Protein AF-A0AAD5DNK9-F1 (afdb_monomer_lite)

Sequence (815 aa):
MNERVNATAIEPGVIQVGEGAFAYAGCSDPAAVISQVILPAYGNPQLGCNSSLSYVIVAAACLGDRECLLLASSDVFTDECPGAPKSLQFTYIIDPNSQASSLWGDSGELYRAGGRLGDWSQAGYGAMERDIPNYPNKYDVKSYGARGDGSSDDSDAIQKAINAAASEASRTGSGVAVYMPAGSYRITSKITIESSRVVLRGSGKDSCKLIFPNTLQDVYGSGNWAFGGGWLGIVGKRADSRTVQNKLTDIVANANRGDYRVRVSSTNGISVGQWVKLYQPAPDNTNRRRLLSAGSSAATPVGRKLRQDGSAVPPPGKVTVLGGAPAPAPAASQQRAEANGRAVPQWYSDPAMQAALEAAVKAQWAIADALVQEPDRVPAQALEPNGTNPLGLDPMFLAAAYYGSMAWESEMAEEGYTDPNNPQAPATAASGSLESYLYGNNVVDSGTSSAMFPGKDRVRFVSRVKSVGNGYVEFERPLPYDVRTKWEPVLHRFAPSLVESGFEGFSMVFDWSAYPDHLSVNGNNGIVLYDMAHCWVKDVRTVDADNGVILSGGDFVTITGVDTQFSRKRGTGSMGSRDVNGHHALWTSYCTNVLVTNFDIAWRWYHDLSVDSFAESTVYSSGKGVDINADCHRAGVHNNLFTNIDTGRGTRAFQSGGAKDRGANSAANNTWWNMHPSDDGITGLPSCSFGPLLNFFGLWGAPGSGKGGRRLLAGEAQAAAASGRVRHTSLAAGAVTDPGRVQAAAADDWQDGGSTDAPQDGSSDSGSGSRAWANAESWCTREGWWVEQVSSGKGVWPPDLHRAQVDARRSGRLR

Organism: NCBI:txid2649997

pLDDT: mean 75.24, std 26.12, range [22.03, 98.94]

Structure (mmCIF, N/CA/C/O backbone):
data_AF-A0AAD5DNK9-F1
#
_entry.id   AF-A0AAD5DNK9-F1
#
loop_
_atom_site.group_PDB
_atom_site.id
_atom_site.type_symbol
_atom_site.label_atom_id
_atom_site.label_alt_id
_atom_site.label_comp_id
_atom_site.label_asym_id
_atom_site.label_entity_id
_atom_site.label_seq_id
_atom_site.pdbx_PDB_ins_code
_atom_site.Cartn_x
_atom_site.Cartn_y
_atom_site.Cartn_z
_atom_site.occupancy
_atom_site.B_iso_or_equiv
_atom_site.auth_seq_id
_atom_site.auth_comp_id
_atom_site.auth_asym_id
_atom_site.auth_atom_id
_atom_site.pdbx_PDB_model_num
ATOM 1 N N . MET A 1 1 ? 39.538 -22.857 40.781 1.00 30.08 1 MET A N 1
ATOM 2 C CA . MET A 1 1 ? 39.342 -21.407 40.982 1.00 30.08 1 MET A CA 1
ATOM 3 C C . MET A 1 1 ? 38.845 -20.820 39.674 1.00 30.08 1 MET A C 1
ATOM 5 O O . MET A 1 1 ? 39.613 -20.719 38.733 1.00 30.08 1 MET A O 1
ATOM 9 N N . ASN A 1 2 ? 37.535 -20.585 39.663 1.00 29.44 2 ASN A N 1
ATOM 10 C CA . ASN A 1 2 ? 36.671 -19.742 38.835 1.00 29.44 2 ASN A CA 1
ATOM 11 C C . ASN A 1 2 ? 37.079 -19.326 37.413 1.00 29.44 2 ASN A C 1
ATOM 13 O O . ASN A 1 2 ? 37.939 -18.476 37.196 1.00 29.44 2 ASN A O 1
ATOM 17 N N . GLU A 1 3 ? 36.268 -19.854 36.497 1.00 30.83 3 GLU A N 1
ATOM 18 C CA . GLU A 1 3 ? 35.882 -19.337 35.190 1.00 30.83 3 GLU A CA 1
ATOM 19 C C . GLU A 1 3 ? 35.421 -17.868 35.206 1.00 30.83 3 GLU A C 1
ATOM 21 O O . GLU A 1 3 ? 34.733 -17.407 36.119 1.00 30.83 3 GLU A O 1
ATOM 26 N N . ARG A 1 4 ? 35.690 -17.178 34.094 1.00 28.11 4 ARG A N 1
ATOM 27 C CA . ARG A 1 4 ? 34.708 -16.304 33.444 1.00 28.11 4 ARG A CA 1
ATOM 28 C C . ARG A 1 4 ? 34.566 -16.778 32.001 1.00 28.11 4 ARG A C 1
ATOM 30 O O . ARG A 1 4 ? 35.394 -16.451 31.157 1.00 28.11 4 ARG A O 1
ATOM 37 N N . VAL A 1 5 ? 33.542 -17.585 31.752 1.00 29.14 5 VAL A N 1
ATOM 38 C CA . VAL A 1 5 ? 33.025 -17.845 30.407 1.00 29.14 5 VAL A CA 1
ATOM 39 C C . VAL A 1 5 ? 32.174 -16.631 30.024 1.00 29.14 5 VAL A C 1
ATOM 41 O O . VAL A 1 5 ? 31.283 -16.239 30.774 1.00 29.14 5 VAL A O 1
ATOM 44 N N . ASN A 1 6 ? 32.478 -16.003 28.887 1.00 29.22 6 ASN A N 1
ATOM 45 C CA . ASN A 1 6 ? 31.604 -15.013 28.261 1.00 29.22 6 ASN A CA 1
ATOM 46 C C . ASN A 1 6 ? 30.331 -15.730 27.789 1.00 29.22 6 ASN A C 1
ATOM 48 O O . ASN A 1 6 ? 30.409 -16.622 26.947 1.00 29.22 6 ASN A O 1
ATOM 52 N N . ALA A 1 7 ? 29.174 -15.357 28.332 1.00 30.27 7 ALA A N 1
ATOM 53 C CA . ALA A 1 7 ? 27.886 -15.907 27.930 1.00 30.27 7 ALA A CA 1
ATOM 54 C C . ALA A 1 7 ? 27.400 -15.256 26.620 1.00 30.27 7 ALA A C 1
ATOM 56 O O . ALA A 1 7 ? 26.683 -14.261 26.632 1.00 30.27 7 ALA A O 1
ATOM 57 N N . THR A 1 8 ? 27.793 -15.842 25.492 1.00 37.84 8 THR A N 1
ATOM 58 C CA . THR A 1 8 ? 27.069 -15.803 24.212 1.00 37.84 8 THR A CA 1
ATOM 59 C C . THR A 1 8 ? 26.787 -17.251 23.821 1.00 37.84 8 THR A C 1
ATOM 61 O O . THR A 1 8 ? 27.502 -17.844 23.019 1.00 37.84 8 THR A O 1
ATOM 64 N N . ALA A 1 9 ? 25.776 -17.857 24.443 1.00 33.44 9 ALA A N 1
ATOM 65 C CA . ALA A 1 9 ? 25.303 -19.187 24.077 1.00 33.44 9 ALA A CA 1
ATOM 66 C C . ALA A 1 9 ? 23.925 -19.058 23.412 1.00 33.44 9 ALA A C 1
ATOM 68 O O . ALA A 1 9 ? 22.917 -18.849 24.079 1.00 33.44 9 ALA A O 1
ATOM 69 N N . ILE A 1 10 ? 23.913 -19.144 22.079 1.00 49.00 10 ILE A N 1
ATOM 70 C CA . ILE A 1 10 ? 22.753 -19.574 21.296 1.00 49.00 10 ILE A CA 1
ATOM 71 C C . ILE A 1 10 ? 22.706 -21.087 21.507 1.00 49.00 10 ILE A C 1
ATOM 73 O O . ILE A 1 10 ? 23.607 -21.774 21.033 1.00 49.00 10 ILE A O 1
ATOM 77 N N . GLU A 1 11 ? 21.741 -21.616 22.250 1.00 50.12 11 GLU A N 1
ATOM 78 C CA . GLU A 1 11 ? 21.597 -23.071 22.387 1.00 50.12 11 GLU A CA 1
ATOM 79 C C . GLU A 1 11 ? 20.624 -23.568 21.306 1.00 50.12 11 GLU A C 1
ATOM 81 O O . GLU A 1 11 ? 19.415 -23.353 21.434 1.00 50.12 11 GLU A O 1
ATOM 86 N N . PRO A 1 12 ? 21.104 -24.183 20.206 1.00 62.22 12 PRO A N 1
ATOM 87 C CA . PRO A 1 12 ? 20.225 -24.874 19.280 1.00 62.22 12 PRO A CA 1
ATOM 88 C C . PRO A 1 12 ? 19.696 -26.145 19.947 1.00 62.22 12 PRO A C 1
ATOM 90 O O . PRO A 1 12 ? 20.467 -27.034 20.311 1.00 62.22 12 PRO A O 1
ATOM 93 N N . GLY A 1 13 ? 18.379 -26.262 20.073 1.00 72.31 13 GLY A N 1
ATOM 94 C CA . GLY A 1 13 ? 17.761 -27.526 20.447 1.00 72.31 13 GLY A CA 1
ATOM 95 C C . GLY A 1 13 ? 17.615 -28.416 19.216 1.00 72.31 13 GLY A C 1
ATOM 96 O O . GLY A 1 13 ? 17.158 -27.964 18.168 1.00 72.31 13 GLY A O 1
ATOM 97 N N . VAL A 1 14 ? 18.018 -29.683 19.316 1.00 83.00 14 VAL A N 1
ATOM 98 C CA . VAL A 1 14 ? 17.851 -30.672 18.241 1.00 83.00 14 VAL A CA 1
ATOM 99 C C . VAL A 1 14 ? 16.813 -31.688 18.678 1.00 83.00 14 VAL A C 1
ATOM 101 O O . VAL A 1 14 ? 16.966 -32.341 19.708 1.00 83.00 14 VAL A O 1
ATOM 104 N N . ILE A 1 15 ? 15.765 -31.832 17.877 1.00 88.50 15 ILE A N 1
ATOM 105 C CA . ILE A 1 15 ? 14.701 -32.801 18.090 1.00 88.50 15 ILE A CA 1
ATOM 106 C C . ILE A 1 15 ? 14.845 -33.917 17.071 1.00 88.50 15 ILE A C 1
ATOM 108 O O . ILE A 1 15 ? 14.957 -33.661 15.875 1.00 88.50 15 ILE A O 1
ATOM 112 N N . GLN A 1 16 ? 14.810 -35.156 17.555 1.00 92.56 16 GLN A N 1
ATOM 113 C CA . GLN A 1 16 ? 14.686 -36.348 16.731 1.00 92.56 16 GLN A CA 1
ATOM 114 C C . GLN A 1 16 ? 13.832 -37.374 17.475 1.00 92.56 16 GLN A C 1
ATOM 116 O O . GLN A 1 16 ? 14.238 -37.898 18.512 1.00 92.56 16 GLN A O 1
ATOM 121 N N . VAL A 1 17 ? 12.638 -37.652 16.957 1.00 92.75 17 VAL A N 1
ATOM 122 C CA . VAL A 1 17 ? 11.686 -38.593 17.562 1.00 92.75 17 VAL A CA 1
ATOM 123 C C . VAL A 1 17 ? 11.125 -39.544 16.508 1.00 92.75 17 VAL A C 1
ATOM 125 O O . VAL A 1 17 ? 10.945 -39.169 15.349 1.00 92.75 17 VAL A O 1
ATOM 128 N N . GLY A 1 18 ? 10.873 -40.794 16.897 1.00 91.62 18 GLY A N 1
ATOM 129 C CA . GLY A 1 18 ? 10.259 -41.794 16.019 1.00 91.62 18 GLY A CA 1
ATOM 130 C C . GLY A 1 18 ? 8.764 -41.549 15.795 1.00 91.62 18 GLY A C 1
ATOM 131 O O . GLY A 1 18 ? 8.123 -40.811 16.543 1.00 91.62 18 GLY A O 1
ATOM 132 N N . GLU A 1 19 ? 8.204 -42.188 14.770 1.00 91.25 19 GLU A N 1
ATOM 133 C CA . GLU A 1 19 ? 6.766 -42.156 14.490 1.00 91.25 19 GLU A CA 1
ATOM 134 C C . GLU A 1 19 ? 5.929 -42.589 15.711 1.00 91.25 19 GLU A C 1
ATOM 136 O O . GLU A 1 19 ? 6.239 -43.569 16.388 1.00 91.25 19 GLU A O 1
ATOM 141 N N . GLY A 1 20 ? 4.876 -41.826 16.012 1.00 87.06 20 GLY A N 1
ATOM 142 C CA . GLY A 1 20 ? 4.002 -42.010 17.173 1.00 87.06 20 GLY A CA 1
ATOM 143 C C . GLY A 1 20 ? 4.476 -41.335 18.466 1.00 87.06 20 GLY A C 1
ATOM 144 O O . GLY A 1 20 ? 3.708 -41.291 19.426 1.00 87.06 20 GLY A O 1
ATOM 145 N N . ALA A 1 21 ? 5.694 -40.782 18.515 1.00 91.38 21 ALA A N 1
ATOM 146 C CA . ALA A 1 21 ? 6.194 -40.031 19.669 1.00 91.38 21 ALA A CA 1
ATOM 147 C C . ALA A 1 21 ? 5.916 -38.522 19.549 1.00 91.38 21 ALA A C 1
ATOM 149 O O . ALA A 1 21 ? 5.772 -37.978 18.452 1.00 91.38 21 ALA A O 1
ATOM 150 N N . PHE A 1 22 ? 5.872 -37.833 20.691 1.00 90.12 22 PHE A N 1
ATOM 151 C CA . PHE A 1 22 ? 5.795 -36.375 20.727 1.00 90.12 22 PHE A CA 1
ATOM 152 C C . PHE A 1 22 ? 7.192 -35.746 20.676 1.00 90.12 22 PHE A C 1
ATOM 154 O O . PHE A 1 22 ? 8.061 -36.062 21.486 1.00 90.12 22 PHE A O 1
ATOM 161 N N . ALA A 1 23 ? 7.378 -34.822 19.742 1.00 90.31 23 ALA A N 1
ATOM 162 C CA . ALA A 1 23 ? 8.476 -33.874 19.694 1.00 90.31 23 ALA A CA 1
ATOM 163 C C . ALA A 1 23 ? 8.151 -32.680 20.598 1.00 90.31 23 ALA A C 1
ATOM 165 O O . ALA A 1 23 ? 7.177 -31.973 20.347 1.00 90.31 23 ALA A O 1
ATOM 166 N N . TYR A 1 24 ? 8.969 -32.453 21.624 1.00 88.94 24 TYR A N 1
ATOM 167 C CA . TYR A 1 24 ? 8.889 -31.278 22.490 1.00 88.94 24 TYR A CA 1
ATOM 168 C C . TYR A 1 24 ? 10.089 -30.373 22.229 1.00 88.94 24 TYR A C 1
ATOM 170 O O . TYR A 1 24 ? 11.219 -30.815 22.417 1.00 88.94 24 TYR A O 1
ATOM 178 N N . ALA A 1 25 ? 9.850 -29.126 21.831 1.00 84.94 25 ALA A N 1
ATOM 179 C CA . ALA A 1 25 ? 10.871 -28.082 21.822 1.00 84.94 25 ALA A CA 1
ATOM 180 C C . ALA A 1 25 ? 10.467 -27.006 22.826 1.00 84.94 25 ALA A C 1
ATOM 182 O O . ALA A 1 25 ? 9.310 -26.606 22.854 1.00 84.94 25 ALA A O 1
ATOM 183 N N . GLY A 1 26 ? 11.406 -26.550 23.650 1.00 76.50 26 GLY A N 1
ATOM 184 C CA . GLY A 1 26 ? 11.120 -25.597 24.717 1.00 76.50 26 GLY A CA 1
ATOM 185 C C . GLY A 1 26 ? 12.307 -24.707 25.050 1.00 76.50 26 GLY A C 1
ATOM 186 O O . GLY A 1 26 ? 13.466 -25.087 24.848 1.00 76.50 26 GLY A O 1
ATOM 187 N N . CYS A 1 27 ? 11.996 -23.519 25.557 1.00 67.44 27 CYS A N 1
ATOM 188 C CA . CYS A 1 27 ? 12.934 -22.515 26.030 1.00 67.44 27 CYS A CA 1
ATOM 189 C C . CYS A 1 27 ? 13.157 -22.661 27.541 1.00 67.44 27 CYS A C 1
ATOM 191 O O . CYS A 1 27 ? 12.207 -22.671 28.325 1.00 67.44 27 CYS A O 1
ATOM 193 N N . SER A 1 28 ? 14.420 -22.739 27.964 1.00 60.56 28 SER A N 1
ATOM 194 C CA . SER A 1 28 ? 14.799 -22.768 29.384 1.00 60.56 28 SER A CA 1
ATOM 195 C C . SER A 1 28 ? 14.685 -21.394 30.062 1.00 60.56 28 SER A C 1
ATOM 197 O O . SER A 1 28 ? 14.421 -21.327 31.262 1.00 60.56 28 SER A O 1
ATOM 199 N N . ASP A 1 29 ? 14.842 -20.304 29.302 1.00 58.25 29 ASP A N 1
ATOM 200 C CA . ASP A 1 29 ? 14.630 -18.927 29.759 1.00 58.25 29 ASP A CA 1
ATOM 201 C C . ASP A 1 29 ? 13.152 -18.518 29.586 1.00 58.25 29 ASP A C 1
ATOM 203 O O . ASP A 1 29 ? 12.598 -18.657 28.489 1.00 58.25 29 ASP A O 1
ATOM 207 N N . PRO A 1 30 ? 12.491 -17.997 30.639 1.00 53.22 30 PRO A N 1
ATOM 208 C CA . PRO A 1 30 ? 11.105 -17.570 30.562 1.00 53.22 30 PRO A CA 1
ATOM 209 C C . PRO A 1 30 ? 10.806 -16.365 29.663 1.00 53.22 30 PRO A C 1
ATOM 211 O O . PRO A 1 30 ? 9.632 -16.128 29.385 1.00 53.22 30 PRO A O 1
ATOM 214 N N . ALA A 1 31 ? 11.823 -15.626 29.219 1.00 48.28 31 ALA A N 1
ATOM 215 C CA . ALA A 1 31 ? 11.697 -14.507 28.286 1.00 48.28 31 ALA A CA 1
ATOM 216 C C . ALA A 1 31 ? 12.103 -14.860 26.843 1.00 48.28 31 ALA A C 1
ATOM 218 O O . ALA A 1 31 ? 12.065 -13.989 25.977 1.00 48.28 31 ALA A O 1
ATOM 219 N N . ALA A 1 32 ? 12.515 -16.103 26.583 1.00 63.47 32 ALA A N 1
ATOM 220 C CA . ALA A 1 32 ? 12.998 -16.521 25.276 1.00 63.47 32 ALA A CA 1
ATOM 221 C C . ALA A 1 32 ? 11.932 -17.285 24.488 1.00 63.47 32 ALA A C 1
ATOM 223 O O . ALA A 1 32 ? 11.128 -18.013 25.068 1.00 63.47 32 ALA A O 1
ATOM 224 N N . VAL A 1 33 ? 11.972 -17.155 23.164 1.00 62.41 33 VAL A N 1
ATOM 225 C CA . VAL A 1 33 ? 11.068 -17.844 22.231 1.00 62.41 33 VAL A CA 1
ATOM 226 C C . VAL A 1 33 ? 11.861 -18.599 21.176 1.00 62.41 33 VAL A C 1
ATOM 228 O O . VAL A 1 33 ? 13.025 -18.284 20.907 1.00 62.41 33 VAL A O 1
ATOM 231 N N . ILE A 1 34 ? 11.229 -19.585 20.548 1.00 74.44 34 ILE A N 1
ATOM 232 C CA . ILE A 1 34 ? 11.797 -20.291 19.404 1.00 74.44 34 ILE A CA 1
ATOM 233 C C . ILE A 1 34 ? 11.749 -19.352 18.188 1.00 74.44 34 ILE A C 1
ATOM 235 O O . ILE A 1 34 ? 10.702 -19.133 17.585 1.00 74.44 34 ILE A O 1
ATOM 239 N N . SER A 1 35 ? 12.884 -18.765 17.823 1.00 66.75 35 SER A N 1
ATOM 240 C CA . SER A 1 35 ? 12.991 -17.754 16.765 1.00 66.75 35 SER A CA 1
ATOM 241 C C . SER A 1 35 ? 13.241 -18.344 15.379 1.00 66.75 35 SER A C 1
ATOM 243 O O . SER A 1 35 ? 12.944 -17.702 14.372 1.00 66.75 35 SER A O 1
ATOM 245 N N . GLN A 1 36 ? 13.776 -19.566 15.304 1.00 74.50 36 GLN A N 1
ATOM 246 C CA . GLN A 1 36 ? 14.002 -20.275 14.043 1.00 74.50 36 GLN A CA 1
ATOM 247 C C . GLN A 1 36 ? 13.751 -21.775 14.186 1.00 74.50 36 GLN A C 1
ATOM 249 O O . GLN A 1 36 ? 14.011 -22.364 15.232 1.00 74.50 36 GLN A O 1
ATOM 254 N N . VAL A 1 37 ? 13.319 -22.397 13.087 1.00 77.12 37 VAL A N 1
ATOM 255 C CA . VAL A 1 37 ? 13.249 -23.849 12.897 1.00 77.12 37 VAL A CA 1
ATOM 256 C C . VAL A 1 37 ? 14.037 -24.174 11.630 1.00 77.12 37 VAL A C 1
ATOM 258 O O . VAL A 1 37 ? 13.791 -23.609 10.563 1.00 77.12 37 VAL A O 1
ATOM 261 N N . ILE A 1 38 ? 15.007 -25.073 11.748 1.00 79.12 38 ILE A N 1
ATOM 262 C CA . ILE A 1 38 ? 16.006 -25.398 10.733 1.00 79.12 38 ILE A CA 1
ATOM 263 C C . ILE A 1 38 ? 15.847 -26.862 10.324 1.00 79.12 38 ILE A C 1
ATOM 265 O O . ILE A 1 38 ? 15.820 -27.759 11.167 1.00 79.12 38 ILE A O 1
ATOM 269 N N . LEU A 1 39 ? 15.777 -27.080 9.007 1.00 84.00 39 LEU A N 1
ATOM 270 C CA . LEU A 1 39 ? 15.715 -28.395 8.354 1.00 84.00 39 LEU A CA 1
ATOM 271 C C . LEU A 1 39 ? 14.685 -29.382 8.953 1.00 84.00 39 LEU A C 1
ATOM 273 O O . LEU A 1 39 ? 15.027 -30.545 9.180 1.00 84.00 39 LEU A O 1
ATOM 277 N N . PRO A 1 40 ? 13.429 -28.968 9.199 1.00 90.19 40 PRO A N 1
ATOM 278 C CA . PRO A 1 40 ? 12.401 -29.895 9.640 1.00 90.19 40 PRO A CA 1
ATOM 279 C C . PRO A 1 40 ? 12.113 -30.942 8.564 1.00 90.19 40 PRO A C 1
ATOM 281 O O . PRO A 1 40 ? 11.845 -30.611 7.407 1.00 90.19 40 PRO A O 1
ATOM 284 N N . ALA A 1 41 ? 12.145 -32.210 8.958 1.00 92.06 41 ALA A N 1
ATOM 285 C CA . ALA A 1 41 ? 11.884 -33.346 8.091 1.00 92.06 41 ALA A CA 1
ATOM 286 C C . ALA A 1 41 ? 11.132 -34.433 8.862 1.00 92.06 41 ALA A C 1
ATOM 288 O O . ALA A 1 41 ? 11.623 -34.944 9.868 1.00 92.06 41 ALA A O 1
ATOM 289 N N . TYR A 1 42 ? 9.949 -34.792 8.371 1.00 94.44 42 TYR A N 1
ATOM 290 C CA . TYR A 1 42 ? 9.237 -35.997 8.771 1.00 94.44 42 TYR A CA 1
ATOM 291 C C . TYR A 1 42 ? 9.304 -37.025 7.644 1.00 94.44 42 TYR A C 1
ATOM 293 O O . TYR A 1 42 ? 8.821 -36.761 6.543 1.00 94.44 42 TYR A O 1
ATOM 301 N N . GLY A 1 43 ? 9.912 -38.181 7.900 1.00 92.06 43 GLY A N 1
ATOM 302 C CA . GLY A 1 43 ? 10.107 -39.208 6.878 1.00 92.06 43 GLY A CA 1
ATOM 303 C C . GLY A 1 43 ? 11.201 -40.206 7.234 1.00 92.06 43 GLY A C 1
ATOM 304 O O . GLY A 1 43 ? 11.511 -40.399 8.412 1.00 92.06 43 GLY A O 1
ATOM 305 N N . ASN A 1 44 ? 11.783 -40.847 6.221 1.00 90.50 44 ASN A N 1
ATOM 306 C CA . ASN A 1 44 ? 12.895 -41.781 6.377 1.00 90.50 44 ASN A CA 1
ATOM 307 C C . ASN A 1 44 ? 14.125 -41.263 5.602 1.00 90.50 44 ASN A C 1
ATOM 309 O O . ASN A 1 44 ? 14.176 -41.386 4.372 1.00 90.50 44 ASN A O 1
ATOM 313 N N . PRO A 1 45 ? 15.136 -40.708 6.298 1.00 80.50 45 PRO A N 1
ATOM 314 C CA . PRO A 1 45 ? 16.326 -40.148 5.659 1.00 80.50 45 PRO A CA 1
ATOM 315 C C . PRO A 1 45 ? 17.110 -41.154 4.807 1.00 80.50 45 PRO A C 1
ATOM 317 O O . PRO A 1 45 ? 17.689 -40.776 3.792 1.00 80.50 45 PRO A O 1
ATOM 320 N N . GLN A 1 46 ? 17.117 -42.436 5.186 1.00 85.56 46 GLN A N 1
ATOM 321 C CA . GLN A 1 46 ? 17.827 -43.500 4.470 1.00 85.56 46 GLN A CA 1
ATOM 322 C C . GLN A 1 46 ? 17.175 -43.831 3.122 1.00 85.56 46 GLN A C 1
ATOM 324 O O . GLN A 1 46 ? 17.855 -44.299 2.212 1.00 85.56 46 GLN A O 1
ATOM 329 N N . LEU A 1 47 ? 15.872 -43.576 2.991 1.00 86.75 47 LEU A N 1
ATOM 330 C CA . LEU A 1 47 ? 15.106 -43.769 1.759 1.00 86.75 47 LEU A CA 1
ATOM 331 C C . LEU A 1 47 ? 14.924 -42.470 0.958 1.00 86.75 47 LEU A C 1
ATOM 333 O O . LEU A 1 47 ? 14.353 -42.503 -0.128 1.00 86.75 47 LEU A O 1
ATOM 337 N N . GLY A 1 48 ? 15.404 -41.331 1.472 1.00 83.12 48 GLY A N 1
ATOM 338 C CA . GLY A 1 48 ? 15.306 -40.029 0.806 1.00 83.12 48 GLY A CA 1
ATOM 339 C C . GLY A 1 48 ? 13.879 -39.482 0.692 1.00 83.12 48 GLY A C 1
ATOM 340 O O . GLY A 1 48 ? 13.630 -38.616 -0.144 1.00 83.12 48 GLY A O 1
ATOM 341 N N . CYS A 1 49 ? 12.945 -39.977 1.505 1.00 84.88 49 CYS A N 1
ATOM 342 C CA . CYS A 1 49 ? 11.540 -39.586 1.467 1.00 84.88 49 CYS A CA 1
ATOM 343 C C . CYS A 1 49 ? 11.201 -38.751 2.711 1.00 84.88 49 CYS A C 1
ATOM 345 O O . CYS A 1 49 ? 11.380 -39.206 3.839 1.00 84.88 49 CYS A O 1
ATOM 347 N N . ASN A 1 50 ? 10.750 -37.513 2.494 1.00 86.75 50 ASN A N 1
ATOM 348 C CA . ASN A 1 50 ? 10.384 -36.547 3.531 1.00 86.75 50 ASN A CA 1
ATOM 349 C C . ASN A 1 50 ? 9.112 -35.809 3.107 1.00 86.75 50 ASN A C 1
ATOM 351 O O . ASN A 1 50 ? 8.977 -35.431 1.943 1.00 86.75 50 ASN A O 1
ATOM 355 N N . SER A 1 51 ? 8.225 -35.539 4.061 1.00 86.25 51 SER A N 1
ATOM 356 C CA . SER A 1 51 ? 7.032 -34.731 3.823 1.00 86.25 51 SER A CA 1
ATOM 357 C C . SER A 1 51 ? 7.379 -33.309 3.394 1.00 86.25 51 SER A C 1
ATOM 359 O O . SER A 1 51 ? 8.140 -32.606 4.069 1.00 86.25 51 SER A O 1
ATOM 361 N N . SER A 1 52 ? 6.727 -32.855 2.321 1.00 81.31 52 SER A N 1
ATOM 362 C CA . SER A 1 52 ? 6.795 -31.469 1.844 1.00 81.31 52 SER A CA 1
ATOM 363 C C . SER A 1 52 ? 6.169 -30.459 2.819 1.00 81.31 52 SER A C 1
ATOM 365 O O . SER A 1 52 ? 6.466 -29.268 2.742 1.00 81.31 52 SER A O 1
ATOM 367 N N . LEU A 1 53 ? 5.351 -30.922 3.774 1.00 81.44 53 LEU A N 1
ATOM 368 C CA . LEU A 1 53 ? 4.684 -30.090 4.780 1.00 81.44 53 LEU A CA 1
ATOM 369 C C . LEU A 1 53 ? 5.491 -29.935 6.075 1.00 81.44 53 LEU A C 1
ATOM 371 O O . LEU A 1 53 ? 5.124 -29.113 6.916 1.00 81.44 53 LEU A O 1
ATOM 375 N N . SER A 1 54 ? 6.596 -30.678 6.231 1.00 84.75 54 SER A N 1
ATOM 376 C CA . SER A 1 54 ? 7.411 -30.696 7.456 1.00 84.75 54 SER A CA 1
ATOM 377 C C . SER A 1 54 ? 7.772 -29.292 7.938 1.00 84.75 54 SER A C 1
ATOM 379 O O . SER A 1 54 ? 7.613 -28.982 9.114 1.00 84.75 54 SER A O 1
ATOM 381 N N . TYR A 1 55 ? 8.190 -28.409 7.025 1.00 78.50 55 TYR A N 1
ATOM 382 C CA . TYR A 1 55 ? 8.523 -27.034 7.387 1.00 78.50 55 TYR A CA 1
ATOM 383 C C . TYR A 1 55 ? 7.322 -26.238 7.866 1.00 78.50 55 TYR A C 1
ATOM 385 O O . TYR A 1 55 ? 7.378 -25.652 8.940 1.00 78.50 55 TYR A O 1
ATOM 393 N N . VAL A 1 56 ? 6.229 -26.243 7.106 1.00 65.19 56 VAL A N 1
ATOM 394 C CA . VAL A 1 56 ? 5.045 -25.435 7.415 1.00 65.19 56 VAL A CA 1
ATOM 395 C C . VAL A 1 56 ? 4.442 -25.840 8.759 1.00 65.19 56 VAL A C 1
ATOM 397 O O . VAL A 1 56 ? 4.096 -24.971 9.551 1.00 65.19 56 VAL A O 1
ATOM 400 N N . ILE A 1 57 ? 4.361 -27.142 9.038 1.00 80.31 57 ILE A N 1
ATOM 401 C CA . ILE A 1 57 ? 3.765 -27.659 10.274 1.00 80.31 57 ILE A CA 1
ATOM 402 C C . ILE A 1 57 ? 4.648 -27.349 11.486 1.00 80.31 57 ILE A C 1
ATOM 404 O O . ILE A 1 57 ? 4.146 -26.824 12.477 1.00 80.31 57 ILE A O 1
ATOM 408 N N . VAL A 1 58 ? 5.955 -27.639 11.418 1.00 80.31 58 VAL A N 1
ATOM 409 C CA . VAL A 1 58 ? 6.855 -27.384 12.558 1.00 80.31 58 VAL A CA 1
ATOM 410 C C . VAL A 1 58 ? 7.002 -25.882 12.796 1.00 80.31 58 VAL A C 1
ATOM 412 O O . VAL A 1 58 ? 6.947 -25.436 13.937 1.00 80.31 58 VAL A O 1
ATOM 415 N N . ALA A 1 59 ? 7.123 -25.082 11.735 1.00 68.25 59 ALA A N 1
ATOM 416 C CA . ALA A 1 59 ? 7.183 -23.631 11.852 1.00 68.25 59 ALA A CA 1
ATOM 417 C C . ALA A 1 59 ? 5.907 -23.056 12.483 1.00 68.25 59 ALA A C 1
ATOM 419 O O . ALA A 1 59 ? 6.008 -22.250 13.398 1.00 68.25 59 ALA A O 1
ATOM 420 N N . ALA A 1 60 ? 4.723 -23.498 12.045 1.00 69.19 60 ALA A N 1
ATOM 421 C CA . ALA A 1 60 ? 3.449 -23.016 12.581 1.00 69.19 60 ALA A CA 1
ATOM 422 C C . ALA A 1 60 ? 3.214 -23.399 14.048 1.00 69.19 60 ALA A C 1
ATOM 424 O O . ALA A 1 60 ? 2.497 -22.688 14.744 1.00 69.19 60 ALA A O 1
ATOM 425 N N . ALA A 1 61 ? 3.773 -24.524 14.497 1.00 77.56 61 ALA A N 1
ATOM 426 C CA . ALA A 1 61 ? 3.624 -24.982 15.872 1.00 77.56 61 ALA A CA 1
ATOM 427 C C . ALA A 1 61 ? 4.687 -24.426 16.823 1.00 77.56 61 ALA A C 1
ATOM 429 O O . ALA A 1 61 ? 4.437 -24.408 18.020 1.00 77.56 61 ALA A O 1
ATOM 430 N N . CYS A 1 62 ? 5.872 -24.065 16.320 1.00 78.00 62 CYS A N 1
ATOM 431 C CA . CYS A 1 62 ? 7.020 -23.747 17.167 1.00 78.00 62 CYS A CA 1
ATOM 432 C C . CYS A 1 62 ? 7.514 -22.311 17.039 1.00 78.00 62 CYS A C 1
ATOM 434 O O . CYS A 1 62 ? 7.972 -21.767 18.034 1.00 78.00 62 CYS A O 1
ATOM 436 N N . LEU A 1 63 ? 7.469 -21.680 15.859 1.00 75.00 63 LEU A N 1
ATOM 437 C CA . LEU A 1 63 ? 8.031 -20.335 15.716 1.00 75.00 63 LEU A CA 1
ATOM 438 C C . LEU A 1 63 ? 7.236 -19.316 16.530 1.00 75.00 63 LEU A C 1
ATOM 440 O O . LEU A 1 63 ? 6.046 -19.111 16.312 1.00 75.00 63 LEU A O 1
ATOM 444 N N . GLY A 1 64 ? 7.948 -18.632 17.418 1.00 56.25 64 GLY A N 1
ATOM 445 C CA . GLY A 1 64 ? 7.426 -17.597 18.292 1.00 56.25 64 GLY A CA 1
ATOM 446 C C . GLY A 1 64 ? 6.767 -18.084 19.573 1.00 56.25 64 GLY A C 1
ATOM 447 O O . GLY A 1 64 ? 6.380 -17.253 20.392 1.00 56.25 64 GLY A O 1
ATOM 448 N N . ASP A 1 65 ? 6.707 -19.395 19.787 1.00 70.62 65 ASP A N 1
ATOM 449 C CA . ASP A 1 65 ? 6.279 -19.962 21.056 1.00 70.62 65 ASP A CA 1
ATOM 450 C C . ASP A 1 65 ? 7.484 -20.247 21.963 1.00 70.62 65 ASP A C 1
ATOM 452 O O . ASP A 1 65 ? 8.615 -20.470 21.518 1.00 70.62 65 ASP A O 1
ATOM 456 N N . ARG A 1 66 ? 7.241 -20.226 23.276 1.00 71.88 66 ARG A N 1
ATOM 457 C CA . ARG A 1 66 ? 8.233 -20.619 24.291 1.00 71.88 66 ARG A CA 1
ATOM 458 C C . ARG A 1 66 ? 8.427 -22.124 24.361 1.00 71.88 66 ARG A C 1
ATOM 460 O O . ARG A 1 66 ? 9.464 -22.605 24.805 1.00 71.88 66 ARG A O 1
ATOM 467 N N . GLU A 1 67 ? 7.400 -22.862 23.979 1.00 81.25 67 GLU A N 1
ATOM 468 C CA . GLU A 1 67 ? 7.427 -24.303 23.861 1.00 81.25 67 GLU A CA 1
ATOM 469 C C . GLU A 1 67 ? 6.413 -24.756 22.819 1.00 81.25 67 GLU A C 1
ATOM 471 O O . GLU A 1 67 ? 5.365 -24.139 22.649 1.00 81.25 67 GLU A O 1
ATOM 476 N N . CYS A 1 68 ? 6.712 -25.853 22.141 1.00 84.38 68 CYS A N 1
ATOM 477 C CA . CYS A 1 68 ? 5.798 -26.505 21.225 1.00 84.38 68 CYS A CA 1
ATOM 478 C C . CYS A 1 68 ? 5.835 -28.016 21.426 1.00 84.38 68 CYS A C 1
ATOM 480 O O . CYS A 1 68 ? 6.863 -28.604 21.777 1.00 84.38 68 CYS A O 1
ATOM 482 N N . LEU A 1 69 ? 4.689 -28.646 21.173 1.00 89.81 69 LEU A N 1
ATOM 483 C CA . LEU A 1 69 ? 4.510 -30.088 21.256 1.00 89.81 69 LEU A CA 1
ATOM 484 C C . LEU A 1 69 ? 3.871 -30.595 19.960 1.00 89.81 69 LEU A C 1
ATOM 486 O O . LEU A 1 69 ? 2.749 -30.224 19.621 1.00 89.81 69 LEU A O 1
ATOM 490 N N . LEU A 1 70 ? 4.580 -31.459 19.240 1.00 91.81 70 LEU A N 1
ATOM 491 C CA . LEU A 1 70 ? 4.182 -31.987 17.934 1.00 91.81 70 LEU A CA 1
ATOM 492 C C . LEU A 1 70 ? 4.116 -33.510 17.975 1.00 91.81 70 LEU A C 1
ATOM 494 O O . LEU A 1 70 ? 5.079 -34.155 18.376 1.00 91.81 70 LEU A O 1
ATOM 498 N N . LEU A 1 71 ? 3.018 -34.111 17.519 1.00 93.25 71 LEU A N 1
ATOM 499 C CA . LEU A 1 71 ? 2.957 -35.562 17.337 1.00 93.25 71 LEU A CA 1
ATOM 500 C C . LEU A 1 71 ? 3.613 -35.944 16.004 1.00 93.25 71 LEU A C 1
ATOM 502 O O . LEU A 1 71 ? 3.148 -35.527 14.944 1.00 93.25 71 LEU A O 1
ATOM 506 N N . ALA A 1 72 ? 4.658 -36.771 16.041 1.00 94.12 72 ALA A N 1
ATOM 507 C CA . ALA A 1 72 ? 5.318 -37.287 14.845 1.00 94.12 72 ALA A CA 1
ATOM 508 C C . ALA A 1 72 ? 4.470 -38.396 14.191 1.00 94.12 72 ALA A C 1
ATOM 510 O O . ALA A 1 72 ? 4.770 -39.579 14.327 1.00 94.12 72 ALA A O 1
ATOM 511 N N . SER A 1 73 ? 3.389 -38.030 13.500 1.00 93.12 73 SER A N 1
ATOM 512 C CA . SER A 1 73 ? 2.457 -38.975 12.865 1.00 93.12 73 SER A CA 1
ATOM 513 C C . SER A 1 73 ? 2.217 -38.654 11.392 1.00 93.12 73 SER A C 1
ATOM 515 O O . SER A 1 73 ? 2.148 -37.488 10.998 1.00 93.12 73 SER A O 1
ATOM 517 N N . SER A 1 74 ? 1.995 -39.706 10.607 1.00 89.62 74 SER A N 1
ATOM 518 C CA . SER A 1 74 ? 1.519 -39.647 9.225 1.00 89.62 74 SER A CA 1
ATOM 519 C C . SER A 1 74 ? 0.205 -38.867 9.080 1.00 89.62 74 SER A C 1
ATOM 521 O O . SER A 1 74 ? -0.006 -38.221 8.057 1.00 89.62 74 SER A O 1
ATOM 523 N N . ASP A 1 75 ? -0.642 -38.856 10.116 1.00 88.25 75 ASP A N 1
ATOM 524 C CA . ASP A 1 75 ? -1.886 -38.070 10.139 1.00 88.25 75 ASP A CA 1
ATOM 525 C C . ASP A 1 75 ? -1.628 -36.558 10.190 1.00 88.25 75 ASP A C 1
ATOM 527 O O . ASP A 1 75 ? -2.438 -35.764 9.718 1.00 88.25 75 ASP A O 1
ATOM 531 N N . VAL A 1 76 ? -0.500 -36.159 10.785 1.00 85.25 76 VAL A N 1
ATOM 532 C CA . VAL A 1 76 ? -0.100 -34.755 10.923 1.00 85.25 76 VAL A CA 1
ATOM 533 C C . VAL A 1 76 ? 0.691 -34.314 9.695 1.00 85.25 76 VAL A C 1
ATOM 535 O O . VAL A 1 76 ? 0.428 -33.248 9.150 1.00 85.25 76 VAL A O 1
ATOM 538 N N . PHE A 1 77 ? 1.648 -35.133 9.252 1.00 87.56 77 PHE A N 1
ATOM 539 C CA . PHE A 1 77 ? 2.663 -34.736 8.276 1.00 87.56 77 PHE A CA 1
ATOM 540 C C . PHE A 1 77 ? 2.490 -35.321 6.873 1.00 87.56 77 PHE A C 1
ATOM 542 O O . PHE A 1 77 ? 3.279 -34.939 6.028 1.00 87.56 77 PHE A O 1
ATOM 549 N N . THR A 1 78 ? 1.499 -36.174 6.604 1.00 83.88 78 THR A N 1
ATOM 550 C CA . THR A 1 78 ? 1.371 -37.025 5.395 1.00 83.88 78 THR A CA 1
ATOM 551 C C . THR A 1 78 ? 2.399 -38.161 5.310 1.00 83.88 78 THR A C 1
ATOM 553 O O . THR A 1 78 ? 3.546 -38.039 5.747 1.00 83.88 78 THR A O 1
ATOM 556 N N . ASP A 1 79 ? 1.970 -39.312 4.775 1.00 85.00 79 ASP A N 1
ATOM 557 C CA . ASP A 1 79 ? 2.813 -40.505 4.615 1.00 85.00 79 ASP A CA 1
ATOM 558 C C . ASP A 1 79 ? 3.430 -40.569 3.212 1.00 85.00 79 ASP A C 1
ATOM 560 O O . ASP A 1 79 ? 2.875 -41.170 2.293 1.00 85.00 79 ASP A O 1
ATOM 564 N N . GLU A 1 80 ? 4.602 -39.957 3.049 1.00 84.75 80 GLU A N 1
ATOM 565 C CA . GLU A 1 80 ? 5.378 -40.022 1.800 1.00 84.75 80 GLU A CA 1
ATOM 566 C C . GLU A 1 80 ? 6.208 -41.319 1.671 1.00 84.75 80 GLU A C 1
ATOM 568 O O . GLU A 1 80 ? 6.859 -41.541 0.648 1.00 84.75 80 GLU A O 1
ATOM 573 N N . CYS A 1 81 ? 6.213 -42.181 2.701 1.00 85.38 81 CYS A N 1
ATOM 574 C CA . CYS A 1 81 ? 7.014 -43.409 2.761 1.00 85.38 81 CYS A CA 1
ATOM 575 C C . CYS A 1 81 ? 6.211 -44.626 3.289 1.00 85.38 81 CYS A C 1
ATOM 577 O O . CYS A 1 81 ? 6.566 -45.176 4.343 1.00 85.38 81 CYS A O 1
ATOM 579 N N . PRO A 1 82 ? 5.157 -45.100 2.595 1.00 86.62 82 PRO A N 1
ATOM 580 C CA . PRO A 1 82 ? 4.289 -46.146 3.134 1.00 86.62 82 PRO A CA 1
ATOM 581 C C . PRO A 1 82 ? 5.042 -47.430 3.506 1.00 86.62 82 PRO A C 1
ATOM 583 O O . PRO A 1 82 ? 5.756 -48.017 2.692 1.00 86.62 82 PRO A O 1
ATOM 586 N N . GLY A 1 83 ? 4.869 -47.881 4.751 1.00 85.06 83 GLY A N 1
ATOM 587 C CA . GLY A 1 83 ? 5.481 -49.107 5.279 1.00 85.06 83 GLY A CA 1
ATOM 588 C C . GLY A 1 83 ? 6.935 -48.978 5.755 1.00 85.06 83 GLY A C 1
ATOM 589 O O . GLY A 1 83 ? 7.474 -49.950 6.286 1.00 85.06 83 GLY A O 1
ATOM 590 N N . ALA A 1 84 ? 7.567 -47.808 5.615 1.00 88.62 84 ALA A N 1
ATOM 591 C CA . ALA A 1 84 ? 8.885 -47.533 6.183 1.00 88.62 84 ALA A CA 1
ATOM 592 C C . ALA A 1 84 ? 8.776 -46.876 7.575 1.00 88.62 84 ALA A C 1
ATOM 594 O O . ALA A 1 84 ? 7.842 -46.107 7.813 1.00 88.62 84 ALA A O 1
ATOM 595 N N . PRO A 1 85 ? 9.734 -47.122 8.493 1.00 89.50 85 PRO A N 1
ATOM 596 C CA . PRO A 1 85 ? 9.785 -46.405 9.763 1.00 89.50 85 PRO A CA 1
ATOM 597 C C . PRO A 1 85 ? 10.122 -44.932 9.514 1.00 89.50 85 PRO A C 1
ATOM 599 O O . PRO A 1 85 ? 11.104 -44.636 8.828 1.00 89.50 85 PRO A O 1
ATOM 602 N N . LYS A 1 86 ? 9.327 -44.017 10.075 1.00 93.19 86 LYS A N 1
ATOM 603 C CA . LYS A 1 86 ? 9.524 -42.569 9.937 1.00 93.19 86 LYS A CA 1
ATOM 604 C C . LYS A 1 86 ? 9.991 -41.937 11.246 1.00 93.19 86 LYS A C 1
ATOM 606 O O . LYS A 1 86 ? 9.768 -42.467 12.336 1.00 93.19 86 LYS A O 1
ATOM 611 N N . SER A 1 87 ? 10.632 -40.784 11.135 1.00 93.62 87 SER A N 1
ATOM 612 C CA . SER A 1 87 ? 11.015 -39.939 12.265 1.00 93.62 87 SER A CA 1
ATOM 613 C C . SER A 1 87 ? 10.776 -38.474 11.936 1.00 93.62 87 SER A C 1
ATOM 615 O O . SER A 1 87 ? 10.978 -38.071 10.791 1.00 93.62 87 SER A O 1
ATOM 617 N N . LEU A 1 88 ? 10.395 -37.685 12.942 1.00 95.06 88 LEU A N 1
ATOM 618 C CA . LEU A 1 88 ? 10.447 -36.228 12.878 1.00 95.06 88 LEU A CA 1
ATOM 619 C C . LEU A 1 88 ? 11.808 -35.769 13.395 1.00 95.06 88 LEU A C 1
ATOM 621 O O . LEU A 1 88 ? 12.179 -36.104 14.521 1.00 95.06 88 LEU A O 1
ATOM 625 N N . GLN A 1 89 ? 12.514 -34.976 12.598 1.00 94.19 89 GLN A N 1
ATOM 626 C CA . GLN A 1 89 ? 13.730 -34.288 13.012 1.00 94.19 89 GLN A CA 1
ATOM 627 C C . GLN A 1 89 ? 13.653 -32.800 12.679 1.00 94.19 89 GLN A C 1
ATOM 629 O O . GLN A 1 89 ? 13.156 -32.438 11.614 1.00 94.19 89 GLN A O 1
ATOM 634 N N . PHE A 1 90 ? 14.142 -31.944 13.570 1.00 91.19 90 PHE A N 1
ATOM 635 C CA . PHE A 1 90 ? 14.363 -30.523 13.300 1.00 91.19 90 PHE A CA 1
ATOM 636 C C . PHE A 1 90 ? 15.322 -29.930 14.329 1.00 91.19 90 PHE A C 1
ATOM 638 O O . PHE A 1 90 ? 15.409 -30.404 15.462 1.00 91.19 90 PHE A O 1
ATOM 645 N N . THR A 1 91 ? 16.008 -28.860 13.946 1.00 83.88 91 THR A N 1
ATOM 646 C CA . THR A 1 91 ? 16.746 -28.009 14.883 1.00 83.88 91 THR A CA 1
ATOM 647 C C . THR A 1 91 ? 15.935 -26.745 15.132 1.00 83.88 91 THR A C 1
ATOM 649 O O . THR A 1 91 ? 15.295 -26.243 14.212 1.00 83.88 91 THR A O 1
ATOM 652 N N . TYR A 1 92 ? 15.956 -26.204 16.343 1.00 79.31 92 TYR A N 1
ATOM 653 C CA . TYR A 1 92 ? 15.330 -24.927 16.657 1.00 79.31 92 TYR A CA 1
ATOM 654 C C . TYR A 1 92 ? 16.305 -23.998 17.378 1.00 79.31 92 TYR A C 1
ATOM 656 O O . TYR A 1 92 ? 17.178 -24.455 18.114 1.00 79.31 92 TYR A O 1
ATOM 664 N N . ILE A 1 93 ? 16.177 -22.694 17.133 1.00 70.06 93 ILE A N 1
ATOM 665 C CA . ILE A 1 93 ? 16.980 -21.656 17.786 1.00 70.06 93 ILE A CA 1
ATOM 666 C C . ILE A 1 93 ? 16.095 -20.907 18.769 1.00 70.06 93 ILE A C 1
ATOM 668 O O . ILE A 1 93 ? 14.992 -20.497 18.419 1.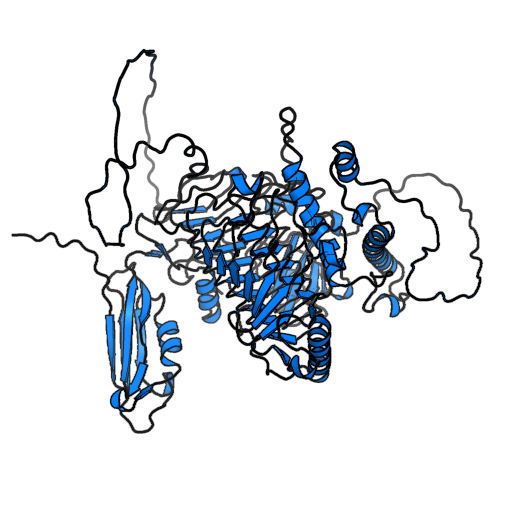00 70.06 93 ILE A O 1
ATOM 672 N N . ILE A 1 94 ? 16.597 -20.726 19.986 1.00 67.12 94 ILE A N 1
ATOM 673 C CA . ILE A 1 94 ? 15.986 -19.893 21.017 1.00 67.12 94 ILE A CA 1
ATOM 674 C C . ILE A 1 94 ? 16.615 -18.498 20.936 1.00 67.12 94 ILE A C 1
ATOM 676 O O . ILE A 1 94 ? 17.842 -18.395 20.900 1.00 67.12 94 ILE A O 1
ATOM 680 N N . ASP A 1 95 ? 15.803 -17.438 20.928 1.00 60.25 95 ASP A N 1
ATOM 681 C CA . ASP A 1 95 ? 16.293 -16.064 21.084 1.00 60.25 95 ASP A CA 1
ATOM 682 C C . ASP A 1 95 ? 16.111 -15.571 22.536 1.00 60.25 95 ASP A C 1
ATOM 684 O O . ASP A 1 95 ? 15.014 -15.142 22.905 1.00 60.25 95 ASP A O 1
ATOM 688 N N . PRO A 1 96 ? 17.160 -15.625 23.385 1.00 54.47 96 PRO A N 1
ATOM 689 C CA . PRO A 1 96 ? 17.131 -15.075 24.745 1.00 54.47 96 PRO A CA 1
ATOM 690 C C . PRO A 1 96 ? 17.159 -13.536 24.782 1.00 54.47 96 PRO A C 1
ATOM 692 O O . PRO A 1 96 ? 17.038 -12.929 25.849 1.00 54.47 96 PRO A O 1
ATOM 695 N N . ASN A 1 97 ? 17.310 -12.886 23.626 1.00 62.78 97 ASN A N 1
ATOM 696 C CA . ASN A 1 97 ? 17.499 -11.450 23.492 1.00 62.78 97 ASN A CA 1
ATOM 697 C C . ASN A 1 97 ? 16.245 -10.752 22.957 1.00 62.78 97 ASN A C 1
ATOM 699 O O . ASN A 1 97 ? 16.354 -9.744 22.270 1.00 62.78 97 ASN A O 1
ATOM 703 N N . SER A 1 98 ? 15.042 -11.228 23.278 1.00 69.31 98 SER A N 1
ATOM 704 C CA . SER A 1 98 ? 13.804 -10.536 22.903 1.00 69.31 98 SER A CA 1
ATOM 705 C C . SER A 1 98 ? 13.033 -10.028 24.130 1.00 69.31 98 SER A C 1
ATOM 707 O O . SER A 1 98 ? 13.194 -10.522 25.251 1.00 69.31 98 SER A O 1
ATOM 709 N N . GLN A 1 99 ? 12.277 -8.942 23.958 1.00 80.12 99 GLN A N 1
ATOM 710 C CA . GLN A 1 99 ? 11.426 -8.341 24.987 1.00 80.12 99 GLN A CA 1
ATOM 711 C C . GLN A 1 99 ? 9.986 -8.288 24.475 1.00 80.12 99 GLN A C 1
ATOM 713 O O . GLN A 1 99 ? 9.681 -7.515 23.565 1.00 80.12 99 GLN A O 1
ATOM 718 N N . ALA A 1 100 ? 9.109 -9.087 25.086 1.00 83.31 100 ALA A N 1
ATOM 719 C CA . ALA A 1 100 ? 7.676 -9.074 24.811 1.00 83.31 100 ALA A CA 1
ATOM 720 C C . ALA A 1 100 ? 7.077 -7.692 25.062 1.00 83.31 100 ALA A C 1
ATOM 722 O O . ALA A 1 100 ? 7.337 -7.063 26.094 1.00 83.31 100 ALA A O 1
ATOM 723 N N . SER A 1 101 ? 6.273 -7.227 24.107 1.00 88.19 101 SER A N 1
ATOM 724 C CA . SER A 1 101 ? 5.624 -5.932 24.230 1.00 88.19 101 SER A CA 1
ATOM 725 C C . SER A 1 101 ? 4.569 -5.931 25.330 1.00 88.19 101 SER A C 1
ATOM 727 O O . SER A 1 101 ? 3.737 -6.829 25.419 1.00 88.19 101 SER A O 1
ATOM 729 N N . SER A 1 102 ? 4.497 -4.845 26.087 1.00 86.75 102 SER A N 1
ATOM 730 C CA . SER A 1 102 ? 3.451 -4.641 27.091 1.00 86.75 102 SER A CA 1
ATOM 731 C C . SER A 1 102 ? 2.037 -4.409 26.523 1.00 86.75 102 SER A C 1
ATOM 733 O O . SER A 1 102 ? 1.065 -4.479 27.277 1.00 86.75 102 SER A O 1
ATOM 735 N N . LEU A 1 103 ? 1.897 -4.140 25.216 1.00 89.38 103 LEU A N 1
ATOM 736 C CA . LEU A 1 103 ? 0.596 -3.937 24.555 1.00 89.38 103 LEU A CA 1
ATOM 737 C C . LEU A 1 103 ? 0.149 -5.111 23.680 1.00 89.38 103 LEU A C 1
ATOM 739 O O . LEU A 1 103 ? -1.034 -5.207 23.351 1.00 89.38 103 LEU A O 1
ATOM 743 N N . TRP A 1 104 ? 1.076 -5.982 23.288 1.00 87.75 104 TRP A N 1
ATOM 744 C CA . TRP A 1 104 ? 0.771 -7.190 22.522 1.00 87.75 104 TRP A CA 1
ATOM 745 C C . TRP A 1 104 ? 0.878 -8.451 23.379 1.00 87.75 104 TRP A C 1
ATOM 747 O O . TRP A 1 104 ? -0.007 -9.305 23.326 1.00 87.75 104 TRP A O 1
ATOM 757 N N . GLY A 1 105 ? 1.900 -8.519 24.230 1.00 81.38 105 GLY A N 1
ATOM 758 C CA . GLY A 1 105 ? 2.276 -9.715 24.966 1.00 81.38 105 GLY A CA 1
ATOM 759 C C . GLY A 1 105 ? 3.117 -10.662 24.115 1.00 81.38 105 GLY A C 1
ATOM 760 O O . GLY A 1 105 ? 3.787 -10.233 23.174 1.00 81.38 105 GLY A O 1
ATOM 761 N N . ASP A 1 106 ? 3.061 -11.949 24.426 1.00 69.81 106 ASP A N 1
ATOM 762 C CA . ASP A 1 106 ? 3.766 -12.989 23.670 1.00 69.81 106 ASP A CA 1
ATOM 763 C C . ASP A 1 106 ? 2.999 -13.375 22.399 1.00 69.81 106 ASP A C 1
ATOM 765 O O . ASP A 1 106 ? 3.581 -13.699 21.364 1.00 69.81 106 ASP A O 1
ATOM 769 N N . SER A 1 107 ? 1.670 -13.337 22.477 1.00 72.94 107 SER A N 1
ATOM 770 C CA . SER A 1 107 ? 0.761 -14.021 21.557 1.00 72.94 107 SER A CA 1
ATOM 771 C C . SER A 1 107 ? -0.524 -13.234 21.262 1.00 72.94 107 SER A C 1
ATOM 773 O O . SER A 1 107 ? -1.473 -13.776 20.686 1.00 72.94 107 SER A O 1
ATOM 775 N N . GLY A 1 108 ? -0.566 -11.956 21.641 1.00 81.12 108 GLY A N 1
ATOM 776 C CA . GLY A 1 108 ? -1.724 -11.079 21.467 1.00 81.12 108 GLY A CA 1
ATOM 777 C C . GLY A 1 108 ? -2.667 -11.041 22.669 1.00 81.12 108 GLY A C 1
ATOM 778 O O . GLY A 1 108 ? -3.701 -10.383 22.615 1.00 81.12 108 GLY A O 1
ATOM 779 N N . GLU A 1 109 ? -2.337 -11.698 23.779 1.00 81.38 109 GLU A N 1
ATOM 780 C CA . GLU A 1 109 ? -3.160 -11.752 24.992 1.00 81.38 109 GLU A CA 1
ATOM 781 C C . GLU A 1 109 ? -3.335 -10.387 25.681 1.00 81.38 109 GLU A C 1
ATOM 783 O O . GLU A 1 109 ? -4.283 -10.180 26.453 1.00 81.38 109 GLU A O 1
ATOM 788 N N . LEU A 1 110 ? -2.453 -9.427 25.386 1.00 86.38 110 LEU A N 1
ATOM 789 C CA . LEU A 1 110 ? -2.546 -8.051 25.878 1.00 86.38 110 LEU A CA 1
ATOM 790 C C . LEU A 1 110 ? -3.218 -7.100 24.882 1.00 86.38 110 LEU A C 1
ATOM 792 O O . LEU A 1 110 ? -3.557 -5.979 25.264 1.00 86.38 110 LEU A O 1
ATOM 796 N N . TYR A 1 111 ? -3.507 -7.554 23.657 1.00 89.44 111 TYR A N 1
ATOM 797 C CA . TYR A 1 111 ? -4.251 -6.763 22.683 1.00 89.44 111 TYR A CA 1
ATOM 798 C C . TYR A 1 111 ? -5.635 -6.392 23.231 1.00 89.44 111 TYR A C 1
ATOM 800 O O . TYR A 1 111 ? -6.325 -7.194 23.868 1.00 89.44 111 TYR A O 1
ATOM 808 N N . ARG A 1 112 ? -6.058 -5.150 22.992 1.00 88.88 112 ARG A N 1
ATOM 809 C CA . ARG A 1 112 ? -7.377 -4.644 23.386 1.00 88.88 112 ARG A CA 1
ATOM 810 C C . ARG A 1 112 ? -8.013 -3.938 22.201 1.00 88.88 112 ARG A C 1
ATOM 812 O O . ARG A 1 112 ? -7.431 -2.995 21.664 1.00 88.88 112 ARG A O 1
ATOM 819 N N . ALA A 1 113 ? -9.229 -4.348 21.843 1.00 87.00 113 ALA A N 1
ATOM 820 C CA . ALA A 1 113 ? -10.030 -3.646 20.849 1.00 87.00 113 ALA A CA 1
ATOM 821 C C . ALA A 1 113 ? -10.226 -2.180 21.270 1.00 87.00 113 ALA A C 1
ATOM 823 O O . ALA A 1 113 ? -10.620 -1.885 22.397 1.00 87.00 113 ALA A O 1
ATOM 824 N N . GLY A 1 114 ? -9.895 -1.263 20.362 1.00 82.19 114 GLY A N 1
ATOM 825 C CA . GLY A 1 114 ? -9.916 0.180 20.600 1.00 82.19 114 GLY A CA 1
ATOM 826 C C . GLY A 1 114 ? -8.817 0.727 21.517 1.00 82.19 114 GLY A C 1
ATOM 827 O O . GLY A 1 114 ? -8.821 1.919 21.828 1.00 82.19 114 GLY A O 1
ATOM 828 N N . GLY A 1 115 ? -7.860 -0.118 21.910 1.00 86.75 115 GLY A N 1
ATOM 829 C CA . GLY A 1 115 ? -6.628 0.291 22.571 1.00 86.75 115 GLY A CA 1
ATOM 830 C C . GLY A 1 115 ? -5.659 1.011 21.627 1.00 86.75 115 GLY A C 1
ATOM 831 O O . GLY A 1 115 ? -6.025 1.506 20.562 1.00 86.75 115 GLY A O 1
ATOM 832 N N . ARG A 1 116 ? -4.387 1.083 22.031 1.00 88.19 116 ARG A N 1
ATOM 833 C CA . ARG A 1 116 ? -3.334 1.781 21.274 1.00 88.19 116 ARG A CA 1
ATOM 834 C C . ARG A 1 116 ? -3.044 1.134 19.922 1.00 88.19 116 ARG A C 1
ATOM 836 O O . ARG A 1 116 ? -2.997 1.841 18.918 1.00 88.19 116 ARG A O 1
ATOM 843 N N . LEU A 1 117 ? -2.870 -0.188 19.913 1.00 92.31 117 LEU A N 1
ATOM 844 C CA . LEU A 1 117 ? -2.587 -0.957 18.704 1.00 92.31 117 LEU A CA 1
ATOM 845 C C . LEU A 1 117 ? -3.850 -1.089 17.843 1.00 92.31 117 LEU A C 1
ATOM 847 O O . LEU A 1 117 ? -4.925 -1.427 18.344 1.00 92.31 117 LEU A O 1
ATOM 851 N N . GLY A 1 118 ? -3.714 -0.830 16.543 1.00 92.69 118 GLY A N 1
ATOM 852 C CA . GLY A 1 118 ? -4.735 -1.156 15.551 1.00 92.69 118 GLY A CA 1
ATOM 853 C C . GLY A 1 118 ? -4.800 -2.661 15.273 1.00 92.69 118 GLY A C 1
ATOM 854 O O . GLY A 1 118 ? -3.921 -3.417 15.682 1.00 92.69 118 GLY A O 1
ATOM 855 N N . ASP A 1 119 ? -5.850 -3.098 14.576 1.00 94.44 119 ASP A N 1
ATOM 856 C CA . ASP A 1 119 ? -5.911 -4.431 13.962 1.00 94.44 119 ASP A CA 1
ATOM 857 C C . ASP A 1 119 ? -5.526 -4.331 12.479 1.00 94.44 119 ASP A C 1
ATOM 859 O O . ASP A 1 119 ? -6.335 -3.933 11.632 1.00 94.44 119 ASP A O 1
ATOM 863 N N . TRP A 1 120 ? -4.285 -4.704 12.173 1.00 97.56 120 TRP A N 1
ATOM 864 C CA . TRP A 1 120 ? -3.744 -4.766 10.816 1.00 97.56 120 TRP A CA 1
ATOM 865 C C . TRP A 1 120 ? -3.758 -6.182 10.236 1.00 97.56 120 TRP A C 1
ATOM 867 O O . TRP A 1 120 ? -3.300 -6.383 9.114 1.00 97.56 120 TRP A O 1
ATOM 877 N N . SER A 1 121 ? -4.336 -7.165 10.934 1.00 95.62 121 SER A N 1
ATOM 878 C CA . SER A 1 121 ? -4.341 -8.575 10.514 1.00 95.62 121 SER A CA 1
ATOM 879 C C . SER A 1 121 ? -5.039 -8.837 9.171 1.00 95.62 121 SER A C 1
ATOM 881 O O . SER A 1 121 ? -4.939 -9.939 8.630 1.00 95.62 121 SER A O 1
ATOM 883 N N . GLN A 1 122 ? -5.784 -7.859 8.647 1.00 96.88 122 GLN A N 1
ATOM 884 C CA . GLN A 1 122 ? -6.456 -7.900 7.346 1.00 96.88 122 GLN A CA 1
ATOM 885 C C . GLN A 1 122 ? -5.764 -7.059 6.262 1.00 96.88 122 GLN A C 1
ATOM 887 O O . GLN A 1 122 ? -6.253 -7.015 5.136 1.00 96.88 122 GLN A O 1
ATOM 892 N N . ALA A 1 123 ? -4.650 -6.388 6.559 1.00 98.25 123 ALA A N 1
ATOM 893 C CA . ALA A 1 123 ? -3.896 -5.657 5.548 1.00 98.25 123 ALA A CA 1
ATOM 894 C C . ALA A 1 123 ? -3.239 -6.637 4.568 1.00 98.25 123 ALA A C 1
ATOM 896 O O . ALA A 1 123 ? -2.479 -7.510 4.989 1.00 98.25 123 ALA A O 1
ATOM 897 N N . GLY A 1 124 ? -3.539 -6.486 3.276 1.00 98.38 124 GLY A N 1
ATOM 898 C CA . GLY A 1 124 ? -3.057 -7.355 2.206 1.00 98.38 124 GLY A CA 1
ATOM 899 C C . GLY A 1 124 ? -4.160 -8.029 1.388 1.00 98.38 124 GLY A C 1
ATOM 900 O O . GLY A 1 124 ? -5.358 -7.929 1.674 1.00 98.38 124 GLY A O 1
ATOM 901 N N . TYR A 1 125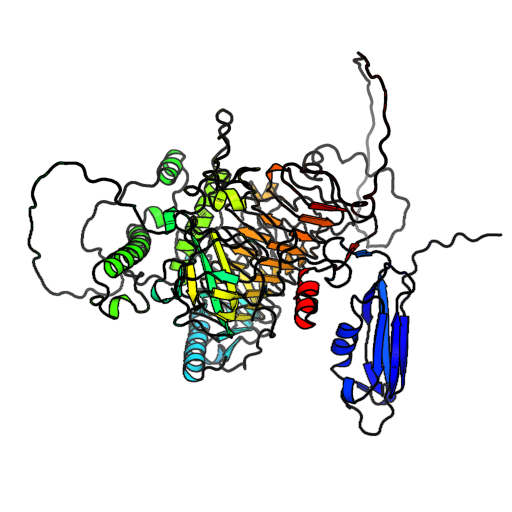 ? -3.729 -8.732 0.342 1.00 98.12 125 TYR A N 1
ATOM 902 C CA . TYR A 1 125 ? -4.566 -9.492 -0.574 1.00 98.12 125 TYR A CA 1
ATOM 903 C C . TYR A 1 125 ? -5.539 -10.406 0.171 1.00 98.12 125 TYR A C 1
ATOM 905 O O . TYR A 1 125 ? -5.179 -11.081 1.137 1.00 98.12 125 TYR A O 1
ATOM 913 N N . GLY A 1 126 ? -6.792 -10.429 -0.294 1.00 96.50 126 GLY A N 1
ATOM 914 C CA . GLY A 1 126 ? -7.825 -11.308 0.257 1.00 96.50 126 GLY A CA 1
ATOM 915 C C . GLY A 1 126 ? -8.024 -11.166 1.769 1.00 96.50 126 GLY A C 1
ATOM 916 O O . GLY A 1 126 ? -8.377 -12.153 2.409 1.00 96.50 126 GLY A O 1
ATOM 917 N N . ALA A 1 127 ? -7.739 -9.986 2.335 1.00 96.38 127 ALA A N 1
ATOM 918 C CA . ALA A 1 127 ? -7.744 -9.738 3.772 1.00 96.38 127 ALA A CA 1
ATOM 919 C C . ALA A 1 127 ? -6.868 -10.726 4.567 1.00 96.38 127 ALA A C 1
ATOM 921 O O . ALA A 1 127 ? -7.221 -11.076 5.687 1.00 96.38 127 ALA A O 1
ATOM 922 N N . MET A 1 128 ? -5.764 -11.227 3.995 1.00 94.25 128 MET A N 1
ATOM 923 C CA . MET A 1 128 ? -4.873 -12.248 4.580 1.00 94.25 128 MET A CA 1
ATOM 924 C C . MET A 1 128 ? -5.545 -13.589 4.928 1.00 94.25 128 MET A C 1
ATOM 926 O O . MET A 1 128 ? -5.036 -14.363 5.744 1.00 94.25 128 MET A O 1
ATOM 930 N N . GLU A 1 129 ? -6.683 -13.904 4.312 1.00 91.00 129 GLU A N 1
ATOM 931 C CA . GLU A 1 129 ? -7.412 -15.167 4.536 1.00 91.00 129 GLU A CA 1
ATOM 932 C C . GLU A 1 129 ? -7.114 -16.235 3.498 1.00 91.00 129 GLU A C 1
ATOM 934 O O . GLU A 1 129 ? -7.440 -17.404 3.683 1.00 91.00 129 GLU A O 1
ATOM 939 N N . ARG A 1 130 ? -6.491 -15.825 2.402 1.00 89.56 130 ARG A N 1
ATOM 940 C CA . ARG A 1 130 ? -6.104 -16.681 1.294 1.00 89.56 130 ARG A CA 1
ATOM 941 C C . ARG A 1 130 ? -4.850 -16.119 0.655 1.00 89.56 130 ARG A C 1
ATOM 943 O O . ARG A 1 130 ? -4.632 -14.907 0.671 1.00 89.56 130 ARG A O 1
ATOM 950 N N . ASP A 1 131 ? -4.064 -17.005 0.072 1.00 91.44 131 ASP A N 1
ATOM 951 C CA . ASP A 1 131 ? -2.839 -16.618 -0.608 1.00 91.44 131 ASP A CA 1
ATOM 952 C C . ASP A 1 131 ? -3.139 -15.942 -1.949 1.00 91.44 131 ASP A C 1
ATOM 954 O O . ASP A 1 131 ? -4.203 -16.140 -2.550 1.00 91.44 131 ASP A O 1
ATOM 958 N N . ILE A 1 132 ? -2.175 -15.152 -2.429 1.00 93.19 132 ILE A N 1
ATOM 959 C CA . ILE A 1 132 ? -2.192 -14.607 -3.790 1.00 93.19 132 ILE A CA 1
ATOM 960 C C . ILE A 1 132 ? -2.321 -15.783 -4.778 1.00 93.19 132 ILE A C 1
ATOM 962 O O . ILE A 1 132 ? -1.509 -16.712 -4.722 1.00 93.19 132 ILE A O 1
ATOM 966 N N . PRO A 1 133 ? -3.323 -15.778 -5.674 1.00 93.69 133 PRO A N 1
ATOM 967 C CA . PRO A 1 133 ? -3.634 -16.926 -6.506 1.00 93.69 133 PRO A CA 1
ATOM 968 C C . PRO A 1 133 ? -2.580 -17.116 -7.594 1.00 93.69 133 PRO A C 1
ATOM 970 O O . PRO A 1 133 ? -2.132 -16.169 -8.236 1.00 93.69 133 PRO A O 1
ATOM 973 N N . ASN A 1 134 ? -2.237 -18.372 -7.872 1.00 96.25 134 ASN A N 1
ATOM 974 C CA . ASN A 1 134 ? -1.387 -18.719 -9.004 1.00 96.25 134 ASN A CA 1
ATOM 975 C C . ASN A 1 134 ? -2.245 -19.069 -10.230 1.00 96.25 134 ASN A C 1
ATOM 977 O O . ASN A 1 134 ? -2.577 -20.233 -10.452 1.00 96.25 134 ASN A O 1
ATOM 981 N N . TYR A 1 135 ? -2.645 -18.064 -11.014 1.00 97.44 135 TYR A N 1
ATOM 982 C CA . TYR A 1 135 ? -3.434 -18.307 -12.228 1.00 97.44 135 TYR A CA 1
ATOM 983 C C . TYR A 1 135 ? -2.661 -19.076 -13.306 1.00 97.44 135 TYR A C 1
ATOM 985 O O . TYR A 1 135 ? -1.449 -18.902 -13.428 1.00 97.44 135 TYR A O 1
ATOM 993 N N . PRO A 1 136 ? -3.340 -19.896 -14.129 1.00 96.56 136 PRO A N 1
ATOM 994 C CA . PRO A 1 136 ? -2.695 -20.613 -15.221 1.00 96.56 136 PRO A CA 1
ATOM 995 C C . PRO A 1 136 ? -2.196 -19.652 -16.307 1.00 96.56 136 PRO A C 1
ATOM 997 O O . PRO A 1 136 ? -2.924 -18.757 -16.746 1.00 96.56 136 PRO A O 1
ATOM 1000 N N . ASN A 1 137 ? -0.973 -19.888 -16.784 1.00 96.81 137 ASN A N 1
ATOM 1001 C CA . ASN A 1 137 ? -0.412 -19.223 -17.959 1.00 96.81 137 ASN A CA 1
ATOM 1002 C C . ASN A 1 137 ? -1.148 -19.722 -19.211 1.00 96.81 137 ASN A C 1
ATOM 1004 O O . ASN A 1 137 ? -0.960 -20.870 -19.612 1.00 96.81 137 ASN A O 1
ATOM 1008 N N . LYS A 1 138 ? -1.991 -18.882 -19.819 1.00 96.00 138 LYS A N 1
ATOM 1009 C CA . LYS A 1 138 ? -2.761 -19.255 -21.025 1.00 96.00 138 LYS A CA 1
ATOM 1010 C C . LYS A 1 138 ? -2.402 -18.443 -22.259 1.00 96.00 138 LYS A C 1
ATOM 1012 O O . LYS A 1 138 ? -2.518 -18.949 -23.370 1.00 96.00 138 LYS A O 1
ATOM 1017 N N . TYR A 1 139 ? -1.965 -17.205 -22.065 1.00 98.00 139 TYR A N 1
ATOM 1018 C CA . TYR A 1 139 ? -1.676 -16.286 -23.156 1.00 98.00 139 TYR A CA 1
ATOM 1019 C C . TYR A 1 139 ? -0.195 -15.935 -23.153 1.00 98.00 139 TYR A C 1
ATOM 1021 O O . TYR A 1 139 ? 0.243 -15.135 -22.338 1.00 98.00 139 TYR A O 1
ATOM 1029 N N . ASP A 1 140 ? 0.582 -16.549 -24.041 1.00 98.44 140 ASP A N 1
ATOM 1030 C CA . ASP A 1 140 ? 1.991 -16.196 -24.240 1.00 98.44 140 ASP A CA 1
ATOM 1031 C C . ASP A 1 140 ? 2.089 -14.969 -25.156 1.00 98.44 140 ASP A C 1
ATOM 1033 O O . ASP A 1 140 ? 1.597 -15.005 -26.288 1.00 98.44 140 ASP A O 1
ATOM 1037 N N . VAL A 1 141 ? 2.742 -13.898 -24.700 1.00 98.62 141 VAL A N 1
ATOM 1038 C CA . VAL A 1 141 ? 2.896 -12.646 -25.467 1.00 98.62 141 VAL A CA 1
ATOM 1039 C C . VAL A 1 141 ? 3.578 -12.844 -26.827 1.00 98.62 141 VAL A C 1
ATOM 1041 O O . VAL A 1 141 ? 3.285 -12.105 -27.770 1.00 98.62 141 VAL A O 1
ATOM 1044 N N . LYS A 1 142 ? 4.421 -13.874 -26.990 1.00 98.19 142 LYS A N 1
ATOM 1045 C CA . LYS A 1 142 ? 5.058 -14.200 -28.279 1.00 98.19 142 LYS A CA 1
ATOM 1046 C C . LYS A 1 142 ? 4.049 -14.692 -29.312 1.00 98.19 142 LYS A C 1
ATOM 1048 O O . LYS A 1 142 ? 4.198 -14.409 -30.498 1.00 98.19 142 LYS A O 1
ATOM 1053 N N . SER A 1 143 ? 2.964 -15.331 -28.868 1.00 98.50 143 SER A N 1
ATOM 1054 C CA . SER A 1 143 ? 1.844 -15.711 -29.746 1.00 98.50 143 SER A CA 1
ATOM 1055 C C . SER A 1 143 ? 1.067 -14.496 -30.270 1.00 98.50 143 SER A C 1
ATOM 1057 O O . SER A 1 143 ? 0.339 -14.608 -31.252 1.00 98.50 143 SER A O 1
ATOM 1059 N N . TYR A 1 144 ? 1.244 -13.331 -29.640 1.00 98.25 144 TYR A N 1
ATOM 1060 C CA . TYR A 1 144 ? 0.645 -12.053 -30.033 1.00 98.25 144 TYR A CA 1
ATOM 1061 C C . TYR A 1 144 ? 1.622 -11.133 -30.779 1.00 98.25 144 TYR A C 1
ATOM 1063 O O . TYR A 1 144 ? 1.265 -10.002 -31.112 1.00 98.25 144 TYR A O 1
ATOM 1071 N N . GLY A 1 145 ? 2.828 -11.626 -31.085 1.00 98.00 145 GLY A N 1
ATOM 1072 C CA . GLY A 1 145 ? 3.826 -10.928 -31.893 1.00 98.00 145 GLY A CA 1
ATOM 1073 C C . GLY A 1 145 ? 4.962 -10.274 -31.110 1.00 98.00 145 GLY A C 1
ATOM 1074 O O . GLY A 1 145 ? 5.809 -9.645 -31.742 1.00 98.00 145 GLY A O 1
ATOM 1075 N N . ALA A 1 146 ? 5.016 -10.430 -29.782 1.00 98.31 146 ALA A N 1
ATOM 1076 C CA . ALA A 1 146 ? 6.147 -9.938 -29.002 1.00 98.31 146 ALA A CA 1
ATOM 1077 C C . ALA A 1 146 ? 7.418 -10.717 -29.372 1.00 98.31 146 ALA A C 1
ATOM 1079 O O . ALA A 1 146 ? 7.394 -11.946 -29.490 1.00 98.31 146 ALA A O 1
ATOM 1080 N N . ARG A 1 147 ? 8.538 -10.018 -29.537 1.00 98.44 147 ARG A N 1
ATOM 1081 C CA . ARG A 1 147 ? 9.838 -10.617 -29.847 1.00 98.44 147 ARG A CA 1
ATOM 1082 C C . ARG A 1 147 ? 10.673 -10.844 -28.598 1.00 98.44 147 ARG A C 1
ATOM 1084 O O . ARG A 1 147 ? 11.295 -11.902 -28.488 1.00 98.44 147 ARG A O 1
ATOM 1091 N N . GLY A 1 148 ? 10.670 -9.897 -27.657 1.00 97.94 148 GLY A N 1
ATOM 1092 C CA . GLY A 1 148 ? 11.509 -9.979 -26.461 1.00 97.94 148 GLY A CA 1
ATOM 1093 C C . GLY A 1 148 ? 13.011 -9.942 -26.780 1.00 97.94 148 GLY A C 1
ATOM 1094 O O . GLY A 1 148 ? 13.803 -10.579 -26.082 1.00 97.94 148 GLY A O 1
ATOM 1095 N N . ASP A 1 149 ? 13.396 -9.243 -27.854 1.00 98.25 149 ASP A N 1
ATOM 1096 C CA . ASP A 1 149 ? 14.773 -9.148 -28.369 1.00 98.25 149 ASP A CA 1
ATOM 1097 C C . ASP A 1 149 ? 15.531 -7.880 -27.913 1.00 98.25 149 ASP A C 1
ATOM 1099 O O . ASP A 1 149 ? 16.708 -7.709 -28.225 1.00 98.25 149 ASP A O 1
ATOM 1103 N N . GLY A 1 150 ? 14.871 -6.995 -27.162 1.00 96.06 150 GLY A N 1
ATOM 1104 C CA . GLY A 1 150 ? 15.395 -5.726 -26.651 1.00 96.06 150 GLY A CA 1
ATOM 1105 C C . GLY A 1 150 ? 15.362 -4.570 -27.653 1.00 96.06 150 GLY A C 1
ATOM 1106 O O . GLY A 1 150 ? 15.748 -3.459 -27.300 1.00 96.06 150 GLY A O 1
ATOM 1107 N N . SER A 1 151 ? 14.902 -4.806 -28.883 1.00 95.38 151 SER A N 1
ATOM 1108 C CA . SER A 1 151 ? 14.947 -3.840 -29.988 1.00 95.38 151 SER A CA 1
ATOM 1109 C C . SER A 1 151 ? 13.582 -3.569 -30.623 1.00 95.38 151 SER A C 1
ATOM 1111 O O . SER A 1 151 ? 13.264 -2.417 -30.917 1.00 95.38 151 SER A O 1
ATOM 1113 N N . SER A 1 152 ? 12.761 -4.600 -30.805 1.00 96.06 152 SER A N 1
ATOM 1114 C CA . SER A 1 152 ? 11.419 -4.494 -31.375 1.00 96.06 152 SER A CA 1
ATOM 1115 C C . SER A 1 152 ? 10.438 -3.973 -30.328 1.00 96.06 152 SER A C 1
ATOM 1117 O O . SER A 1 152 ? 10.490 -4.413 -29.185 1.00 96.06 152 SER A O 1
ATOM 1119 N N . ASP A 1 153 ? 9.550 -3.045 -30.701 1.00 97.00 153 ASP A N 1
ATOM 1120 C CA . ASP A 1 153 ? 8.492 -2.583 -29.793 1.00 97.00 153 ASP A CA 1
ATOM 1121 C C . ASP A 1 153 ? 7.474 -3.704 -29.543 1.00 97.00 153 ASP A C 1
ATOM 1123 O O . ASP A 1 153 ? 6.806 -4.175 -30.467 1.00 97.00 153 ASP A O 1
ATOM 1127 N N . ASP A 1 154 ? 7.375 -4.124 -28.286 1.00 98.62 154 ASP A N 1
ATOM 1128 C CA . ASP A 1 154 ? 6.539 -5.228 -27.825 1.00 98.62 154 ASP A CA 1
ATOM 1129 C C . ASP A 1 154 ? 5.227 -4.750 -27.175 1.00 98.62 154 ASP A C 1
ATOM 1131 O O . ASP A 1 154 ? 4.382 -5.582 -26.823 1.00 98.62 154 ASP A O 1
ATOM 1135 N N . SER A 1 155 ? 5.017 -3.430 -27.041 1.00 95.44 155 SER A N 1
ATOM 1136 C CA . SER A 1 155 ? 3.871 -2.852 -26.325 1.00 95.44 155 SER A CA 1
ATOM 1137 C C . SER A 1 155 ? 2.518 -3.379 -26.819 1.00 95.44 155 SER A C 1
ATOM 1139 O O . SER A 1 155 ? 1.718 -3.898 -26.036 1.00 95.44 155 SER A O 1
ATOM 1141 N N . ASP A 1 156 ? 2.273 -3.307 -28.129 1.00 96.88 156 ASP A N 1
ATOM 1142 C CA . ASP A 1 156 ? 0.999 -3.716 -28.731 1.00 96.88 156 ASP A CA 1
ATOM 1143 C C . ASP A 1 156 ? 0.716 -5.212 -28.558 1.00 96.88 156 ASP A C 1
ATOM 1145 O O . ASP A 1 156 ? -0.432 -5.618 -28.368 1.00 96.88 156 ASP A O 1
ATOM 1149 N N . ALA A 1 157 ? 1.751 -6.049 -28.653 1.00 98.44 157 ALA A N 1
ATOM 1150 C CA . ALA A 1 157 ? 1.611 -7.494 -28.511 1.00 98.44 157 ALA A CA 1
ATOM 1151 C C . ALA A 1 157 ? 1.229 -7.873 -27.076 1.00 98.44 157 ALA A C 1
ATOM 1153 O O . ALA A 1 157 ? 0.323 -8.684 -26.866 1.00 98.44 157 ALA A O 1
ATOM 1154 N N . ILE A 1 158 ? 1.865 -7.233 -26.092 1.00 98.75 158 ILE A N 1
ATOM 1155 C CA . ILE A 1 158 ? 1.561 -7.428 -24.673 1.00 98.75 158 ILE A CA 1
ATOM 1156 C C . ILE A 1 158 ? 0.129 -6.973 -24.372 1.00 98.75 158 ILE A C 1
ATOM 1158 O O . ILE A 1 158 ? -0.642 -7.737 -23.785 1.00 98.75 158 ILE A O 1
ATOM 1162 N N . GLN A 1 159 ? -0.274 -5.784 -24.833 1.00 98.31 159 GLN A N 1
ATOM 1163 C CA . GLN A 1 159 ? -1.633 -5.291 -24.593 1.00 98.31 159 GLN A CA 1
ATOM 1164 C C . GLN A 1 159 ? -2.697 -6.172 -25.268 1.00 98.31 159 GLN A C 1
ATOM 1166 O O . GLN A 1 159 ? -3.739 -6.448 -24.673 1.00 98.31 159 GLN A O 1
ATOM 11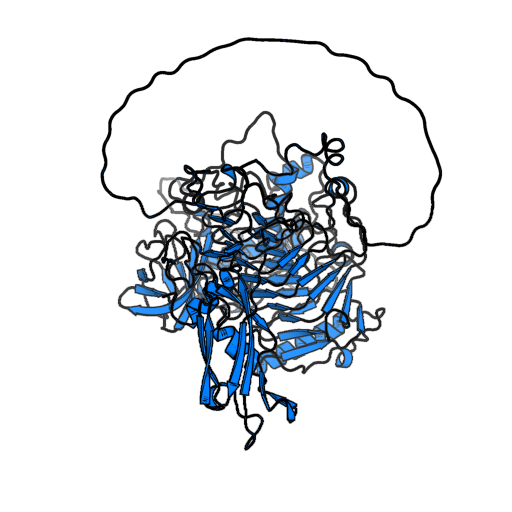71 N N . LYS A 1 160 ? -2.443 -6.689 -26.479 1.00 98.38 160 LYS A N 1
ATOM 1172 C CA . LYS A 1 160 ? -3.354 -7.642 -27.143 1.00 98.38 160 LYS A CA 1
ATOM 1173 C C . LYS A 1 160 ? -3.523 -8.936 -26.345 1.00 98.38 160 LYS A C 1
ATOM 1175 O O . LYS A 1 160 ? -4.648 -9.426 -26.234 1.00 98.38 160 LYS A O 1
ATOM 1180 N N . ALA A 1 161 ? -2.444 -9.466 -25.771 1.00 98.75 161 ALA A N 1
ATOM 1181 C CA . ALA A 1 161 ? -2.507 -10.653 -24.921 1.00 98.75 161 ALA A CA 1
ATOM 1182 C C . ALA A 1 161 ? -3.317 -10.393 -23.636 1.00 98.75 161 ALA A C 1
ATOM 1184 O O . ALA A 1 161 ? -4.155 -11.214 -23.261 1.00 98.75 161 ALA A O 1
ATOM 1185 N N . ILE A 1 162 ? -3.146 -9.220 -23.011 1.00 98.62 162 ILE A N 1
ATOM 1186 C CA . ILE A 1 162 ? -3.951 -8.774 -21.858 1.00 98.62 162 ILE A CA 1
ATOM 1187 C C . ILE A 1 162 ? -5.431 -8.663 -22.221 1.00 98.62 162 ILE A C 1
ATOM 1189 O O . ILE A 1 162 ? -6.275 -9.187 -21.496 1.00 98.62 162 ILE A O 1
ATOM 1193 N N . ASN A 1 163 ? -5.762 -8.057 -23.360 1.00 98.12 163 ASN A N 1
ATOM 1194 C CA . ASN A 1 163 ? -7.150 -7.911 -23.802 1.00 98.12 163 ASN A CA 1
ATOM 1195 C C . ASN A 1 163 ? -7.818 -9.278 -24.057 1.00 98.12 163 ASN A C 1
ATOM 1197 O O . ASN A 1 163 ? -9.000 -9.472 -23.748 1.00 98.12 163 ASN A O 1
ATOM 1201 N N . ALA A 1 164 ? -7.063 -10.250 -24.582 1.00 98.12 164 ALA A N 1
ATOM 1202 C CA . ALA A 1 164 ? -7.538 -11.622 -24.745 1.00 98.12 164 ALA A CA 1
ATOM 1203 C C . ALA A 1 164 ? -7.773 -12.307 -23.387 1.00 98.12 164 ALA A C 1
ATOM 1205 O O . ALA A 1 164 ? -8.845 -12.876 -23.168 1.00 98.12 164 ALA A O 1
ATOM 1206 N N . ALA A 1 165 ? -6.830 -12.172 -22.449 1.00 98.38 165 ALA A N 1
ATOM 1207 C CA . ALA A 1 165 ? -6.972 -12.682 -21.087 1.00 98.38 165 ALA A CA 1
ATOM 1208 C C . ALA A 1 165 ? -8.168 -12.069 -20.350 1.00 98.38 165 ALA A C 1
ATOM 1210 O O . ALA A 1 165 ? -8.935 -12.799 -19.728 1.00 98.38 165 ALA A O 1
ATOM 1211 N N . ALA A 1 166 ? -8.382 -10.758 -20.478 1.00 97.38 166 ALA A N 1
ATOM 1212 C CA . ALA A 1 166 ? -9.527 -10.053 -19.907 1.00 97.38 166 ALA A CA 1
ATOM 1213 C C . ALA A 1 166 ? -10.864 -10.573 -20.455 1.00 97.38 166 ALA A C 1
ATOM 1215 O O . ALA A 1 166 ? -11.814 -10.794 -19.696 1.00 97.38 166 ALA A O 1
ATOM 1216 N N . SER A 1 167 ? -10.926 -10.827 -21.765 1.00 97.69 167 SER A N 1
ATOM 1217 C CA . SER A 1 167 ? -12.111 -11.396 -22.414 1.00 97.69 167 SER A CA 1
ATOM 1218 C C . SER A 1 167 ? -12.407 -12.810 -21.904 1.00 97.69 167 SER A C 1
ATOM 1220 O O . SER A 1 167 ? -13.560 -13.140 -21.614 1.00 97.69 167 SER A O 1
ATOM 1222 N N . GLU A 1 168 ? -11.380 -13.650 -21.739 1.00 97.50 168 GLU A N 1
ATOM 1223 C CA . GLU A 1 168 ? -11.550 -14.993 -21.179 1.00 97.50 168 GLU A CA 1
ATOM 1224 C C . GLU A 1 168 ? -11.928 -14.968 -19.696 1.00 97.50 168 GLU A C 1
ATOM 1226 O O . GLU A 1 168 ? -12.855 -15.680 -19.298 1.00 97.50 168 GLU A O 1
ATOM 1231 N N . ALA A 1 169 ? -11.260 -14.147 -18.887 1.00 97.12 169 ALA A N 1
ATOM 1232 C CA . ALA A 1 169 ? -11.547 -14.008 -17.465 1.00 97.12 169 ALA A CA 1
ATOM 1233 C C . ALA A 1 169 ? -12.996 -13.558 -17.234 1.00 97.12 169 ALA A C 1
ATOM 1235 O O . ALA A 1 169 ? -13.713 -14.154 -16.431 1.00 97.12 169 ALA A O 1
ATOM 1236 N N . SER A 1 170 ? -13.468 -12.587 -18.020 1.00 95.94 170 SER A N 1
ATOM 1237 C CA . SER A 1 170 ? -14.858 -12.118 -17.976 1.00 95.94 170 SER A CA 1
ATOM 1238 C C . SER A 1 170 ? -15.852 -13.205 -18.393 1.00 95.94 170 SER A C 1
ATOM 1240 O O . SER A 1 170 ? -16.876 -13.393 -17.743 1.00 95.94 170 SER A O 1
ATOM 1242 N N . ARG A 1 171 ? -15.544 -13.964 -19.454 1.00 97.38 171 ARG A N 1
ATOM 1243 C CA . ARG A 1 171 ? -16.416 -15.037 -19.962 1.00 97.38 171 ARG A CA 1
ATOM 1244 C C . ARG A 1 171 ? -16.491 -16.244 -19.023 1.00 97.38 171 ARG A C 1
ATOM 1246 O O . ARG A 1 171 ? -17.521 -16.908 -18.966 1.00 97.38 171 ARG A O 1
ATOM 1253 N N . THR A 1 172 ? -15.393 -16.581 -18.351 1.00 97.12 172 THR A N 1
ATOM 1254 C CA . THR A 1 172 ? -15.269 -17.812 -17.546 1.00 97.12 172 THR A CA 1
ATOM 1255 C C . THR A 1 172 ? -15.435 -17.586 -16.047 1.00 97.12 172 THR A C 1
ATOM 1257 O O . THR A 1 172 ? -15.621 -18.551 -15.310 1.00 97.12 172 THR A O 1
ATOM 1260 N N . GLY A 1 173 ? -15.302 -16.344 -15.576 1.00 95.56 173 GLY A N 1
ATOM 1261 C CA . GLY A 1 173 ? -15.202 -16.018 -14.153 1.00 95.56 173 GLY A CA 1
ATOM 1262 C C . GLY A 1 173 ? -13.921 -16.530 -13.479 1.00 95.56 173 GLY A C 1
ATOM 1263 O O . GLY A 1 173 ? -13.783 -16.411 -12.264 1.00 95.56 173 GLY A O 1
ATOM 1264 N N . SER A 1 174 ? -12.984 -17.107 -14.238 1.00 96.19 174 SER A N 1
ATOM 1265 C CA . SER A 1 174 ? -11.741 -17.698 -13.731 1.00 96.19 174 SER A CA 1
ATOM 1266 C C . SER A 1 174 ? -10.550 -16.794 -14.026 1.00 96.19 174 SER A C 1
ATOM 1268 O O . SER A 1 174 ? -10.538 -16.097 -15.036 1.00 96.19 174 SER A O 1
ATOM 1270 N N . GLY A 1 175 ? -9.539 -16.807 -13.157 1.00 97.62 175 GLY A N 1
ATOM 1271 C CA . GLY A 1 175 ? -8.337 -16.010 -13.380 1.00 97.62 175 GLY A CA 1
ATOM 1272 C C . GLY A 1 175 ? -7.404 -16.580 -14.433 1.00 97.62 175 GLY A C 1
ATOM 1273 O O . GLY A 1 175 ? -7.309 -17.797 -14.614 1.00 97.62 175 GLY A O 1
ATOM 1274 N N . VAL A 1 176 ? -6.726 -15.677 -15.139 1.00 97.94 176 VAL A N 1
ATOM 1275 C CA . VAL A 1 176 ? -5.859 -16.004 -16.270 1.00 97.94 176 VAL A CA 1
ATOM 1276 C C . VAL A 1 176 ? -4.573 -15.186 -16.205 1.00 97.94 176 VAL A C 1
ATOM 1278 O O . VAL A 1 176 ? -4.609 -13.976 -15.983 1.00 97.94 176 VAL A O 1
ATOM 1281 N N . ALA A 1 177 ? -3.435 -15.846 -16.432 1.00 98.50 177 ALA A N 1
ATOM 1282 C CA . ALA A 1 177 ? -2.148 -15.180 -16.575 1.00 98.50 177 ALA A CA 1
ATOM 1283 C C . ALA A 1 177 ? -1.739 -15.052 -18.053 1.00 98.50 177 ALA A C 1
ATOM 1285 O O . ALA A 1 177 ? -1.766 -16.022 -18.824 1.00 98.50 177 ALA A O 1
ATOM 1286 N N . VAL A 1 178 ? -1.328 -13.838 -18.417 1.00 98.81 178 VAL A N 1
ATOM 1287 C CA . VAL A 1 178 ? -0.537 -13.506 -19.600 1.00 98.81 178 VAL A CA 1
ATOM 1288 C C . VAL A 1 178 ? 0.924 -13.746 -19.254 1.00 98.81 178 VAL A C 1
ATOM 1290 O O . VAL A 1 178 ? 1.462 -13.114 -18.347 1.00 98.81 178 VAL A O 1
ATOM 1293 N N . TYR A 1 179 ? 1.556 -14.678 -19.952 1.00 98.75 179 TYR A N 1
ATOM 1294 C CA . TYR A 1 179 ? 2.928 -15.081 -19.704 1.00 98.75 179 TYR A CA 1
ATOM 1295 C C . TYR A 1 179 ? 3.900 -14.332 -20.615 1.00 98.75 179 TYR A C 1
ATOM 1297 O O . TYR A 1 179 ? 3.727 -14.305 -21.834 1.00 98.75 179 TYR A O 1
ATOM 1305 N N . MET A 1 180 ? 4.939 -13.762 -20.009 1.00 98.56 180 MET A N 1
ATOM 1306 C CA . MET A 1 180 ? 6.101 -13.181 -20.671 1.00 98.56 180 MET A CA 1
ATOM 1307 C C . MET A 1 180 ? 7.307 -14.109 -20.455 1.00 98.56 180 MET A C 1
ATOM 1309 O O . MET A 1 180 ? 7.883 -14.123 -19.363 1.00 98.56 180 MET A O 1
ATOM 1313 N N . PRO A 1 181 ? 7.700 -14.910 -21.464 1.00 98.50 181 PRO A N 1
ATOM 1314 C CA . PRO A 1 181 ? 8.896 -15.747 -21.388 1.00 98.50 181 PRO A CA 1
ATOM 1315 C C . PRO A 1 181 ? 10.173 -14.927 -21.167 1.00 98.50 181 PRO A C 1
ATOM 1317 O O . PRO A 1 181 ? 10.178 -13.713 -21.366 1.00 98.50 181 PRO A O 1
ATOM 1320 N N . ALA A 1 182 ? 11.287 -15.597 -20.868 1.00 98.56 182 ALA A N 1
ATOM 1321 C CA . ALA A 1 182 ? 12.586 -14.936 -20.768 1.00 98.56 182 ALA A CA 1
ATOM 1322 C C . ALA A 1 182 ? 12.911 -14.133 -22.044 1.00 98.56 182 ALA A C 1
ATOM 1324 O O . ALA A 1 182 ? 12.670 -14.594 -23.170 1.00 98.56 182 ALA A O 1
ATOM 1325 N N . GLY A 1 183 ? 13.444 -12.928 -21.851 1.00 98.50 183 GLY A N 1
ATOM 1326 C CA . GLY A 1 183 ? 13.687 -11.958 -22.915 1.00 98.50 183 GLY A CA 1
ATOM 1327 C C . GLY A 1 183 ? 13.742 -10.518 -22.406 1.00 98.50 183 GLY A C 1
ATOM 1328 O O . GLY A 1 183 ? 13.465 -10.238 -21.237 1.00 98.50 183 GLY A O 1
ATOM 1329 N N . SER A 1 184 ? 14.093 -9.614 -23.317 1.00 98.69 184 SER A N 1
ATOM 1330 C CA . SER A 1 184 ? 14.085 -8.167 -23.099 1.00 98.69 184 SER A CA 1
ATOM 1331 C C . SER A 1 184 ? 12.992 -7.551 -23.965 1.00 98.69 184 SER A C 1
ATOM 1333 O O . SER A 1 184 ? 13.107 -7.544 -25.182 1.00 98.69 184 SER A O 1
ATOM 1335 N N . TYR A 1 185 ? 11.926 -7.048 -23.367 1.00 98.75 185 TYR A N 1
ATOM 1336 C CA . TYR A 1 185 ? 10.769 -6.513 -24.074 1.00 98.75 185 TYR A CA 1
ATOM 1337 C C . TYR A 1 185 ? 10.863 -4.998 -24.111 1.00 98.75 185 TYR A C 1
ATOM 1339 O O . TYR A 1 185 ? 10.822 -4.362 -23.060 1.00 98.75 185 TYR A O 1
ATOM 1347 N N . ARG A 1 186 ? 11.031 -4.410 -25.296 1.00 98.50 186 ARG A N 1
ATOM 1348 C CA . ARG A 1 186 ? 11.112 -2.952 -25.425 1.00 98.50 186 ARG A CA 1
ATOM 1349 C C . ARG A 1 186 ? 9.696 -2.385 -25.433 1.00 98.50 186 ARG A C 1
ATOM 1351 O O . ARG A 1 186 ? 8.902 -2.747 -26.293 1.00 98.50 186 ARG A O 1
ATOM 1358 N N . ILE A 1 187 ? 9.392 -1.506 -24.486 1.00 97.88 187 ILE A N 1
ATOM 1359 C CA . ILE A 1 187 ? 8.058 -0.948 -24.263 1.00 97.88 187 ILE A CA 1
ATOM 1360 C C . ILE A 1 187 ? 8.088 0.543 -24.597 1.00 97.88 187 ILE A C 1
ATOM 1362 O O . ILE A 1 187 ? 8.772 1.308 -23.919 1.00 97.88 187 ILE A O 1
ATOM 1366 N N . THR A 1 188 ? 7.357 0.972 -25.630 1.00 93.12 188 THR A N 1
ATOM 1367 C CA . THR A 1 188 ? 7.222 2.407 -25.966 1.00 93.12 188 THR A CA 1
ATOM 1368 C C . THR A 1 188 ? 5.827 2.990 -25.845 1.00 93.12 188 THR A C 1
ATOM 1370 O O . THR A 1 188 ? 5.661 4.199 -25.985 1.00 93.12 188 THR A O 1
ATOM 1373 N N . SER A 1 189 ? 4.850 2.162 -25.489 1.00 88.69 189 SER A N 1
ATOM 1374 C CA . SER A 1 189 ? 3.519 2.576 -25.043 1.00 88.69 189 SER A CA 1
ATOM 1375 C C . SER A 1 189 ? 3.163 1.896 -23.722 1.00 88.69 189 SER A C 1
ATOM 1377 O O . SER A 1 189 ? 3.652 0.806 -23.424 1.00 88.69 189 SER A O 1
ATOM 1379 N N . LYS A 1 190 ? 2.310 2.544 -22.927 1.00 90.62 190 LYS A N 1
ATOM 1380 C CA . LYS A 1 190 ? 1.836 2.031 -21.635 1.00 90.62 190 LYS A CA 1
ATOM 1381 C C . LYS A 1 190 ? 1.108 0.695 -21.772 1.00 90.62 190 LYS A C 1
ATOM 1383 O O . LYS A 1 190 ? 0.498 0.417 -22.802 1.00 90.62 190 LYS A O 1
ATOM 1388 N N . ILE A 1 191 ? 1.139 -0.081 -20.695 1.00 97.00 191 ILE A N 1
ATOM 1389 C CA . ILE A 1 191 ? 0.453 -1.365 -20.563 1.00 97.00 191 ILE A CA 1
ATOM 1390 C C . ILE A 1 191 ? -0.547 -1.271 -19.414 1.00 97.00 191 ILE A C 1
ATOM 1392 O O . ILE A 1 191 ? -0.178 -0.907 -18.296 1.00 97.00 191 ILE A O 1
ATOM 1396 N N . THR A 1 192 ? -1.810 -1.615 -19.661 1.00 94.88 192 THR A N 1
ATOM 1397 C CA . THR A 1 192 ? -2.880 -1.430 -18.671 1.00 94.88 192 THR A CA 1
ATOM 1398 C C . THR A 1 192 ? -3.770 -2.663 -18.548 1.00 94.88 192 THR A C 1
ATOM 1400 O O . THR A 1 192 ? -4.194 -3.261 -19.539 1.00 94.88 192 THR A O 1
ATOM 1403 N N . ILE A 1 193 ? -4.072 -3.032 -17.303 1.00 97.69 193 ILE A N 1
ATOM 1404 C CA . ILE A 1 193 ? -5.085 -4.013 -16.921 1.00 97.69 193 ILE A CA 1
ATOM 1405 C C . ILE A 1 193 ? -6.280 -3.250 -16.334 1.00 97.69 193 ILE A C 1
ATOM 1407 O O . ILE A 1 193 ? -6.192 -2.679 -15.251 1.00 97.69 193 ILE A O 1
ATOM 1411 N N . GLU A 1 194 ? -7.414 -3.279 -17.032 1.00 94.38 194 GLU A N 1
ATOM 1412 C CA . GLU A 1 194 ? -8.672 -2.626 -16.611 1.00 94.38 194 GLU A CA 1
ATOM 1413 C C . GLU A 1 194 ? -9.772 -3.648 -16.272 1.00 94.38 194 GLU A C 1
ATOM 1415 O O . GLU A 1 194 ? -10.960 -3.340 -16.209 1.00 94.38 194 GLU A O 1
ATOM 1420 N N . SER A 1 195 ? -9.394 -4.917 -16.114 1.00 94.50 195 SER A N 1
ATOM 1421 C CA . SER A 1 195 ? -10.315 -6.029 -15.880 1.00 94.50 195 SER A CA 1
ATOM 1422 C C . SER A 1 195 ? -9.870 -6.880 -14.703 1.00 94.50 195 SER A C 1
ATOM 1424 O O . SER A 1 195 ? -8.683 -6.971 -14.381 1.00 94.50 195 SER A O 1
ATOM 1426 N N . SER A 1 196 ? -10.850 -7.508 -14.059 1.00 98.31 196 SER A N 1
ATOM 1427 C CA . SER A 1 196 ? -10.620 -8.393 -12.921 1.00 98.31 196 SER A CA 1
ATOM 1428 C C . SER A 1 196 ? -10.017 -9.730 -13.355 1.00 98.31 196 SER A C 1
ATOM 1430 O O . SER A 1 196 ? -10.305 -10.214 -14.451 1.00 98.31 196 SER A O 1
ATOM 1432 N N . ARG A 1 197 ? -9.276 -10.377 -12.450 1.00 98.50 197 ARG A N 1
ATOM 1433 C CA . ARG A 1 197 ? -8.740 -11.741 -12.612 1.00 98.50 197 ARG A CA 1
ATOM 1434 C C . ARG A 1 197 ? -7.721 -11.896 -13.753 1.00 98.50 197 ARG A C 1
ATOM 1436 O O . ARG A 1 197 ? -7.610 -12.974 -14.339 1.00 98.50 197 ARG A O 1
ATOM 1443 N N . VAL A 1 198 ? -6.966 -10.841 -14.059 1.00 98.81 198 VAL A N 1
ATOM 1444 C CA . VAL A 1 198 ? -5.920 -10.845 -15.095 1.00 98.81 198 VAL A CA 1
ATOM 1445 C C . VAL A 1 198 ? -4.559 -10.577 -14.469 1.00 98.81 198 VAL A C 1
ATOM 1447 O O . VAL A 1 198 ? -4.391 -9.636 -13.699 1.00 98.81 198 VAL A O 1
ATOM 1450 N N . VAL A 1 199 ? -3.572 -11.392 -14.825 1.00 98.81 199 VAL A N 1
ATOM 1451 C CA . VAL A 1 199 ? -2.189 -11.229 -14.365 1.00 98.81 199 VAL A CA 1
ATOM 1452 C C . VAL A 1 199 ? -1.261 -11.081 -15.556 1.00 98.81 199 VAL A C 1
ATOM 1454 O O . VAL A 1 199 ? -1.361 -11.863 -16.496 1.00 98.81 199 VAL A O 1
ATOM 1457 N N . LEU A 1 200 ? -0.324 -10.137 -15.500 1.00 98.88 200 LEU A N 1
ATOM 1458 C CA . LEU A 1 200 ? 0.849 -10.138 -16.374 1.00 98.88 200 LEU A CA 1
ATOM 1459 C C . LEU A 1 200 ? 2.034 -10.719 -15.595 1.00 98.88 200 LEU A C 1
ATOM 1461 O O . LEU A 1 200 ? 2.462 -10.144 -14.593 1.00 98.88 200 LEU A O 1
ATOM 1465 N N . ARG A 1 201 ? 2.537 -11.872 -16.045 1.00 98.75 201 ARG A N 1
ATOM 1466 C CA . ARG A 1 201 ? 3.561 -12.659 -15.352 1.00 98.75 201 ARG A CA 1
ATOM 1467 C C . ARG A 1 201 ? 4.785 -12.885 -16.226 1.00 98.75 201 ARG A C 1
ATOM 1469 O O . ARG A 1 201 ? 4.692 -13.558 -17.250 1.00 98.75 201 ARG A O 1
ATOM 1476 N N . GLY A 1 202 ? 5.939 -12.410 -15.778 1.00 98.62 202 GLY A N 1
ATOM 1477 C CA . GLY A 1 202 ? 7.234 -12.752 -16.356 1.00 98.62 202 GLY A CA 1
ATOM 1478 C C . GLY A 1 202 ? 7.771 -14.103 -15.887 1.00 98.62 202 GLY A C 1
ATOM 1479 O O . GLY A 1 202 ? 7.293 -14.703 -14.925 1.00 98.62 202 GLY A O 1
ATOM 1480 N N . SER A 1 203 ? 8.808 -14.592 -16.564 1.00 97.75 203 SER A N 1
ATOM 1481 C CA . SER A 1 203 ? 9.538 -15.809 -16.185 1.00 97.75 203 SER A CA 1
ATOM 1482 C C . SER A 1 203 ? 10.427 -15.660 -14.938 1.00 97.75 203 SER A C 1
ATOM 1484 O O . SER A 1 203 ? 11.103 -16.616 -14.566 1.00 97.75 203 SER A O 1
ATOM 1486 N N . GLY A 1 204 ? 10.453 -14.481 -14.311 1.00 95.62 204 GLY A N 1
ATOM 1487 C CA . GLY A 1 204 ? 11.278 -14.120 -13.156 1.00 95.62 204 GLY A CA 1
ATOM 1488 C C . GLY A 1 204 ? 12.060 -12.829 -13.414 1.00 95.62 204 GLY A C 1
ATOM 1489 O O . GLY A 1 204 ? 12.545 -12.608 -14.528 1.00 95.62 204 GLY A O 1
ATOM 1490 N N . LYS A 1 205 ? 12.228 -11.988 -12.386 1.00 94.31 205 LYS A N 1
ATOM 1491 C CA . LYS A 1 205 ? 12.790 -10.627 -12.516 1.00 94.31 205 LYS A CA 1
ATOM 1492 C C . LYS A 1 205 ? 14.196 -10.522 -13.109 1.00 94.31 205 LYS A C 1
ATOM 1494 O O . LYS A 1 205 ? 14.518 -9.503 -13.720 1.00 94.31 205 LYS A O 1
ATOM 1499 N N . ASP A 1 206 ? 15.005 -11.574 -13.001 1.00 93.56 206 ASP A N 1
ATOM 1500 C CA . ASP A 1 206 ? 16.348 -11.624 -13.595 1.00 93.56 206 ASP A CA 1
ATOM 1501 C C . ASP A 1 206 ? 16.348 -12.065 -15.073 1.00 93.56 206 ASP A C 1
ATOM 1503 O O . ASP A 1 206 ? 17.297 -11.777 -15.805 1.00 93.56 206 ASP A O 1
ATOM 1507 N N . SER A 1 207 ? 15.285 -12.741 -15.530 1.00 96.81 207 SER A N 1
ATOM 1508 C CA . SER A 1 207 ? 15.193 -13.355 -16.867 1.00 96.81 207 SER A CA 1
ATOM 1509 C C . SER A 1 207 ? 14.209 -12.661 -17.817 1.00 96.81 207 SER A C 1
ATOM 1511 O O . SER A 1 207 ? 14.391 -12.728 -19.033 1.00 96.81 207 SER A O 1
ATOM 1513 N N . CYS A 1 208 ? 13.194 -11.978 -17.282 1.00 98.62 208 CYS A N 1
ATOM 1514 C CA . CYS A 1 208 ? 12.219 -11.186 -18.028 1.00 98.62 208 CYS A CA 1
ATOM 1515 C C . CYS A 1 208 ? 12.412 -9.701 -17.703 1.00 98.62 208 CYS A C 1
ATOM 1517 O O . CYS A 1 208 ? 12.160 -9.272 -16.574 1.00 98.62 208 CYS A O 1
ATOM 1519 N N . LYS A 1 209 ? 12.861 -8.924 -18.692 1.00 98.75 209 LYS A N 1
ATOM 1520 C CA . LYS A 1 209 ? 13.155 -7.491 -18.554 1.00 98.75 209 LYS A CA 1
ATOM 1521 C C . LYS A 1 209 ? 12.226 -6.687 -19.448 1.00 98.75 209 LYS A C 1
ATOM 1523 O O . LYS A 1 209 ? 12.143 -6.972 -20.636 1.00 98.75 209 LYS A O 1
ATOM 1528 N N . LEU A 1 210 ? 11.562 -5.678 -18.910 1.00 98.81 210 LEU A N 1
ATOM 1529 C CA . LEU A 1 210 ? 10.815 -4.680 -19.668 1.00 98.81 210 LEU A CA 1
ATOM 1530 C C . LEU A 1 210 ? 11.694 -3.432 -19.744 1.00 98.81 210 LEU A C 1
ATOM 1532 O O . LEU A 1 210 ? 12.071 -2.889 -18.708 1.00 98.81 210 LEU A O 1
ATOM 1536 N N . ILE A 1 211 ? 12.063 -3.023 -20.954 1.00 98.44 211 ILE A N 1
ATOM 1537 C CA . ILE A 1 211 ? 12.967 -1.903 -21.220 1.00 98.44 211 ILE A CA 1
ATOM 1538 C C . ILE A 1 211 ? 12.140 -0.696 -21.653 1.00 98.44 211 ILE A C 1
ATOM 1540 O O . ILE A 1 211 ? 11.400 -0.784 -22.633 1.00 98.44 211 ILE A O 1
ATOM 1544 N N . PHE A 1 212 ? 12.301 0.424 -20.956 1.00 97.88 212 PHE A N 1
ATOM 1545 C CA . PHE A 1 212 ? 11.581 1.674 -21.190 1.00 97.88 212 PHE A CA 1
ATOM 1546 C C . PHE A 1 212 ? 12.572 2.744 -21.675 1.00 97.88 212 PHE A C 1
ATOM 1548 O O . PHE A 1 212 ? 13.208 3.405 -20.852 1.00 97.88 212 PHE A O 1
ATOM 1555 N N . PRO A 1 213 ? 12.744 2.900 -23.002 1.00 95.06 213 PRO A N 1
ATOM 1556 C CA . PRO A 1 213 ? 13.760 3.784 -23.579 1.00 95.06 213 PRO A CA 1
ATOM 1557 C C . PRO A 1 213 ? 13.341 5.260 -23.617 1.00 95.06 213 PRO A C 1
ATOM 1559 O O . PRO A 1 213 ? 14.134 6.127 -23.958 1.00 95.06 213 PRO A O 1
ATOM 1562 N N . ASN A 1 214 ? 12.072 5.541 -23.327 1.00 89.38 214 ASN A N 1
ATOM 1563 C CA . ASN A 1 214 ? 11.506 6.880 -23.336 1.00 89.38 214 ASN A CA 1
ATOM 1564 C C . ASN A 1 214 ? 10.861 7.140 -21.975 1.00 89.38 214 ASN A C 1
ATOM 1566 O O . ASN A 1 214 ? 10.301 6.225 -21.367 1.00 89.38 214 ASN A O 1
ATOM 1570 N N . THR A 1 215 ? 10.883 8.389 -21.528 1.00 87.62 215 THR A N 1
ATOM 1571 C CA . THR A 1 215 ? 10.147 8.819 -20.336 1.00 87.62 215 THR A CA 1
ATOM 1572 C C . THR A 1 215 ? 8.662 9.030 -20.668 1.00 87.62 215 THR A C 1
ATOM 1574 O O . THR A 1 215 ? 8.286 9.147 -21.841 1.00 87.62 215 THR A O 1
ATOM 1577 N N . LEU A 1 216 ? 7.784 9.109 -19.657 1.00 80.69 216 LEU A N 1
ATOM 1578 C CA . LEU A 1 216 ? 6.387 9.508 -19.895 1.00 80.69 216 LEU A CA 1
ATOM 1579 C C . LEU A 1 216 ? 6.308 10.898 -20.543 1.00 80.69 216 LEU A C 1
ATOM 1581 O O . LEU A 1 216 ? 5.453 11.121 -21.399 1.00 80.69 216 LEU A O 1
ATOM 1585 N N . GLN A 1 217 ? 7.232 11.799 -20.202 1.00 79.62 217 GLN A N 1
ATOM 1586 C CA . GLN A 1 217 ? 7.324 13.114 -20.825 1.00 79.62 217 GLN A CA 1
ATOM 1587 C C . GLN A 1 217 ? 7.640 13.054 -22.321 1.00 79.62 217 GLN A C 1
ATOM 1589 O O . GLN A 1 217 ? 7.032 13.789 -23.098 1.00 79.62 217 GLN A O 1
ATOM 1594 N N . ASP A 1 218 ? 8.550 12.174 -22.740 1.00 79.88 218 ASP A N 1
ATOM 1595 C CA . ASP A 1 218 ? 8.940 12.053 -24.151 1.00 79.88 218 ASP A CA 1
ATOM 1596 C C . ASP A 1 218 ? 7.789 11.539 -25.025 1.00 79.88 218 ASP A C 1
ATOM 1598 O O . ASP A 1 218 ? 7.656 11.939 -26.181 1.00 79.88 218 ASP A O 1
ATOM 1602 N N . VAL A 1 219 ? 6.953 10.648 -24.477 1.00 75.75 219 VAL A N 1
ATOM 1603 C CA . VAL A 1 219 ? 5.872 9.991 -25.230 1.00 75.75 219 VAL A CA 1
ATOM 1604 C C . VAL A 1 219 ? 4.544 10.739 -25.129 1.00 75.75 219 VAL A C 1
ATOM 1606 O O . VAL A 1 219 ? 3.819 10.831 -26.119 1.00 75.75 219 VAL A O 1
ATOM 1609 N N . TYR A 1 220 ? 4.214 11.276 -23.954 1.00 73.88 220 TYR A N 1
ATOM 1610 C CA . TYR A 1 220 ? 2.898 11.859 -23.666 1.00 73.88 220 TYR A CA 1
ATOM 1611 C C . TYR A 1 220 ? 2.936 13.371 -23.405 1.00 73.88 220 TYR A C 1
ATOM 1613 O O . TYR A 1 220 ? 1.887 13.976 -23.194 1.00 73.88 220 TYR A O 1
ATOM 1621 N N . GLY A 1 221 ? 4.116 13.991 -23.476 1.00 65.25 221 GLY A N 1
ATOM 1622 C CA . GLY A 1 221 ? 4.298 15.433 -23.367 1.00 65.25 221 GLY A CA 1
ATOM 1623 C C . GLY A 1 221 ? 4.496 15.942 -21.939 1.00 65.25 221 GLY A C 1
ATOM 1624 O O . GLY A 1 221 ? 4.686 15.193 -20.979 1.00 65.25 221 GLY A O 1
ATOM 1625 N N . SER A 1 222 ? 4.485 17.268 -21.811 1.00 57.66 222 SER A N 1
ATOM 1626 C CA . SER A 1 222 ? 4.665 17.989 -20.552 1.00 57.66 222 SER A CA 1
ATOM 1627 C C . SER A 1 222 ? 3.578 17.602 -19.542 1.00 57.66 222 SER A C 1
ATOM 1629 O O . SER A 1 222 ? 2.408 17.958 -19.664 1.00 57.66 222 SER A O 1
ATOM 1631 N N . GLY A 1 223 ? 3.989 16.878 -18.507 1.00 54.69 223 GLY A N 1
ATOM 1632 C CA . GLY A 1 223 ? 3.128 16.387 -17.444 1.00 54.69 223 GLY A CA 1
ATOM 1633 C C . GLY A 1 223 ? 3.828 16.523 -16.105 1.00 54.69 223 GLY A C 1
ATOM 1634 O O . GLY A 1 223 ? 5.039 16.716 -16.024 1.00 54.69 223 GLY A O 1
ATOM 1635 N N . ASN A 1 224 ? 3.047 16.459 -15.038 1.00 62.62 224 ASN A N 1
ATOM 1636 C CA . ASN A 1 224 ? 3.579 16.553 -13.696 1.00 62.62 224 A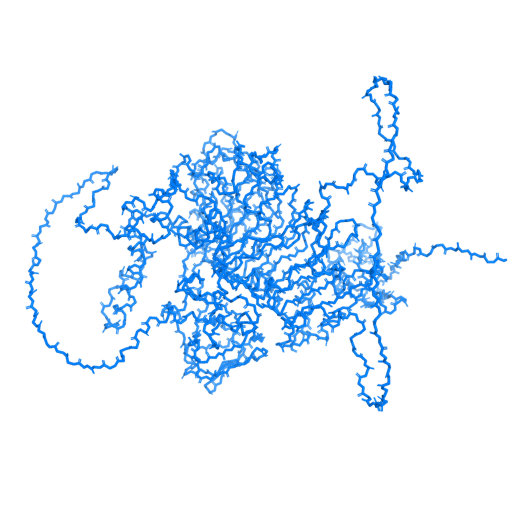SN A CA 1
ATOM 1637 C C . ASN A 1 224 ? 3.939 15.162 -13.154 1.00 62.62 224 ASN A C 1
ATOM 1639 O O . ASN A 1 224 ? 3.275 14.605 -12.278 1.00 62.62 224 ASN A O 1
ATOM 1643 N N . TRP A 1 225 ? 4.965 14.570 -13.759 1.00 75.75 225 TRP A N 1
ATOM 1644 C CA . TRP A 1 225 ? 5.256 13.145 -13.634 1.00 75.75 225 TRP A CA 1
ATOM 1645 C C . TRP A 1 225 ? 5.833 12.727 -12.279 1.00 75.75 225 TRP A C 1
ATOM 1647 O O . TRP A 1 225 ? 5.886 11.534 -11.993 1.00 75.75 225 TRP A O 1
ATOM 1657 N N . ALA A 1 226 ? 6.182 13.672 -11.400 1.00 75.12 226 ALA A N 1
ATOM 1658 C CA . ALA A 1 226 ? 6.574 13.343 -10.027 1.00 75.12 226 ALA A CA 1
ATOM 1659 C C . ALA A 1 226 ? 5.430 12.739 -9.201 1.00 75.12 226 ALA A C 1
ATOM 1661 O O . ALA A 1 226 ? 5.692 12.102 -8.187 1.00 75.12 226 ALA A O 1
ATOM 1662 N N . PHE A 1 227 ? 4.183 12.892 -9.651 1.00 72.56 227 PHE A N 1
ATOM 1663 C CA . PHE A 1 227 ? 2.998 12.762 -8.802 1.00 72.56 227 PHE A CA 1
ATOM 1664 C C . PHE A 1 227 ? 2.013 11.690 -9.253 1.00 72.56 227 PHE A C 1
ATOM 1666 O O . PHE A 1 227 ? 0.951 11.522 -8.659 1.00 72.56 227 PHE A O 1
ATOM 1673 N N . GLY A 1 228 ? 2.324 10.979 -10.327 1.00 78.06 228 GLY A N 1
ATOM 1674 C CA . GLY A 1 228 ? 1.446 9.945 -10.840 1.00 78.06 228 GLY A CA 1
ATOM 1675 C C . GLY A 1 228 ? 1.737 9.599 -12.285 1.00 78.06 228 GLY A C 1
ATOM 1676 O O . GLY A 1 228 ? 2.673 10.104 -12.905 1.00 78.06 228 GLY A O 1
ATOM 1677 N N . GLY A 1 229 ? 0.906 8.706 -12.813 1.00 79.69 229 GLY A N 1
ATOM 1678 C CA . GLY A 1 229 ? 1.165 8.058 -14.089 1.00 79.69 229 GLY A CA 1
ATOM 1679 C C . GLY A 1 229 ? 2.235 6.981 -13.936 1.00 79.69 229 GLY A C 1
ATOM 1680 O O . GLY A 1 229 ? 3.079 7.035 -13.045 1.00 79.69 229 GLY A O 1
ATOM 1681 N N . GLY A 1 230 ? 2.170 5.974 -14.793 1.00 91.25 230 GLY A N 1
ATOM 1682 C CA . GLY A 1 230 ? 3.084 4.842 -14.786 1.00 91.25 230 GLY A CA 1
ATOM 1683 C C . GLY A 1 230 ? 3.171 4.235 -16.169 1.00 91.25 230 GLY A C 1
ATOM 1684 O O . GLY A 1 230 ? 2.368 4.546 -17.048 1.00 91.25 230 GLY A O 1
ATOM 1685 N N . TRP A 1 231 ? 4.145 3.363 -16.364 1.00 95.56 231 TRP A N 1
ATOM 1686 C CA . TRP A 1 231 ? 4.247 2.593 -17.594 1.00 95.56 231 TRP A CA 1
ATOM 1687 C C . TRP A 1 231 ? 3.387 1.332 -17.565 1.00 95.56 231 TRP A C 1
ATOM 1689 O O . TRP A 1 231 ? 2.877 0.917 -18.607 1.00 95.56 231 TRP A O 1
ATOM 1699 N N . LEU A 1 232 ? 3.191 0.759 -16.375 1.00 98.12 232 LEU A N 1
ATOM 1700 C CA . LEU A 1 232 ? 2.300 -0.371 -16.121 1.00 98.12 232 LEU A CA 1
ATOM 1701 C C . LEU A 1 232 ? 1.191 0.055 -15.157 1.00 98.12 232 LEU A C 1
ATOM 1703 O O . LEU A 1 232 ? 1.481 0.599 -14.095 1.00 98.12 232 LEU A O 1
ATOM 1707 N N . GLY A 1 233 ? -0.067 -0.220 -15.500 1.00 97.06 233 GLY A N 1
ATOM 1708 C CA . GLY A 1 233 ? -1.221 0.186 -14.697 1.00 97.06 233 GLY A CA 1
ATOM 1709 C C . GLY A 1 233 ? -2.219 -0.935 -14.430 1.00 97.06 233 GLY A C 1
ATOM 1710 O O . GLY A 1 233 ? -2.588 -1.662 -15.349 1.00 97.06 233 GLY A O 1
ATOM 1711 N N . ILE A 1 234 ? -2.712 -1.038 -13.195 1.00 98.25 234 ILE A N 1
ATOM 1712 C CA . ILE A 1 234 ? -4.008 -1.671 -12.900 1.00 98.25 234 ILE A CA 1
ATOM 1713 C C . ILE A 1 234 ? -4.974 -0.552 -12.536 1.00 98.25 234 ILE A C 1
ATOM 1715 O O . ILE A 1 234 ? -4.748 0.143 -11.546 1.00 98.25 234 ILE A O 1
ATOM 1719 N N . VAL A 1 235 ? -6.019 -0.355 -13.337 1.00 94.19 235 VAL A N 1
ATOM 1720 C CA . VAL A 1 235 ? -6.884 0.826 -13.224 1.00 94.19 235 VAL A CA 1
ATOM 1721 C C . VAL A 1 235 ? -8.340 0.396 -13.179 1.00 94.19 235 VAL A C 1
ATOM 1723 O O . VAL A 1 235 ? -8.902 -0.066 -14.170 1.00 94.19 235 VAL A O 1
ATOM 1726 N N . GLY A 1 236 ? -8.941 0.520 -12.001 1.00 90.31 236 GLY A N 1
ATOM 1727 C CA . GLY A 1 236 ? -10.373 0.365 -11.816 1.00 90.31 236 GLY A CA 1
ATOM 1728 C C . GLY A 1 236 ? -11.116 1.698 -11.898 1.00 90.31 236 GLY A C 1
ATOM 1729 O O . GLY A 1 236 ? -10.631 2.712 -12.393 1.00 90.31 236 GLY A O 1
ATOM 1730 N N . LYS A 1 237 ? -12.348 1.673 -11.405 1.00 85.94 237 LYS A N 1
ATOM 1731 C CA . LYS A 1 237 ? -13.258 2.814 -11.295 1.00 85.94 237 LYS A CA 1
ATOM 1732 C C . LYS A 1 237 ? -13.464 3.172 -9.835 1.00 85.94 237 LYS A C 1
ATOM 1734 O O . LYS A 1 237 ? -13.891 2.324 -9.044 1.00 85.94 237 LYS A O 1
ATOM 1739 N N . ARG A 1 238 ? -13.243 4.450 -9.534 1.00 84.38 238 ARG A N 1
ATOM 1740 C CA . ARG A 1 238 ? -13.404 5.042 -8.208 1.00 84.38 238 ARG A CA 1
ATOM 1741 C C . ARG A 1 238 ? -14.807 4.857 -7.640 1.00 84.38 238 ARG A C 1
ATOM 1743 O O . ARG A 1 238 ? -15.798 5.137 -8.312 1.00 84.38 238 ARG A O 1
ATOM 1750 N N . ALA A 1 239 ? -14.859 4.488 -6.362 1.00 83.12 239 ALA A N 1
ATOM 1751 C CA . ALA A 1 239 ? -16.058 4.517 -5.534 1.00 83.12 239 ALA A CA 1
ATOM 1752 C C . ALA A 1 239 ? -15.764 5.220 -4.198 1.00 83.12 239 ALA A C 1
ATOM 1754 O O . ALA A 1 239 ? -14.834 4.863 -3.471 1.00 83.12 239 ALA A O 1
ATOM 1755 N N . ASP A 1 240 ? -16.580 6.215 -3.868 1.00 85.19 240 ASP A N 1
ATOM 1756 C CA . ASP A 1 240 ? -16.469 7.036 -2.658 1.00 85.19 240 ASP A CA 1
ATOM 1757 C C . ASP A 1 240 ? -17.830 7.180 -1.948 1.00 85.19 240 ASP A C 1
ATOM 1759 O O . ASP A 1 240 ? -18.845 6.618 -2.385 1.00 85.19 240 ASP A O 1
ATOM 1763 N N . SER A 1 241 ? -17.869 7.935 -0.848 1.00 87.00 241 SER A N 1
ATOM 1764 C CA . SER A 1 241 ? -19.103 8.190 -0.086 1.00 87.00 241 SER A CA 1
ATOM 1765 C C . SER A 1 241 ? -20.238 8.849 -0.887 1.00 87.00 241 SER A C 1
ATOM 1767 O O . SER A 1 241 ? -21.396 8.783 -0.474 1.00 87.00 241 SER A O 1
ATOM 1769 N N . ARG A 1 242 ? -19.957 9.438 -2.058 1.00 82.81 242 ARG A N 1
ATOM 1770 C CA . ARG A 1 242 ? -20.962 10.054 -2.945 1.00 82.81 242 ARG A CA 1
ATOM 1771 C C . ARG A 1 242 ? -21.507 9.085 -3.989 1.00 82.81 242 ARG A C 1
ATOM 1773 O O . ARG A 1 242 ? -22.417 9.438 -4.735 1.00 82.81 242 ARG A O 1
ATOM 1780 N N . THR A 1 243 ? -20.974 7.866 -4.060 1.00 80.94 243 THR A N 1
ATOM 1781 C CA . THR A 1 243 ? -21.431 6.836 -5.002 1.00 80.94 243 THR A CA 1
ATOM 1782 C C . THR A 1 243 ? -22.773 6.269 -4.537 1.00 80.94 243 THR A C 1
ATOM 1784 O O . THR A 1 243 ? -22.834 5.242 -3.860 1.00 80.94 243 THR A O 1
ATOM 1787 N N . VAL A 1 244 ? -23.861 6.968 -4.872 1.00 80.19 244 VAL A N 1
ATOM 1788 C CA . VAL A 1 244 ? -25.216 6.698 -4.359 1.00 80.19 244 VAL A CA 1
ATOM 1789 C C . VAL A 1 244 ? -25.701 5.277 -4.639 1.00 80.19 244 VAL A C 1
ATOM 1791 O O . VAL A 1 244 ? -26.424 4.714 -3.825 1.00 80.19 244 VAL A O 1
ATOM 1794 N N . GLN A 1 245 ? -25.256 4.665 -5.738 1.00 85.62 245 GLN A N 1
ATOM 1795 C CA . GLN A 1 245 ? -25.608 3.294 -6.119 1.00 85.62 245 GLN A CA 1
ATOM 1796 C C . GLN A 1 245 ? -25.084 2.257 -5.113 1.00 85.62 245 GLN A C 1
ATOM 1798 O O . GLN A 1 245 ? -25.660 1.178 -4.982 1.00 85.62 245 GLN A O 1
ATOM 1803 N N . ASN A 1 246 ? -24.010 2.586 -4.389 1.00 90.31 246 ASN A N 1
ATOM 1804 C CA . ASN A 1 246 ? -23.426 1.722 -3.369 1.00 90.31 246 ASN A CA 1
ATOM 1805 C C . ASN A 1 246 ? -23.966 2.018 -1.966 1.00 90.31 246 ASN A C 1
ATOM 1807 O O . ASN A 1 246 ? -23.710 1.227 -1.058 1.00 90.31 246 ASN A O 1
ATOM 1811 N N . LYS A 1 247 ? -24.701 3.115 -1.756 1.00 94.62 247 LYS A N 1
ATOM 1812 C CA . LYS A 1 247 ? -25.204 3.488 -0.431 1.00 94.62 247 LYS A CA 1
ATOM 1813 C C . LYS A 1 247 ? -26.222 2.466 0.078 1.00 94.62 247 LYS A C 1
ATOM 1815 O O . LYS A 1 247 ? -27.218 2.193 -0.581 1.00 94.62 247 LYS A O 1
ATOM 1820 N N . LEU A 1 248 ? -25.984 1.935 1.279 1.00 96.38 248 LEU A N 1
ATOM 1821 C CA . LEU A 1 248 ? -26.902 1.017 1.961 1.00 96.38 248 LEU A CA 1
ATOM 1822 C C . LEU A 1 248 ? -27.757 1.761 2.990 1.00 96.38 248 LEU A C 1
ATOM 1824 O O . LEU A 1 248 ? -28.978 1.639 2.989 1.00 96.38 248 LEU A O 1
ATOM 1828 N N . THR A 1 249 ? -27.125 2.531 3.880 1.00 97.12 249 THR A N 1
ATOM 1829 C CA . THR A 1 249 ? -27.816 3.188 4.999 1.00 97.12 249 THR A CA 1
ATOM 1830 C C . THR A 1 249 ? -26.974 4.307 5.611 1.00 97.12 249 THR A C 1
ATOM 1832 O O . THR A 1 249 ? -25.748 4.314 5.496 1.00 97.12 249 THR A O 1
ATOM 1835 N N . ASP A 1 250 ? -27.637 5.231 6.306 1.00 95.88 250 ASP A N 1
ATOM 1836 C CA . ASP A 1 250 ? -26.989 6.219 7.172 1.00 95.88 250 ASP A CA 1
ATOM 1837 C C . ASP A 1 250 ? -26.746 5.635 8.570 1.00 95.88 250 ASP A C 1
ATOM 1839 O O . ASP A 1 250 ? -27.502 4.769 9.034 1.00 95.88 250 ASP A O 1
ATOM 1843 N N . ILE A 1 251 ? -25.711 6.134 9.250 1.00 97.44 251 ILE A N 1
ATOM 1844 C CA . ILE A 1 251 ? -25.454 5.844 10.664 1.00 97.44 251 ILE A CA 1
ATOM 1845 C C . ILE A 1 251 ? -26.222 6.849 11.535 1.00 97.44 251 ILE A C 1
ATOM 1847 O O . ILE A 1 251 ? -26.098 8.060 11.362 1.00 97.44 251 ILE A O 1
ATOM 1851 N N . VAL A 1 252 ? -27.009 6.353 12.496 1.00 97.31 252 VAL A N 1
ATOM 1852 C CA . VAL A 1 252 ? -27.965 7.174 13.277 1.00 97.31 252 VAL A CA 1
ATOM 1853 C C . VAL A 1 252 ? -27.604 7.345 14.752 1.00 97.31 252 VAL A C 1
ATOM 1855 O O . VAL A 1 252 ? -28.286 8.075 15.468 1.00 97.31 252 VAL A O 1
ATOM 1858 N N . ALA A 1 253 ? -26.537 6.702 15.226 1.00 96.50 253 ALA A N 1
ATOM 1859 C CA . ALA A 1 253 ? -26.004 6.927 16.566 1.00 96.50 253 ALA A CA 1
ATOM 1860 C C . ALA A 1 253 ? -24.476 6.894 16.557 1.00 96.50 253 ALA A C 1
ATOM 1862 O O . ALA A 1 253 ? -23.865 6.250 15.705 1.00 96.50 253 ALA A O 1
ATOM 1863 N N . ASN A 1 254 ? -23.872 7.585 17.522 1.00 96.75 254 ASN A N 1
ATOM 1864 C CA . ASN A 1 254 ? -22.431 7.539 17.724 1.00 96.75 254 ASN A CA 1
ATOM 1865 C C . ASN A 1 254 ? -21.991 6.118 18.114 1.00 96.75 254 ASN A C 1
ATOM 1867 O O . ASN A 1 254 ? -22.695 5.441 18.863 1.00 96.75 254 ASN A O 1
ATOM 1871 N N . ALA A 1 255 ? -20.810 5.718 17.654 1.00 95.56 255 ALA A N 1
ATOM 1872 C CA . ALA A 1 255 ? -20.089 4.527 18.096 1.00 95.56 255 ALA A CA 1
ATOM 1873 C C . ALA A 1 255 ? -18.641 4.915 18.419 1.00 95.56 255 ALA A C 1
ATOM 1875 O O . ALA A 1 255 ? -18.141 5.931 17.924 1.00 95.56 255 ALA A O 1
ATOM 1876 N N . ASN A 1 256 ? -17.984 4.166 19.290 1.00 94.19 256 ASN A N 1
ATOM 1877 C CA . ASN A 1 256 ? -16.618 4.432 19.720 1.00 94.19 256 ASN A CA 1
ATOM 1878 C C . ASN A 1 256 ? -15.629 3.524 18.993 1.00 94.19 256 ASN A C 1
ATOM 1880 O O . ASN A 1 256 ? -15.961 2.408 18.590 1.00 94.19 256 ASN A O 1
ATOM 1884 N N . ARG A 1 257 ? -14.384 3.987 18.889 1.00 92.25 257 ARG A N 1
ATOM 1885 C CA . ARG A 1 257 ? -13.248 3.123 18.576 1.00 92.25 257 ARG A CA 1
ATOM 1886 C C . ARG A 1 257 ? -13.276 1.896 19.502 1.00 92.25 257 ARG A C 1
ATOM 1888 O O . ARG A 1 257 ? -13.436 2.041 20.711 1.00 92.25 257 ARG A O 1
ATOM 1895 N N . GLY A 1 258 ? -13.119 0.701 18.937 1.00 91.56 258 GLY A N 1
ATOM 1896 C CA . GLY A 1 258 ? -13.238 -0.575 19.650 1.00 91.56 258 GLY A CA 1
ATOM 1897 C C . GLY A 1 258 ? -14.629 -1.214 19.597 1.00 91.56 258 GLY A C 1
ATOM 1898 O O . GLY A 1 258 ? -14.732 -2.427 19.774 1.00 91.56 258 GLY A O 1
ATOM 1899 N N . ASP A 1 259 ? -15.686 -0.453 19.295 1.00 95.50 259 ASP A N 1
ATOM 1900 C CA . ASP A 1 259 ? -17.024 -1.023 19.133 1.00 95.50 259 ASP A CA 1
ATOM 1901 C C . ASP A 1 259 ? -17.103 -1.873 17.860 1.00 95.50 259 ASP A C 1
ATOM 1903 O O . ASP A 1 259 ? -16.507 -1.563 16.831 1.00 95.50 259 ASP A O 1
ATOM 1907 N N . TYR A 1 260 ? -17.917 -2.925 17.905 1.00 96.25 260 TYR A N 1
ATOM 1908 C CA . TYR A 1 260 ? -18.206 -3.773 16.744 1.00 96.25 260 TYR A CA 1
ATOM 1909 C C . TYR A 1 260 ? -19.523 -3.410 16.054 1.00 96.25 260 TYR A C 1
ATOM 1911 O O . TYR A 1 260 ? -19.816 -3.930 14.982 1.00 96.25 260 TYR A O 1
ATOM 1919 N N . ARG A 1 261 ? -20.364 -2.571 16.669 1.00 96.88 261 ARG A N 1
ATOM 1920 C CA . ARG A 1 261 ? -21.729 -2.302 16.200 1.00 96.88 261 ARG A CA 1
ATOM 1921 C C . ARG A 1 261 ? -21.935 -0.837 15.877 1.00 96.88 261 ARG A C 1
ATOM 1923 O O . ARG A 1 261 ? -21.575 0.036 16.658 1.00 96.88 261 ARG A O 1
ATOM 1930 N N . VAL A 1 262 ? -22.644 -0.592 14.781 1.00 98.19 262 VAL A N 1
ATOM 1931 C CA . VAL A 1 262 ? -23.188 0.724 14.438 1.00 98.19 262 VAL A CA 1
ATOM 1932 C C . VAL A 1 262 ? -24.710 0.662 14.372 1.00 98.19 262 VAL A C 1
ATOM 1934 O O . VAL A 1 262 ? -25.295 -0.337 13.942 1.00 98.19 262 VAL A O 1
ATOM 1937 N N . ARG A 1 263 ? -25.374 1.737 14.810 1.00 98.50 263 ARG A N 1
ATOM 1938 C CA . ARG A 1 263 ? -26.825 1.903 14.648 1.00 98.50 263 ARG A CA 1
ATOM 1939 C C . ARG A 1 263 ? -27.110 2.519 13.288 1.00 98.50 263 ARG A C 1
ATOM 1941 O O . ARG A 1 263 ? -26.505 3.530 12.938 1.00 98.50 263 ARG A O 1
ATOM 1948 N N . VAL A 1 264 ? -28.054 1.940 12.558 1.00 98.31 264 VAL A N 1
ATOM 1949 C CA . VAL A 1 264 ? -28.356 2.302 11.168 1.00 98.31 264 VAL A CA 1
ATOM 1950 C C . VAL A 1 264 ? -29.822 2.684 10.990 1.00 98.31 264 VAL A C 1
ATOM 1952 O O . VAL A 1 264 ? -30.681 2.188 11.721 1.00 98.31 264 VAL A O 1
ATOM 1955 N N . SER A 1 265 ? -30.112 3.564 10.027 1.00 97.62 265 SER A N 1
ATOM 1956 C CA . SER A 1 265 ? -31.489 3.952 9.687 1.00 97.62 265 SER A CA 1
ATOM 1957 C C . SER A 1 265 ? -32.279 2.825 9.017 1.00 97.62 265 SER A C 1
ATOM 1959 O O . SER A 1 265 ? -33.495 2.758 9.177 1.00 97.62 265 SER A O 1
ATOM 1961 N N . SER A 1 266 ? -31.601 1.926 8.299 1.00 96.44 266 SER A N 1
ATOM 1962 C CA . SER A 1 266 ? -32.195 0.752 7.662 1.00 96.44 266 SER A CA 1
ATOM 1963 C C . SER A 1 266 ? -31.201 -0.406 7.594 1.00 96.44 266 SER A C 1
ATOM 1965 O O . SER A 1 266 ? -29.998 -0.208 7.452 1.00 96.44 266 SER A O 1
ATOM 1967 N N . THR A 1 267 ? -31.710 -1.634 7.668 1.00 97.38 267 THR A N 1
ATOM 1968 C CA . THR A 1 267 ? -30.937 -2.862 7.424 1.00 97.38 267 THR A CA 1
ATOM 1969 C C . THR A 1 267 ? -31.275 -3.518 6.084 1.00 97.38 267 THR A C 1
ATOM 1971 O O . THR A 1 267 ? -30.767 -4.594 5.771 1.00 97.38 267 THR A O 1
ATOM 1974 N N . ASN A 1 268 ? -32.117 -2.878 5.267 1.00 94.88 268 ASN A N 1
ATOM 1975 C CA . ASN A 1 268 ? -32.505 -3.400 3.960 1.00 94.88 268 ASN A CA 1
ATOM 1976 C C . ASN A 1 268 ? -31.285 -3.524 3.038 1.00 94.88 268 ASN A C 1
ATOM 1978 O O . ASN A 1 268 ? -30.491 -2.596 2.909 1.00 94.88 268 ASN A O 1
ATOM 1982 N N . GLY A 1 269 ? -31.147 -4.674 2.373 1.00 93.06 269 GLY A N 1
ATOM 1983 C CA . GLY A 1 269 ? -30.027 -4.936 1.465 1.00 93.06 269 GLY A CA 1
ATOM 1984 C C . GLY A 1 269 ? -28.689 -5.228 2.158 1.00 93.06 269 GLY A C 1
ATOM 1985 O O . GLY A 1 269 ? -27.673 -5.300 1.466 1.00 93.06 269 GLY A O 1
ATOM 1986 N N . ILE A 1 270 ? -28.689 -5.408 3.486 1.00 97.69 270 ILE A N 1
ATOM 1987 C CA . ILE A 1 270 ? -27.519 -5.796 4.284 1.00 97.69 270 ILE A CA 1
ATOM 1988 C C . ILE A 1 270 ? -27.671 -7.254 4.723 1.00 97.69 270 ILE A C 1
ATOM 1990 O O . ILE A 1 270 ? -28.641 -7.608 5.391 1.00 97.69 270 ILE A O 1
ATOM 1994 N N . SER A 1 271 ? -26.712 -8.102 4.353 1.00 97.12 271 SER A N 1
ATOM 1995 C CA . SER A 1 271 ? -26.707 -9.535 4.681 1.00 97.12 271 SER A CA 1
ATOM 1996 C C . SER A 1 271 ? -25.456 -9.938 5.460 1.00 97.12 271 SER A C 1
ATOM 1998 O O . SER A 1 271 ? -24.390 -9.354 5.280 1.00 97.12 271 SER A O 1
ATOM 2000 N N . VAL A 1 272 ? -25.563 -10.964 6.309 1.00 98.25 272 VAL A N 1
ATOM 2001 C CA . VAL A 1 272 ? -24.404 -11.552 7.006 1.00 98.25 272 VAL A CA 1
ATOM 2002 C C . VAL A 1 272 ? -23.387 -12.081 5.987 1.00 98.25 272 VAL A C 1
ATOM 2004 O O . VAL A 1 272 ? -23.762 -12.666 4.975 1.00 98.25 272 VAL A O 1
ATOM 2007 N N . GLY A 1 273 ? -22.099 -11.845 6.242 1.00 96.94 273 GLY A N 1
ATOM 2008 C CA . GLY A 1 273 ? -20.979 -12.186 5.362 1.00 96.94 273 GLY A CA 1
ATOM 2009 C C . GLY A 1 273 ? -20.711 -11.173 4.244 1.00 96.94 273 GLY A C 1
ATOM 2010 O O . GLY A 1 273 ? -19.660 -11.236 3.609 1.00 96.94 273 GLY A O 1
ATOM 2011 N N . GLN A 1 274 ? -21.613 -10.215 4.011 1.00 97.31 274 GLN A N 1
ATOM 2012 C CA . GLN A 1 274 ? -21.428 -9.175 3.000 1.00 97.3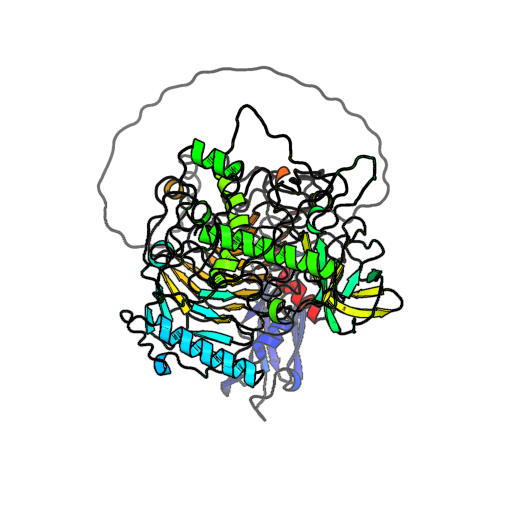1 274 GLN A CA 1
ATOM 2013 C C . GLN A 1 274 ? -20.300 -8.219 3.396 1.00 97.31 274 GLN A C 1
ATOM 2015 O O . GLN A 1 274 ? -20.265 -7.732 4.525 1.00 97.31 274 GLN A O 1
ATOM 2020 N N . TRP A 1 275 ? -19.423 -7.887 2.447 1.00 97.94 275 TRP A N 1
ATOM 2021 C CA . TRP A 1 275 ? -18.462 -6.800 2.612 1.00 97.94 275 TRP A CA 1
ATOM 2022 C C . TRP A 1 275 ? -19.151 -5.435 2.511 1.00 97.94 275 TRP A C 1
ATOM 2024 O O . TRP A 1 275 ? -19.887 -5.143 1.559 1.00 97.94 275 TRP A O 1
ATOM 2034 N N . VAL A 1 276 ? -18.884 -4.581 3.492 1.00 98.44 276 VAL A N 1
ATOM 2035 C CA . VAL A 1 276 ? -19.384 -3.207 3.563 1.00 98.44 276 VAL A CA 1
ATOM 2036 C C . VAL A 1 276 ? -18.236 -2.246 3.848 1.00 98.44 276 VAL A C 1
ATOM 2038 O O . VAL A 1 276 ? -17.221 -2.624 4.433 1.00 98.44 276 VAL A O 1
ATOM 2041 N N . LYS A 1 277 ? -18.400 -0.999 3.412 1.00 98.00 277 LYS A N 1
ATOM 2042 C CA . LYS A 1 277 ? -17.430 0.076 3.606 1.00 98.00 277 LYS A CA 1
ATOM 2043 C C . LYS A 1 277 ? -18.108 1.242 4.312 1.00 98.00 277 LYS A C 1
ATOM 2045 O O . LYS A 1 277 ? -19.076 1.806 3.803 1.00 98.00 277 LYS A O 1
ATOM 2050 N N . LEU A 1 278 ? -17.632 1.550 5.511 1.00 97.88 278 LEU A N 1
ATOM 2051 C CA . LEU A 1 278 ? -18.029 2.714 6.288 1.00 97.88 278 LEU A CA 1
ATOM 2052 C C . LEU A 1 278 ? -17.156 3.893 5.865 1.00 97.88 278 LEU A C 1
ATOM 2054 O O . LEU A 1 278 ? -15.935 3.857 6.020 1.00 97.88 278 LEU A O 1
ATOM 2058 N N . TYR A 1 279 ? -17.797 4.942 5.367 1.00 96.88 279 TYR A N 1
ATOM 2059 C CA . TYR A 1 279 ? -17.135 6.199 5.058 1.00 96.88 279 TYR A CA 1
ATOM 2060 C C . TYR A 1 279 ? -17.427 7.231 6.144 1.00 96.88 279 TYR A C 1
ATOM 2062 O O . TYR A 1 279 ? -18.575 7.378 6.571 1.00 96.88 279 TYR A O 1
ATOM 2070 N N . GLN A 1 280 ? -16.399 7.983 6.543 1.00 94.19 280 GLN A N 1
ATOM 2071 C CA . GLN A 1 280 ? -16.578 9.262 7.233 1.00 94.19 280 GLN A CA 1
ATOM 2072 C C . GLN A 1 280 ? -16.058 10.379 6.319 1.00 94.19 280 GLN A C 1
ATOM 2074 O O . GLN A 1 280 ? -14.836 10.528 6.162 1.00 94.19 280 GLN A O 1
ATOM 2079 N N . PRO A 1 281 ? -16.972 11.108 5.656 1.00 87.56 281 PRO A N 1
ATOM 2080 C CA . PRO A 1 281 ? -16.615 12.163 4.723 1.00 87.56 281 PRO A CA 1
ATOM 2081 C C . PRO A 1 281 ? -16.070 13.403 5.440 1.00 87.56 281 PRO A C 1
ATOM 2083 O O . PRO A 1 281 ? -16.276 13.607 6.637 1.00 87.56 281 PRO A O 1
ATOM 2086 N N . ALA A 1 282 ? -15.393 14.265 4.685 1.00 75.00 282 ALA A N 1
ATOM 2087 C CA . ALA A 1 282 ? -15.149 15.636 5.111 1.00 75.00 282 ALA A CA 1
ATOM 2088 C C . ALA A 1 282 ? -16.460 16.454 5.106 1.00 75.00 282 ALA A C 1
ATOM 2090 O O . ALA A 1 282 ? -17.345 16.157 4.298 1.00 75.00 282 ALA A O 1
ATOM 2091 N N . PRO A 1 283 ? -16.607 17.507 5.935 1.00 66.12 283 PRO A N 1
ATOM 2092 C CA . PRO A 1 283 ? -17.829 18.323 5.968 1.00 66.12 283 PRO A CA 1
ATOM 2093 C C . PRO A 1 283 ? -18.202 18.966 4.622 1.00 66.12 283 PRO A C 1
ATOM 2095 O O . PRO A 1 283 ? -19.373 19.196 4.343 1.00 66.12 283 PRO A O 1
ATOM 2098 N N . ASP A 1 284 ? -17.213 19.267 3.783 1.00 62.25 284 ASP A N 1
ATOM 2099 C CA . ASP A 1 284 ? -17.382 19.818 2.434 1.00 62.25 284 ASP A CA 1
ATOM 2100 C C . ASP A 1 284 ? -17.669 18.742 1.370 1.00 62.25 284 ASP A C 1
ATOM 2102 O O . ASP A 1 284 ? -18.069 19.067 0.254 1.00 62.25 284 ASP A O 1
ATOM 2106 N N . ASN A 1 285 ? -17.520 17.459 1.711 1.00 60.03 285 ASN A N 1
ATOM 2107 C CA . ASN A 1 285 ? -17.798 16.331 0.824 1.00 60.03 285 ASN A CA 1
ATOM 2108 C C . ASN A 1 285 ? -19.287 15.916 0.817 1.00 60.03 285 ASN A C 1
ATOM 2110 O O . ASN A 1 285 ? -19.698 15.090 0.004 1.00 60.03 285 ASN A O 1
ATOM 2114 N N . THR A 1 286 ? -20.131 16.476 1.692 1.00 51.00 286 THR A N 1
ATOM 2115 C CA . THR A 1 286 ? -21.509 15.985 1.892 1.00 51.00 286 THR A CA 1
ATOM 2116 C C . THR A 1 286 ? -22.556 16.597 0.951 1.00 51.00 286 THR A C 1
ATOM 2118 O O . THR A 1 286 ? -23.740 16.283 1.068 1.00 51.00 286 THR A O 1
ATOM 2121 N N . ASN A 1 287 ? -22.159 17.452 -0.006 1.00 48.88 287 ASN A N 1
ATOM 2122 C CA . ASN A 1 287 ? -23.029 18.129 -0.990 1.00 48.88 287 ASN A CA 1
ATOM 2123 C C . ASN A 1 287 ? -24.288 18.820 -0.415 1.00 48.88 287 ASN A C 1
ATOM 2125 O O . ASN A 1 287 ? -25.188 19.213 -1.156 1.00 48.88 287 ASN A O 1
ATOM 2129 N N . ARG A 1 288 ? -24.366 19.052 0.899 1.00 40.97 288 ARG A N 1
ATOM 2130 C CA . ARG A 1 288 ? -25.496 19.741 1.529 1.00 40.97 288 ARG A CA 1
ATOM 2131 C C . ARG A 1 288 ? -25.088 21.149 1.921 1.00 40.97 288 ARG A C 1
ATOM 2133 O O . ARG A 1 288 ? -24.844 21.445 3.089 1.00 40.97 288 ARG A O 1
ATOM 2140 N N . ARG A 1 289 ? -25.129 22.077 0.955 1.00 33.16 289 ARG A N 1
ATOM 2141 C CA . ARG A 1 289 ? -25.426 23.471 1.312 1.00 33.16 289 ARG A CA 1
ATOM 2142 C C . ARG A 1 289 ? -26.799 23.478 1.970 1.00 33.16 289 ARG A C 1
ATOM 2144 O O . ARG A 1 289 ? -27.832 23.391 1.312 1.00 33.16 289 ARG A O 1
ATOM 2151 N N . ARG A 1 290 ? -26.793 23.571 3.294 1.00 32.41 290 ARG A N 1
ATOM 2152 C CA . ARG A 1 290 ? -27.951 23.931 4.101 1.00 32.41 290 ARG A CA 1
ATOM 2153 C C . ARG A 1 290 ? -28.479 25.260 3.551 1.00 32.41 290 ARG A C 1
ATOM 2155 O O . ARG A 1 290 ? -27.856 26.300 3.746 1.00 32.41 290 ARG A O 1
ATOM 2162 N N . LEU A 1 291 ? -29.607 25.215 2.844 1.00 31.78 291 LEU A N 1
ATOM 2163 C CA . LEU A 1 291 ? -30.508 26.353 2.686 1.00 31.78 291 LEU A CA 1
ATOM 2164 C C . LEU A 1 291 ? -30.889 26.812 4.098 1.00 31.78 291 LEU A C 1
ATOM 2166 O O . LEU A 1 291 ? -31.820 26.288 4.705 1.00 31.78 291 LEU A O 1
ATOM 2170 N N . LEU A 1 292 ? -30.118 27.738 4.659 1.00 29.88 292 LEU A N 1
ATOM 2171 C CA . LEU A 1 292 ? -30.496 28.455 5.862 1.00 29.88 292 LEU A CA 1
ATOM 2172 C C . LEU A 1 292 ? -30.931 29.864 5.462 1.00 29.88 292 LEU A C 1
ATOM 2174 O O . LEU A 1 292 ? -30.160 30.643 4.911 1.00 29.88 292 LEU A O 1
ATOM 2178 N N . SER A 1 293 ? -32.198 30.125 5.786 1.00 29.56 293 SER A N 1
ATOM 2179 C CA . SER A 1 293 ? -32.948 31.386 5.790 1.00 29.56 293 SER A CA 1
ATOM 2180 C C . SER A 1 293 ? -33.233 32.073 4.451 1.00 29.56 293 SER A C 1
ATOM 2182 O O . SER A 1 293 ? -32.397 32.740 3.852 1.00 29.56 293 SER A O 1
ATOM 2184 N N . ALA A 1 294 ? -34.508 31.980 4.068 1.00 30.69 294 ALA A N 1
ATOM 2185 C CA . ALA A 1 294 ? -35.196 32.924 3.205 1.00 30.69 294 ALA A CA 1
ATOM 2186 C C . ALA A 1 294 ? -35.181 34.345 3.800 1.00 30.69 294 ALA A C 1
ATOM 2188 O O . ALA A 1 294 ? -35.350 34.519 5.006 1.00 30.69 294 ALA A O 1
ATOM 2189 N N . GLY A 1 295 ? -35.066 35.347 2.927 1.00 25.84 295 GLY A N 1
ATOM 2190 C CA . GLY A 1 295 ? -35.229 36.756 3.272 1.00 25.84 295 GLY A CA 1
ATOM 2191 C C . GLY A 1 295 ? -35.083 37.676 2.059 1.00 25.84 295 GLY A C 1
ATOM 2192 O O . GLY A 1 295 ? -34.012 38.213 1.824 1.00 25.84 295 GLY A O 1
ATOM 2193 N N . SER A 1 296 ? -36.181 37.848 1.313 1.00 28.52 296 SER A N 1
ATOM 2194 C CA . SER A 1 296 ? -36.508 39.001 0.447 1.00 28.52 296 SER A CA 1
ATOM 2195 C C . SER A 1 296 ? -35.495 39.483 -0.611 1.00 28.52 296 SER A C 1
ATOM 2197 O O . SER A 1 296 ? -34.580 40.242 -0.313 1.00 28.52 296 SER A O 1
ATOM 2199 N N . SER A 1 297 ? -35.780 39.228 -1.892 1.00 26.80 297 SER A N 1
ATOM 2200 C CA . SER A 1 297 ? -36.253 40.248 -2.859 1.00 26.80 297 SER A CA 1
ATOM 2201 C C . SER A 1 297 ? -36.161 39.736 -4.307 1.00 26.80 297 SER A C 1
ATOM 2203 O O . SER A 1 297 ? -35.285 38.962 -4.675 1.00 26.80 297 SER A O 1
ATOM 2205 N N . ALA A 1 298 ? -37.166 40.108 -5.095 1.00 29.78 298 ALA A N 1
ATOM 2206 C CA . ALA A 1 298 ? -37.487 39.609 -6.427 1.00 29.78 298 ALA A CA 1
ATOM 2207 C C . ALA A 1 298 ? -36.621 40.207 -7.554 1.00 29.78 298 ALA A C 1
ATOM 2209 O O . ALA A 1 298 ? -36.202 41.353 -7.427 1.00 29.78 298 ALA A O 1
ATOM 2210 N N . ALA A 1 299 ? -36.473 39.488 -8.685 1.00 27.42 299 ALA A N 1
ATOM 2211 C CA . ALA A 1 299 ? -36.895 39.942 -10.032 1.00 27.42 299 ALA A CA 1
ATOM 2212 C C . ALA A 1 299 ? -36.375 39.063 -11.209 1.00 27.42 299 ALA A C 1
ATOM 2214 O O . ALA A 1 299 ? -35.186 39.030 -11.498 1.00 27.42 299 ALA A O 1
ATOM 2215 N N . THR A 1 300 ? -37.345 38.463 -11.919 1.00 28.44 300 THR A N 1
ATOM 2216 C CA . THR A 1 300 ? -37.535 38.296 -13.390 1.00 28.44 300 THR A CA 1
ATOM 2217 C C . THR A 1 300 ? -36.607 37.418 -14.277 1.00 28.44 300 THR A C 1
ATOM 2219 O O . THR A 1 300 ? -35.395 37.610 -14.288 1.00 28.44 300 THR A O 1
ATOM 2222 N N . PRO A 1 301 ? -37.176 36.531 -15.139 1.00 36.25 301 PRO A N 1
ATOM 2223 C CA . PRO A 1 301 ? -36.444 35.671 -16.081 1.00 36.25 301 PRO A CA 1
ATOM 2224 C C . PRO A 1 301 ? -36.428 36.210 -17.528 1.00 36.25 301 PRO A C 1
ATOM 2226 O O . PRO A 1 301 ? -37.390 36.834 -17.974 1.00 36.25 301 PRO A O 1
ATOM 2229 N N . VAL A 1 302 ? -35.391 35.883 -18.312 1.00 27.69 302 VAL A N 1
ATOM 2230 C CA . VAL A 1 302 ? -35.404 36.038 -19.783 1.00 27.69 302 VAL A CA 1
ATOM 2231 C C . VAL A 1 302 ? -34.758 34.820 -20.444 1.00 27.69 302 VAL A C 1
ATOM 2233 O O . VAL A 1 302 ? -33.591 34.516 -20.216 1.00 27.69 302 VAL A O 1
ATOM 2236 N N . GLY A 1 303 ? -35.536 34.118 -21.271 1.00 30.80 303 GLY A N 1
ATOM 2237 C CA . GLY A 1 303 ? -35.088 32.963 -22.047 1.00 30.80 303 GLY A CA 1
ATOM 2238 C C . GLY A 1 303 ? -34.404 33.324 -23.368 1.00 30.80 303 GLY A C 1
ATOM 2239 O O . GLY A 1 303 ? -34.592 34.414 -23.906 1.00 30.80 303 GLY A O 1
ATOM 2240 N N . ARG A 1 304 ? -33.681 32.357 -23.948 1.00 28.78 304 ARG A N 1
ATOM 2241 C CA . ARG A 1 304 ? -33.376 32.308 -25.387 1.00 28.78 304 ARG A CA 1
ATOM 2242 C C . ARG A 1 304 ? -33.306 30.866 -25.894 1.00 28.78 304 ARG A C 1
ATOM 2244 O O . ARG A 1 304 ? -32.787 29.979 -25.230 1.00 28.78 304 ARG A O 1
ATOM 2251 N N . LYS A 1 305 ? -33.894 30.685 -27.080 1.00 29.27 305 LYS A N 1
ATOM 2252 C CA . LYS A 1 305 ? -34.125 29.438 -27.821 1.00 29.27 305 LYS A CA 1
ATOM 2253 C C . LYS A 1 305 ? -32.828 28.806 -28.344 1.00 29.27 305 LYS A C 1
ATOM 2255 O O . LYS A 1 305 ? -31.992 29.509 -28.906 1.00 29.27 305 LYS A O 1
ATOM 2260 N N . LEU A 1 306 ? -32.757 27.477 -28.264 1.00 25.91 306 LEU A N 1
ATOM 2261 C CA . LEU A 1 306 ? -31.853 26.615 -29.032 1.00 25.91 306 LEU A CA 1
ATOM 2262 C C . LEU A 1 306 ? -32.209 26.655 -30.529 1.00 25.91 306 LEU A C 1
ATOM 2264 O O . LEU A 1 306 ? -33.384 26.563 -30.891 1.00 25.91 306 LEU A O 1
ATOM 2268 N N . ARG A 1 307 ? -31.194 26.765 -31.394 1.00 26.77 307 ARG A N 1
ATOM 2269 C CA . ARG A 1 307 ? -31.283 26.443 -32.826 1.00 26.77 307 ARG A CA 1
ATOM 2270 C C . ARG A 1 307 ? -30.501 25.157 -33.093 1.00 26.77 307 ARG A C 1
ATOM 2272 O O . ARG A 1 307 ? -29.379 25.020 -32.626 1.00 26.77 307 ARG A O 1
ATOM 2279 N N . GLN A 1 308 ? -31.142 24.252 -33.829 1.00 34.28 308 GLN A N 1
ATOM 2280 C CA . GLN A 1 308 ? -30.570 23.070 -34.470 1.00 34.28 308 GLN A CA 1
ATOM 2281 C C . GLN A 1 308 ? -29.979 23.448 -35.837 1.00 34.28 308 GLN A C 1
ATOM 2283 O O . GLN A 1 308 ? -30.697 23.991 -36.675 1.00 34.28 308 GLN A O 1
ATOM 2288 N N . ASP A 1 309 ? -28.732 23.061 -36.070 1.00 27.64 309 ASP A N 1
ATOM 2289 C CA . ASP A 1 309 ? -28.181 22.521 -37.321 1.00 27.64 309 ASP A CA 1
ATOM 2290 C C . ASP A 1 309 ? -27.068 21.522 -36.899 1.00 27.64 309 ASP A C 1
ATOM 2292 O O . ASP A 1 309 ? -26.595 21.566 -35.770 1.00 27.64 309 ASP A O 1
ATOM 2296 N N . GLY A 1 310 ? -26.666 20.475 -37.613 1.00 28.80 310 GLY A N 1
ATOM 2297 C CA . GLY A 1 310 ? -26.891 20.086 -38.995 1.00 28.80 310 GLY A CA 1
ATOM 2298 C C . GLY A 1 310 ? -25.549 19.741 -39.652 1.00 28.80 310 GLY A C 1
ATOM 2299 O O . GLY A 1 310 ? -25.004 20.565 -40.365 1.00 28.80 310 GLY A O 1
ATOM 2300 N N . SER A 1 311 ? -25.054 18.514 -39.418 1.00 32.31 311 SER A N 1
ATOM 2301 C CA . SER A 1 311 ? -24.074 17.743 -40.223 1.00 32.31 311 SER A CA 1
ATOM 2302 C C . SER A 1 311 ? -22.682 18.326 -40.559 1.00 32.31 311 SER A C 1
ATOM 2304 O O . SER A 1 311 ? -22.568 19.190 -41.419 1.00 32.31 311 SER A O 1
ATOM 2306 N N . ALA A 1 312 ? -21.621 17.691 -40.033 1.00 25.75 312 ALA A N 1
ATOM 2307 C CA . ALA A 1 312 ? -20.411 17.267 -40.768 1.00 25.75 312 ALA A CA 1
ATOM 2308 C C . ALA A 1 312 ? -19.486 16.442 -39.843 1.00 25.75 312 ALA A C 1
ATOM 2310 O O . ALA A 1 312 ? -19.182 16.869 -38.734 1.00 25.75 312 ALA A O 1
ATOM 2311 N N . VAL A 1 313 ? -19.029 15.269 -40.295 1.00 30.91 313 VAL A N 1
ATOM 2312 C CA . VAL A 1 313 ? -17.985 14.466 -39.625 1.00 30.91 313 VAL A CA 1
ATOM 2313 C C . VAL A 1 313 ? -16.616 14.906 -40.168 1.00 30.91 313 VAL A C 1
ATOM 2315 O O . VAL A 1 313 ? -16.436 14.822 -41.385 1.00 30.91 313 VAL A O 1
ATOM 2318 N N . PRO A 1 314 ? -15.648 15.353 -39.340 1.00 26.59 314 PRO A N 1
ATOM 2319 C CA . PRO A 1 314 ? -14.285 15.615 -39.790 1.00 26.59 314 PRO A CA 1
ATOM 2320 C C . PRO A 1 314 ? -13.343 14.413 -39.538 1.00 26.59 314 PRO A C 1
ATOM 2322 O O . PRO A 1 314 ? -13.666 13.532 -38.739 1.00 26.59 314 PRO A O 1
ATOM 2325 N N . PRO A 1 315 ? -12.186 14.346 -40.228 1.00 26.00 315 PRO A N 1
ATOM 2326 C CA . PRO A 1 315 ? -11.275 13.202 -40.183 1.00 26.00 315 PRO A CA 1
ATOM 2327 C C . PRO A 1 315 ? -10.464 13.143 -38.871 1.00 26.00 315 PRO A C 1
ATOM 2329 O O . PRO A 1 315 ? -10.369 14.148 -38.162 1.00 26.00 315 PRO A O 1
ATOM 2332 N N . PRO A 1 316 ? -9.851 11.989 -38.534 1.00 28.47 316 PRO A N 1
ATOM 2333 C CA . PRO A 1 316 ? -9.170 11.813 -37.258 1.00 28.47 316 PRO A CA 1
ATOM 2334 C C . PRO A 1 316 ? -7.873 12.629 -37.215 1.00 28.47 316 PRO A C 1
ATOM 2336 O O . PRO A 1 316 ? -7.073 12.575 -38.146 1.00 28.47 316 PRO A O 1
ATOM 2339 N N . GLY A 1 317 ? -7.658 13.364 -36.118 1.00 30.91 317 GLY A N 1
ATOM 2340 C CA . GLY A 1 317 ? -6.346 13.940 -35.792 1.00 30.91 317 GLY A CA 1
ATOM 2341 C C . GLY A 1 317 ? -6.292 15.412 -35.373 1.00 30.91 317 GLY A C 1
ATOM 2342 O O . GLY A 1 317 ? -5.212 15.868 -35.015 1.00 30.91 317 GLY A O 1
ATOM 2343 N N . LYS A 1 318 ? -7.397 16.173 -35.363 1.00 24.02 318 LYS A N 1
ATOM 2344 C CA . LYS A 1 318 ? -7.428 17.515 -34.741 1.00 24.02 318 LYS A CA 1
ATOM 2345 C C . LYS A 1 318 ? -8.771 17.787 -34.064 1.00 24.02 318 LYS A C 1
ATOM 2347 O O . LYS A 1 318 ? -9.800 17.870 -34.727 1.00 24.02 318 LYS A O 1
ATOM 2352 N N . VAL A 1 319 ? -8.746 17.945 -32.742 1.00 27.69 319 VAL A N 1
ATOM 2353 C CA . VAL A 1 319 ? -9.912 18.308 -31.925 1.00 27.69 319 VAL A CA 1
ATOM 2354 C C . VAL A 1 319 ? -10.239 19.787 -32.149 1.00 27.69 319 VAL A C 1
ATOM 2356 O O . VAL A 1 319 ? -9.381 20.647 -31.968 1.00 27.69 319 VAL A O 1
ATOM 2359 N N . THR A 1 320 ? -11.474 20.097 -32.550 1.00 23.89 320 THR A N 1
ATOM 2360 C CA . THR A 1 320 ? -12.025 21.463 -32.527 1.00 23.89 320 THR A CA 1
ATOM 2361 C C . THR A 1 320 ? -13.088 21.527 -31.435 1.00 23.89 320 THR A C 1
ATOM 2363 O O . THR A 1 320 ? -14.071 20.793 -31.484 1.00 23.89 320 THR A O 1
ATOM 2366 N N . VAL A 1 321 ? -12.879 22.378 -30.428 1.00 30.34 321 VAL A N 1
ATOM 2367 C CA . VAL A 1 321 ? -13.825 22.591 -29.323 1.00 30.34 321 VAL A CA 1
ATOM 2368 C C . VAL A 1 321 ? -14.982 23.459 -29.824 1.00 30.34 321 VAL A C 1
ATOM 2370 O O . VAL A 1 321 ? -14.779 24.602 -30.234 1.00 30.34 321 VAL A O 1
ATOM 2373 N N . LEU A 1 322 ? -16.205 22.927 -29.797 1.00 25.81 322 LEU A N 1
ATOM 2374 C CA . LEU A 1 322 ? -17.419 23.708 -30.033 1.00 25.81 322 LEU A CA 1
ATOM 2375 C C . LEU A 1 322 ? -17.753 24.527 -28.774 1.00 25.81 322 LEU A C 1
ATOM 2377 O O . LEU A 1 322 ? -18.244 23.980 -27.793 1.00 25.81 322 LEU A O 1
ATOM 2381 N N . GLY A 1 323 ? -17.538 25.846 -28.834 1.00 28.92 323 GLY A N 1
ATOM 2382 C CA . GLY A 1 323 ? -18.158 26.826 -27.930 1.00 28.92 323 GLY A CA 1
ATOM 2383 C C . GLY A 1 323 ? -17.216 27.459 -26.902 1.00 28.92 323 GLY A C 1
ATOM 2384 O O . GLY A 1 323 ? -16.858 26.842 -25.906 1.00 28.92 323 GLY A O 1
ATOM 2385 N N . GLY A 1 324 ? -16.861 28.730 -27.123 1.00 28.59 324 GLY A N 1
ATOM 2386 C CA . GLY A 1 324 ? -15.986 29.523 -26.259 1.00 28.59 324 GLY A CA 1
ATOM 2387 C C . GLY A 1 324 ? -16.646 29.998 -24.964 1.00 28.59 324 GLY A C 1
ATOM 2388 O O . GLY A 1 324 ? -17.109 31.135 -24.880 1.00 28.59 324 GLY A O 1
ATOM 2389 N N . ALA A 1 325 ? -16.637 29.153 -23.935 1.00 29.22 325 ALA A N 1
ATOM 2390 C CA . ALA A 1 325 ? -16.673 29.645 -22.562 1.00 29.22 325 ALA A CA 1
ATOM 2391 C C . ALA A 1 325 ? -15.286 30.232 -22.218 1.00 29.22 325 ALA A C 1
ATOM 2393 O O . ALA A 1 325 ? -14.279 29.583 -22.509 1.00 29.22 325 ALA A O 1
ATOM 2394 N N . PRO A 1 326 ? -15.194 31.449 -21.651 1.00 28.58 326 PRO A N 1
ATOM 2395 C CA . PRO A 1 326 ? -13.916 31.977 -21.189 1.00 28.58 326 PRO A CA 1
ATOM 2396 C C . PRO A 1 326 ? -13.366 31.085 -20.071 1.00 28.58 326 PRO A C 1
ATOM 2398 O O . PRO A 1 326 ? -14.120 30.664 -19.192 1.00 28.58 326 PRO A O 1
ATOM 2401 N N . ALA A 1 327 ? -12.063 30.798 -20.126 1.00 30.44 327 ALA A N 1
ATOM 2402 C CA . ALA A 1 327 ? -11.369 30.013 -19.111 1.00 30.44 327 ALA A CA 1
ATOM 2403 C C . ALA A 1 327 ? -11.576 30.635 -17.714 1.00 30.44 327 ALA A C 1
ATOM 2405 O O . ALA A 1 327 ? -11.518 31.866 -17.586 1.00 30.44 327 ALA A O 1
ATOM 2406 N N . PRO A 1 328 ? -11.840 29.832 -16.668 1.00 34.06 328 PRO A N 1
ATOM 2407 C CA . PRO A 1 328 ? -11.911 30.349 -15.312 1.00 34.06 328 PRO A CA 1
ATOM 2408 C C . PRO A 1 328 ? -10.545 30.871 -14.858 1.00 34.06 328 PRO A C 1
ATOM 2410 O O . PRO A 1 328 ? -9.494 30.477 -15.363 1.00 34.06 328 PRO A O 1
ATOM 2413 N N . ALA A 1 329 ? -10.568 31.803 -13.904 1.00 32.66 329 ALA A N 1
ATOM 2414 C CA . ALA A 1 329 ? -9.349 32.402 -13.384 1.00 32.66 329 ALA A CA 1
ATOM 2415 C C . ALA A 1 329 ? -8.487 31.342 -12.661 1.00 32.66 329 ALA A C 1
ATOM 2417 O O . ALA A 1 329 ? -9.035 30.559 -11.881 1.00 32.66 329 ALA A O 1
ATOM 2418 N N . PRO A 1 330 ? -7.158 31.329 -12.880 1.00 34.50 330 PRO A N 1
ATOM 2419 C CA . PRO A 1 330 ? -6.251 30.356 -12.273 1.00 34.50 330 PRO A CA 1
ATOM 2420 C C . PRO A 1 330 ? -6.310 30.387 -10.739 1.00 34.50 330 PRO A C 1
ATOM 2422 O O . PRO A 1 330 ? -6.508 31.449 -10.141 1.00 34.50 330 PRO A O 1
ATOM 2425 N N . ALA A 1 331 ? -6.120 29.226 -10.099 1.00 40.41 331 ALA A N 1
ATOM 2426 C CA . ALA A 1 331 ? -6.089 29.109 -8.639 1.00 40.41 331 ALA A CA 1
ATOM 2427 C C . ALA A 1 331 ? -5.020 30.037 -8.028 1.00 40.41 331 ALA A C 1
ATOM 2429 O O . ALA A 1 331 ? -3.999 30.332 -8.649 1.00 40.41 331 ALA A O 1
ATOM 2430 N N . ALA A 1 332 ? -5.206 30.481 -6.781 1.00 37.59 332 ALA A N 1
ATOM 2431 C CA . ALA A 1 332 ? -4.268 31.403 -6.129 1.00 37.59 332 ALA A CA 1
ATOM 2432 C C . ALA A 1 332 ? -2.837 30.834 -5.987 1.00 37.59 332 ALA A C 1
ATOM 2434 O O . ALA A 1 332 ? -1.891 31.602 -5.822 1.00 37.59 332 ALA A O 1
ATOM 2435 N N . SER A 1 333 ? -2.672 29.510 -6.038 1.00 36.09 333 SER A N 1
ATOM 2436 C CA . SER A 1 333 ? -1.382 28.810 -6.113 1.00 36.09 333 SER A CA 1
ATOM 2437 C C . SER A 1 333 ? -0.755 28.897 -7.512 1.00 36.09 333 SER A C 1
ATOM 2439 O O . SER A 1 333 ? 0.442 29.145 -7.630 1.00 36.09 333 SER A O 1
ATOM 2441 N N . GLN A 1 334 ? -1.568 28.790 -8.565 1.00 36.16 334 GLN A N 1
ATOM 2442 C CA . GLN A 1 334 ? -1.167 28.921 -9.967 1.00 36.16 334 GLN A CA 1
ATOM 2443 C C . GLN A 1 334 ? -0.713 30.354 -10.292 1.00 36.16 334 GLN A C 1
ATOM 2445 O O . GLN A 1 334 ? 0.384 30.545 -10.806 1.00 36.16 334 GLN A O 1
ATOM 2450 N N . GLN A 1 335 ? -1.469 31.371 -9.859 1.00 39.16 335 GLN A N 1
ATOM 2451 C CA . GLN A 1 335 ? -1.081 32.785 -10.009 1.00 39.16 335 GLN A CA 1
ATOM 2452 C C . GLN A 1 335 ? 0.247 33.118 -9.299 1.00 39.16 335 GLN A C 1
ATOM 2454 O O . GLN A 1 335 ? 1.024 33.944 -9.776 1.00 39.16 335 GLN A O 1
ATOM 2459 N N . ARG A 1 336 ? 0.536 32.465 -8.162 1.00 39.31 336 ARG A N 1
ATOM 2460 C CA . ARG A 1 336 ? 1.796 32.637 -7.413 1.00 39.31 336 ARG A CA 1
ATOM 2461 C C . ARG A 1 336 ? 2.973 31.886 -8.038 1.00 39.31 336 ARG A C 1
ATOM 2463 O O . ARG A 1 336 ? 4.096 32.369 -7.945 1.00 39.31 336 ARG A O 1
ATOM 2470 N N . ALA A 1 337 ? 2.736 30.738 -8.676 1.00 39.44 337 ALA A N 1
ATOM 2471 C CA . ALA A 1 337 ? 3.761 30.002 -9.417 1.00 39.44 337 ALA A CA 1
ATOM 2472 C C . ALA A 1 337 ? 4.215 30.775 -10.671 1.00 39.44 337 ALA A C 1
ATOM 2474 O O . ALA A 1 337 ? 5.418 30.915 -10.897 1.00 39.44 337 ALA A O 1
ATOM 2475 N N . GLU A 1 338 ? 3.264 31.361 -11.409 1.00 42.41 338 GLU A N 1
ATOM 2476 C CA . GLU A 1 338 ? 3.523 32.209 -12.587 1.00 42.41 338 GLU A CA 1
ATOM 2477 C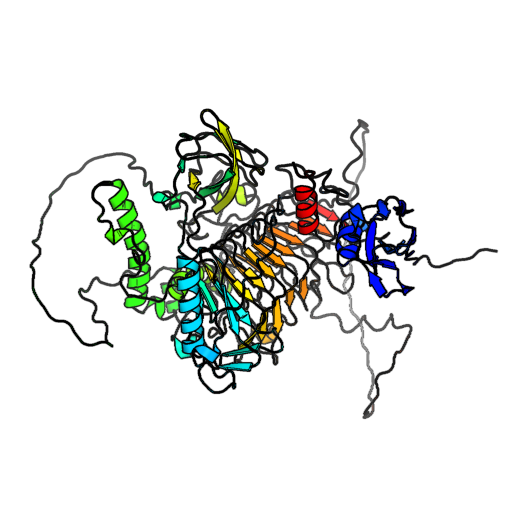 C . GLU A 1 338 ? 4.284 33.487 -12.211 1.00 42.41 338 GLU A C 1
ATOM 2479 O O . GLU A 1 338 ? 5.265 33.841 -12.865 1.00 42.41 338 GLU A O 1
ATOM 2484 N N . ALA A 1 339 ? 3.895 34.144 -11.111 1.00 40.78 339 ALA A N 1
ATOM 2485 C CA . ALA A 1 339 ? 4.563 35.350 -10.612 1.00 40.78 339 ALA A CA 1
ATOM 2486 C C . ALA A 1 339 ? 6.022 35.115 -10.166 1.00 40.78 339 ALA A C 1
ATOM 2488 O O . ALA A 1 339 ? 6.820 36.051 -10.173 1.00 40.78 339 ALA A O 1
ATOM 2489 N N . ASN A 1 340 ? 6.381 33.875 -9.814 1.00 37.97 340 ASN A N 1
ATOM 2490 C CA . ASN A 1 340 ? 7.721 33.487 -9.364 1.00 37.97 340 ASN A CA 1
ATOM 2491 C C . ASN A 1 340 ? 8.578 32.839 -10.471 1.00 37.97 340 ASN A C 1
ATOM 2493 O O . ASN A 1 340 ? 9.624 32.263 -10.173 1.00 37.97 340 ASN A O 1
ATOM 2497 N N . GLY A 1 341 ? 8.147 32.897 -11.738 1.00 34.47 341 GLY A N 1
ATOM 2498 C CA . GLY A 1 341 ? 8.905 32.357 -12.875 1.00 34.47 341 GLY A CA 1
ATOM 2499 C C . GLY A 1 341 ? 9.043 30.830 -12.883 1.00 34.47 341 GLY A C 1
ATOM 2500 O O . GLY A 1 341 ? 9.904 30.302 -13.586 1.00 34.47 341 GLY A O 1
ATOM 2501 N N . ARG A 1 342 ? 8.220 30.111 -12.106 1.00 42.19 342 ARG A N 1
ATOM 2502 C CA . ARG A 1 342 ? 8.180 28.643 -12.109 1.00 42.19 342 ARG A CA 1
ATOM 2503 C C . ARG A 1 342 ? 7.273 28.165 -13.241 1.00 42.19 342 ARG A C 1
ATOM 2505 O O . ARG A 1 342 ? 6.217 28.748 -13.479 1.00 42.19 342 ARG A O 1
ATOM 2512 N N . ALA A 1 343 ? 7.678 27.103 -13.938 1.00 38.75 343 ALA A N 1
ATOM 2513 C CA . ALA A 1 343 ? 6.862 26.506 -14.988 1.00 38.75 343 ALA A CA 1
ATOM 2514 C C . ALA A 1 343 ? 5.549 25.989 -14.383 1.00 38.75 343 ALA A C 1
ATOM 2516 O O . ALA A 1 343 ? 5.542 25.011 -13.637 1.00 38.75 343 ALA A O 1
ATOM 2517 N N . VAL A 1 344 ? 4.433 26.648 -14.699 1.00 35.75 344 VAL A N 1
ATOM 2518 C CA . VAL A 1 344 ? 3.110 26.066 -14.476 1.00 35.75 344 VAL A CA 1
ATOM 2519 C C . VAL A 1 344 ? 2.951 24.930 -15.475 1.00 35.75 344 VAL A C 1
ATOM 2521 O O . VAL A 1 344 ? 3.117 25.153 -16.679 1.00 35.75 344 VAL A O 1
ATOM 2524 N N . PRO A 1 345 ? 2.689 23.701 -15.013 1.00 39.06 345 PRO A N 1
ATOM 2525 C CA . PRO A 1 345 ? 2.693 22.561 -15.905 1.00 39.06 345 PRO A CA 1
ATOM 2526 C C . PRO A 1 345 ? 1.542 22.688 -16.915 1.00 39.06 345 PRO A C 1
ATOM 2528 O O . PRO A 1 345 ? 0.433 23.107 -16.579 1.00 39.06 345 PRO A O 1
ATOM 2531 N N . GLN A 1 346 ? 1.823 22.370 -18.182 1.00 36.91 346 GLN A N 1
ATOM 2532 C CA . GLN A 1 346 ? 0.944 22.708 -19.306 1.00 36.91 346 GLN A CA 1
ATOM 2533 C C . GLN A 1 346 ? -0.444 22.064 -19.246 1.00 36.91 346 GLN A C 1
ATOM 2535 O O . GLN A 1 346 ? -1.358 22.612 -19.829 1.00 36.91 346 GLN A O 1
ATOM 2540 N N . TRP A 1 347 ? -0.679 20.993 -18.488 1.00 37.72 347 TRP A N 1
ATOM 2541 C CA . TRP A 1 347 ? -2.033 20.470 -18.235 1.00 37.72 347 TRP A CA 1
ATOM 2542 C C . TRP A 1 347 ? -2.981 21.459 -17.518 1.00 37.72 347 TRP A C 1
ATOM 2544 O O . TRP A 1 347 ? -4.195 21.320 -17.645 1.00 37.72 347 TRP A O 1
ATOM 2554 N N . TYR A 1 348 ? -2.455 22.485 -16.829 1.00 33.66 348 TYR A N 1
ATOM 2555 C CA . TYR A 1 348 ? -3.223 23.623 -16.288 1.00 33.66 348 TYR A CA 1
ATOM 2556 C C . TYR A 1 348 ? -3.321 24.820 -17.250 1.00 33.66 348 TYR A C 1
ATOM 2558 O O . TYR A 1 348 ? -3.927 25.830 -16.906 1.00 33.66 348 TYR A O 1
ATOM 2566 N N . SER A 1 349 ? -2.712 24.758 -18.432 1.00 36.19 349 SER A N 1
ATOM 2567 C CA . SER A 1 349 ? -2.888 25.756 -19.500 1.00 36.19 349 SER A CA 1
ATOM 2568 C C . SER A 1 349 ? -3.383 25.147 -20.814 1.00 36.19 349 SER A C 1
ATOM 2570 O O . SER A 1 349 ? -3.716 25.888 -21.735 1.00 36.19 349 SER A O 1
ATOM 2572 N N . ASP A 1 350 ? -3.482 23.816 -20.880 1.00 41.78 350 ASP A N 1
ATOM 2573 C CA . ASP A 1 350 ? -4.105 23.031 -21.932 1.00 41.78 350 ASP A CA 1
ATOM 2574 C C . ASP A 1 350 ? -5.624 23.082 -21.718 1.00 41.78 350 ASP A C 1
ATOM 2576 O O . ASP A 1 350 ? -6.150 22.465 -20.780 1.00 41.78 350 ASP A O 1
ATOM 2580 N N . PRO A 1 351 ? -6.356 23.807 -22.581 1.00 40.16 351 PRO A N 1
ATOM 2581 C CA . PRO A 1 351 ? -7.789 23.985 -22.416 1.00 40.16 351 PRO A CA 1
ATOM 2582 C C . PRO A 1 351 ? -8.564 22.667 -22.509 1.00 40.16 351 PRO A C 1
ATOM 2584 O O . PRO A 1 351 ? -9.660 22.583 -21.965 1.00 40.16 351 PRO A O 1
ATOM 2587 N N . ALA A 1 352 ? -8.029 21.637 -23.176 1.00 38.75 352 ALA A N 1
ATOM 2588 C CA . ALA A 1 352 ? -8.673 20.335 -23.299 1.00 38.75 352 ALA A CA 1
ATOM 2589 C C . ALA A 1 352 ? -8.508 19.502 -22.023 1.00 38.75 352 ALA A C 1
ATOM 2591 O O . ALA A 1 352 ? -9.479 18.893 -21.589 1.00 38.75 352 ALA A O 1
ATOM 2592 N N . MET A 1 353 ? -7.340 19.515 -21.374 1.00 43.59 353 MET A N 1
ATOM 2593 C CA . MET A 1 353 ? -7.135 18.823 -20.089 1.00 43.59 353 MET A CA 1
ATOM 2594 C C . MET A 1 353 ? -7.799 19.547 -18.913 1.00 43.59 353 MET A C 1
ATOM 2596 O O . MET A 1 353 ? -8.384 18.885 -18.056 1.00 43.59 353 MET A O 1
ATOM 2600 N N . GLN A 1 354 ? -7.811 20.886 -18.902 1.00 41.94 354 GLN A N 1
ATOM 2601 C CA . GLN A 1 354 ? -8.633 21.651 -17.957 1.00 41.94 354 GLN A CA 1
ATOM 2602 C C . GLN A 1 354 ? -10.118 21.372 -18.172 1.00 41.94 354 GLN A C 1
ATOM 2604 O O . GLN A 1 354 ? -10.816 21.062 -17.214 1.00 41.94 354 GLN A O 1
ATOM 2609 N N . ALA A 1 355 ? -10.593 21.379 -19.422 1.00 39.81 355 ALA A N 1
ATOM 2610 C CA . ALA A 1 355 ? -11.963 20.991 -19.730 1.00 39.81 355 ALA A CA 1
ATOM 2611 C C . ALA A 1 355 ? -12.239 19.517 -19.406 1.00 39.81 355 ALA A C 1
ATOM 2613 O O . ALA A 1 355 ? -13.371 19.202 -19.080 1.00 39.81 355 ALA A O 1
ATOM 2614 N N . ALA A 1 356 ? -11.252 18.617 -19.451 1.00 40.97 356 ALA A N 1
ATOM 2615 C CA . ALA A 1 356 ? -11.403 17.217 -19.054 1.00 40.97 356 ALA A CA 1
ATOM 2616 C C . ALA A 1 356 ? -11.554 17.059 -17.547 1.00 40.97 356 ALA A C 1
ATOM 2618 O O . ALA A 1 356 ? -12.450 16.360 -17.092 1.00 40.97 356 ALA A O 1
ATOM 2619 N N . LEU A 1 357 ? -10.682 17.712 -16.780 1.00 43.53 357 LEU A N 1
ATOM 2620 C CA . LEU A 1 357 ? -10.693 17.697 -15.325 1.00 43.53 357 LEU A CA 1
ATOM 2621 C C . LEU A 1 357 ? -11.946 18.407 -14.806 1.00 43.53 357 LEU A C 1
ATOM 2623 O O . LEU A 1 357 ? -12.666 17.860 -13.974 1.00 43.53 357 LEU A O 1
ATOM 2627 N N . GLU A 1 358 ? -12.272 19.572 -15.364 1.00 40.84 358 GLU A N 1
ATOM 2628 C CA . GLU A 1 358 ? -13.505 20.290 -15.066 1.00 40.84 358 GLU A CA 1
ATOM 2629 C C . GLU A 1 358 ? -14.732 19.536 -15.549 1.00 40.84 358 GLU A C 1
ATOM 2631 O O . GLU A 1 358 ? -15.694 19.485 -14.804 1.00 40.84 358 GLU A O 1
ATOM 2636 N N . ALA A 1 359 ? -14.749 18.914 -16.730 1.00 39.25 359 ALA A N 1
ATOM 2637 C CA . ALA A 1 359 ? -15.894 18.118 -17.163 1.00 39.25 359 ALA A CA 1
ATOM 2638 C C . ALA A 1 359 ? -16.008 16.807 -16.387 1.00 39.25 359 ALA A C 1
ATOM 2640 O O . ALA A 1 359 ? -17.125 16.368 -16.165 1.00 39.25 359 ALA A O 1
ATOM 2641 N N . ALA A 1 360 ? -14.918 16.209 -15.912 1.00 41.03 360 ALA A N 1
ATOM 2642 C CA . ALA A 1 360 ? -14.968 15.033 -15.052 1.00 41.03 360 ALA A CA 1
ATOM 2643 C C . ALA A 1 360 ? -15.516 15.390 -13.666 1.00 41.03 360 ALA A C 1
ATOM 2645 O O . ALA A 1 360 ? -16.419 14.720 -13.167 1.00 41.03 360 ALA A O 1
ATOM 2646 N N . VAL A 1 361 ? -15.039 16.491 -13.079 1.00 40.06 361 VAL A N 1
ATOM 2647 C CA . VAL A 1 361 ? -15.525 17.029 -11.800 1.00 40.06 361 VAL A CA 1
ATOM 2648 C C . VAL A 1 361 ? -16.966 17.541 -11.933 1.00 40.06 361 VAL A C 1
ATOM 2650 O O . VAL A 1 361 ? -17.822 17.211 -11.117 1.00 40.06 361 VAL A O 1
ATOM 2653 N N . LYS A 1 362 ? -17.287 18.276 -13.002 1.00 38.50 362 LYS A N 1
ATOM 2654 C CA . LYS A 1 362 ? -18.607 18.865 -13.273 1.00 38.50 362 LYS A CA 1
ATOM 2655 C C . LYS A 1 362 ? -19.625 17.842 -13.757 1.00 38.50 362 LYS A C 1
ATOM 2657 O O . LYS A 1 362 ? -20.780 17.987 -13.397 1.00 38.50 362 LYS A O 1
ATOM 2662 N N . ALA A 1 363 ? -19.251 16.810 -14.514 1.00 37.25 363 ALA A N 1
ATOM 2663 C CA . ALA A 1 363 ? -20.148 15.695 -14.831 1.00 37.25 363 ALA A CA 1
ATOM 2664 C C . ALA A 1 363 ? -20.422 14.863 -13.576 1.00 37.25 363 ALA A C 1
ATOM 2666 O O . ALA A 1 363 ? -21.574 14.533 -13.319 1.00 37.25 363 ALA A O 1
ATOM 2667 N N . GLN A 1 364 ? -19.415 14.624 -12.727 1.00 38.09 364 GLN A N 1
ATOM 2668 C CA . GLN A 1 364 ? -19.623 13.982 -11.428 1.00 38.09 364 GLN A CA 1
ATOM 2669 C C . GLN A 1 364 ? -20.573 14.798 -10.529 1.00 38.09 364 GLN A C 1
ATOM 2671 O O . GLN A 1 364 ? -21.415 14.218 -9.845 1.00 38.09 364 GLN A O 1
ATOM 2676 N N . TRP A 1 365 ? -20.487 16.132 -10.554 1.00 33.25 365 TRP A N 1
ATOM 2677 C CA . TRP A 1 365 ? -21.353 17.016 -9.760 1.00 33.25 365 TRP A CA 1
ATOM 2678 C C . TRP A 1 365 ? -22.735 17.245 -10.391 1.00 33.25 365 TRP A C 1
ATOM 2680 O O . TRP A 1 365 ? -23.728 17.268 -9.675 1.00 33.25 365 TRP A O 1
ATOM 2690 N N . ALA A 1 366 ? -22.837 17.327 -11.719 1.00 35.81 366 ALA A N 1
ATOM 2691 C CA . ALA A 1 366 ? -24.100 17.488 -12.438 1.00 35.81 366 ALA A CA 1
ATOM 2692 C C . ALA A 1 366 ? -24.940 16.203 -12.438 1.00 35.81 366 ALA A C 1
ATOM 2694 O O . ALA A 1 366 ? -26.162 16.283 -12.367 1.00 35.81 366 ALA A O 1
ATOM 2695 N N . ILE A 1 367 ? -24.307 15.024 -12.468 1.00 38.09 367 ILE A N 1
ATOM 2696 C CA . ILE A 1 367 ? -24.992 13.737 -12.276 1.00 38.09 367 ILE A CA 1
ATOM 2697 C C . ILE A 1 367 ? -25.508 13.632 -10.834 1.00 38.09 367 ILE A C 1
ATOM 2699 O O . ILE A 1 367 ? -26.650 13.225 -10.631 1.00 38.09 367 ILE A O 1
ATOM 2703 N N . ALA A 1 368 ? -24.715 14.054 -9.841 1.00 36.09 368 ALA A N 1
ATOM 2704 C CA . ALA A 1 368 ? -25.141 14.084 -8.441 1.00 36.09 368 ALA A CA 1
ATOM 2705 C C . ALA A 1 368 ? -26.319 15.051 -8.201 1.00 36.09 368 ALA A C 1
ATOM 2707 O O . ALA A 1 368 ? -27.277 14.674 -7.531 1.00 36.09 368 ALA A O 1
ATOM 2708 N N . ASP A 1 369 ? -26.301 16.248 -8.796 1.00 37.31 369 ASP A N 1
ATOM 2709 C CA . ASP A 1 369 ? -27.411 17.211 -8.713 1.00 37.31 369 ASP A CA 1
ATOM 2710 C C . ASP A 1 369 ? -28.660 16.740 -9.483 1.00 37.31 369 ASP A C 1
ATOM 2712 O O . ASP A 1 369 ? -29.782 16.895 -8.997 1.00 37.31 369 ASP A O 1
ATOM 2716 N N . ALA A 1 370 ? -28.497 16.113 -10.654 1.00 39.09 370 ALA A N 1
ATOM 2717 C CA . ALA A 1 370 ? -29.613 15.574 -11.437 1.00 39.09 370 ALA A CA 1
ATOM 2718 C C . ALA A 1 370 ? -30.310 14.392 -10.736 1.00 39.09 370 ALA A C 1
ATOM 2720 O O . ALA A 1 370 ? -31.538 14.306 -10.760 1.00 39.09 370 ALA A O 1
ATOM 2721 N N . LEU A 1 371 ? -29.548 13.529 -10.050 1.00 39.53 371 LEU A N 1
ATOM 2722 C CA . LEU A 1 371 ? -30.073 12.430 -9.225 1.00 39.53 371 LEU A CA 1
ATOM 2723 C C . LEU A 1 371 ? -30.867 12.924 -8.005 1.00 39.53 371 LEU A C 1
ATOM 2725 O O . LEU A 1 371 ? -31.759 12.222 -7.532 1.00 39.53 371 LEU A O 1
ATOM 2729 N N . VAL A 1 372 ? -30.564 14.125 -7.500 1.00 40.06 372 VAL A N 1
ATOM 2730 C CA . VAL A 1 372 ? -31.291 14.756 -6.385 1.00 40.06 372 VAL A CA 1
ATOM 2731 C C . VAL A 1 372 ? -32.599 15.402 -6.851 1.00 40.06 372 VAL A C 1
ATOM 2733 O O . VAL A 1 372 ? -33.552 15.455 -6.075 1.00 40.06 372 VAL A O 1
ATOM 2736 N N . GLN A 1 373 ? -32.667 15.882 -8.097 1.00 38.75 373 GLN A N 1
ATOM 2737 C CA . GLN A 1 373 ? -33.849 16.586 -8.603 1.00 38.75 373 GLN A CA 1
ATOM 2738 C C . GLN A 1 373 ? -34.878 15.677 -9.288 1.00 38.75 373 GLN A C 1
ATOM 2740 O O . GLN A 1 373 ? -36.068 15.848 -9.036 1.00 38.75 373 GLN A O 1
ATOM 2745 N N . GLU A 1 374 ? -34.462 14.710 -10.116 1.00 44.50 374 GLU A N 1
ATOM 2746 C CA . GLU A 1 374 ? -35.386 13.811 -10.836 1.00 44.50 374 GLU A CA 1
ATOM 2747 C C . GLU A 1 374 ? -34.810 12.375 -10.958 1.00 44.50 374 GLU A C 1
ATOM 2749 O O . GLU A 1 374 ? -34.330 11.985 -12.028 1.00 44.50 374 GLU A O 1
ATOM 2754 N N . PRO A 1 375 ? -34.857 11.556 -9.886 1.00 41.59 375 PRO A N 1
ATOM 2755 C CA . PRO A 1 375 ? -34.192 10.245 -9.823 1.00 41.59 375 PRO A CA 1
ATOM 2756 C C . PRO A 1 375 ? -34.673 9.222 -10.870 1.00 41.59 375 PRO A C 1
ATOM 2758 O O . PRO A 1 375 ? -33.905 8.344 -11.257 1.00 41.59 375 PRO A O 1
ATOM 2761 N N . ASP A 1 376 ? -35.897 9.364 -11.386 1.00 41.78 376 ASP A N 1
ATOM 2762 C CA . ASP A 1 376 ? -36.511 8.416 -12.332 1.00 41.78 376 ASP A CA 1
ATOM 2763 C C . ASP A 1 376 ? -36.265 8.758 -13.817 1.00 41.78 376 ASP A C 1
ATOM 2765 O O . ASP A 1 376 ? -36.759 8.066 -14.710 1.00 41.78 376 ASP A O 1
ATOM 2769 N N . ARG A 1 377 ? -35.538 9.846 -14.112 1.00 38.72 377 ARG A N 1
ATOM 2770 C CA . ARG A 1 377 ? -35.392 10.393 -15.477 1.00 38.72 377 ARG A CA 1
ATOM 2771 C C . ARG A 1 377 ? -33.978 10.387 -16.043 1.00 38.72 377 ARG A C 1
ATOM 2773 O O . ARG A 1 377 ? -33.781 10.857 -17.163 1.00 38.72 377 ARG A O 1
ATOM 2780 N N . VAL A 1 378 ? -33.002 9.840 -15.325 1.00 36.62 378 VAL A N 1
ATOM 2781 C CA . VAL A 1 378 ? -31.625 9.749 -15.826 1.00 36.62 378 VAL A CA 1
ATOM 2782 C C . VAL A 1 378 ? -31.542 8.628 -16.878 1.00 36.62 378 VAL A C 1
ATOM 2784 O O . VAL A 1 378 ? -31.781 7.467 -16.541 1.00 36.62 378 VAL A O 1
ATOM 2787 N N . PRO A 1 379 ? -31.217 8.920 -18.156 1.00 31.48 379 PRO A N 1
ATOM 2788 C CA . PRO A 1 379 ? -31.078 7.887 -19.178 1.00 31.48 379 PRO A CA 1
ATOM 2789 C C . PRO A 1 379 ? -29.937 6.936 -18.806 1.00 31.48 379 PRO A C 1
ATOM 2791 O O . PRO A 1 379 ? -28.862 7.391 -18.416 1.00 31.48 379 PRO A O 1
ATOM 2794 N N . ALA A 1 380 ? -30.128 5.627 -18.994 1.00 30.73 380 ALA A N 1
ATOM 2795 C CA . ALA A 1 380 ? -29.133 4.588 -18.695 1.00 30.73 380 ALA A CA 1
ATOM 2796 C C . ALA A 1 380 ? -27.744 4.835 -19.334 1.00 30.73 380 ALA A C 1
ATOM 2798 O O . ALA A 1 380 ? -26.741 4.312 -18.865 1.00 30.73 380 ALA A O 1
ATOM 2799 N N . GLN A 1 381 ? -27.660 5.683 -20.366 1.00 30.95 381 GLN A N 1
ATOM 2800 C CA . GLN A 1 381 ? -26.407 6.091 -21.012 1.00 30.95 381 GLN A CA 1
ATOM 2801 C C . GLN A 1 381 ? -25.537 7.061 -20.186 1.00 30.95 381 GLN A C 1
ATOM 2803 O O . GLN A 1 381 ? -24.351 7.174 -20.473 1.00 30.95 381 GLN A O 1
ATOM 2808 N N . ALA A 1 382 ? -26.075 7.735 -19.161 1.00 31.48 382 ALA A N 1
ATOM 2809 C CA . ALA A 1 382 ? -25.289 8.580 -18.249 1.00 31.48 382 ALA A CA 1
ATOM 2810 C C . ALA A 1 382 ? -24.593 7.780 -17.125 1.00 31.48 382 ALA A C 1
ATOM 2812 O O . ALA A 1 382 ? -23.825 8.346 -16.351 1.00 31.48 382 ALA A O 1
ATOM 2813 N N . LEU A 1 383 ? -24.871 6.473 -17.028 1.00 33.72 383 LEU A N 1
ATOM 2814 C CA . LEU A 1 383 ? -24.420 5.585 -15.952 1.00 33.72 383 LEU A CA 1
ATOM 2815 C C . LEU A 1 383 ? -23.426 4.499 -16.411 1.00 33.72 383 LEU A C 1
ATOM 2817 O O . LEU A 1 383 ? -23.041 3.660 -15.605 1.00 33.72 383 LEU A O 1
ATOM 2821 N N . GLU A 1 384 ? -22.954 4.525 -17.660 1.00 26.86 384 GLU A N 1
ATOM 2822 C CA . GLU A 1 384 ? -22.067 3.491 -18.222 1.00 26.86 384 GLU A CA 1
ATOM 2823 C C . GLU A 1 384 ? -20.806 4.104 -18.870 1.00 26.86 384 GLU A C 1
ATOM 2825 O O . GLU A 1 384 ? -20.734 5.309 -19.115 1.00 26.86 384 GLU A O 1
ATOM 2830 N N . PRO A 1 385 ? -19.777 3.301 -19.188 1.00 32.59 385 PRO A N 1
ATOM 2831 C CA . PRO A 1 385 ? -18.508 3.103 -18.476 1.00 32.59 385 PRO A CA 1
ATOM 2832 C C . PRO A 1 385 ? -17.535 4.302 -18.525 1.00 32.59 385 PRO A C 1
ATOM 2834 O O . PRO A 1 385 ? -16.444 4.202 -17.972 1.00 32.59 385 PRO A O 1
ATOM 2837 N N . ASN A 1 386 ? -17.951 5.410 -19.150 1.00 38.97 386 ASN A N 1
ATOM 2838 C CA . ASN A 1 386 ? -17.182 6.607 -19.505 1.00 38.97 386 ASN A CA 1
ATOM 2839 C C . ASN A 1 386 ? -17.864 7.921 -19.057 1.00 38.97 386 ASN A C 1
ATOM 2841 O O . ASN A 1 386 ? -17.565 8.981 -19.604 1.00 38.97 386 ASN A O 1
ATOM 2845 N N . GLY A 1 387 ? -18.779 7.891 -18.082 1.00 37.69 387 GLY A N 1
ATOM 2846 C CA . GLY A 1 387 ? -19.641 9.032 -17.713 1.00 37.69 387 GLY A CA 1
ATOM 2847 C C . GLY A 1 387 ? -18.948 10.347 -17.298 1.00 37.69 387 GLY A C 1
ATOM 2848 O O . GLY A 1 387 ? -19.626 11.359 -17.145 1.00 37.69 387 GLY A O 1
ATOM 2849 N N . THR A 1 388 ? -17.620 10.373 -17.146 1.00 46.41 388 THR A N 1
ATOM 2850 C CA . THR A 1 388 ? -16.812 11.573 -16.847 1.00 46.41 388 THR A CA 1
ATOM 2851 C C . THR A 1 388 ? -15.662 11.813 -17.833 1.00 46.41 388 THR A C 1
ATOM 2853 O O . THR A 1 388 ? -14.861 12.716 -17.610 1.00 46.41 388 THR A O 1
ATOM 2856 N N . ASN A 1 389 ? -15.573 11.057 -18.935 1.00 44.28 389 ASN A N 1
ATOM 2857 C CA . ASN A 1 389 ? -14.500 11.182 -19.928 1.00 44.28 389 ASN A CA 1
ATOM 2858 C C . ASN A 1 389 ? -15.024 11.639 -21.307 1.00 44.28 389 ASN A C 1
ATOM 2860 O O . ASN A 1 389 ? -14.926 10.897 -22.288 1.00 44.28 389 ASN A O 1
ATOM 2864 N N . PRO A 1 390 ? -15.587 12.858 -21.421 1.00 38.12 390 PRO A N 1
ATOM 2865 C CA . PRO A 1 390 ? -16.148 13.366 -22.677 1.00 38.12 390 PRO A CA 1
ATOM 2866 C C . PRO A 1 390 ? -15.099 13.581 -23.782 1.00 38.12 390 PRO A C 1
ATOM 2868 O O . PRO A 1 390 ? -15.459 13.933 -24.902 1.00 38.12 390 PRO A O 1
ATOM 2871 N N . LEU A 1 391 ? -13.813 13.379 -23.475 1.00 38.00 391 LEU A N 1
ATOM 2872 C CA . LEU A 1 391 ? -12.677 13.611 -24.364 1.00 38.00 391 LEU A CA 1
ATOM 2873 C C . LEU A 1 391 ? -11.949 12.322 -24.776 1.00 38.00 391 LEU A C 1
ATOM 2875 O O . LEU A 1 391 ? -10.999 12.394 -25.550 1.00 38.00 391 LEU A O 1
ATOM 2879 N N . GLY A 1 392 ? -12.389 11.151 -24.296 1.00 48.16 392 GLY A N 1
ATOM 2880 C CA . GLY A 1 392 ? -11.773 9.865 -24.644 1.00 48.16 392 GLY A CA 1
ATOM 2881 C C . GLY A 1 392 ? -10.333 9.711 -24.143 1.00 48.16 392 GLY A C 1
ATOM 2882 O O . GLY A 1 392 ? -9.542 9.006 -24.762 1.00 48.16 392 GLY A O 1
ATOM 2883 N N . LEU A 1 393 ? -9.983 10.385 -23.044 1.00 53.53 393 LEU A N 1
ATOM 2884 C CA . LEU A 1 393 ? -8.675 10.281 -22.406 1.00 53.53 393 LEU A CA 1
ATOM 2885 C C . LEU A 1 393 ? -8.434 8.884 -21.839 1.00 53.53 393 LEU A C 1
ATOM 2887 O O . LEU A 1 393 ? -9.356 8.152 -21.490 1.00 53.53 393 LEU A O 1
ATOM 2891 N N . ASP A 1 394 ? -7.170 8.532 -21.705 1.00 70.75 394 ASP A N 1
ATOM 2892 C CA . ASP A 1 394 ? -6.782 7.259 -21.128 1.00 70.75 394 ASP A CA 1
ATOM 2893 C C . ASP A 1 394 ? -7.136 7.155 -19.625 1.00 70.75 394 ASP A C 1
ATOM 2895 O O . ASP A 1 394 ? -6.838 8.090 -18.871 1.00 70.75 394 ASP A O 1
ATOM 2899 N N . PRO A 1 395 ? -7.720 6.032 -19.159 1.00 72.25 395 PRO A N 1
ATOM 2900 C CA . PRO A 1 395 ? -8.143 5.868 -17.766 1.00 72.25 395 PRO A CA 1
ATOM 2901 C C . PRO A 1 395 ? -7.018 6.019 -16.738 1.00 72.25 395 PRO A C 1
ATOM 2903 O O . PRO A 1 395 ? -7.229 6.624 -15.686 1.00 72.25 395 PRO A O 1
ATOM 2906 N N . MET A 1 396 ? -5.810 5.532 -17.041 1.00 79.75 396 MET A N 1
ATOM 2907 C CA . MET A 1 396 ? -4.663 5.650 -16.138 1.00 79.75 396 MET A CA 1
ATOM 2908 C C . MET A 1 396 ? -4.252 7.109 -15.942 1.00 79.75 396 MET A C 1
ATOM 2910 O O . MET A 1 396 ? -3.961 7.521 -14.822 1.00 79.75 396 MET A O 1
ATOM 2914 N N . PHE A 1 397 ? -4.258 7.910 -17.009 1.00 72.06 397 PHE A N 1
ATOM 2915 C CA . PHE A 1 397 ? -3.950 9.338 -16.911 1.00 72.06 397 PHE A CA 1
ATOM 2916 C C . PHE A 1 397 ? -5.068 10.147 -16.260 1.00 72.06 397 PHE A C 1
ATOM 2918 O O . PHE A 1 397 ? -4.778 11.103 -15.546 1.00 72.06 397 PHE A O 1
ATOM 2925 N N . LEU A 1 398 ? -6.330 9.748 -16.426 1.00 67.44 398 LEU A N 1
ATOM 2926 C CA . LEU A 1 398 ? -7.436 10.359 -15.691 1.00 67.44 398 LEU A CA 1
ATOM 2927 C C . LEU A 1 398 ? -7.307 10.112 -14.178 1.00 67.44 398 LEU A C 1
ATOM 2929 O O . LEU A 1 398 ? -7.457 11.042 -13.383 1.00 67.44 398 LEU A O 1
ATOM 2933 N N . ALA A 1 399 ? -6.976 8.880 -13.782 1.00 71.62 399 ALA A N 1
ATOM 2934 C CA . ALA A 1 399 ? -6.701 8.543 -12.388 1.00 71.62 399 ALA A CA 1
ATOM 2935 C C . ALA A 1 399 ? -5.462 9.290 -11.863 1.00 71.62 399 ALA A C 1
ATOM 2937 O O . ALA A 1 399 ? -5.512 9.899 -10.794 1.00 71.62 399 ALA A O 1
ATOM 2938 N N . ALA A 1 400 ? -4.382 9.333 -12.648 1.00 68.38 400 ALA A N 1
ATOM 2939 C CA . ALA A 1 400 ? -3.179 10.088 -12.315 1.00 68.38 400 ALA A CA 1
ATOM 2940 C C . ALA A 1 400 ? -3.441 11.593 -12.180 1.00 68.38 400 ALA A C 1
ATOM 2942 O O . ALA A 1 400 ? -2.869 12.216 -11.300 1.00 68.38 400 ALA A O 1
ATOM 2943 N N . ALA A 1 401 ? -4.317 12.193 -12.986 1.00 62.91 401 ALA A N 1
ATOM 2944 C CA . ALA A 1 401 ? -4.686 13.598 -12.825 1.00 62.91 401 ALA A CA 1
ATOM 2945 C C . ALA A 1 401 ? -5.454 13.830 -11.515 1.00 62.91 401 ALA A C 1
ATOM 2947 O O . ALA A 1 401 ? -5.214 14.818 -10.827 1.00 62.91 401 ALA A O 1
ATOM 2948 N N . TYR A 1 402 ? -6.343 12.905 -11.141 1.00 67.88 402 TYR A N 1
ATOM 2949 C CA . TYR A 1 402 ? -7.143 13.000 -9.919 1.00 67.88 402 TYR A CA 1
ATOM 2950 C C . TYR A 1 402 ? -6.325 12.823 -8.629 1.00 67.88 402 TYR A C 1
ATOM 2952 O O . TYR A 1 402 ? -6.545 13.548 -7.656 1.00 67.88 402 TYR A O 1
ATOM 2960 N N . TYR A 1 403 ? -5.411 11.849 -8.602 1.00 69.31 403 TYR A N 1
ATOM 2961 C CA . TYR A 1 403 ? -4.541 11.584 -7.449 1.00 69.31 403 TYR A CA 1
ATOM 2962 C C . TYR A 1 403 ? -3.278 12.445 -7.473 1.00 69.31 403 TYR A C 1
ATOM 2964 O O . TYR A 1 403 ? -2.866 12.984 -6.452 1.00 69.31 403 TYR A O 1
ATOM 2972 N N . GLY A 1 404 ? -2.702 12.658 -8.649 1.00 57.50 404 GLY A N 1
ATOM 2973 C CA . GLY A 1 404 ? -1.522 13.491 -8.833 1.00 57.50 404 GLY A CA 1
ATOM 2974 C C . GLY A 1 404 ? -1.786 14.973 -8.607 1.00 57.50 404 GLY A C 1
ATOM 2975 O O . GLY A 1 404 ? -0.863 15.673 -8.213 1.00 57.50 404 GLY A O 1
ATOM 2976 N N . SER A 1 405 ? -3.020 15.476 -8.753 1.00 57.59 405 SER A N 1
ATOM 2977 C CA . SER A 1 405 ? -3.348 16.834 -8.292 1.00 57.59 405 SER A CA 1
ATOM 2978 C C . SER A 1 405 ? -3.262 16.955 -6.768 1.00 57.59 405 SER A C 1
ATOM 2980 O O . SER A 1 405 ? -2.808 17.978 -6.265 1.00 57.59 405 SER A O 1
ATOM 2982 N N . MET A 1 406 ? -3.641 15.904 -6.030 1.00 59.53 406 MET A N 1
ATOM 2983 C CA . MET A 1 406 ? -3.502 15.862 -4.571 1.00 59.53 406 MET A CA 1
ATOM 2984 C C . MET A 1 406 ? -2.015 15.869 -4.189 1.00 59.53 406 MET A C 1
ATOM 2986 O O . MET A 1 406 ? -1.542 16.725 -3.435 1.00 59.53 406 MET A O 1
ATOM 2990 N N . ALA A 1 407 ? -1.244 14.973 -4.789 1.00 54.34 407 ALA A N 1
ATOM 2991 C CA . ALA A 1 407 ? 0.178 14.888 -4.514 1.00 54.34 407 ALA A CA 1
ATOM 2992 C C . ALA A 1 407 ? 0.939 16.163 -4.954 1.00 54.34 407 ALA A C 1
ATOM 2994 O O . ALA A 1 407 ? 1.777 16.657 -4.206 1.00 54.34 407 ALA A O 1
ATOM 2995 N N . TRP A 1 408 ? 0.590 16.770 -6.099 1.00 51.03 408 TRP A N 1
ATOM 2996 C CA . TRP A 1 408 ? 1.169 18.033 -6.598 1.00 51.03 408 TRP A CA 1
ATOM 2997 C C . TRP A 1 408 ? 1.022 19.177 -5.612 1.00 51.03 408 TRP A C 1
ATOM 2999 O O . TRP A 1 408 ? 2.000 19.845 -5.276 1.00 51.03 408 TRP A O 1
ATOM 3009 N N . GLU A 1 409 ? -0.203 19.396 -5.134 1.00 49.50 409 GLU A N 1
ATOM 3010 C CA . GLU A 1 409 ? -0.456 20.404 -4.114 1.00 49.50 409 GLU A CA 1
ATOM 3011 C C . GLU A 1 409 ? 0.328 20.103 -2.819 1.00 49.50 409 GLU A C 1
ATOM 3013 O O . GLU A 1 409 ? 0.609 21.029 -2.064 1.00 49.50 409 GLU A O 1
ATOM 3018 N N . SER A 1 410 ? 0.704 18.837 -2.573 1.00 51.31 410 SER A N 1
ATOM 3019 C CA . SER A 1 410 ? 1.490 18.426 -1.399 1.00 51.31 410 SER A CA 1
ATOM 3020 C C . SER A 1 410 ? 2.930 18.897 -1.477 1.00 51.31 410 SER A C 1
ATOM 3022 O O . SER A 1 410 ? 3.434 19.485 -0.529 1.00 51.31 410 SER A O 1
ATOM 3024 N N . GLU A 1 411 ? 3.588 18.702 -2.613 1.00 54.69 411 GLU A N 1
ATOM 3025 C CA . GLU A 1 411 ? 5.031 18.948 -2.688 1.00 54.69 411 GLU A CA 1
ATOM 3026 C C . GLU A 1 411 ? 5.380 20.358 -3.181 1.00 54.69 411 GLU A C 1
ATOM 3028 O O . GLU A 1 411 ? 6.374 20.944 -2.758 1.00 54.69 411 GLU A O 1
ATOM 3033 N N . MET A 1 412 ? 4.544 20.981 -4.023 1.00 47.41 412 MET A N 1
ATOM 3034 C CA . MET A 1 412 ? 4.789 22.354 -4.502 1.00 47.41 412 MET A CA 1
ATOM 3035 C C . MET A 1 412 ? 4.870 23.382 -3.364 1.00 47.41 412 MET A C 1
ATOM 3037 O O . MET A 1 412 ? 5.593 24.378 -3.461 1.00 47.41 412 MET A O 1
ATOM 3041 N N . ALA A 1 413 ? 4.112 23.157 -2.289 1.00 47.06 413 ALA A N 1
ATOM 3042 C CA . ALA A 1 413 ? 4.126 23.999 -1.099 1.00 47.06 413 ALA A CA 1
ATOM 3043 C C . ALA A 1 413 ? 5.326 23.706 -0.175 1.00 47.06 413 ALA A C 1
ATOM 3045 O O . ALA A 1 413 ? 5.752 24.607 0.553 1.00 47.06 413 ALA A O 1
ATOM 3046 N N . GLU A 1 414 ? 5.911 22.501 -0.233 1.00 53.22 414 GLU A N 1
ATOM 3047 C CA . GLU A 1 414 ? 7.178 22.169 0.440 1.00 53.22 414 GLU A CA 1
ATOM 3048 C C . GLU A 1 414 ? 8.335 22.993 -0.150 1.00 53.22 414 GLU A C 1
ATOM 3050 O O . GLU A 1 414 ? 9.095 23.619 0.593 1.00 53.22 414 GLU A O 1
ATOM 3055 N N . GLU A 1 415 ? 8.406 23.103 -1.481 1.00 46.91 415 GLU A N 1
ATOM 3056 C CA . GLU A 1 415 ? 9.446 23.866 -2.190 1.00 46.91 415 GLU A CA 1
ATOM 3057 C C . GLU A 1 415 ? 9.229 25.400 -2.193 1.00 46.91 415 GLU A C 1
ATOM 3059 O O . GLU A 1 415 ? 10.011 26.141 -2.804 1.00 46.91 415 GLU A O 1
ATOM 3064 N N . GLY A 1 416 ? 8.143 25.905 -1.591 1.00 42.66 416 GLY A N 1
ATOM 3065 C CA . GLY A 1 416 ? 7.628 27.262 -1.832 1.00 42.66 416 GLY A CA 1
ATOM 3066 C C . GLY A 1 416 ? 7.385 28.175 -0.624 1.00 42.66 416 GLY A C 1
ATOM 3067 O O . GLY A 1 416 ? 7.043 29.337 -0.845 1.00 42.66 416 GLY A O 1
ATOM 3068 N N . TYR A 1 417 ? 7.544 27.735 0.634 1.00 33.22 417 TYR A N 1
ATOM 3069 C CA . TYR A 1 417 ? 7.279 28.624 1.780 1.00 33.22 417 TYR A CA 1
ATOM 3070 C C . TYR A 1 417 ? 8.081 28.309 3.059 1.00 33.22 417 TYR A C 1
ATOM 3072 O O . TYR A 1 417 ? 7.796 27.395 3.844 1.00 33.22 417 TYR A O 1
ATOM 3080 N N . THR A 1 418 ? 9.039 29.187 3.343 1.00 33.62 418 THR A N 1
ATOM 3081 C CA . THR A 1 418 ? 9.180 29.795 4.669 1.00 33.62 418 THR A CA 1
ATOM 3082 C C . THR A 1 418 ? 9.054 31.292 4.446 1.00 33.62 418 THR A C 1
ATOM 3084 O O . THR A 1 418 ? 9.967 31.876 3.872 1.00 33.62 418 THR A O 1
ATOM 3087 N N . ASP A 1 419 ? 7.951 31.917 4.854 1.00 34.34 419 ASP A N 1
ATOM 3088 C CA . ASP A 1 419 ? 8.021 33.337 5.194 1.00 34.34 419 ASP A CA 1
ATOM 3089 C C . ASP A 1 419 ? 8.719 33.421 6.559 1.00 34.34 419 ASP A C 1
ATOM 3091 O O . ASP A 1 419 ? 8.152 32.964 7.556 1.00 34.34 419 ASP A O 1
ATOM 3095 N N . PRO A 1 420 ? 9.953 33.944 6.639 1.00 37.66 420 PRO A N 1
ATOM 3096 C CA . PRO A 1 420 ? 10.646 34.092 7.911 1.00 37.66 420 PRO A CA 1
ATOM 3097 C C . PRO A 1 420 ? 10.008 35.165 8.814 1.00 37.66 420 PRO A C 1
ATOM 3099 O O . PRO A 1 420 ? 10.367 35.246 9.985 1.00 37.66 420 PRO A O 1
ATOM 3102 N N . ASN A 1 421 ? 9.049 35.949 8.303 1.00 32.62 421 ASN A N 1
ATOM 3103 C CA . ASN A 1 421 ? 8.346 37.018 9.017 1.00 32.62 421 ASN A CA 1
ATOM 3104 C C . ASN A 1 421 ? 6.855 36.723 9.274 1.00 32.62 421 ASN A C 1
ATOM 3106 O O . ASN A 1 421 ? 6.184 37.520 9.929 1.00 32.62 421 ASN A O 1
ATOM 3110 N N . ASN A 1 422 ? 6.333 35.583 8.810 1.00 36.94 422 ASN A N 1
ATOM 3111 C CA . ASN A 1 422 ? 4.981 35.118 9.114 1.00 36.94 422 ASN A CA 1
ATOM 3112 C C . ASN A 1 422 ? 5.027 33.629 9.480 1.00 36.94 422 ASN A C 1
ATOM 3114 O O . ASN A 1 422 ? 4.851 32.774 8.600 1.00 36.94 422 ASN A O 1
ATOM 3118 N N . PRO A 1 423 ? 5.278 33.297 10.762 1.00 38.69 423 PRO A N 1
ATOM 3119 C CA . PRO A 1 423 ? 5.088 31.940 11.242 1.00 38.69 423 PRO A CA 1
ATOM 3120 C C . PRO A 1 423 ? 3.599 31.646 11.081 1.00 38.69 423 PRO A C 1
ATOM 3122 O O . PRO A 1 423 ? 2.799 32.106 11.893 1.00 38.69 423 PRO A O 1
ATOM 3125 N N . GLN A 1 424 ? 3.205 30.973 9.992 1.00 42.41 424 GLN A N 1
ATOM 3126 C CA . GLN A 1 424 ? 1.802 30.634 9.783 1.00 42.41 424 GLN A CA 1
ATOM 3127 C C . GLN A 1 424 ? 1.324 29.920 11.043 1.00 42.41 424 GLN A C 1
ATOM 3129 O O . GLN A 1 424 ? 1.872 28.886 11.430 1.00 42.41 424 GLN A O 1
ATOM 3134 N N . ALA A 1 425 ? 0.364 30.546 11.725 1.00 39.59 425 ALA A N 1
ATOM 3135 C CA . ALA A 1 425 ? -0.295 29.952 12.868 1.00 39.59 425 ALA A CA 1
ATOM 3136 C C . ALA A 1 425 ? -0.780 28.548 12.466 1.00 39.59 425 ALA A C 1
ATOM 3138 O O . ALA A 1 425 ? -1.198 28.389 11.315 1.00 39.59 425 ALA A O 1
ATOM 3139 N N . PRO A 1 426 ? -0.735 27.551 13.371 1.00 52.03 426 PRO A N 1
ATOM 3140 C CA . PRO A 1 426 ? -1.199 26.201 13.078 1.00 52.03 426 PRO A CA 1
ATOM 3141 C C . PRO A 1 426 ? -2.559 26.267 12.387 1.00 52.03 426 PRO A C 1
ATOM 3143 O O . PRO A 1 426 ? -3.503 26.861 12.927 1.00 52.03 426 PRO A O 1
ATOM 3146 N N . ALA A 1 427 ? -2.642 25.710 11.182 1.00 60.56 427 ALA A N 1
ATOM 3147 C CA . ALA A 1 427 ? -3.866 25.643 10.408 1.00 60.56 427 ALA A CA 1
ATOM 3148 C C . ALA A 1 427 ? -4.795 24.676 11.145 1.00 60.56 427 ALA A C 1
ATOM 3150 O O . ALA A 1 427 ? -4.778 23.489 10.900 1.00 60.56 427 ALA A O 1
ATOM 3151 N N . THR A 1 428 ? -5.538 25.154 12.139 1.00 73.75 428 THR A N 1
ATOM 3152 C CA . THR A 1 428 ? -6.216 24.267 13.088 1.00 73.75 428 THR A CA 1
ATOM 3153 C C . THR A 1 428 ? -7.638 23.981 12.619 1.00 73.75 428 THR A C 1
ATOM 3155 O O . THR A 1 428 ? -8.446 24.901 12.471 1.00 73.75 428 THR A O 1
ATOM 3158 N N . ALA A 1 429 ? -7.975 22.707 12.424 1.00 82.00 429 ALA A N 1
ATOM 3159 C CA . ALA A 1 429 ? -9.328 22.275 12.104 1.00 82.00 429 ALA A CA 1
ATOM 3160 C C . ALA A 1 429 ? -10.329 22.680 13.200 1.00 82.00 429 ALA A C 1
ATOM 3162 O O . ALA A 1 429 ? -10.001 22.751 14.389 1.00 82.00 429 ALA A O 1
ATOM 3163 N N . ALA A 1 430 ? -11.591 22.896 12.818 1.00 80.94 430 ALA A N 1
ATOM 3164 C CA . ALA A 1 430 ? -12.646 23.245 13.768 1.00 80.94 430 ALA A CA 1
ATOM 3165 C C . ALA A 1 430 ? -12.754 22.190 14.883 1.00 80.94 430 ALA A C 1
ATOM 3167 O O . ALA A 1 430 ? -12.760 20.988 14.606 1.00 80.94 430 ALA A O 1
ATOM 3168 N N . SER A 1 431 ? -12.850 22.624 16.143 1.00 83.81 431 SER A N 1
ATOM 3169 C CA . SER A 1 431 ? -12.928 21.704 17.285 1.00 83.81 431 SER A CA 1
ATOM 3170 C C . SER A 1 431 ? -14.092 20.723 17.133 1.00 83.81 431 SER A C 1
ATOM 3172 O O . SER A 1 431 ? -15.218 21.099 16.796 1.00 83.81 431 SER A O 1
ATOM 3174 N N . GLY A 1 432 ? -13.811 19.437 17.346 1.00 80.94 432 GLY A N 1
ATOM 3175 C CA . GLY A 1 432 ? -14.789 18.369 17.179 1.00 80.94 432 GLY A CA 1
ATOM 3176 C C . GLY A 1 432 ? -15.123 18.017 15.722 1.00 80.94 432 GLY A C 1
ATOM 3177 O O . GLY A 1 432 ? -16.018 17.195 15.509 1.00 80.94 432 GLY A O 1
ATOM 3178 N N . SER A 1 433 ? -14.443 18.587 14.728 1.00 86.56 433 SER A N 1
ATOM 3179 C CA . SER A 1 433 ? -14.418 18.021 13.371 1.00 86.56 433 SER A CA 1
ATOM 3180 C C . SER A 1 433 ? -13.725 16.654 13.357 1.00 86.56 433 SER A C 1
ATOM 3182 O O . SER A 1 433 ? -13.107 16.243 14.344 1.00 86.56 433 SER A O 1
ATOM 3184 N N . LEU A 1 434 ? -13.856 15.933 12.246 1.00 89.88 434 LEU A N 1
ATOM 3185 C CA . LEU A 1 434 ? -13.175 14.657 12.060 1.00 89.88 434 LEU A CA 1
ATOM 3186 C C . LEU A 1 434 ? -11.660 14.855 11.943 1.00 89.88 434 LEU A C 1
ATOM 3188 O O . LEU A 1 434 ? -10.899 14.119 12.558 1.00 89.88 434 LEU A O 1
ATOM 3192 N N . GLU A 1 435 ? -11.222 15.890 11.229 1.00 87.56 435 GLU A N 1
ATOM 3193 C CA . GLU A 1 435 ? -9.816 16.276 11.118 1.00 87.56 435 GLU A CA 1
ATOM 3194 C C . GLU A 1 435 ? -9.226 16.591 12.497 1.00 87.56 435 GLU A C 1
ATOM 3196 O O . GLU A 1 435 ? -8.192 16.043 12.871 1.00 87.56 435 GLU A O 1
ATOM 3201 N N . SER A 1 436 ? -9.941 17.377 13.310 1.00 86.94 436 SER A N 1
ATOM 3202 C CA . SER A 1 436 ? -9.536 17.646 14.691 1.00 86.94 436 SER A CA 1
ATOM 3203 C C . SER A 1 436 ? -9.362 16.355 15.491 1.00 86.94 436 SER A C 1
ATOM 3205 O O . SER A 1 436 ? -8.337 16.181 16.147 1.00 86.94 436 SER A O 1
ATOM 3207 N N . TYR A 1 437 ? -10.312 15.419 15.390 1.00 91.19 437 TYR A N 1
ATOM 3208 C CA . TYR A 1 437 ? -10.240 14.115 16.055 1.00 91.19 437 TYR A CA 1
ATOM 3209 C C . TYR A 1 437 ? -9.032 13.279 15.602 1.00 91.19 437 TYR A C 1
ATOM 3211 O O . TYR A 1 437 ? -8.302 12.761 16.449 1.00 91.19 437 TYR A O 1
ATOM 3219 N N . LEU A 1 438 ? -8.781 13.189 14.290 1.00 92.56 438 LEU A N 1
ATOM 3220 C CA . LEU A 1 438 ? -7.637 12.455 13.731 1.00 92.56 438 LEU A CA 1
ATOM 3221 C C . LEU A 1 438 ? -6.295 13.015 14.220 1.00 92.56 438 LEU A C 1
ATOM 3223 O O . LEU A 1 438 ? -5.332 12.264 14.353 1.00 92.56 438 LEU A O 1
ATOM 3227 N N . TYR A 1 439 ? -6.249 14.303 14.558 1.00 92.38 439 TYR A N 1
ATOM 3228 C CA . TYR A 1 439 ? -5.085 14.965 15.142 1.00 92.38 439 TYR A CA 1
ATOM 3229 C C . TYR A 1 439 ? -5.185 15.144 16.667 1.00 92.38 439 TYR A C 1
ATOM 3231 O O . TYR A 1 439 ? -4.691 16.120 17.241 1.00 92.38 439 TYR A O 1
ATOM 3239 N N . GLY A 1 440 ? -5.804 14.178 17.350 1.00 88.31 440 GLY A N 1
ATOM 3240 C CA . GLY A 1 440 ? -5.825 14.126 18.811 1.00 88.31 440 GLY A CA 1
ATOM 3241 C C . GLY A 1 440 ? -6.593 15.287 19.440 1.00 88.31 440 GLY A C 1
ATOM 3242 O O . GLY A 1 440 ? -6.224 15.750 20.509 1.00 88.31 440 GLY A O 1
ATOM 3243 N N . ASN A 1 441 ? -7.644 15.771 18.779 1.00 88.38 441 ASN A N 1
ATOM 3244 C CA . ASN A 1 441 ? -8.388 16.988 19.119 1.00 88.38 441 ASN A CA 1
ATOM 3245 C C . ASN A 1 441 ? -7.532 18.263 19.054 1.00 88.38 441 ASN A C 1
ATOM 3247 O O . ASN A 1 441 ? -7.591 19.098 19.955 1.00 88.38 441 ASN A O 1
ATOM 3251 N N . ASN A 1 442 ? -6.770 18.426 17.966 1.00 85.00 442 ASN A N 1
ATOM 3252 C CA . ASN A 1 442 ? -5.877 19.571 17.719 1.00 85.00 442 ASN A CA 1
ATOM 3253 C C . ASN A 1 442 ? -4.743 19.728 18.746 1.00 85.00 442 ASN A C 1
ATOM 3255 O O . ASN A 1 442 ? -4.274 20.839 18.992 1.00 85.00 442 ASN A O 1
ATOM 3259 N N . VAL A 1 443 ? -4.301 18.634 19.370 1.00 85.81 443 VAL A N 1
ATOM 3260 C CA . VAL A 1 443 ? -3.136 18.678 20.274 1.00 85.81 443 VAL A CA 1
ATOM 3261 C C . VAL A 1 443 ? -1.843 18.964 19.498 1.00 85.81 443 VAL A C 1
ATOM 3263 O O . VAL A 1 443 ? -0.894 19.525 20.044 1.00 85.81 443 VAL A O 1
ATOM 3266 N N . VAL A 1 444 ? -1.836 18.643 18.206 1.00 86.12 444 VAL A N 1
ATOM 3267 C CA . VAL A 1 444 ? -0.857 19.118 17.226 1.00 86.12 444 VAL A CA 1
ATOM 3268 C C . VAL A 1 444 ? -1.583 19.808 16.070 1.00 86.12 444 VAL A C 1
ATOM 3270 O O . VAL A 1 444 ? -2.815 19.788 16.006 1.00 86.12 444 VAL A O 1
ATOM 3273 N N . ASP A 1 445 ? -0.819 20.406 15.155 1.00 88.38 445 ASP A N 1
ATOM 3274 C CA . ASP A 1 445 ? -1.363 21.005 13.936 1.00 88.38 445 ASP A CA 1
ATOM 3275 C C . ASP A 1 445 ? -2.187 19.974 13.154 1.00 88.38 445 ASP A C 1
ATOM 3277 O O . ASP A 1 445 ? -1.684 18.909 12.796 1.00 88.38 445 ASP A O 1
ATOM 3281 N N . SER A 1 446 ? -3.459 20.281 12.928 1.00 85.12 446 SER A N 1
ATOM 3282 C CA . SER A 1 446 ? -4.425 19.374 12.316 1.00 85.12 446 SER A CA 1
ATOM 3283 C C . SER A 1 446 ? -4.731 19.689 10.862 1.00 85.12 446 SER A C 1
ATOM 3285 O O . SER A 1 446 ? -5.497 18.955 10.242 1.00 85.12 446 SER A O 1
ATOM 3287 N N . GLY A 1 447 ? -4.135 20.751 10.315 1.00 82.81 447 GLY A N 1
ATOM 3288 C CA . GLY A 1 447 ? -4.477 21.259 8.995 1.00 82.81 447 GLY A CA 1
ATOM 3289 C C . GLY A 1 447 ? -5.901 21.822 8.936 1.00 82.81 447 GLY A C 1
ATOM 3290 O O . GLY A 1 447 ? -6.711 21.722 9.863 1.00 82.81 447 GLY A O 1
ATOM 3291 N N . THR A 1 448 ? -6.242 22.433 7.805 1.00 71.25 448 THR A N 1
ATOM 3292 C CA . THR A 1 448 ? -7.638 22.803 7.524 1.00 71.25 448 THR A CA 1
ATOM 3293 C C . THR A 1 448 ? -8.267 21.825 6.543 1.00 71.25 448 THR A C 1
ATOM 3295 O O . THR A 1 448 ? -7.590 21.300 5.660 1.00 71.25 448 THR A O 1
ATOM 3298 N N . SER A 1 449 ? -9.587 21.637 6.627 1.00 66.44 449 SER A N 1
ATOM 3299 C CA . SER A 1 449 ? -10.333 20.822 5.658 1.00 66.44 449 SER A CA 1
ATOM 3300 C C . SER A 1 449 ? -10.145 21.307 4.214 1.00 66.44 449 SER A C 1
ATOM 3302 O O . SER A 1 449 ? -10.119 20.492 3.297 1.00 66.44 449 SER A O 1
ATOM 3304 N N . SER A 1 450 ? -9.956 22.619 4.023 1.00 65.69 450 SER A N 1
ATOM 3305 C CA . SER A 1 450 ? -9.673 23.244 2.728 1.00 65.69 450 SER A CA 1
ATOM 3306 C C . SER A 1 450 ? -8.259 22.989 2.200 1.00 65.69 450 SER A C 1
ATOM 3308 O O . SER A 1 450 ? -8.068 22.994 0.990 1.00 65.69 450 SER A O 1
ATOM 3310 N N . ALA A 1 451 ? -7.272 22.789 3.076 1.00 66.88 451 ALA A N 1
ATOM 3311 C CA . ALA A 1 451 ? -5.889 22.511 2.677 1.00 66.88 451 ALA A CA 1
ATOM 3312 C C . ALA A 1 451 ? -5.632 21.004 2.499 1.00 66.88 451 ALA A C 1
ATOM 3314 O O . ALA A 1 451 ? -4.824 20.592 1.666 1.00 66.88 451 ALA A O 1
ATOM 3315 N N . MET A 1 452 ? -6.347 20.168 3.257 1.00 73.62 452 MET A N 1
ATOM 3316 C CA . MET A 1 452 ? -6.220 18.710 3.247 1.00 73.62 452 MET A CA 1
ATOM 3317 C C . MET A 1 452 ? -7.184 18.053 2.255 1.00 73.62 452 MET A C 1
ATOM 3319 O O . MET A 1 452 ? -8.103 17.333 2.648 1.00 73.62 452 MET A O 1
ATOM 3323 N N . PHE A 1 453 ? -6.977 18.290 0.962 1.00 71.38 453 PHE A N 1
ATOM 3324 C CA . PHE A 1 453 ? -7.753 17.673 -0.121 1.00 71.38 453 PHE A CA 1
ATOM 3325 C C . PHE A 1 453 ? -9.275 17.829 0.048 1.00 71.38 453 PHE A C 1
ATOM 3327 O O . PHE A 1 453 ? -9.948 16.911 0.544 1.00 71.38 453 PHE A O 1
ATOM 3334 N N . PRO A 1 454 ? -9.829 18.982 -0.361 1.00 66.44 454 PRO A N 1
ATOM 3335 C CA . PRO A 1 454 ? -11.261 19.254 -0.295 1.00 66.44 454 PRO A CA 1
ATOM 3336 C C . PRO A 1 454 ? -12.111 18.159 -0.948 1.00 66.44 454 PRO A C 1
ATOM 3338 O O . PRO A 1 454 ? -11.754 17.602 -1.992 1.00 66.44 454 PRO A O 1
ATOM 3341 N N . GLY A 1 455 ? -13.256 17.846 -0.341 1.00 68.88 455 GLY A N 1
ATOM 3342 C CA . GLY A 1 455 ? -14.225 16.905 -0.909 1.00 68.88 455 GLY A CA 1
ATOM 3343 C C . GLY A 1 455 ? -13.744 15.448 -0.995 1.00 68.88 455 GLY A C 1
ATOM 3344 O O . GLY A 1 455 ? -14.206 14.705 -1.869 1.00 68.88 455 GLY A O 1
ATOM 3345 N N . LYS A 1 456 ? -12.800 15.041 -0.135 1.00 79.81 456 LYS A N 1
ATOM 3346 C CA . LYS A 1 456 ? -12.336 13.650 -0.009 1.00 79.81 456 LYS A CA 1
ATOM 3347 C C . LYS A 1 456 ? -12.810 13.036 1.304 1.00 79.81 456 LYS A C 1
ATOM 3349 O O . LYS A 1 456 ? -12.848 13.691 2.341 1.00 79.81 456 LYS A O 1
ATOM 3354 N N . ASP A 1 457 ? -13.107 11.741 1.277 1.00 88.69 457 ASP A N 1
ATOM 3355 C CA . ASP A 1 457 ? -13.322 10.966 2.500 1.00 88.69 457 ASP A CA 1
ATOM 3356 C C . ASP A 1 457 ? -12.074 10.970 3.379 1.00 88.69 457 ASP A C 1
ATOM 3358 O O . ASP A 1 457 ? -10.952 10.961 2.867 1.00 88.69 457 ASP A O 1
ATOM 3362 N N . ARG A 1 458 ? -12.261 10.969 4.698 1.00 89.62 458 ARG A N 1
ATOM 3363 C CA . ARG A 1 458 ? -11.153 10.920 5.659 1.00 89.62 458 ARG A CA 1
ATOM 3364 C C . ARG A 1 458 ? -10.910 9.492 6.129 1.00 89.62 458 ARG A C 1
ATOM 3366 O O . ARG A 1 458 ? -9.764 9.061 6.124 1.00 89.62 458 ARG A O 1
ATOM 3373 N N . VAL A 1 459 ? -11.990 8.756 6.402 1.00 95.19 459 VAL A N 1
ATOM 3374 C CA . VAL A 1 459 ? -11.987 7.346 6.831 1.00 95.19 459 VAL A CA 1
ATOM 3375 C C . VAL A 1 459 ? -12.749 6.476 5.831 1.00 95.19 459 VAL A C 1
ATOM 3377 O O . VAL A 1 459 ? -13.828 6.858 5.367 1.00 95.19 459 VAL A O 1
ATOM 3380 N N . ARG A 1 460 ? -12.197 5.296 5.540 1.00 95.75 460 ARG A N 1
ATOM 3381 C CA . ARG A 1 460 ? -12.637 4.285 4.566 1.00 95.75 460 ARG A CA 1
ATOM 3382 C C . ARG A 1 460 ? -12.579 2.884 5.195 1.00 95.75 460 ARG A C 1
ATOM 3384 O O . ARG A 1 460 ? -11.912 1.991 4.686 1.00 95.75 460 ARG A O 1
ATOM 3391 N N . PHE A 1 461 ? -13.283 2.653 6.298 1.00 96.88 461 PHE A N 1
ATOM 3392 C CA . PHE A 1 461 ? -13.204 1.378 7.016 1.00 96.88 461 PHE A CA 1
ATOM 3393 C C . PHE A 1 461 ? -13.975 0.256 6.305 1.00 96.88 461 PHE A C 1
ATOM 3395 O O . PHE A 1 461 ? -15.187 0.348 6.116 1.00 96.88 461 PHE A O 1
ATOM 3402 N N . VAL A 1 462 ? -13.284 -0.832 5.956 1.00 97.19 462 VAL A N 1
ATOM 3403 C CA . VAL A 1 462 ? -13.878 -2.021 5.322 1.00 97.19 462 VAL A CA 1
ATOM 3404 C C . VAL A 1 462 ? -13.955 -3.185 6.309 1.00 97.19 462 VAL A C 1
ATOM 3406 O O . VAL A 1 462 ? -12.999 -3.449 7.047 1.00 97.19 462 VAL A O 1
ATOM 3409 N N . SER A 1 463 ? -15.097 -3.880 6.321 1.00 97.12 463 SER A N 1
ATOM 3410 C CA . SER A 1 463 ? -15.332 -5.078 7.136 1.00 97.12 463 SER A CA 1
ATOM 3411 C C . SER A 1 463 ? -16.475 -5.928 6.569 1.00 97.12 463 SER A C 1
ATOM 3413 O O . SER A 1 463 ? -17.341 -5.415 5.852 1.00 97.12 463 SER A O 1
ATOM 3415 N N . ARG A 1 464 ? -16.518 -7.227 6.896 1.00 97.56 464 ARG A N 1
ATOM 3416 C CA . ARG A 1 464 ? -17.726 -8.037 6.675 1.00 97.56 464 ARG A CA 1
ATOM 3417 C C . ARG A 1 464 ? -18.746 -7.828 7.783 1.00 97.56 464 ARG A C 1
ATOM 3419 O O . ARG A 1 464 ? -18.417 -7.626 8.951 1.00 97.56 464 ARG A O 1
ATOM 3426 N N . VAL A 1 465 ? -20.010 -7.950 7.402 1.00 98.62 465 VAL A N 1
ATOM 3427 C CA . VAL A 1 465 ? -21.139 -7.990 8.328 1.00 98.62 465 VAL A CA 1
ATOM 3428 C C . VAL A 1 465 ? -21.136 -9.323 9.074 1.00 98.62 465 VAL A C 1
ATOM 3430 O O . VAL A 1 465 ? -21.332 -10.380 8.478 1.00 98.62 465 VAL A O 1
ATOM 3433 N N . LYS A 1 466 ? -20.962 -9.276 10.390 1.00 98.00 466 LYS A N 1
ATOM 3434 C CA . LYS A 1 466 ? -21.038 -10.436 11.282 1.00 98.00 466 LYS A CA 1
ATOM 3435 C C . LYS A 1 466 ? -22.470 -10.741 11.710 1.00 98.00 466 LYS A C 1
ATOM 3437 O O . LYS A 1 466 ? -22.862 -11.903 11.756 1.00 98.00 466 LYS A O 1
ATOM 3442 N N . SER A 1 467 ? -23.261 -9.716 12.028 1.00 98.38 467 SER A N 1
ATOM 3443 C CA . SER A 1 467 ? -24.680 -9.877 12.359 1.00 98.38 467 SER A CA 1
ATOM 3444 C C . SER A 1 467 ? -25.497 -8.645 11.969 1.00 98.38 467 SER A C 1
ATOM 3446 O O . SER A 1 467 ? -24.977 -7.531 11.891 1.00 98.38 467 SER A O 1
ATOM 3448 N N . VAL A 1 468 ? -26.788 -8.853 11.712 1.00 98.25 468 VAL A N 1
ATOM 3449 C CA . VAL A 1 468 ? -27.761 -7.794 11.419 1.00 98.25 468 VAL A CA 1
ATOM 3450 C C . VAL A 1 468 ? -28.932 -7.968 12.374 1.00 98.25 468 VAL A C 1
ATOM 3452 O O . VAL A 1 468 ? -29.447 -9.075 12.522 1.00 98.25 468 VAL A O 1
ATOM 3455 N N . GLY A 1 469 ? -29.357 -6.889 13.024 1.00 95.12 469 GLY A N 1
ATOM 3456 C CA . GLY A 1 469 ? -30.540 -6.902 13.883 1.00 95.12 469 GLY A CA 1
ATOM 3457 C C . GLY A 1 469 ? -31.370 -5.636 13.727 1.00 95.12 469 GLY A C 1
ATOM 3458 O O . GLY A 1 469 ? -31.124 -4.828 12.836 1.00 95.12 469 GLY A O 1
ATOM 3459 N N . ASN A 1 470 ? -32.375 -5.444 14.583 1.00 94.06 470 ASN A N 1
ATOM 3460 C CA . ASN A 1 470 ? -33.302 -4.319 14.440 1.00 94.06 470 ASN A CA 1
ATOM 3461 C C . ASN A 1 470 ? -32.590 -2.959 14.631 1.00 94.06 470 ASN A C 1
ATOM 3463 O O . ASN A 1 470 ? -32.304 -2.532 15.758 1.00 94.06 470 ASN A O 1
ATOM 3467 N N . GLY A 1 471 ? -32.279 -2.288 13.518 1.00 95.56 471 GLY A N 1
ATOM 3468 C CA . GLY A 1 471 ? -31.598 -0.992 13.471 1.00 95.56 471 GLY A CA 1
ATOM 3469 C C . GLY A 1 471 ? -30.101 -1.026 13.802 1.00 95.56 471 GLY A C 1
ATOM 3470 O O . GLY A 1 471 ? -29.556 0.003 14.205 1.00 95.56 471 GLY A O 1
ATOM 3471 N N . TYR A 1 472 ? -29.424 -2.176 13.695 1.00 97.94 472 TYR A N 1
ATOM 3472 C CA . TYR A 1 472 ? -27.963 -2.241 13.840 1.00 97.94 472 TYR A CA 1
ATOM 3473 C C . TYR A 1 472 ? -27.300 -3.214 12.863 1.00 97.94 472 TYR A C 1
ATOM 3475 O O . TYR A 1 472 ? -27.900 -4.203 12.437 1.00 97.94 472 TYR A O 1
ATOM 3483 N N . VAL A 1 473 ? -26.025 -2.940 12.589 1.00 98.56 473 VAL A N 1
ATOM 3484 C CA . VAL A 1 473 ? -25.092 -3.821 11.878 1.00 98.56 473 VAL A CA 1
ATOM 3485 C C . VAL A 1 473 ? -23.891 -4.066 12.790 1.00 98.56 473 VAL A C 1
ATOM 3487 O O . VAL A 1 473 ? -23.352 -3.120 13.365 1.00 98.56 473 VAL A O 1
ATOM 3490 N N . GLU A 1 474 ? -23.502 -5.329 12.959 1.00 98.44 474 GLU A N 1
ATOM 3491 C CA . GLU A 1 474 ? -22.269 -5.735 13.640 1.00 98.44 474 GLU A CA 1
ATOM 3492 C C . GLU A 1 474 ? -21.214 -6.122 12.604 1.00 98.44 474 GLU A C 1
ATOM 3494 O O . GLU A 1 474 ? -21.490 -6.925 11.711 1.00 98.44 474 GLU A O 1
ATOM 3499 N N . PHE A 1 475 ? -20.014 -5.571 12.735 1.00 97.94 475 PHE A N 1
ATOM 3500 C CA . PHE A 1 475 ? -18.844 -5.884 11.926 1.00 97.94 475 PHE A CA 1
ATOM 3501 C C . PHE A 1 475 ? -18.073 -7.074 12.504 1.00 97.94 475 PHE A C 1
ATOM 3503 O O . PHE A 1 475 ? -18.190 -7.402 13.685 1.00 97.94 475 PHE A O 1
ATOM 3510 N N . GLU A 1 476 ? -17.281 -7.745 11.672 1.00 95.50 476 GLU A N 1
ATOM 3511 C CA . GLU A 1 476 ? -16.431 -8.854 12.125 1.00 95.50 476 GLU A CA 1
ATOM 3512 C C . GLU A 1 476 ? -15.182 -8.408 12.890 1.00 95.50 476 GLU A C 1
ATOM 3514 O O . GLU A 1 476 ? -14.583 -9.221 13.589 1.00 95.50 476 GLU A O 1
ATOM 3519 N N . ARG A 1 477 ? -14.810 -7.131 12.765 1.00 93.19 477 ARG A N 1
ATOM 3520 C CA . ARG A 1 477 ? -13.660 -6.523 13.436 1.00 93.19 477 ARG A CA 1
ATOM 3521 C C . ARG A 1 477 ? -14.052 -5.174 14.049 1.00 93.19 477 ARG A C 1
ATOM 3523 O O . ARG A 1 477 ? -15.005 -4.557 13.557 1.00 93.19 477 ARG A O 1
ATOM 3530 N N . PRO A 1 478 ? -13.365 -4.725 15.109 1.00 94.00 478 PRO A N 1
ATOM 3531 C CA . PRO A 1 478 ? -13.750 -3.517 15.819 1.00 94.00 478 PRO A CA 1
ATOM 3532 C C . PRO A 1 478 ? -13.473 -2.273 14.976 1.00 94.00 478 PRO A C 1
ATOM 3534 O O . PRO A 1 478 ? -12.597 -2.260 14.109 1.00 94.00 478 PRO A O 1
ATOM 3537 N N . LEU A 1 479 ? -14.201 -1.199 15.265 1.00 95.69 479 LEU A N 1
ATOM 3538 C CA . LEU A 1 479 ? -13.975 0.103 14.658 1.00 95.69 479 LEU A CA 1
ATOM 3539 C C . LEU A 1 479 ? -12.579 0.631 15.039 1.00 95.69 479 LEU A C 1
ATOM 3541 O O . LEU A 1 479 ? -12.287 0.769 16.232 1.00 95.69 479 LEU A O 1
ATOM 3545 N N . PRO A 1 480 ? -11.721 0.985 14.066 1.00 93.06 480 PRO A N 1
ATOM 3546 C CA . PRO A 1 480 ? -10.419 1.588 14.348 1.00 93.06 480 PRO A CA 1
ATOM 3547 C C . PRO A 1 480 ? -10.526 3.043 14.827 1.00 93.06 480 PRO A C 1
ATOM 3549 O O . PRO A 1 480 ? -9.561 3.568 15.382 1.00 93.06 480 PRO A O 1
ATOM 3552 N N . TYR A 1 481 ? -11.700 3.668 14.681 1.00 92.75 481 TYR A N 1
ATOM 3553 C CA . TYR A 1 481 ? -11.965 5.067 15.018 1.00 92.75 481 TYR A CA 1
ATOM 3554 C C . TYR A 1 481 ? -13.335 5.241 15.662 1.00 92.75 481 TYR A C 1
ATOM 3556 O O . TYR A 1 481 ? -14.221 4.399 15.526 1.00 92.75 481 TYR A O 1
ATOM 3564 N N . ASP A 1 482 ? -13.524 6.386 16.306 1.00 94.12 482 ASP A N 1
ATOM 3565 C CA . ASP A 1 482 ? -14.854 6.846 16.662 1.00 94.12 482 ASP A CA 1
ATOM 3566 C C . ASP A 1 482 ? -15.678 7.117 15.404 1.00 94.12 482 ASP A C 1
ATOM 3568 O O . ASP A 1 482 ? -15.182 7.606 14.391 1.00 94.12 482 ASP A O 1
ATOM 3572 N N . VAL A 1 483 ? -16.980 6.890 15.526 1.00 95.81 483 VAL A N 1
ATOM 3573 C CA . VAL A 1 483 ? -17.983 7.246 14.531 1.00 95.81 483 VAL A CA 1
ATOM 3574 C C . VAL A 1 483 ? -18.941 8.216 15.201 1.00 95.81 483 VAL A C 1
ATOM 3576 O O . VAL A 1 483 ? -19.575 7.893 16.210 1.00 95.81 483 VAL A O 1
ATOM 3579 N N . ARG A 1 484 ? -19.047 9.434 14.668 1.00 94.38 484 ARG A N 1
ATOM 3580 C CA . ARG A 1 484 ? -19.943 10.464 15.205 1.00 94.38 484 ARG A CA 1
ATOM 3581 C C . ARG A 1 484 ? -20.922 10.899 14.131 1.00 94.38 484 ARG A C 1
ATOM 3583 O O . ARG A 1 484 ? -20.506 11.237 13.030 1.00 94.38 484 ARG A O 1
ATOM 3590 N N . THR A 1 485 ? -22.211 10.956 14.456 1.00 92.88 485 THR A N 1
ATOM 3591 C CA . THR A 1 485 ? -23.270 11.317 13.493 1.00 92.88 485 THR A CA 1
ATOM 3592 C C . THR A 1 485 ? -23.091 12.719 12.909 1.00 92.88 485 THR A C 1
ATOM 3594 O O . THR A 1 485 ? -23.449 12.954 11.761 1.00 92.88 485 THR A O 1
ATOM 3597 N N . LYS A 1 486 ? -22.464 13.637 13.658 1.00 88.75 486 LYS A N 1
ATOM 3598 C CA . LYS A 1 486 ? -22.085 14.978 13.176 1.00 88.75 486 LYS A CA 1
ATOM 3599 C C . LYS A 1 486 ? -21.064 14.980 12.031 1.00 88.75 486 LYS A C 1
ATOM 3601 O O . LYS A 1 486 ? -20.895 16.011 11.396 1.00 88.75 486 LYS A O 1
ATOM 3606 N N . TRP A 1 487 ? -20.362 13.869 11.805 1.00 90.50 487 TRP A N 1
ATOM 3607 C CA . TRP A 1 487 ? -19.442 13.685 10.676 1.00 90.50 487 TRP A CA 1
ATOM 3608 C C . TRP A 1 487 ? -20.132 13.024 9.476 1.00 90.50 487 TRP A C 1
ATOM 3610 O O . TRP A 1 487 ? -19.463 12.607 8.541 1.00 90.50 487 TRP A O 1
ATOM 3620 N N . GLU A 1 488 ? -21.460 12.885 9.537 1.00 91.81 488 GLU A N 1
ATOM 3621 C CA . GLU A 1 488 ? -22.318 12.305 8.499 1.00 91.81 488 GLU A CA 1
ATOM 3622 C C . GLU A 1 488 ? -21.825 10.947 7.943 1.00 91.81 488 GLU A C 1
ATOM 3624 O O . GLU A 1 488 ? -21.736 10.770 6.728 1.00 91.81 488 GLU A O 1
ATOM 3629 N N . PRO A 1 489 ? -21.497 9.963 8.812 1.00 95.62 489 PRO A N 1
ATOM 3630 C CA . PRO A 1 489 ? -21.024 8.664 8.365 1.00 95.62 489 PRO A CA 1
ATOM 3631 C C . PRO A 1 489 ? -22.088 7.903 7.580 1.00 95.62 489 PRO A C 1
ATOM 3633 O O . PRO A 1 489 ? -23.266 7.863 7.956 1.00 95.62 489 PRO A O 1
ATOM 3636 N N . VAL A 1 490 ? -21.636 7.213 6.538 1.00 96.06 490 VAL A N 1
ATOM 3637 C CA . VAL A 1 490 ? -22.497 6.446 5.639 1.00 96.06 490 VAL A CA 1
ATOM 3638 C C . VAL A 1 490 ? -21.930 5.051 5.409 1.00 96.06 490 VAL A C 1
ATOM 3640 O O . VAL A 1 490 ? -20.718 4.866 5.281 1.00 96.06 490 VAL A O 1
ATOM 3643 N N . LEU A 1 491 ? -22.812 4.052 5.368 1.00 98.06 491 LEU A N 1
ATOM 3644 C CA . LEU A 1 491 ? -22.441 2.667 5.108 1.00 98.06 491 LEU A CA 1
ATOM 3645 C C . LEU A 1 491 ? -22.791 2.293 3.670 1.00 98.06 491 LEU A C 1
ATOM 3647 O O . LEU A 1 491 ? -23.946 2.401 3.247 1.00 98.06 491 LEU A O 1
ATOM 3651 N N . HIS A 1 492 ? -21.787 1.855 2.919 1.00 97.75 492 HIS A N 1
ATOM 3652 C CA . HIS A 1 492 ? -21.901 1.452 1.523 1.00 97.75 492 HIS A CA 1
ATOM 3653 C C . HIS A 1 492 ? -21.639 -0.048 1.364 1.00 97.75 492 HIS A C 1
ATOM 3655 O O . HIS A 1 492 ? -20.935 -0.671 2.162 1.00 97.75 492 HIS A O 1
ATOM 3661 N N . ARG A 1 493 ? -22.167 -0.637 0.290 1.00 97.31 493 ARG A N 1
ATOM 3662 C CA . ARG A 1 493 ? -21.702 -1.924 -0.221 1.00 97.31 493 ARG A CA 1
ATOM 3663 C C . ARG A 1 493 ? -20.250 -1.755 -0.657 1.00 97.31 493 ARG A C 1
ATOM 3665 O O . ARG A 1 493 ? -19.931 -0.819 -1.387 1.00 97.31 493 ARG A O 1
ATOM 3672 N N . PHE A 1 494 ? -19.383 -2.674 -0.245 1.00 97.69 494 PHE A N 1
ATOM 3673 C CA . PHE A 1 494 ? -18.040 -2.746 -0.804 1.00 97.69 494 PHE A CA 1
ATOM 3674 C C . PHE A 1 494 ? -18.118 -3.421 -2.178 1.00 97.69 494 PHE A C 1
ATOM 3676 O O . PHE A 1 494 ? -18.304 -4.633 -2.274 1.00 97.69 494 PHE A O 1
ATOM 3683 N N . ALA A 1 495 ? -18.070 -2.611 -3.236 1.00 94.50 495 ALA A N 1
ATOM 3684 C CA . ALA A 1 495 ? -18.250 -3.043 -4.621 1.00 94.50 495 ALA A CA 1
ATOM 3685 C C . ALA A 1 495 ? -17.138 -2.473 -5.524 1.00 94.50 495 ALA A C 1
ATOM 3687 O O . ALA A 1 495 ? -17.412 -1.607 -6.358 1.00 94.50 495 ALA A O 1
ATOM 3688 N N . PRO A 1 496 ? -15.876 -2.905 -5.334 1.00 95.38 496 PRO A N 1
ATOM 3689 C CA . PRO A 1 496 ? -14.783 -2.530 -6.225 1.00 95.38 496 PRO A CA 1
ATOM 3690 C C . PRO A 1 496 ? -15.067 -3.016 -7.652 1.00 95.38 496 PRO A C 1
ATOM 3692 O O . PRO A 1 496 ? -15.591 -4.109 -7.864 1.00 95.38 496 PRO A O 1
ATOM 3695 N N . SER A 1 497 ? -14.716 -2.196 -8.637 1.00 93.25 497 SER A N 1
ATOM 3696 C CA . SER A 1 497 ? -14.952 -2.478 -10.061 1.00 93.25 497 SER A CA 1
ATOM 3697 C C . SER A 1 497 ? -13.874 -3.363 -10.696 1.00 93.25 497 SER A C 1
ATOM 3699 O O . SER A 1 497 ? -14.126 -3.998 -11.720 1.00 93.25 497 SER A O 1
ATOM 3701 N N . LEU A 1 498 ? -12.692 -3.429 -10.079 1.00 96.31 498 LEU A N 1
ATOM 3702 C CA . LEU A 1 498 ? -11.573 -4.261 -10.500 1.00 96.31 498 LEU A CA 1
ATOM 3703 C C . LEU A 1 498 ? -11.012 -5.003 -9.290 1.00 96.31 498 LEU A C 1
ATOM 3705 O O . LEU A 1 498 ? -10.648 -4.379 -8.290 1.00 96.31 498 LEU A O 1
ATOM 3709 N N . VAL A 1 499 ? -10.955 -6.333 -9.391 1.00 98.31 499 VAL A N 1
ATOM 3710 C CA . VAL A 1 499 ? -10.399 -7.203 -8.356 1.00 98.31 499 VAL A CA 1
ATOM 3711 C C . VAL A 1 499 ? -9.535 -8.336 -8.890 1.00 98.31 499 VAL A C 1
ATOM 3713 O O . VAL A 1 499 ? -9.693 -8.790 -10.019 1.00 98.31 499 VAL A O 1
ATOM 3716 N N . GLU A 1 500 ? -8.677 -8.867 -8.024 1.00 98.25 500 GLU A N 1
ATOM 3717 C CA . GLU A 1 500 ? -7.953 -10.121 -8.244 1.00 98.25 500 GLU A CA 1
ATOM 3718 C C . GLU A 1 500 ? -7.006 -10.130 -9.454 1.00 98.25 500 GLU A C 1
ATOM 3720 O O . GLU A 1 500 ? -6.824 -11.176 -10.078 1.00 98.25 500 GLU A O 1
ATOM 3725 N N . SER A 1 501 ? -6.406 -8.985 -9.775 1.00 98.88 501 SER A N 1
ATOM 3726 C CA . SER A 1 501 ? -5.441 -8.818 -10.869 1.00 98.88 501 SER A CA 1
ATOM 3727 C C . SER A 1 501 ? -4.042 -8.492 -10.337 1.00 98.88 501 SER A C 1
ATOM 3729 O O . SER A 1 501 ? -3.897 -8.041 -9.199 1.00 98.88 501 SER A O 1
ATOM 3731 N N . GLY A 1 502 ? -2.994 -8.698 -11.138 1.00 98.75 502 GLY A N 1
ATOM 3732 C CA . GLY A 1 502 ? -1.637 -8.459 -10.644 1.00 98.75 502 GLY A CA 1
ATOM 3733 C C . GLY A 1 502 ? -0.523 -8.373 -11.678 1.00 98.75 502 GLY A C 1
ATOM 3734 O O . GLY A 1 502 ? -0.673 -8.751 -12.841 1.00 98.75 502 GLY A O 1
ATOM 3735 N N . PHE A 1 503 ? 0.619 -7.883 -11.205 1.00 98.88 503 PHE A N 1
ATOM 3736 C CA . PHE A 1 503 ? 1.892 -7.844 -11.923 1.00 98.88 503 PHE A CA 1
ATOM 3737 C C . PHE A 1 503 ? 2.917 -8.713 -11.197 1.00 98.88 503 PHE A C 1
ATOM 3739 O O . PHE A 1 503 ? 3.099 -8.559 -9.986 1.00 98.88 503 PHE A O 1
ATOM 3746 N N . GLU A 1 504 ? 3.578 -9.628 -11.913 1.00 98.31 504 GLU A N 1
ATOM 3747 C CA . GLU A 1 504 ? 4.467 -10.606 -11.279 1.00 98.31 504 GLU A CA 1
ATOM 3748 C C . GLU A 1 504 ? 5.744 -10.921 -12.069 1.00 98.31 504 GLU A C 1
ATOM 3750 O O . GLU A 1 504 ? 5.681 -11.178 -13.269 1.00 98.31 504 GLU A O 1
ATOM 3755 N N . GLY A 1 505 ? 6.885 -11.044 -11.384 1.00 98.00 505 GLY A N 1
ATOM 3756 C CA . GLY A 1 505 ? 8.036 -11.816 -11.874 1.00 98.00 505 GLY A CA 1
ATOM 3757 C C . GLY A 1 505 ? 8.797 -11.206 -13.055 1.00 98.00 505 GLY A C 1
ATOM 3758 O O . GLY A 1 505 ? 9.175 -11.929 -13.979 1.00 98.00 505 GLY A O 1
ATOM 3759 N N . PHE A 1 506 ? 9.036 -9.896 -13.059 1.00 98.81 506 PHE A N 1
ATOM 3760 C CA . PHE A 1 506 ? 9.822 -9.216 -14.097 1.00 98.81 506 PHE A CA 1
ATOM 3761 C C . PHE A 1 506 ? 10.589 -8.012 -13.537 1.00 98.81 506 PHE A C 1
ATOM 3763 O O . PHE A 1 506 ? 10.286 -7.499 -12.462 1.00 98.81 506 PHE A O 1
ATOM 3770 N N . SER A 1 507 ? 11.594 -7.543 -14.273 1.00 98.81 507 SER A N 1
ATOM 3771 C CA . SER A 1 507 ? 12.230 -6.250 -14.006 1.00 98.81 507 SER A CA 1
ATOM 3772 C C . SER A 1 507 ? 11.743 -5.184 -14.981 1.00 98.81 507 SER A C 1
ATOM 3774 O O . SER A 1 507 ? 11.497 -5.463 -16.150 1.00 98.81 507 SER A O 1
ATOM 3776 N N . MET A 1 508 ? 11.618 -3.958 -14.492 1.00 98.75 508 MET A N 1
ATOM 3777 C CA . MET A 1 508 ? 11.389 -2.744 -15.262 1.00 98.75 508 MET A CA 1
ATOM 3778 C C . MET A 1 508 ? 12.687 -1.945 -15.272 1.00 98.75 508 MET A C 1
ATOM 3780 O O . MET A 1 508 ? 13.185 -1.566 -14.213 1.00 98.75 508 MET A O 1
ATOM 3784 N N . VAL A 1 509 ? 13.253 -1.726 -16.452 1.00 98.69 509 VAL A N 1
ATOM 3785 C CA . VAL A 1 509 ? 14.543 -1.062 -16.642 1.00 98.69 509 VAL A CA 1
ATOM 3786 C C . VAL A 1 509 ? 14.317 0.189 -17.469 1.00 98.69 509 VAL A C 1
ATOM 3788 O O . VAL A 1 509 ? 13.948 0.102 -18.640 1.00 98.69 509 VAL A O 1
ATOM 3791 N N . PHE A 1 510 ? 14.519 1.341 -16.847 1.00 98.50 510 PHE A N 1
ATOM 3792 C CA . PHE A 1 510 ? 14.379 2.640 -17.485 1.00 98.50 510 PHE A CA 1
ATOM 3793 C C . PHE A 1 510 ? 15.717 3.121 -18.031 1.00 98.50 510 PHE A C 1
ATOM 3795 O O . PHE A 1 510 ? 16.769 2.837 -17.455 1.00 98.50 510 PHE A O 1
ATOM 3802 N N . ASP A 1 511 ? 15.678 3.886 -19.118 1.00 94.62 511 ASP A N 1
ATOM 3803 C CA . ASP A 1 511 ? 16.865 4.607 -19.554 1.00 94.62 511 ASP A CA 1
ATOM 3804 C C . ASP A 1 511 ? 17.276 5.624 -18.485 1.00 94.62 511 ASP A C 1
ATOM 3806 O O . ASP A 1 511 ? 16.468 6.393 -17.949 1.00 94.62 511 ASP A O 1
ATOM 3810 N N . TRP A 1 512 ? 18.568 5.604 -18.159 1.00 95.81 512 TRP A N 1
ATOM 3811 C CA . TRP A 1 512 ? 19.128 6.453 -17.123 1.00 95.81 512 TRP A CA 1
ATOM 3812 C C . TRP A 1 512 ? 18.931 7.932 -17.466 1.00 95.81 512 TRP A C 1
ATOM 3814 O O . TRP A 1 512 ? 19.279 8.389 -18.556 1.00 95.81 512 TRP A O 1
ATOM 3824 N N . SER A 1 513 ? 18.480 8.709 -16.485 1.00 91.44 513 SER A N 1
ATOM 3825 C CA . SER A 1 513 ? 18.413 10.169 -16.557 1.00 91.44 513 SER A CA 1
ATOM 3826 C C . SER A 1 513 ? 18.913 10.797 -15.256 1.00 91.44 513 SER A C 1
ATOM 3828 O O . SER A 1 513 ? 18.845 10.183 -14.188 1.00 91.44 513 SER A O 1
ATOM 3830 N N . ALA A 1 514 ? 19.450 12.016 -15.336 1.00 92.69 514 ALA A N 1
ATOM 3831 C CA . ALA A 1 514 ? 19.853 12.764 -14.148 1.00 92.69 514 ALA A CA 1
ATOM 3832 C C . ALA A 1 514 ? 18.622 13.221 -13.349 1.00 92.69 514 ALA A C 1
ATOM 3834 O O . ALA A 1 514 ? 17.592 13.542 -13.933 1.00 92.69 514 ALA A O 1
ATOM 3835 N N . TYR A 1 515 ? 18.767 13.306 -12.027 1.00 92.94 515 TYR A N 1
ATOM 3836 C CA . TYR A 1 515 ? 17.749 13.807 -11.103 1.00 92.94 515 TYR A CA 1
ATOM 3837 C C . TYR A 1 515 ? 18.321 15.020 -10.349 1.00 92.94 515 TYR A C 1
ATOM 3839 O O . TYR A 1 515 ? 19.052 14.833 -9.373 1.00 92.94 515 TYR A O 1
ATOM 3847 N N . PRO A 1 516 ? 18.151 16.252 -10.865 1.00 84.75 516 PRO A N 1
ATOM 3848 C CA . PRO A 1 516 ? 18.797 17.442 -10.302 1.00 84.75 516 PRO A CA 1
ATOM 3849 C C . PRO A 1 516 ? 18.076 18.027 -9.079 1.00 84.75 516 PRO A C 1
ATOM 3851 O O . PRO A 1 516 ? 18.724 18.401 -8.100 1.00 84.75 516 PRO A O 1
ATOM 3854 N N . ASP A 1 517 ? 16.748 18.069 -9.110 1.00 85.19 517 ASP A N 1
ATOM 3855 C CA . ASP A 1 517 ? 15.897 18.690 -8.090 1.00 85.19 517 ASP A CA 1
ATOM 3856 C C . ASP A 1 517 ? 14.684 17.815 -7.759 1.00 85.19 517 ASP A C 1
ATOM 3858 O O . ASP A 1 517 ? 14.257 17.013 -8.589 1.00 85.19 517 ASP A O 1
ATOM 3862 N N . HIS A 1 518 ? 14.125 17.983 -6.557 1.00 82.50 518 HIS A N 1
ATOM 3863 C CA . HIS A 1 518 ? 13.122 17.088 -5.956 1.00 82.50 518 HIS A CA 1
ATOM 3864 C C . HIS A 1 518 ? 11.927 16.822 -6.884 1.00 82.50 518 HIS A C 1
ATOM 3866 O O . HIS A 1 518 ? 11.573 15.673 -7.114 1.00 82.50 518 HIS A O 1
ATOM 3872 N N . LEU A 1 519 ? 11.361 17.846 -7.520 1.00 81.50 519 LEU A N 1
ATOM 3873 C CA . LEU A 1 519 ? 10.200 17.658 -8.405 1.00 81.50 519 LEU A CA 1
ATOM 3874 C C . LEU A 1 519 ? 10.536 17.570 -9.900 1.00 81.50 519 LEU A C 1
ATOM 3876 O O . LEU A 1 519 ? 9.642 17.511 -10.743 1.00 81.50 519 LEU A O 1
ATOM 3880 N N . SER A 1 520 ? 11.823 17.539 -10.248 1.00 77.56 520 SER A N 1
ATOM 3881 C CA . SER A 1 520 ? 12.306 17.589 -11.636 1.00 77.56 520 SER A CA 1
ATOM 3882 C C . SER A 1 520 ? 12.472 16.202 -12.273 1.00 77.56 520 SER A C 1
ATOM 3884 O O . SER A 1 520 ? 13.539 15.851 -12.779 1.00 77.56 520 SER A O 1
ATOM 3886 N N . VAL A 1 521 ? 11.412 15.394 -12.243 1.00 81.62 521 VAL A N 1
ATOM 3887 C CA . VAL A 1 521 ? 11.389 14.065 -12.875 1.00 81.62 521 VAL A CA 1
ATOM 3888 C C . VAL A 1 521 ? 10.572 14.055 -14.165 1.00 81.62 521 VAL A C 1
ATOM 3890 O O . VAL A 1 521 ? 9.542 14.719 -14.271 1.00 81.62 521 VAL A O 1
ATOM 3893 N N . ASN A 1 522 ? 11.013 13.254 -15.138 1.00 80.25 522 ASN A N 1
ATOM 3894 C CA . ASN A 1 522 ? 10.399 13.173 -16.470 1.00 80.25 522 ASN A CA 1
ATOM 3895 C C . ASN A 1 522 ? 9.417 11.993 -16.603 1.00 80.25 522 ASN A C 1
ATOM 3897 O O . ASN A 1 522 ? 8.792 11.810 -17.648 1.00 80.25 522 ASN A O 1
ATOM 3901 N N . GLY A 1 523 ? 9.268 11.181 -15.553 1.00 84.31 523 GLY A N 1
ATOM 3902 C CA . GLY A 1 523 ? 8.266 10.124 -15.498 1.00 84.31 523 GLY A CA 1
ATOM 3903 C C . GLY A 1 523 ? 8.780 8.767 -15.945 1.00 84.31 523 GLY A C 1
ATOM 3904 O O . GLY A 1 523 ? 8.080 8.041 -16.644 1.00 84.31 523 GLY A O 1
ATOM 3905 N N . ASN A 1 524 ? 9.971 8.375 -15.504 1.00 94.81 524 ASN A N 1
ATOM 3906 C CA . ASN A 1 524 ? 10.363 6.965 -15.439 1.00 94.81 524 ASN A CA 1
ATOM 3907 C C . ASN A 1 524 ? 9.590 6.250 -14.311 1.00 94.81 524 ASN A C 1
ATOM 3909 O O . ASN A 1 524 ? 10.175 5.696 -13.384 1.00 94.81 524 ASN A O 1
ATOM 3913 N N . ASN A 1 525 ? 8.258 6.321 -14.340 1.00 95.00 525 ASN A N 1
ATOM 3914 C CA . ASN A 1 525 ? 7.395 5.782 -13.295 1.00 95.00 525 ASN A CA 1
ATOM 3915 C C . ASN A 1 525 ? 7.055 4.321 -13.598 1.00 95.00 525 ASN A C 1
ATOM 3917 O O . ASN A 1 525 ? 6.538 4.014 -14.671 1.00 95.00 525 ASN A O 1
ATOM 3921 N N . GLY A 1 526 ? 7.318 3.430 -12.647 1.00 97.62 526 GLY A N 1
ATOM 3922 C CA . GLY A 1 526 ? 7.097 1.994 -12.769 1.00 97.62 526 GLY A CA 1
ATOM 3923 C C . GLY A 1 526 ? 5.623 1.610 -12.849 1.00 97.62 526 GLY A C 1
ATOM 3924 O O . GLY A 1 526 ? 4.981 1.705 -13.901 1.00 97.62 526 GLY A O 1
ATOM 3925 N N . ILE A 1 527 ? 5.109 1.106 -11.731 1.00 98.62 527 ILE A N 1
ATOM 3926 C CA . ILE A 1 527 ? 3.768 0.523 -11.642 1.00 98.62 527 ILE A CA 1
ATOM 3927 C C . ILE A 1 527 ? 2.829 1.491 -10.932 1.00 98.62 527 ILE A C 1
ATOM 3929 O O . ILE A 1 527 ? 3.162 2.010 -9.868 1.00 98.62 527 ILE A O 1
ATOM 3933 N N . VAL A 1 528 ? 1.626 1.664 -11.477 1.00 97.38 528 VAL A N 1
ATOM 3934 C CA . VAL A 1 528 ? 0.511 2.343 -10.813 1.00 97.38 528 VAL A CA 1
ATOM 3935 C C . VAL A 1 528 ? -0.657 1.390 -10.568 1.00 97.38 528 VAL A C 1
ATOM 3937 O O . VAL A 1 528 ? -1.001 0.553 -11.405 1.00 97.38 528 VAL A O 1
ATOM 3940 N N . LEU A 1 529 ? -1.290 1.532 -9.411 1.00 98.44 529 LEU A N 1
ATOM 3941 C CA . LEU A 1 529 ? -2.485 0.800 -9.016 1.00 98.44 529 LEU A CA 1
ATOM 3942 C C . LEU A 1 529 ? -3.548 1.812 -8.580 1.00 98.44 529 LEU A C 1
ATOM 3944 O O . LEU A 1 529 ? -3.377 2.467 -7.552 1.00 98.44 529 LEU A O 1
ATOM 3948 N N . TYR A 1 530 ? -4.635 1.929 -9.339 1.00 95.00 530 TYR A N 1
ATOM 3949 C CA . TYR A 1 530 ? -5.695 2.905 -9.095 1.00 95.00 530 TYR A CA 1
ATOM 3950 C C . TYR A 1 530 ? -7.062 2.242 -8.920 1.00 95.00 530 TYR A C 1
ATOM 3952 O O . TYR A 1 530 ? -7.456 1.409 -9.735 1.00 95.00 530 TYR A O 1
ATOM 3960 N N . ASP A 1 531 ? -7.791 2.645 -7.875 1.00 94.44 531 ASP A N 1
ATOM 3961 C CA . ASP A 1 531 ? -9.227 2.370 -7.692 1.00 94.44 531 ASP A CA 1
ATOM 3962 C C . ASP A 1 531 ? -9.632 0.889 -7.833 1.00 94.44 531 ASP A C 1
ATOM 3964 O O . ASP A 1 531 ? -10.573 0.527 -8.546 1.00 94.44 531 ASP A O 1
ATOM 3968 N N . MET A 1 532 ? -8.907 0.009 -7.149 1.00 97.25 532 MET A N 1
ATOM 3969 C CA . MET A 1 532 ? -9.080 -1.442 -7.231 1.00 97.25 532 MET A CA 1
ATOM 3970 C C . MET A 1 532 ? -9.078 -2.088 -5.845 1.00 97.25 532 MET A C 1
ATOM 3972 O O . MET A 1 532 ? -8.730 -1.453 -4.849 1.00 97.25 532 MET A O 1
ATOM 3976 N N . ALA A 1 533 ? -9.435 -3.369 -5.767 1.00 98.50 533 ALA A N 1
ATOM 3977 C CA . ALA A 1 533 ? -9.253 -4.127 -4.536 1.00 98.50 533 ALA A CA 1
ATOM 3978 C C . ALA A 1 533 ? -8.679 -5.520 -4.769 1.00 98.50 533 ALA A C 1
ATOM 3980 O O . ALA A 1 533 ? -8.782 -6.059 -5.864 1.00 98.50 533 ALA A O 1
ATOM 3981 N N . HIS A 1 534 ? -8.110 -6.148 -3.740 1.00 98.50 534 HIS A N 1
ATOM 3982 C CA . HIS A 1 534 ? -7.618 -7.529 -3.835 1.00 98.50 534 HIS A CA 1
ATOM 3983 C C . HIS A 1 534 ? -6.664 -7.744 -5.020 1.00 98.50 534 HIS A C 1
ATOM 3985 O O . HIS A 1 534 ? -6.773 -8.746 -5.713 1.00 98.50 534 HIS A O 1
ATOM 3991 N N . CYS A 1 535 ? -5.761 -6.811 -5.301 1.00 98.88 535 CYS A N 1
ATOM 3992 C CA . CYS A 1 535 ? -4.754 -6.975 -6.354 1.00 98.88 535 CYS A CA 1
ATOM 3993 C C . CYS A 1 535 ? -3.353 -7.048 -5.746 1.00 98.88 535 CYS A C 1
ATOM 3995 O O . CYS A 1 535 ? -3.185 -6.925 -4.526 1.00 98.88 535 CYS A O 1
ATOM 3997 N N . TRP A 1 536 ? -2.345 -7.275 -6.583 1.00 98.88 536 TRP A N 1
ATOM 3998 C CA . TRP A 1 536 ? -0.978 -7.405 -6.097 1.00 98.88 536 TRP A CA 1
ATOM 3999 C C . TRP A 1 536 ? 0.101 -6.997 -7.099 1.00 98.88 536 TRP A C 1
ATOM 4001 O O . TRP A 1 536 ? -0.088 -7.014 -8.315 1.00 98.88 536 TRP A O 1
ATOM 4011 N N . VAL A 1 537 ? 1.271 -6.688 -6.547 1.00 98.94 537 VAL A N 1
ATOM 4012 C CA . VAL A 1 537 ? 2.553 -6.623 -7.255 1.00 98.94 537 VAL A CA 1
ATOM 4013 C C . VAL A 1 537 ? 3.487 -7.591 -6.544 1.00 98.94 537 VAL A C 1
ATOM 4015 O O . VAL A 1 537 ? 3.622 -7.515 -5.322 1.00 98.94 537 VAL A O 1
ATOM 4018 N N . LYS A 1 538 ? 4.098 -8.527 -7.271 1.00 98.50 538 LYS A N 1
ATOM 4019 C CA . LYS A 1 538 ? 4.908 -9.593 -6.669 1.00 98.50 538 LYS A CA 1
ATOM 4020 C C . LYS A 1 538 ? 6.204 -9.832 -7.435 1.00 98.50 538 LYS A C 1
ATOM 4022 O O . LYS A 1 538 ? 6.165 -10.080 -8.630 1.00 98.50 538 LYS A O 1
ATOM 4027 N N . ASP A 1 539 ? 7.333 -9.863 -6.736 1.00 97.81 539 ASP A N 1
ATOM 4028 C CA . ASP A 1 539 ? 8.642 -10.191 -7.323 1.00 97.81 539 ASP A CA 1
ATOM 4029 C C . ASP A 1 539 ? 8.993 -9.304 -8.534 1.00 97.81 539 ASP A C 1
ATOM 4031 O O . ASP A 1 539 ? 9.198 -9.776 -9.654 1.00 97.81 539 ASP A O 1
ATOM 4035 N N . VAL A 1 540 ? 9.002 -7.987 -8.311 1.00 98.69 540 VAL A N 1
ATOM 4036 C CA . VAL A 1 540 ? 9.298 -6.983 -9.341 1.00 98.69 540 VAL A CA 1
ATOM 4037 C C . VAL A 1 540 ? 10.544 -6.195 -8.964 1.00 98.69 540 VAL A C 1
ATOM 4039 O O . VAL A 1 540 ? 10.717 -5.800 -7.815 1.00 98.69 540 VAL A O 1
ATOM 4042 N N . ARG A 1 541 ? 11.402 -5.922 -9.946 1.00 98.69 541 ARG A N 1
ATOM 4043 C CA . ARG A 1 541 ? 12.550 -5.020 -9.786 1.00 98.69 541 ARG A CA 1
ATOM 4044 C C . ARG A 1 541 ? 12.357 -3.754 -10.599 1.00 98.69 541 ARG A C 1
ATOM 4046 O O . ARG A 1 541 ? 12.039 -3.857 -11.778 1.00 98.69 541 ARG A O 1
ATOM 4053 N N . THR A 1 542 ? 12.628 -2.586 -10.029 1.00 98.50 542 THR A N 1
ATOM 4054 C CA . THR A 1 542 ? 12.722 -1.331 -10.796 1.00 98.50 542 THR A CA 1
ATOM 4055 C C . THR A 1 542 ? 14.169 -0.859 -10.856 1.00 98.50 542 THR A C 1
ATOM 4057 O O . THR A 1 542 ? 14.820 -0.760 -9.816 1.00 98.50 542 THR A O 1
ATOM 4060 N N . VAL A 1 543 ? 14.661 -0.540 -12.053 1.00 98.56 543 VAL A N 1
ATOM 4061 C CA . VAL A 1 543 ? 16.006 0.002 -12.286 1.00 98.56 543 VAL A CA 1
ATOM 4062 C C . VAL A 1 543 ? 15.886 1.376 -12.934 1.00 98.56 543 VAL A C 1
ATOM 4064 O O . VAL A 1 543 ? 15.258 1.489 -13.982 1.00 98.56 543 VAL A O 1
ATOM 4067 N N . ASP A 1 544 ? 16.492 2.395 -12.320 1.00 98.06 544 ASP A N 1
ATOM 4068 C CA . ASP A 1 544 ? 16.509 3.786 -12.811 1.00 98.06 544 ASP A CA 1
ATOM 4069 C C . ASP A 1 544 ? 15.133 4.478 -12.889 1.00 98.06 544 ASP A C 1
ATOM 4071 O O . ASP A 1 544 ? 14.918 5.404 -13.673 1.00 98.06 544 ASP A O 1
ATOM 4075 N N . ALA A 1 545 ? 14.207 4.055 -12.027 1.00 97.75 545 ALA A N 1
ATOM 4076 C CA . ALA A 1 545 ? 12.875 4.638 -11.928 1.00 97.75 545 ALA A CA 1
ATOM 4077 C C . ALA A 1 545 ? 12.860 5.986 -11.178 1.00 97.75 545 ALA A C 1
ATOM 4079 O O . ALA A 1 545 ? 13.623 6.208 -10.237 1.00 97.75 545 ALA A O 1
ATOM 4080 N N . ASP A 1 546 ? 11.952 6.874 -11.582 1.00 96.19 546 ASP A N 1
ATOM 4081 C CA . ASP A 1 546 ? 11.599 8.111 -10.871 1.00 96.19 546 ASP A CA 1
ATOM 4082 C C . ASP A 1 546 ? 10.636 7.837 -9.722 1.00 96.19 546 ASP A C 1
ATOM 4084 O O . ASP A 1 546 ? 10.822 8.366 -8.629 1.00 96.19 546 ASP A O 1
ATOM 4088 N N . ASN A 1 547 ? 9.651 6.970 -9.965 1.00 96.62 547 ASN A N 1
ATOM 4089 C CA . ASN A 1 547 ? 8.756 6.413 -8.958 1.00 96.62 547 ASN A CA 1
ATOM 4090 C C . ASN A 1 547 ? 8.664 4.894 -9.152 1.00 96.62 547 ASN A C 1
ATOM 4092 O O . ASN A 1 547 ? 8.464 4.438 -10.278 1.00 96.62 547 ASN A O 1
ATOM 4096 N N . GLY A 1 548 ? 8.813 4.104 -8.088 1.00 98.06 548 GLY A N 1
ATOM 4097 C CA . GLY A 1 548 ? 8.826 2.639 -8.166 1.00 98.06 548 GLY A CA 1
ATOM 4098 C C . GLY A 1 548 ? 7.428 2.035 -8.331 1.00 98.06 548 GLY A C 1
ATOM 4099 O O . GLY A 1 548 ? 7.025 1.657 -9.434 1.00 98.06 548 GLY A O 1
ATOM 4100 N N . VAL A 1 549 ? 6.687 1.932 -7.225 1.00 98.62 549 VAL A N 1
ATOM 4101 C CA . VAL A 1 549 ? 5.291 1.463 -7.206 1.00 98.62 549 VAL A CA 1
ATOM 4102 C C . VAL A 1 549 ? 4.415 2.497 -6.511 1.00 98.62 549 VAL A C 1
ATOM 4104 O O . VAL A 1 549 ? 4.683 2.870 -5.370 1.00 98.62 549 VAL A O 1
ATOM 4107 N N . ILE A 1 550 ? 3.350 2.919 -7.189 1.00 97.50 550 ILE A N 1
ATOM 4108 C CA . ILE A 1 550 ? 2.360 3.874 -6.692 1.00 97.50 550 ILE A CA 1
ATOM 4109 C C . ILE A 1 550 ? 1.020 3.157 -6.548 1.00 97.50 550 ILE A C 1
ATOM 4111 O O . ILE A 1 550 ? 0.525 2.537 -7.489 1.00 97.50 550 ILE A O 1
ATOM 4115 N N . LEU A 1 551 ? 0.402 3.274 -5.381 1.00 97.81 551 LEU A N 1
ATOM 4116 C CA . LEU A 1 551 ? -0.932 2.762 -5.110 1.00 97.81 551 LEU A CA 1
ATOM 4117 C C . LEU A 1 551 ? -1.813 3.903 -4.621 1.00 97.81 551 LEU A C 1
ATOM 4119 O O . LEU A 1 551 ? -1.516 4.513 -3.592 1.00 97.81 551 LEU A O 1
ATOM 4123 N N . SER A 1 552 ? -2.922 4.162 -5.320 1.00 94.38 552 SER A N 1
ATOM 4124 C CA . SER A 1 552 ? -3.922 5.127 -4.863 1.00 94.38 552 SER A CA 1
ATOM 4125 C C . SER A 1 552 ? -5.363 4.641 -4.973 1.00 94.38 552 SER A C 1
ATOM 4127 O O . SER A 1 552 ? -5.756 4.032 -5.962 1.00 94.38 552 SER A O 1
ATOM 4129 N N . GLY A 1 553 ? -6.173 4.884 -3.937 1.00 91.94 553 GLY A N 1
ATOM 4130 C CA . GLY A 1 553 ? -7.581 4.458 -3.934 1.00 91.94 553 GLY A CA 1
ATOM 4131 C C . GLY A 1 553 ? -7.802 2.946 -3.815 1.00 91.94 553 GLY A C 1
ATOM 4132 O O . GLY A 1 553 ? -8.888 2.473 -4.133 1.00 91.94 553 GLY A O 1
ATOM 4133 N N . GLY A 1 554 ? -6.782 2.184 -3.405 1.00 96.12 554 GLY A N 1
ATOM 4134 C CA . GLY A 1 554 ? -6.841 0.723 -3.330 1.00 96.12 554 GLY A CA 1
ATOM 4135 C C . GLY A 1 554 ? -7.294 0.165 -1.975 1.00 96.12 554 GLY A C 1
ATOM 4136 O O . GLY A 1 554 ? -7.056 0.780 -0.932 1.00 96.12 554 GLY A O 1
ATOM 4137 N N . ASP A 1 555 ? -7.879 -1.036 -1.989 1.00 98.19 555 ASP A N 1
ATOM 4138 C CA . ASP A 1 555 ? -8.279 -1.805 -0.801 1.00 98.19 555 ASP A CA 1
ATOM 4139 C C . ASP A 1 555 ? -7.711 -3.244 -0.830 1.00 98.19 555 ASP A C 1
ATOM 4141 O O . ASP A 1 555 ? -7.787 -3.922 -1.853 1.00 98.19 555 ASP A O 1
ATOM 4145 N N . PHE A 1 556 ? -7.199 -3.781 0.284 1.00 98.62 556 PHE A N 1
ATOM 4146 C CA . PHE A 1 556 ? -6.738 -5.188 0.367 1.00 98.62 556 PHE A CA 1
ATOM 4147 C C . PHE A 1 556 ? -5.682 -5.563 -0.684 1.00 98.62 556 PHE A C 1
ATOM 4149 O O . PHE A 1 556 ? -5.832 -6.545 -1.412 1.00 98.62 556 PHE A O 1
ATOM 4156 N N . VAL A 1 557 ? -4.623 -4.768 -0.798 1.00 98.88 557 VAL A N 1
ATOM 4157 C CA . VAL A 1 557 ? -3.581 -4.934 -1.824 1.00 98.88 557 VAL A CA 1
ATOM 4158 C C . VAL A 1 557 ? -2.298 -5.452 -1.194 1.00 98.88 557 VAL A C 1
ATOM 4160 O O . VAL A 1 557 ? -1.924 -4.982 -0.123 1.00 98.88 557 VAL A O 1
ATOM 4163 N N . THR A 1 558 ? -1.597 -6.371 -1.863 1.00 98.88 558 THR A N 1
ATOM 4164 C CA . THR A 1 558 ? -0.247 -6.790 -1.448 1.00 98.88 558 THR A CA 1
ATOM 4165 C C . THR A 1 558 ? 0.804 -6.393 -2.479 1.00 98.88 558 THR A C 1
ATOM 4167 O O . THR A 1 558 ? 0.748 -6.824 -3.626 1.00 98.88 558 THR A O 1
ATOM 4170 N N . ILE A 1 559 ? 1.803 -5.626 -2.056 1.00 98.88 559 ILE A N 1
ATOM 4171 C CA . ILE A 1 559 ? 3.038 -5.367 -2.798 1.00 98.88 559 ILE A CA 1
ATOM 4172 C C . ILE A 1 559 ? 4.139 -6.163 -2.098 1.00 98.88 559 ILE A C 1
ATOM 4174 O O . ILE A 1 559 ? 4.400 -5.939 -0.917 1.00 98.88 559 ILE A O 1
ATOM 4178 N N . THR A 1 560 ? 4.767 -7.127 -2.773 1.00 98.56 560 THR A N 1
ATOM 4179 C CA . THR A 1 560 ? 5.791 -7.955 -2.128 1.00 98.56 560 THR A CA 1
ATOM 4180 C C . THR A 1 560 ? 6.940 -8.389 -3.022 1.00 98.56 560 THR A C 1
ATOM 4182 O O . THR A 1 560 ? 6.765 -8.588 -4.220 1.00 98.56 560 THR A O 1
ATOM 4185 N N . GLY A 1 561 ? 8.134 -8.549 -2.452 1.00 93.50 561 GLY A N 1
ATOM 4186 C CA . GLY A 1 561 ? 9.315 -8.949 -3.217 1.00 93.50 561 GLY A CA 1
ATOM 4187 C C . GLY A 1 561 ? 9.785 -7.854 -4.172 1.00 93.50 561 GLY A C 1
ATOM 4188 O O . GLY A 1 561 ? 10.277 -8.175 -5.254 1.00 93.50 561 GLY A O 1
ATOM 4189 N N . VAL A 1 562 ? 9.574 -6.581 -3.816 1.00 97.44 562 VAL A N 1
ATOM 4190 C CA . VAL A 1 562 ? 9.971 -5.444 -4.653 1.00 97.44 562 VAL A CA 1
ATOM 4191 C C . VAL A 1 562 ? 11.372 -4.991 -4.288 1.00 97.44 562 VAL A C 1
ATOM 4193 O O . VAL A 1 562 ? 11.635 -4.656 -3.136 1.00 97.44 562 VAL A O 1
ATOM 4196 N N . ASP A 1 563 ? 12.261 -4.943 -5.274 1.00 95.19 563 ASP A N 1
ATOM 4197 C CA . ASP A 1 563 ? 13.596 -4.383 -5.091 1.00 95.19 563 ASP A CA 1
ATOM 4198 C C . ASP A 1 563 ? 13.855 -3.209 -6.042 1.00 95.19 563 ASP A C 1
ATOM 4200 O O . ASP A 1 563 ? 13.449 -3.215 -7.208 1.00 95.19 563 ASP A O 1
ATOM 4204 N N . THR A 1 564 ? 14.488 -2.160 -5.518 1.00 97.62 564 THR A N 1
ATOM 4205 C CA . THR A 1 564 ? 14.765 -0.931 -6.270 1.00 97.62 564 THR A CA 1
ATOM 4206 C C . THR A 1 564 ? 16.263 -0.734 -6.436 1.00 97.62 564 THR A C 1
ATOM 4208 O O . THR A 1 564 ? 17.037 -0.878 -5.487 1.00 97.62 564 THR A O 1
ATOM 4211 N N . GLN A 1 565 ? 16.686 -0.423 -7.659 1.00 96.50 565 GLN A N 1
ATOM 4212 C CA . GLN A 1 565 ? 18.090 -0.263 -8.017 1.00 96.50 565 GLN A CA 1
ATOM 4213 C C . GLN A 1 565 ? 18.288 0.956 -8.915 1.00 96.50 565 GLN A C 1
ATOM 4215 O O . GLN A 1 565 ? 17.383 1.393 -9.625 1.00 96.50 565 GLN A O 1
ATOM 4220 N N . PHE A 1 566 ? 19.515 1.462 -8.924 1.00 97.69 566 PHE A N 1
ATOM 4221 C CA . PHE A 1 566 ? 19.982 2.425 -9.911 1.00 97.69 566 PHE A CA 1
ATOM 4222 C C . PHE A 1 566 ? 21.243 1.874 -10.559 1.00 97.69 566 PHE A C 1
ATOM 4224 O O . PHE A 1 566 ? 22.109 1.330 -9.868 1.00 97.69 566 PHE A O 1
ATOM 4231 N N . SER A 1 567 ? 21.361 2.007 -11.878 1.00 96.88 567 SER A N 1
ATOM 4232 C CA . SER A 1 567 ? 22.554 1.555 -12.604 1.00 96.88 567 SER A CA 1
ATOM 4233 C C . SER A 1 567 ? 23.792 2.374 -12.230 1.00 96.88 567 SER A C 1
ATOM 4235 O O . SER A 1 567 ? 24.917 1.876 -12.283 1.00 96.88 567 SER A O 1
ATOM 4237 N N . ARG A 1 568 ? 23.583 3.636 -11.836 1.00 96.25 568 ARG A N 1
ATOM 4238 C CA . ARG A 1 568 ? 24.578 4.572 -11.298 1.00 96.25 568 ARG A CA 1
ATOM 4239 C C . ARG A 1 568 ? 23.869 5.742 -10.612 1.00 96.25 568 ARG A C 1
ATOM 4241 O O . ARG A 1 568 ? 22.691 5.982 -10.870 1.00 96.25 568 ARG A O 1
ATOM 4248 N N . LYS A 1 569 ? 24.599 6.517 -9.800 1.00 96.19 569 LYS A N 1
ATOM 4249 C CA . LYS A 1 569 ? 24.066 7.715 -9.127 1.00 96.19 569 LYS A CA 1
ATOM 4250 C C . LYS A 1 569 ? 23.346 8.636 -10.126 1.00 96.19 569 LYS A C 1
ATOM 4252 O O . LYS A 1 569 ? 23.919 9.006 -11.151 1.00 96.19 569 LYS A O 1
ATOM 4257 N N . ARG A 1 570 ? 22.097 8.987 -9.817 1.00 95.38 570 ARG A N 1
ATOM 4258 C CA . ARG A 1 570 ? 21.232 9.896 -10.590 1.00 95.38 570 ARG A CA 1
ATOM 4259 C C . ARG A 1 570 ? 21.205 11.302 -10.004 1.00 95.38 570 ARG A C 1
ATOM 4261 O O . ARG A 1 570 ? 21.126 12.268 -10.760 1.00 95.38 570 ARG A O 1
ATOM 4268 N N . GLY A 1 571 ? 21.297 11.411 -8.676 1.00 94.44 571 GLY A N 1
ATOM 4269 C CA . GLY A 1 571 ? 21.245 12.680 -7.956 1.00 94.44 571 GLY A CA 1
ATOM 4270 C C . GLY A 1 571 ? 22.339 13.651 -8.393 1.00 94.44 571 GLY A C 1
ATOM 4271 O O . GLY A 1 571 ? 23.528 13.398 -8.183 1.00 94.44 571 GLY A O 1
ATOM 4272 N N . THR A 1 572 ? 21.929 14.789 -8.942 1.00 93.25 572 THR A N 1
ATOM 4273 C CA . THR A 1 572 ? 22.777 15.964 -9.219 1.00 93.25 572 THR A CA 1
ATOM 4274 C C . THR A 1 572 ? 22.172 17.183 -8.520 1.00 93.25 572 THR A C 1
ATOM 4276 O O . THR A 1 572 ? 21.156 17.032 -7.853 1.00 93.25 572 THR A O 1
ATOM 4279 N N . GLY A 1 573 ? 22.796 18.363 -8.577 1.00 91.31 573 GLY A N 1
ATOM 4280 C CA . GLY A 1 573 ? 22.220 19.570 -7.967 1.00 91.31 573 GLY A CA 1
ATOM 4281 C C . GLY A 1 573 ? 21.830 19.378 -6.495 1.00 91.31 573 GLY A C 1
ATOM 4282 O O . GLY A 1 573 ? 22.611 18.850 -5.695 1.00 91.31 573 GLY A O 1
ATOM 4283 N N . SER A 1 574 ? 20.604 19.773 -6.150 1.00 88.69 574 SER A N 1
ATOM 4284 C CA . SER A 1 574 ? 20.094 19.687 -4.783 1.00 88.69 574 SER A CA 1
ATOM 4285 C C . SER A 1 574 ? 19.834 18.241 -4.326 1.00 88.69 574 SER A C 1
ATOM 4287 O O . SER A 1 574 ? 19.935 17.950 -3.129 1.00 88.69 574 SER A O 1
ATOM 4289 N N . MET A 1 575 ? 19.560 17.311 -5.248 1.00 92.81 575 MET A N 1
ATOM 4290 C CA . MET A 1 575 ? 19.439 15.874 -4.948 1.00 92.81 575 MET A CA 1
ATOM 4291 C C . MET A 1 575 ? 20.803 15.209 -4.760 1.00 92.81 575 MET A C 1
ATOM 4293 O O . MET A 1 575 ? 20.969 14.343 -3.901 1.00 92.81 575 MET A O 1
ATOM 4297 N N . GLY A 1 576 ? 21.817 15.673 -5.492 1.00 91.69 576 GLY A N 1
ATOM 4298 C CA . GLY A 1 576 ? 23.203 15.232 -5.360 1.00 91.69 576 GLY A CA 1
ATOM 4299 C C . GLY A 1 576 ? 23.766 15.503 -3.965 1.00 91.69 576 GLY A C 1
ATOM 4300 O O . GLY A 1 576 ? 24.390 14.610 -3.387 1.00 91.69 576 GLY A O 1
ATOM 4301 N N . SER A 1 577 ? 23.479 16.686 -3.401 1.00 90.50 577 SER A N 1
ATOM 4302 C CA . SER A 1 577 ? 23.835 17.060 -2.021 1.00 90.50 577 SER A CA 1
ATOM 4303 C C . SER A 1 577 ? 23.119 16.226 -0.955 1.00 90.50 577 SER A C 1
ATOM 4305 O O . SER A 1 577 ? 23.658 16.040 0.133 1.00 90.50 577 SER A O 1
ATOM 4307 N N . ARG A 1 578 ? 21.917 15.719 -1.256 1.00 88.12 578 ARG A N 1
ATOM 4308 C CA . ARG A 1 578 ? 21.137 14.839 -0.367 1.00 88.12 578 ARG A CA 1
ATOM 4309 C C . ARG A 1 578 ? 21.457 13.352 -0.557 1.00 88.12 578 ARG A C 1
ATOM 4311 O O . ARG A 1 578 ? 21.009 12.527 0.235 1.00 88.12 578 ARG A O 1
ATOM 4318 N N . ASP A 1 579 ? 22.256 13.029 -1.574 1.00 92.19 579 ASP A N 1
ATOM 4319 C CA . ASP A 1 579 ? 22.582 11.669 -2.007 1.00 92.19 579 ASP A CA 1
ATOM 4320 C C . ASP A 1 579 ? 21.350 10.833 -2.393 1.00 92.19 579 ASP A C 1
ATOM 4322 O O . ASP A 1 579 ? 21.271 9.646 -2.102 1.00 92.19 579 ASP A O 1
ATOM 4326 N N . VAL A 1 580 ? 20.378 11.472 -3.045 1.00 94.19 580 VAL A N 1
ATOM 4327 C CA . VAL A 1 580 ? 19.088 10.882 -3.422 1.00 94.19 580 VAL A CA 1
ATOM 4328 C C . VAL A 1 580 ? 19.026 10.611 -4.932 1.00 94.19 580 VAL A C 1
ATOM 4330 O O . VAL A 1 580 ? 19.547 11.398 -5.720 1.00 94.19 580 VAL A O 1
ATOM 4333 N N . ASN A 1 581 ? 18.382 9.511 -5.349 1.00 96.25 581 ASN A N 1
ATOM 4334 C CA . ASN A 1 581 ? 18.404 9.029 -6.741 1.00 96.25 581 ASN A CA 1
ATOM 4335 C C . ASN A 1 581 ? 17.031 8.839 -7.410 1.00 96.25 581 ASN A C 1
ATOM 4337 O O . ASN A 1 581 ? 16.979 8.661 -8.624 1.00 96.25 581 ASN A O 1
ATOM 4341 N N . GLY A 1 582 ? 15.940 8.914 -6.653 1.00 95.50 582 GLY A N 1
ATOM 4342 C CA . GLY A 1 582 ? 14.569 8.852 -7.166 1.00 95.50 582 GLY A CA 1
ATOM 4343 C C . GLY A 1 582 ? 13.610 9.609 -6.250 1.00 95.50 582 GLY A C 1
ATOM 4344 O O . GLY A 1 582 ? 14.021 10.067 -5.180 1.00 95.50 582 GLY A O 1
ATOM 4345 N N . HIS A 1 583 ? 12.353 9.754 -6.671 1.00 95.44 583 HIS A N 1
ATOM 4346 C CA . HIS A 1 583 ? 11.327 10.484 -5.930 1.00 95.44 583 HIS A CA 1
ATOM 4347 C C . HIS A 1 583 ? 10.664 9.589 -4.871 1.00 95.44 583 HIS A C 1
ATOM 4349 O O . HIS A 1 583 ? 11.108 9.640 -3.725 1.00 95.44 583 HIS A O 1
ATOM 4355 N N . HIS A 1 584 ? 9.710 8.719 -5.242 1.00 96.75 584 HIS A N 1
ATOM 4356 C CA . HIS A 1 584 ? 9.121 7.718 -4.337 1.00 96.75 584 HIS A CA 1
ATOM 4357 C C . HIS A 1 584 ? 9.461 6.268 -4.717 1.00 96.75 584 HIS A C 1
ATOM 4359 O O . HIS A 1 584 ? 9.159 5.834 -5.829 1.00 96.75 584 HIS A O 1
ATOM 4365 N N . ALA A 1 585 ? 9.990 5.464 -3.789 1.00 98.19 585 ALA A N 1
ATOM 4366 C CA . ALA A 1 585 ? 10.204 4.033 -4.046 1.00 98.19 585 ALA A CA 1
ATOM 4367 C C . ALA A 1 585 ? 8.889 3.237 -3.961 1.00 98.19 585 ALA A C 1
ATOM 4369 O O . ALA A 1 585 ? 8.468 2.616 -4.940 1.00 98.19 585 ALA A O 1
ATOM 4370 N N . LEU A 1 586 ? 8.234 3.263 -2.794 1.00 98.56 586 LEU A N 1
ATOM 4371 C CA . LEU A 1 586 ? 6.997 2.532 -2.507 1.00 98.56 586 LEU A CA 1
ATOM 4372 C C . LEU A 1 586 ? 5.963 3.488 -1.904 1.00 98.56 586 LEU A C 1
ATOM 4374 O O . LEU A 1 586 ? 5.996 3.786 -0.707 1.00 98.56 586 LEU A O 1
ATOM 4378 N N . TRP A 1 587 ? 5.029 3.949 -2.733 1.00 97.56 587 TRP A N 1
ATOM 4379 C CA . TRP A 1 587 ? 4.090 5.012 -2.394 1.00 97.56 587 TRP A CA 1
ATOM 4380 C C . TRP A 1 587 ? 2.659 4.503 -2.259 1.00 97.56 587 TRP A C 1
ATOM 4382 O O . TRP A 1 587 ? 2.068 3.983 -3.206 1.00 97.56 587 TRP A O 1
ATOM 4392 N N . THR A 1 588 ? 2.083 4.695 -1.074 1.00 97.62 588 THR A N 1
ATOM 4393 C CA . THR A 1 588 ? 0.679 4.411 -0.780 1.00 97.62 588 THR A CA 1
ATOM 4394 C C . THR A 1 588 ? -0.062 5.703 -0.450 1.00 97.62 588 THR A C 1
ATOM 4396 O O . THR A 1 588 ? 0.348 6.466 0.422 1.00 97.62 588 THR A O 1
ATOM 4399 N N . SER A 1 589 ? -1.155 5.970 -1.161 1.00 93.44 589 SER A N 1
ATOM 4400 C CA . SER A 1 589 ? -1.915 7.215 -1.042 1.00 93.44 589 SER A CA 1
ATOM 4401 C C . SER A 1 589 ? -3.415 6.935 -1.055 1.00 93.44 589 SER A C 1
ATOM 4403 O O . SER A 1 589 ? -3.897 6.151 -1.865 1.00 93.44 589 SER A O 1
ATOM 4405 N N . TYR A 1 590 ? -4.197 7.543 -0.164 1.00 92.81 590 TYR A N 1
ATOM 4406 C CA . TYR A 1 590 ? -5.666 7.437 -0.194 1.00 92.81 590 TYR A CA 1
ATOM 4407 C C . TYR A 1 590 ? -6.215 5.993 -0.277 1.00 92.81 590 TYR A C 1
ATOM 4409 O O . TYR A 1 590 ? -7.184 5.710 -0.983 1.00 92.81 590 TYR A O 1
ATOM 4417 N N . CYS A 1 591 ? -5.571 5.056 0.416 1.00 95.62 591 CYS A N 1
ATOM 4418 C CA . CYS A 1 591 ? -5.840 3.618 0.350 1.00 95.62 591 CYS A CA 1
ATOM 4419 C C . CYS A 1 591 ? -6.117 3.023 1.734 1.00 95.62 591 CYS A C 1
ATOM 4421 O O . CYS A 1 591 ? -5.920 3.693 2.751 1.00 95.62 591 CYS A O 1
ATOM 4423 N N . THR A 1 592 ? -6.557 1.759 1.785 1.00 97.12 592 THR A N 1
ATOM 4424 C CA . THR A 1 592 ? -6.682 1.038 3.057 1.00 97.12 592 THR A CA 1
ATOM 4425 C C . THR A 1 592 ? -6.433 -0.468 2.985 1.00 97.12 592 THR A C 1
ATOM 4427 O O . THR A 1 592 ? -6.625 -1.105 1.953 1.00 97.12 592 THR A O 1
ATOM 4430 N N . ASN A 1 593 ? -6.019 -1.063 4.107 1.00 98.19 593 ASN A N 1
ATOM 4431 C CA . ASN A 1 593 ? -5.710 -2.492 4.237 1.00 98.19 593 ASN A CA 1
ATOM 4432 C C . ASN A 1 593 ? -4.664 -2.946 3.203 1.00 98.19 593 ASN A C 1
ATOM 4434 O O . ASN A 1 593 ? -4.819 -3.979 2.552 1.00 98.19 593 ASN A O 1
ATOM 4438 N N . VAL A 1 594 ? -3.606 -2.157 3.031 1.00 98.88 594 VAL A N 1
ATOM 4439 C CA . VAL A 1 594 ? -2.505 -2.439 2.101 1.00 98.88 594 VAL A CA 1
ATOM 4440 C C . VAL A 1 594 ? -1.346 -3.077 2.859 1.00 98.88 594 VAL A C 1
ATOM 4442 O O . VAL A 1 594 ? -1.000 -2.617 3.940 1.00 98.88 594 VAL A O 1
ATOM 4445 N N . LEU A 1 595 ? -0.726 -4.107 2.286 1.00 98.88 595 LEU A N 1
ATOM 4446 C CA . LEU A 1 595 ? 0.506 -4.713 2.789 1.00 98.88 595 LEU A CA 1
ATOM 4447 C C . LEU A 1 595 ? 1.633 -4.521 1.777 1.00 98.88 595 LEU A C 1
ATOM 4449 O O . LEU A 1 595 ? 1.559 -5.036 0.664 1.00 98.88 595 LEU A O 1
ATOM 4453 N N . VAL A 1 596 ? 2.695 -3.844 2.187 1.00 98.94 596 VAL A N 1
ATOM 4454 C CA . VAL A 1 596 ? 3.963 -3.739 1.471 1.00 98.94 596 VAL A CA 1
ATOM 4455 C C . VAL A 1 596 ? 5.005 -4.528 2.260 1.00 98.94 596 VAL A C 1
ATOM 4457 O O . VAL A 1 596 ? 5.308 -4.170 3.394 1.00 98.94 596 VAL A O 1
ATOM 4460 N N . THR A 1 597 ? 5.528 -5.629 1.716 1.00 98.44 597 THR A N 1
ATOM 4461 C CA . THR A 1 597 ? 6.405 -6.526 2.492 1.00 98.44 597 THR A CA 1
ATOM 4462 C C . THR A 1 597 ? 7.497 -7.210 1.682 1.00 98.44 597 THR A C 1
ATOM 4464 O O . THR A 1 597 ? 7.325 -7.436 0.488 1.00 98.44 597 THR A O 1
ATOM 4467 N N . ASN A 1 598 ? 8.610 -7.596 2.304 1.00 93.44 598 ASN A N 1
ATOM 4468 C CA . ASN A 1 598 ? 9.758 -8.208 1.622 1.00 93.44 598 ASN A CA 1
ATOM 4469 C C . ASN A 1 598 ? 10.323 -7.287 0.532 1.00 93.44 598 ASN A C 1
ATOM 4471 O O . ASN A 1 598 ? 10.346 -7.651 -0.645 1.00 93.44 598 ASN A O 1
ATOM 4475 N N . PHE A 1 599 ? 10.721 -6.072 0.907 1.00 97.19 599 PHE A N 1
ATOM 4476 C CA . PHE A 1 599 ? 11.300 -5.093 -0.015 1.00 97.19 599 PHE A CA 1
ATOM 4477 C C . PHE A 1 599 ? 12.781 -4.815 0.270 1.00 97.19 599 PHE A C 1
ATOM 4479 O O . PHE A 1 599 ? 13.235 -4.934 1.409 1.00 97.19 599 PHE A O 1
ATOM 4486 N N . ASP A 1 600 ? 13.519 -4.429 -0.774 1.00 96.44 600 ASP A N 1
ATOM 4487 C CA . ASP A 1 600 ? 14.936 -4.047 -0.700 1.00 96.44 600 ASP A CA 1
ATOM 4488 C C . ASP A 1 600 ? 15.181 -2.713 -1.431 1.00 96.44 600 ASP A C 1
ATOM 4490 O O . ASP A 1 600 ? 15.026 -2.604 -2.653 1.00 96.44 600 ASP A O 1
ATOM 4494 N N . ILE A 1 601 ? 15.534 -1.675 -0.670 1.00 97.94 601 ILE A N 1
ATOM 4495 C CA . ILE A 1 601 ? 15.791 -0.319 -1.168 1.00 97.94 601 ILE A CA 1
ATOM 4496 C C . ILE A 1 601 ? 17.300 -0.054 -1.135 1.00 97.94 601 ILE A C 1
ATOM 4498 O O . ILE A 1 601 ? 17.853 0.496 -0.179 1.00 97.94 601 ILE A O 1
ATOM 4502 N N . ALA A 1 602 ? 17.981 -0.472 -2.204 1.00 93.31 602 ALA A N 1
ATOM 4503 C CA . ALA A 1 602 ? 19.444 -0.506 -2.266 1.00 93.31 602 ALA A CA 1
ATOM 4504 C C . ALA A 1 602 ? 20.110 0.884 -2.339 1.00 93.31 602 ALA A C 1
ATOM 4506 O O . ALA A 1 602 ? 21.319 1.006 -2.146 1.00 93.31 602 ALA A O 1
ATOM 4507 N N . TRP A 1 603 ? 19.339 1.936 -2.619 1.00 96.31 603 TRP A N 1
ATOM 4508 C CA . TRP A 1 603 ? 19.806 3.314 -2.775 1.00 96.31 603 TRP A CA 1
ATOM 4509 C C . TRP A 1 603 ? 18.791 4.276 -2.172 1.00 96.31 603 TRP A C 1
ATOM 4511 O O . TRP A 1 603 ? 17.606 3.973 -2.148 1.00 96.31 603 TRP A O 1
ATOM 4521 N N . ARG A 1 604 ? 19.234 5.457 -1.732 1.00 95.94 604 ARG A N 1
ATOM 4522 C CA . ARG A 1 604 ? 18.329 6.457 -1.152 1.00 95.94 604 ARG A CA 1
ATOM 4523 C C . ARG A 1 604 ? 17.393 7.055 -2.201 1.00 95.94 604 ARG A C 1
ATOM 4525 O O . ARG A 1 604 ? 17.856 7.607 -3.209 1.00 95.94 604 ARG A O 1
ATOM 4532 N N . TRP A 1 605 ? 16.102 7.025 -1.899 1.00 96.69 605 TRP A N 1
ATOM 4533 C CA . TRP A 1 605 ? 15.060 7.802 -2.570 1.00 96.69 605 TRP A CA 1
ATOM 4534 C C . TRP A 1 605 ? 14.743 9.064 -1.769 1.00 96.69 605 TRP A C 1
ATOM 4536 O O . TRP A 1 605 ? 15.140 9.169 -0.612 1.00 96.69 605 TRP A O 1
ATOM 4546 N N . TYR A 1 606 ? 14.077 10.063 -2.348 1.00 95.62 606 TYR A N 1
ATOM 4547 C CA . TYR A 1 606 ? 13.670 11.224 -1.550 1.00 95.62 606 TYR A CA 1
ATOM 4548 C C . TYR A 1 606 ? 12.677 10.742 -0.487 1.00 95.62 606 TYR A C 1
ATOM 4550 O O . TYR A 1 606 ? 12.874 10.977 0.708 1.00 95.62 606 TYR A O 1
ATOM 4558 N N . HIS A 1 607 ? 11.752 9.894 -0.937 1.00 96.00 607 HIS A N 1
ATOM 4559 C CA . HIS A 1 607 ? 10.799 9.162 -0.130 1.00 96.00 607 HIS A CA 1
ATOM 4560 C C . HIS A 1 607 ? 10.902 7.654 -0.404 1.00 96.00 607 HIS A C 1
ATOM 4562 O O . HIS A 1 607 ? 10.642 7.181 -1.509 1.00 96.00 607 HIS A O 1
ATOM 4568 N N . ASP A 1 608 ? 11.315 6.873 0.590 1.00 98.12 608 ASP A N 1
ATOM 4569 C CA . ASP A 1 608 ? 11.435 5.421 0.455 1.00 98.12 608 ASP A CA 1
ATOM 4570 C C . ASP A 1 608 ? 10.069 4.751 0.674 1.00 98.12 608 ASP A C 1
ATOM 4572 O O . ASP A 1 608 ? 9.541 4.094 -0.226 1.00 98.12 608 ASP A O 1
ATOM 4576 N N . LEU A 1 609 ? 9.479 4.933 1.861 1.00 98.38 609 LEU A N 1
ATOM 4577 C CA . LEU A 1 609 ? 8.218 4.304 2.262 1.00 98.38 609 LEU A CA 1
ATOM 4578 C C . LEU A 1 609 ? 7.176 5.379 2.578 1.00 98.38 609 LEU A C 1
ATOM 4580 O O . LEU A 1 609 ? 7.131 5.878 3.702 1.00 98.38 609 LEU A O 1
ATOM 4584 N N . SER A 1 610 ? 6.343 5.733 1.599 1.00 97.06 610 SER A N 1
ATOM 4585 C CA . SER A 1 610 ? 5.389 6.840 1.749 1.00 97.06 610 SER A CA 1
ATOM 4586 C C . SER A 1 610 ? 3.987 6.373 2.093 1.00 97.06 610 SER A C 1
ATOM 4588 O O . SER A 1 610 ? 3.355 5.633 1.333 1.00 97.06 610 SER A O 1
ATOM 4590 N N . VAL A 1 611 ? 3.464 6.913 3.190 1.00 97.12 611 VAL A N 1
ATOM 4591 C CA . VAL A 1 611 ? 2.025 7.015 3.434 1.00 97.12 611 VAL A CA 1
ATOM 4592 C C . VAL A 1 611 ? 1.607 8.459 3.186 1.00 97.12 611 VAL A C 1
ATOM 4594 O O . VAL A 1 611 ? 2.142 9.386 3.791 1.00 97.12 611 VAL A O 1
ATOM 4597 N N . ASP A 1 612 ? 0.646 8.645 2.289 1.00 90.50 612 ASP A N 1
ATOM 4598 C CA . ASP A 1 612 ? 0.180 9.952 1.828 1.00 90.50 612 ASP A CA 1
ATOM 4599 C C . ASP A 1 612 ? -1.360 10.016 1.822 1.00 90.50 612 ASP A C 1
ATOM 4601 O O . ASP A 1 612 ? -2.054 8.999 1.757 1.00 90.50 612 ASP A O 1
ATOM 4605 N N . SER A 1 613 ? -1.909 11.227 1.913 1.00 87.38 613 SER A N 1
ATOM 4606 C CA . SER A 1 613 ? -3.310 11.536 1.627 1.00 87.38 613 SER A CA 1
ATOM 4607 C C . SER A 1 613 ? -4.306 10.593 2.296 1.00 87.38 613 SER A C 1
ATOM 4609 O O . SER A 1 613 ? -5.018 9.847 1.628 1.00 87.38 613 SER A O 1
ATOM 4611 N N . PHE A 1 614 ? -4.386 10.621 3.624 1.00 93.12 614 PHE A N 1
ATOM 4612 C CA . PHE A 1 614 ? -5.276 9.754 4.403 1.00 93.12 614 PHE A CA 1
ATOM 4613 C C . PHE A 1 614 ? -5.070 8.240 4.195 1.00 93.12 614 PHE A C 1
ATOM 4615 O O . PHE A 1 614 ? -5.972 7.464 4.511 1.00 93.12 614 PHE A O 1
ATOM 4622 N N . ALA A 1 615 ? -3.919 7.784 3.688 1.00 96.06 615 ALA A N 1
ATOM 4623 C CA . ALA A 1 615 ? -3.574 6.365 3.742 1.00 96.06 615 ALA A CA 1
ATOM 4624 C C . ALA A 1 615 ? -3.741 5.839 5.179 1.00 96.06 615 ALA A C 1
ATOM 4626 O O . ALA A 1 615 ? -3.278 6.467 6.143 1.00 96.06 615 ALA A O 1
ATOM 4627 N N . GLU A 1 616 ? -4.457 4.722 5.312 1.00 96.44 616 GLU A N 1
ATOM 4628 C CA . GLU A 1 616 ? -4.830 4.164 6.608 1.00 96.44 616 GLU A CA 1
ATOM 4629 C C . GLU A 1 616 ? -4.824 2.640 6.624 1.00 96.44 616 GLU A C 1
ATOM 4631 O O . GLU A 1 616 ? -5.173 1.992 5.643 1.00 96.44 616 GLU A O 1
ATOM 4636 N N . SER A 1 617 ? -4.508 2.021 7.760 1.00 96.69 617 SER A N 1
ATOM 4637 C CA . SER A 1 617 ? -4.372 0.556 7.835 1.00 96.69 617 SER A CA 1
ATOM 4638 C C . SER A 1 617 ? -3.411 -0.006 6.769 1.00 96.69 617 SER A C 1
ATOM 4640 O O . SER A 1 617 ? -3.573 -1.145 6.326 1.00 96.69 617 SER A O 1
ATOM 4642 N N . THR A 1 618 ? -2.438 0.799 6.333 1.00 98.38 618 THR A N 1
ATOM 4643 C CA . THR A 1 618 ? -1.324 0.369 5.490 1.00 98.38 618 THR A CA 1
ATOM 4644 C C . THR A 1 618 ? -0.214 -0.176 6.377 1.00 98.38 618 THR A C 1
ATOM 4646 O O . THR A 1 618 ? 0.101 0.392 7.424 1.00 98.38 618 THR A O 1
ATOM 4649 N N . VAL A 1 619 ? 0.381 -1.280 5.944 1.00 98.94 619 VAL A N 1
ATOM 4650 C CA . VAL A 1 619 ? 1.473 -1.965 6.622 1.00 98.94 619 VAL A CA 1
ATOM 4651 C C . VAL A 1 619 ? 2.689 -1.980 5.712 1.00 98.94 619 VAL A C 1
ATOM 4653 O O . VAL A 1 619 ? 2.615 -2.511 4.608 1.00 98.94 619 VAL A O 1
ATOM 4656 N N . TYR A 1 620 ? 3.812 -1.469 6.203 1.00 98.88 620 TYR A N 1
ATOM 4657 C CA . TYR A 1 620 ? 5.139 -1.765 5.673 1.00 98.88 620 TYR A CA 1
ATOM 4658 C C . TYR A 1 620 ? 5.801 -2.772 6.611 1.00 98.88 620 TYR A C 1
ATOM 4660 O O . TYR A 1 620 ? 5.935 -2.497 7.802 1.00 98.88 620 TYR A O 1
ATOM 4668 N N . SER A 1 621 ? 6.169 -3.945 6.099 1.00 96.75 621 SER A N 1
ATOM 4669 C CA . SER A 1 621 ? 6.645 -5.073 6.906 1.00 96.75 621 SER A CA 1
ATOM 4670 C C . SER A 1 621 ? 7.894 -5.727 6.312 1.00 96.75 621 SER A C 1
ATOM 4672 O O . SER A 1 621 ? 8.001 -5.841 5.095 1.00 96.75 621 SER A O 1
ATOM 4674 N N . SER A 1 622 ? 8.804 -6.228 7.149 1.00 92.75 622 SER A N 1
ATOM 4675 C CA . SER A 1 622 ? 9.863 -7.169 6.738 1.00 92.75 622 SER A CA 1
ATOM 4676 C C . SER A 1 622 ? 10.667 -6.687 5.523 1.00 92.75 622 SER A C 1
ATOM 4678 O O . SER A 1 622 ? 10.742 -7.358 4.493 1.00 92.75 622 SER A O 1
ATOM 4680 N N . GLY A 1 623 ? 11.227 -5.483 5.609 1.00 91.75 623 GLY A N 1
ATOM 4681 C CA . GLY A 1 623 ? 11.976 -4.867 4.515 1.00 91.75 623 GLY A CA 1
ATOM 4682 C C . GLY A 1 623 ? 13.283 -4.245 4.977 1.00 91.75 623 GLY A C 1
ATOM 4683 O O . GLY A 1 623 ? 13.503 -4.049 6.172 1.00 91.75 623 GLY A O 1
ATOM 4684 N N . LYS A 1 624 ? 14.165 -3.948 4.023 1.00 94.50 624 LYS A N 1
ATOM 4685 C CA . LYS A 1 624 ? 15.477 -3.359 4.301 1.00 94.50 624 LYS A CA 1
ATOM 4686 C C . LYS A 1 624 ? 15.872 -2.303 3.279 1.00 94.50 624 LYS A C 1
ATOM 4688 O O . LYS A 1 624 ? 15.351 -2.278 2.163 1.00 94.50 624 LYS A O 1
ATOM 4693 N N . GLY A 1 625 ? 16.824 -1.452 3.637 1.00 95.25 625 GLY A N 1
ATOM 4694 C CA . GLY A 1 625 ? 17.410 -0.504 2.698 1.00 95.25 625 GLY A CA 1
ATOM 4695 C C . GLY A 1 625 ? 18.675 0.155 3.223 1.00 95.25 625 GLY A C 1
ATOM 4696 O O . GLY A 1 625 ? 19.120 -0.116 4.331 1.00 95.25 625 GLY A O 1
ATOM 4697 N N . VAL A 1 626 ? 19.276 1.026 2.412 1.00 95.19 626 VAL A N 1
ATOM 4698 C CA . VAL A 1 626 ? 20.569 1.650 2.749 1.00 95.19 626 VAL A CA 1
ATOM 4699 C C . VAL A 1 626 ? 20.456 2.763 3.803 1.00 95.19 626 VAL A C 1
ATOM 4701 O O . VAL A 1 626 ? 21.380 2.968 4.593 1.00 95.19 626 VAL A O 1
ATOM 4704 N N . ASP A 1 627 ? 19.346 3.506 3.809 1.00 94.94 627 ASP A N 1
ATOM 4705 C CA . ASP A 1 627 ? 19.028 4.558 4.783 1.00 94.94 627 ASP A CA 1
ATOM 4706 C C . ASP A 1 627 ? 17.556 4.977 4.632 1.00 94.94 627 ASP A C 1
ATOM 4708 O O . ASP A 1 627 ? 17.268 5.985 3.989 1.00 94.94 627 ASP A O 1
ATOM 4712 N N . ILE A 1 628 ? 16.633 4.166 5.147 1.00 96.81 628 ILE A N 1
ATOM 4713 C CA . ILE A 1 628 ? 15.188 4.313 4.906 1.00 96.81 628 ILE A CA 1
ATOM 4714 C C . ILE A 1 628 ? 14.591 5.508 5.665 1.00 96.81 628 ILE A C 1
ATOM 4716 O O . ILE A 1 628 ? 14.879 5.692 6.851 1.00 96.81 628 ILE A O 1
ATOM 4720 N N . ASN A 1 629 ? 13.686 6.254 5.022 1.00 96.25 629 ASN A N 1
ATOM 4721 C CA . ASN A 1 629 ? 12.659 7.050 5.696 1.00 96.25 629 ASN A CA 1
ATOM 4722 C C . ASN A 1 629 ? 11.255 6.420 5.603 1.00 96.25 629 ASN A C 1
ATOM 4724 O O . ASN A 1 629 ? 10.794 6.008 4.539 1.00 96.25 629 ASN A O 1
ATOM 4728 N N . ALA A 1 630 ? 10.564 6.382 6.744 1.00 97.00 630 ALA A N 1
ATOM 4729 C CA . ALA A 1 630 ? 9.122 6.187 6.823 1.00 97.00 630 ALA A CA 1
ATOM 4730 C C . ALA A 1 630 ? 8.459 7.563 6.674 1.00 97.00 630 ALA A C 1
ATOM 4732 O O . ALA A 1 630 ? 8.329 8.328 7.633 1.00 97.00 630 ALA A O 1
ATOM 4733 N N . ASP A 1 631 ? 8.123 7.903 5.439 1.00 96.12 631 ASP A N 1
ATOM 4734 C CA . ASP A 1 631 ? 7.603 9.203 5.048 1.00 96.12 631 ASP A CA 1
ATOM 4735 C C . ASP A 1 631 ? 6.096 9.292 5.345 1.00 96.12 631 ASP A C 1
ATOM 4737 O O . ASP A 1 631 ? 5.264 8.667 4.684 1.00 96.12 631 ASP A O 1
ATOM 4741 N N . CYS A 1 632 ? 5.744 10.051 6.386 1.00 95.75 632 CYS A N 1
ATOM 4742 C CA . CYS A 1 632 ? 4.366 10.428 6.676 1.00 95.75 632 CYS A CA 1
ATOM 4743 C C . CYS A 1 632 ? 4.082 11.801 6.063 1.00 95.75 632 CYS A C 1
ATOM 4745 O O . CYS A 1 632 ? 4.416 12.835 6.647 1.00 95.75 632 CYS A O 1
ATOM 4747 N N . HIS A 1 633 ? 3.450 11.799 4.893 1.00 90.75 633 HIS A N 1
ATOM 4748 C CA . HIS A 1 633 ? 3.324 12.957 4.002 1.00 90.75 633 HIS A CA 1
ATOM 4749 C C . HIS A 1 633 ? 2.213 13.949 4.400 1.00 90.75 633 HIS A C 1
ATOM 4751 O O . HIS A 1 633 ? 1.544 14.550 3.560 1.00 90.75 633 HIS A O 1
ATOM 4757 N N . ARG A 1 634 ? 1.977 14.122 5.710 1.00 90.06 634 ARG A N 1
ATOM 4758 C CA . ARG A 1 634 ? 0.895 14.950 6.285 1.00 90.06 634 ARG A CA 1
ATOM 4759 C C . ARG A 1 634 ? -0.489 14.497 5.807 1.00 90.06 634 ARG A C 1
ATOM 4761 O O . ARG A 1 634 ? -0.722 13.320 5.547 1.00 90.06 634 ARG A O 1
ATOM 4768 N N . ALA A 1 635 ? -1.454 15.420 5.781 1.00 87.56 635 ALA A N 1
ATOM 4769 C CA . ALA A 1 635 ? -2.792 15.210 5.237 1.00 87.56 635 ALA A CA 1
ATOM 4770 C C . ALA A 1 635 ? -3.526 13.995 5.831 1.00 87.56 635 ALA A C 1
ATOM 4772 O O . ALA A 1 635 ? -4.171 13.216 5.129 1.00 87.56 635 ALA A O 1
ATOM 4773 N N . GLY A 1 636 ? -3.442 13.851 7.152 1.00 91.25 636 GLY A N 1
ATOM 4774 C CA . GLY A 1 636 ? -4.274 12.932 7.907 1.00 91.25 636 GLY A CA 1
ATOM 4775 C C . GLY A 1 636 ? -3.934 11.463 7.701 1.00 91.25 636 GLY A C 1
ATOM 4776 O O . GLY A 1 636 ? -4.828 10.640 7.841 1.00 91.25 636 GLY A O 1
ATOM 4777 N N . VAL A 1 637 ? -2.696 11.102 7.362 1.00 95.19 637 VAL A N 1
ATOM 4778 C CA . VAL A 1 637 ? -2.250 9.696 7.334 1.00 95.19 637 VAL A CA 1
ATOM 4779 C C . VAL A 1 637 ? -2.274 9.107 8.746 1.00 95.19 637 VAL A C 1
ATOM 4781 O O . VAL A 1 637 ? -1.658 9.654 9.661 1.00 95.19 637 VAL A O 1
ATOM 4784 N N . HIS A 1 638 ? -3.021 8.024 8.958 1.00 96.50 638 HIS A N 1
ATOM 4785 C CA . HIS A 1 638 ? -3.381 7.558 10.303 1.00 96.50 638 HIS A CA 1
ATOM 4786 C C . HIS A 1 638 ? -3.511 6.036 10.384 1.00 96.50 638 HIS A C 1
ATOM 4788 O O . HIS A 1 638 ? -3.842 5.377 9.405 1.00 96.50 638 HIS A O 1
ATOM 4794 N N . ASN A 1 639 ? -3.302 5.479 11.580 1.00 96.88 639 ASN A N 1
ATOM 4795 C CA . ASN A 1 639 ? -3.478 4.048 11.860 1.00 96.88 639 ASN A CA 1
ATOM 4796 C C . ASN A 1 639 ? -2.719 3.116 10.889 1.00 96.88 639 ASN A C 1
ATOM 4798 O O . ASN A 1 639 ? -3.237 2.080 10.473 1.00 96.88 639 ASN A O 1
ATOM 4802 N N . ASN A 1 640 ? -1.500 3.488 10.506 1.00 98.62 640 ASN A N 1
ATOM 4803 C CA . ASN A 1 640 ? -0.576 2.681 9.708 1.00 98.62 640 ASN A CA 1
ATOM 4804 C C . ASN A 1 640 ? 0.456 1.981 10.604 1.00 98.62 640 ASN A C 1
ATOM 4806 O O . ASN A 1 640 ? 0.698 2.404 11.738 1.00 98.62 640 ASN A O 1
ATOM 4810 N N . LEU A 1 641 ? 1.080 0.924 10.086 1.00 98.88 641 LEU A N 1
ATOM 4811 C CA . LEU A 1 641 ? 2.095 0.138 10.785 1.00 98.88 641 LEU A CA 1
ATOM 4812 C C . LEU A 1 641 ? 3.372 0.037 9.947 1.00 98.88 641 LEU A C 1
ATOM 4814 O O . LEU A 1 641 ? 3.346 -0.431 8.813 1.00 98.88 641 LEU A O 1
ATOM 4818 N N . PHE A 1 642 ? 4.498 0.409 10.540 1.00 98.81 642 PHE A N 1
ATOM 4819 C CA . PHE A 1 642 ? 5.838 0.129 10.032 1.00 98.81 642 PHE A CA 1
ATOM 4820 C C . PHE A 1 642 ? 6.461 -0.903 10.965 1.00 98.81 642 PHE A C 1
ATOM 4822 O O . PHE A 1 642 ? 6.685 -0.593 12.136 1.00 98.81 642 PHE A O 1
ATOM 4829 N N . THR A 1 643 ? 6.679 -2.134 10.497 1.00 98.12 643 THR A N 1
ATOM 4830 C CA . THR A 1 643 ? 7.092 -3.244 11.361 1.00 98.12 643 THR A CA 1
ATOM 4831 C C . THR A 1 643 ? 8.223 -4.092 10.790 1.00 98.12 643 THR A C 1
ATOM 4833 O O . THR A 1 643 ? 8.213 -4.402 9.607 1.00 98.12 643 THR A O 1
ATOM 4836 N N . ASN A 1 644 ? 9.198 -4.486 11.611 1.00 95.12 644 ASN A N 1
ATOM 4837 C CA . ASN A 1 644 ? 10.322 -5.328 11.181 1.00 95.12 644 ASN A CA 1
ATOM 4838 C C . ASN A 1 644 ? 11.088 -4.731 9.981 1.00 95.12 644 ASN A C 1
ATOM 4840 O O . ASN A 1 644 ? 11.127 -5.315 8.896 1.00 95.12 644 ASN A O 1
ATOM 4844 N N . ILE A 1 645 ? 11.627 -3.520 10.145 1.00 95.50 645 ILE A N 1
ATOM 4845 C CA . ILE A 1 645 ? 12.300 -2.791 9.059 1.00 95.50 645 ILE A CA 1
ATOM 4846 C C . ILE A 1 645 ? 13.741 -2.478 9.451 1.00 95.50 645 ILE A C 1
ATOM 4848 O O . ILE A 1 645 ? 13.982 -1.717 10.392 1.00 95.50 645 ILE A O 1
ATOM 4852 N N . ASP A 1 646 ? 14.680 -2.987 8.654 1.00 94.44 646 ASP A N 1
ATOM 4853 C CA . ASP A 1 646 ? 16.082 -2.585 8.697 1.00 94.44 646 ASP A CA 1
ATOM 4854 C C . ASP A 1 646 ? 16.266 -1.301 7.879 1.00 94.44 646 ASP A C 1
ATOM 4856 O O . ASP A 1 646 ? 16.273 -1.279 6.647 1.00 94.44 646 ASP A O 1
ATOM 4860 N N . THR A 1 647 ? 16.404 -0.192 8.589 1.00 95.31 647 THR A N 1
ATOM 4861 C CA . THR A 1 647 ? 16.551 1.137 7.999 1.00 95.31 647 THR A CA 1
ATOM 4862 C C . THR A 1 647 ? 17.940 1.411 7.441 1.00 95.31 647 THR A C 1
ATOM 4864 O O . THR A 1 647 ? 18.172 2.522 6.966 1.00 95.31 647 THR A O 1
ATOM 4867 N N . GLY A 1 648 ? 18.878 0.465 7.495 1.00 95.06 648 GLY A N 1
ATOM 4868 C CA . GLY A 1 648 ? 20.243 0.714 7.056 1.00 95.06 648 GLY A CA 1
ATOM 4869 C C . GLY A 1 648 ? 20.969 1.604 8.051 1.00 95.06 648 GLY A C 1
ATOM 4870 O O . GLY A 1 648 ? 21.103 1.297 9.233 1.00 95.06 648 GLY A O 1
ATOM 4871 N N . ARG A 1 649 ? 21.411 2.774 7.591 1.00 92.31 649 ARG A N 1
ATOM 4872 C CA . ARG A 1 649 ? 22.076 3.764 8.455 1.00 92.31 649 ARG A CA 1
ATOM 4873 C C . ARG A 1 649 ? 21.146 4.390 9.506 1.00 92.31 649 ARG A C 1
ATOM 4875 O O . ARG A 1 649 ? 21.651 4.949 10.483 1.00 92.31 649 ARG A O 1
ATOM 4882 N N . GLY A 1 650 ? 19.827 4.361 9.294 1.00 90.25 650 GLY A N 1
ATOM 4883 C CA . GLY A 1 650 ? 18.820 4.909 10.213 1.00 90.25 650 GLY A CA 1
ATOM 4884 C C . GLY A 1 650 ? 18.965 6.407 10.505 1.00 90.25 650 GLY A C 1
ATOM 4885 O O . GLY A 1 650 ? 18.541 6.886 11.558 1.00 90.25 650 GLY A O 1
ATOM 4886 N N . THR A 1 651 ? 19.589 7.181 9.610 1.00 88.88 651 THR A N 1
ATOM 4887 C CA . THR A 1 651 ? 19.877 8.605 9.866 1.00 88.88 651 THR A CA 1
ATOM 4888 C C . THR A 1 651 ? 18.702 9.529 9.572 1.00 88.88 651 THR A C 1
ATOM 4890 O O . THR A 1 651 ? 18.705 10.676 10.024 1.00 88.88 651 THR A O 1
ATOM 4893 N N . ARG A 1 652 ? 17.692 9.023 8.857 1.00 91.94 652 ARG A N 1
ATOM 4894 C CA . ARG A 1 652 ? 16.542 9.795 8.374 1.00 91.94 652 ARG A CA 1
ATOM 4895 C C . ARG A 1 652 ? 15.200 9.073 8.499 1.00 91.94 652 ARG A C 1
ATOM 4897 O O . ARG A 1 652 ? 14.254 9.435 7.814 1.00 91.94 652 ARG A O 1
ATOM 4904 N N . ALA A 1 653 ? 15.110 8.102 9.403 1.00 93.12 653 ALA A N 1
ATOM 4905 C CA . ALA A 1 653 ? 13.927 7.279 9.668 1.00 93.12 653 ALA A CA 1
ATOM 4906 C C . ALA A 1 653 ? 12.583 8.036 9.660 1.00 93.12 653 ALA A C 1
ATOM 4908 O O . ALA A 1 653 ? 11.591 7.502 9.177 1.00 93.12 653 ALA A O 1
ATOM 4909 N N . PHE A 1 654 ? 12.562 9.275 10.163 1.00 94.19 654 PHE A N 1
ATOM 4910 C CA . PHE A 1 654 ? 11.367 10.122 10.273 1.00 94.19 654 PHE A CA 1
ATOM 4911 C C . PHE A 1 654 ? 11.433 11.401 9.425 1.00 94.19 654 PHE A C 1
ATOM 4913 O O . PHE A 1 654 ? 10.702 12.359 9.681 1.00 94.19 654 PHE A O 1
ATOM 4920 N N . GLN A 1 655 ? 12.348 11.473 8.456 1.00 91.88 655 GLN A N 1
ATOM 4921 C CA . GLN A 1 655 ? 12.332 12.557 7.480 1.00 91.88 655 GLN A CA 1
ATOM 4922 C C . GLN A 1 655 ? 11.104 12.366 6.591 1.00 91.88 655 GLN A C 1
ATOM 4924 O O . GLN A 1 655 ? 11.012 11.370 5.880 1.00 91.88 655 GLN A O 1
ATOM 4929 N N . SER A 1 656 ? 10.171 13.309 6.641 1.00 91.56 656 SER A N 1
ATOM 4930 C CA . SER A 1 656 ? 8.921 13.250 5.881 1.00 91.56 656 SER A CA 1
ATOM 4931 C C . SER A 1 656 ? 8.667 14.565 5.156 1.00 91.56 656 SER A C 1
ATOM 4933 O O . SER A 1 656 ? 9.100 15.619 5.640 1.00 91.56 656 SER A O 1
ATOM 4935 N N . GLY A 1 657 ? 7.990 14.476 4.015 1.00 85.06 657 GLY A N 1
ATOM 4936 C CA . GLY A 1 657 ? 7.624 15.620 3.184 1.00 85.06 657 GLY A CA 1
ATOM 4937 C C . GLY A 1 657 ? 6.214 16.152 3.434 1.00 85.06 657 GLY A C 1
ATOM 4938 O O . GLY A 1 657 ? 5.602 15.930 4.486 1.00 85.06 657 GLY A O 1
ATOM 4939 N N . GLY A 1 658 ? 5.711 16.877 2.440 1.00 78.75 658 GLY A N 1
ATOM 4940 C CA . GLY A 1 658 ? 4.331 17.334 2.347 1.00 78.75 658 GLY A CA 1
ATOM 4941 C C . GLY A 1 658 ? 4.107 18.782 2.774 1.00 78.75 658 GLY A C 1
ATOM 4942 O O . GLY A 1 658 ? 4.846 19.376 3.571 1.00 78.75 658 GLY A O 1
ATOM 4943 N N . ALA A 1 659 ? 3.019 19.353 2.255 1.00 74.25 659 ALA A N 1
ATOM 4944 C CA . ALA A 1 659 ? 2.694 20.766 2.397 1.00 74.25 659 ALA A CA 1
ATOM 4945 C C . ALA A 1 659 ? 2.411 21.147 3.854 1.00 74.25 659 ALA A C 1
ATOM 4947 O O . ALA A 1 659 ? 1.560 20.556 4.521 1.00 74.25 659 ALA A O 1
ATOM 4948 N N . LYS A 1 660 ? 3.093 22.184 4.351 1.00 75.44 660 LYS A N 1
ATOM 4949 C CA . LYS A 1 660 ? 3.040 22.588 5.768 1.00 75.44 660 LYS A CA 1
ATOM 4950 C C . LYS A 1 660 ? 1.646 22.976 6.269 1.00 75.44 660 LYS A C 1
ATOM 4952 O O . LYS A 1 660 ? 1.408 22.884 7.465 1.00 75.44 660 LYS A O 1
ATOM 4957 N N . ASP A 1 661 ? 0.740 23.389 5.391 1.00 72.88 661 ASP A N 1
ATOM 4958 C CA . ASP A 1 661 ? -0.639 23.770 5.721 1.00 72.88 661 ASP A CA 1
ATOM 4959 C C . ASP A 1 661 ? -1.595 22.567 5.889 1.00 72.88 661 ASP A C 1
ATOM 4961 O O . ASP A 1 661 ? -2.775 22.742 6.210 1.00 72.88 661 ASP A O 1
ATOM 4965 N N . ARG A 1 662 ? -1.094 21.334 5.725 1.00 80.44 662 ARG A N 1
ATOM 4966 C CA . ARG A 1 662 ? -1.860 20.074 5.820 1.00 80.44 662 ARG A CA 1
ATOM 4967 C C . ARG A 1 662 ? -1.740 19.371 7.164 1.00 80.44 662 ARG A C 1
ATOM 4969 O O . ARG A 1 662 ? -1.918 18.154 7.247 1.00 80.44 662 ARG A O 1
ATOM 4976 N N . GLY A 1 663 ? -1.444 20.143 8.202 1.00 87.06 663 GLY A N 1
ATOM 4977 C CA . GLY A 1 663 ? -1.257 19.635 9.550 1.00 87.06 663 GLY A CA 1
ATOM 4978 C C . GLY A 1 663 ? 0.093 18.960 9.734 1.00 87.06 663 GLY A C 1
ATOM 4979 O O . GLY A 1 663 ? 0.963 18.995 8.863 1.00 87.06 663 GLY A O 1
ATOM 4980 N N . ALA A 1 664 ? 0.271 18.340 10.894 1.00 91.06 664 ALA A N 1
ATOM 4981 C CA . ALA A 1 664 ? 1.459 17.574 11.232 1.00 91.06 664 ALA A CA 1
ATOM 4982 C C . ALA A 1 664 ? 1.669 16.392 10.266 1.00 91.06 664 ALA A C 1
ATOM 4984 O O . ALA A 1 664 ? 0.717 15.900 9.650 1.00 91.06 664 ALA A O 1
ATOM 4985 N N . ASN A 1 665 ? 2.923 15.931 10.163 1.00 92.44 665 ASN A N 1
ATOM 4986 C CA . ASN A 1 665 ? 3.343 14.827 9.285 1.00 92.44 665 ASN A CA 1
ATOM 4987 C C . ASN A 1 665 ? 2.494 13.570 9.488 1.00 92.44 665 ASN A C 1
ATOM 4989 O O . ASN A 1 665 ? 2.130 12.901 8.530 1.00 92.44 665 ASN A O 1
ATOM 4993 N N . SER A 1 666 ? 2.115 13.285 10.728 1.00 95.19 666 SER A N 1
ATOM 4994 C CA . SER A 1 666 ? 1.324 12.122 11.093 1.00 95.19 666 SER A CA 1
ATOM 4995 C C . SER A 1 666 ? 0.048 12.534 11.820 1.00 95.19 666 SER A C 1
ATOM 4997 O O . SER A 1 666 ? 0.088 13.304 12.781 1.00 95.19 666 SER A O 1
ATOM 4999 N N . ALA A 1 667 ? -1.082 11.948 11.425 1.00 95.12 667 ALA A N 1
ATOM 5000 C CA . ALA A 1 667 ? -2.256 11.865 12.287 1.00 95.12 667 ALA A CA 1
ATOM 5001 C C . ALA A 1 667 ? -2.130 10.660 13.243 1.00 95.12 667 ALA A C 1
ATOM 5003 O O . ALA A 1 667 ? -1.081 10.011 13.327 1.00 95.12 667 ALA A O 1
ATOM 5004 N N . ALA A 1 668 ? -3.172 10.411 14.033 1.00 94.38 668 ALA A N 1
ATOM 5005 C CA . ALA A 1 668 ? -3.127 9.496 15.165 1.00 94.38 668 ALA A CA 1
ATOM 5006 C C . ALA A 1 668 ? -2.876 8.020 14.809 1.00 94.38 668 ALA A C 1
ATOM 5008 O O . ALA A 1 668 ? -3.246 7.528 13.741 1.00 94.38 668 ALA A O 1
ATOM 5009 N N . ASN A 1 669 ? -2.339 7.284 15.788 1.00 94.44 669 ASN A N 1
ATOM 5010 C CA . ASN A 1 669 ? -2.219 5.820 15.815 1.00 94.44 669 ASN A CA 1
ATOM 5011 C C . ASN A 1 669 ? -1.272 5.190 14.781 1.00 94.44 669 ASN A C 1
ATOM 5013 O O . ASN A 1 669 ? -1.248 3.962 14.664 1.00 94.44 669 ASN A O 1
ATOM 5017 N N . ASN A 1 670 ? -0.471 5.976 14.056 1.00 97.94 670 ASN A N 1
ATOM 5018 C CA . ASN A 1 670 ? 0.650 5.399 13.316 1.00 97.94 670 ASN A CA 1
ATOM 5019 C C . ASN A 1 670 ? 1.639 4.760 14.305 1.00 97.94 670 ASN A C 1
ATOM 5021 O O . ASN A 1 670 ? 1.910 5.305 15.381 1.00 97.94 670 ASN A O 1
ATOM 5025 N N . THR A 1 671 ? 2.109 3.565 13.957 1.00 98.44 671 THR A N 1
ATOM 5026 C CA . THR A 1 671 ? 2.890 2.699 14.841 1.00 98.44 671 THR A CA 1
ATOM 5027 C C . THR A 1 671 ? 4.185 2.278 14.161 1.00 98.44 671 THR A C 1
ATOM 5029 O O . THR A 1 671 ? 4.155 1.708 13.072 1.00 98.44 671 THR A O 1
ATOM 5032 N N . TRP A 1 672 ? 5.311 2.519 14.827 1.00 98.25 672 TRP A N 1
ATOM 5033 C CA . TRP A 1 672 ? 6.631 2.035 14.429 1.00 98.25 672 TRP A CA 1
ATOM 5034 C C . TRP A 1 672 ? 7.062 0.939 15.392 1.00 98.25 672 TRP A C 1
ATOM 5036 O O . TRP A 1 672 ? 7.180 1.162 16.598 1.00 98.25 672 TRP A O 1
ATOM 5046 N N . TRP A 1 673 ? 7.273 -0.253 14.856 1.00 97.06 673 TRP A N 1
ATOM 5047 C CA . TRP A 1 673 ? 7.463 -1.469 15.624 1.00 97.06 673 TRP A CA 1
ATOM 5048 C C . TRP A 1 673 ? 8.692 -2.218 15.135 1.00 97.06 673 TRP A C 1
ATOM 5050 O O . TRP A 1 673 ? 8.688 -2.743 14.029 1.00 97.06 673 TRP A O 1
ATOM 5060 N N . ASN A 1 674 ? 9.738 -2.324 15.947 1.00 93.31 674 ASN A N 1
ATOM 5061 C CA . ASN A 1 674 ? 10.966 -3.002 15.527 1.00 93.31 674 ASN A CA 1
ATOM 5062 C C . ASN A 1 674 ? 11.527 -2.427 14.207 1.00 93.31 674 ASN A C 1
ATOM 5064 O O . ASN A 1 674 ? 11.837 -3.151 13.262 1.00 93.31 674 ASN A O 1
ATOM 5068 N N . MET A 1 675 ? 11.578 -1.097 14.111 1.00 93.25 675 MET A N 1
ATOM 5069 C CA . MET A 1 675 ? 12.275 -0.407 13.031 1.00 93.25 675 MET A CA 1
ATOM 5070 C C . MET A 1 675 ? 13.622 0.066 13.571 1.00 93.25 675 MET A C 1
ATOM 5072 O O . MET A 1 675 ? 13.669 0.834 14.532 1.00 93.25 675 MET A O 1
ATOM 5076 N N . HIS A 1 676 ? 14.709 -0.419 12.981 1.00 90.12 676 HIS A N 1
ATOM 5077 C CA . HIS A 1 676 ? 16.049 -0.321 13.559 1.00 90.12 676 HIS A CA 1
ATOM 5078 C C . HIS A 1 676 ? 17.098 -0.051 12.472 1.00 90.12 676 HIS A C 1
ATOM 5080 O O . HIS A 1 676 ? 16.850 -0.332 11.301 1.00 90.12 676 HIS A O 1
ATOM 5086 N N . PRO A 1 677 ? 18.255 0.542 12.791 1.00 91.06 677 PRO A N 1
ATOM 5087 C CA . PRO A 1 677 ? 19.389 0.560 11.871 1.00 91.06 677 PRO A CA 1
ATOM 5088 C C . PRO A 1 677 ? 20.078 -0.813 11.834 1.00 91.06 677 PRO A C 1
ATOM 5090 O O . PRO A 1 677 ? 19.885 -1.638 12.729 1.00 91.06 677 PRO A O 1
ATOM 5093 N N . SER A 1 678 ? 20.915 -1.054 10.824 1.00 87.19 678 SER A N 1
ATOM 5094 C CA . SER A 1 678 ? 21.650 -2.320 10.687 1.00 87.19 678 SER A CA 1
ATOM 5095 C C . SER A 1 678 ? 22.795 -2.474 11.696 1.00 87.19 678 SER A C 1
ATOM 5097 O O . SER A 1 678 ? 23.316 -3.571 11.858 1.00 87.19 678 SER A O 1
ATOM 5099 N N . ASP A 1 679 ? 23.248 -1.379 12.318 1.00 80.44 679 ASP A N 1
ATOM 5100 C CA . ASP A 1 679 ? 24.436 -1.329 13.183 1.00 80.44 679 ASP A CA 1
ATOM 5101 C C . ASP A 1 679 ? 24.124 -1.425 14.689 1.00 80.44 679 ASP A C 1
ATOM 5103 O O . ASP A 1 679 ? 24.929 -0.972 15.502 1.00 80.44 679 ASP A O 1
ATOM 5107 N N . ASP A 1 680 ? 22.946 -1.943 15.061 1.00 71.00 680 ASP A N 1
ATOM 5108 C CA . ASP A 1 680 ? 22.380 -1.918 16.427 1.00 71.00 680 ASP A CA 1
ATOM 5109 C C . ASP A 1 680 ? 22.335 -0.507 17.054 1.00 71.00 680 ASP A C 1
ATOM 5111 O O . ASP A 1 680 ? 22.205 -0.321 18.268 1.00 71.00 680 ASP A O 1
ATOM 5115 N N . GLY A 1 681 ? 22.463 0.527 16.221 1.00 77.56 681 GLY A N 1
ATOM 5116 C CA . GLY A 1 681 ? 22.424 1.914 16.631 1.00 77.56 681 GLY A CA 1
ATOM 5117 C C . GLY A 1 681 ? 21.046 2.366 17.109 1.00 77.56 681 GLY A C 1
ATOM 5118 O O . GLY A 1 681 ? 20.011 1.753 16.871 1.00 77.56 681 GLY A O 1
ATOM 5119 N N . ILE A 1 682 ? 21.033 3.529 17.754 1.00 82.94 682 ILE A N 1
ATOM 5120 C CA . ILE A 1 682 ? 19.800 4.159 18.225 1.00 82.94 682 ILE A CA 1
ATOM 5121 C C . ILE A 1 682 ? 19.236 5.079 17.136 1.00 82.94 682 ILE A C 1
ATOM 5123 O O . ILE A 1 682 ? 19.944 5.967 16.641 1.00 82.94 682 ILE A O 1
ATOM 5127 N N . THR A 1 683 ? 17.949 4.917 16.823 1.00 85.75 683 THR A N 1
ATOM 5128 C CA . THR A 1 683 ? 17.188 5.850 15.980 1.00 85.75 683 THR A CA 1
ATOM 5129 C C . THR A 1 683 ? 16.573 6.937 16.857 1.00 85.75 683 THR A C 1
ATOM 5131 O O . THR A 1 683 ? 15.790 6.650 17.760 1.00 85.75 683 THR A O 1
ATOM 5134 N N . GLY A 1 684 ? 16.915 8.205 16.617 1.00 87.19 684 GLY A N 1
ATOM 5135 C CA . GLY A 1 684 ? 16.298 9.322 17.338 1.00 87.19 684 GLY A CA 1
ATOM 5136 C C . GLY A 1 684 ? 14.857 9.551 16.882 1.00 87.19 684 GLY A C 1
ATOM 5137 O O . GLY A 1 684 ? 14.611 9.656 15.680 1.00 87.19 684 GLY A O 1
ATOM 5138 N N . LEU A 1 685 ? 13.923 9.652 17.829 1.00 92.06 685 LEU A N 1
ATOM 5139 C CA . LEU A 1 685 ? 12.521 9.960 17.537 1.00 92.06 685 LEU A CA 1
ATOM 5140 C C . LEU A 1 685 ? 12.352 11.367 16.935 1.00 92.06 685 LEU A C 1
ATOM 5142 O O . LEU A 1 685 ? 13.184 12.254 17.188 1.00 92.06 685 LEU A O 1
ATOM 5146 N N . PRO A 1 686 ? 11.275 11.609 16.160 1.00 91.88 686 PRO A N 1
ATOM 5147 C CA . PRO A 1 686 ? 11.006 12.933 15.617 1.00 91.88 686 PRO A CA 1
ATOM 5148 C C . PRO A 1 686 ? 10.568 13.902 16.727 1.00 91.88 686 PRO A C 1
ATOM 5150 O O . PRO A 1 686 ? 10.396 13.515 17.883 1.00 91.88 686 PRO A O 1
ATOM 5153 N N . SER A 1 687 ? 10.400 15.187 16.401 1.00 90.50 687 SER A N 1
ATOM 5154 C CA . SER A 1 687 ? 9.846 16.157 17.356 1.00 90.50 687 SER A CA 1
ATOM 5155 C C . SER A 1 687 ? 8.424 15.769 17.774 1.00 90.50 687 SER A C 1
ATOM 5157 O O . SER A 1 687 ? 7.680 15.205 16.978 1.00 90.50 687 SER A O 1
ATOM 5159 N N . CYS A 1 688 ? 7.993 16.144 18.983 1.00 88.00 688 CYS A N 1
ATOM 5160 C CA . CYS A 1 688 ? 6.626 15.850 19.444 1.00 88.00 688 CYS A CA 1
ATOM 5161 C C . CYS A 1 688 ? 5.539 16.418 18.510 1.00 88.00 688 CYS A C 1
ATOM 5163 O O . CYS A 1 688 ? 4.460 15.854 18.388 1.00 88.00 688 CYS A O 1
ATOM 5165 N N . SER A 1 689 ? 5.840 17.497 17.778 1.00 88.75 689 SER A N 1
ATOM 5166 C CA . SER A 1 689 ? 4.956 18.071 16.755 1.00 88.75 689 SER A CA 1
ATOM 5167 C C . SER A 1 689 ? 4.747 17.191 15.515 1.00 88.75 689 SER A C 1
ATOM 5169 O O . SER A 1 689 ? 3.989 17.583 14.632 1.00 88.75 689 SER A O 1
ATOM 5171 N N . PHE A 1 690 ? 5.415 16.037 15.413 1.00 92.38 690 PHE A N 1
ATOM 5172 C CA . PHE A 1 690 ? 5.298 15.127 14.273 1.00 92.38 690 PHE A CA 1
ATOM 5173 C C . PHE A 1 690 ? 3.895 14.530 14.137 1.00 92.38 690 PHE A C 1
ATOM 5175 O O . PHE A 1 690 ? 3.442 14.303 13.019 1.00 92.38 690 PHE A O 1
ATOM 5182 N N . GLY A 1 691 ? 3.194 14.316 15.250 1.00 93.69 691 GLY A N 1
ATOM 5183 C CA . GLY A 1 691 ? 1.826 13.811 15.256 1.00 93.69 691 GLY A CA 1
ATOM 5184 C C . GLY A 1 691 ? 1.325 13.497 16.665 1.00 93.69 691 GLY A C 1
ATOM 5185 O O . GLY A 1 691 ? 2.125 13.458 17.598 1.00 93.69 691 GLY A O 1
ATOM 5186 N N . PRO A 1 692 ? 0.022 13.261 16.858 1.00 93.50 692 PRO A N 1
ATOM 5187 C CA . PRO A 1 692 ? -0.548 12.885 18.148 1.00 93.50 692 PRO A CA 1
ATOM 5188 C C . PRO A 1 692 ? -0.696 11.363 18.271 1.00 93.50 692 PRO A C 1
ATOM 5190 O O . PRO A 1 692 ? -0.824 10.666 17.272 1.00 93.50 692 PRO A O 1
ATOM 5193 N N . LEU A 1 693 ? -0.759 10.837 19.497 1.00 93.62 693 LEU A N 1
ATOM 5194 C CA . LEU A 1 693 ? -1.106 9.435 19.784 1.00 93.62 693 LEU A CA 1
ATOM 5195 C C . LEU A 1 693 ? -0.276 8.401 18.997 1.00 93.62 693 LEU A C 1
ATOM 5197 O O . LEU A 1 693 ? -0.793 7.357 18.596 1.00 93.62 693 LEU A O 1
ATOM 5201 N N . LEU A 1 694 ? 0.996 8.708 18.748 1.00 96.50 694 LEU A N 1
ATOM 5202 C CA . LEU A 1 694 ? 1.916 7.839 18.017 1.00 96.50 694 LEU A CA 1
ATOM 5203 C C . LEU A 1 694 ? 2.459 6.742 18.927 1.00 96.50 694 LEU A C 1
ATOM 5205 O O . LEU A 1 694 ? 2.606 6.961 20.133 1.00 96.50 694 LEU A O 1
ATOM 5209 N N . ASN A 1 695 ? 2.770 5.581 18.352 1.00 96.81 695 ASN A N 1
ATOM 5210 C CA . ASN A 1 695 ? 3.301 4.452 19.107 1.00 96.81 695 ASN A CA 1
ATOM 5211 C C . ASN A 1 695 ? 4.663 4.010 18.554 1.00 96.81 695 ASN A C 1
ATOM 5213 O O . ASN A 1 695 ? 4.810 3.801 17.351 1.00 96.81 695 ASN A O 1
ATOM 5217 N N . PHE A 1 696 ? 5.639 3.825 19.438 1.00 96.88 696 PHE A N 1
ATOM 5218 C CA . PHE A 1 696 ? 7.008 3.441 19.109 1.00 96.88 696 PHE A CA 1
ATOM 5219 C C . PHE A 1 696 ? 7.431 2.264 19.987 1.00 96.88 696 PHE A C 1
ATOM 5221 O O . PHE A 1 696 ? 7.364 2.358 21.209 1.00 96.88 696 PHE A O 1
ATOM 5228 N N . PHE A 1 697 ? 7.881 1.172 19.374 1.00 95.12 697 PHE A N 1
ATOM 5229 C CA . PHE A 1 697 ? 8.356 -0.035 20.057 1.00 95.12 697 PHE A CA 1
ATOM 5230 C C . PHE A 1 697 ? 9.713 -0.411 19.479 1.00 95.12 697 PHE A C 1
ATOM 5232 O O . PHE A 1 697 ? 9.822 -0.658 18.277 1.00 95.12 697 PHE A O 1
ATOM 5239 N N . GLY A 1 698 ? 10.757 -0.379 20.304 1.00 91.56 698 GLY A N 1
ATOM 5240 C CA . GLY A 1 698 ? 12.132 -0.542 19.831 1.00 91.56 698 GLY A CA 1
ATOM 5241 C C . GLY A 1 698 ? 13.146 0.212 20.676 1.00 91.56 698 GLY A C 1
ATOM 5242 O O . GLY A 1 698 ? 12.845 0.633 21.792 1.00 91.56 698 GLY A O 1
ATOM 5243 N N . LEU A 1 699 ? 14.363 0.341 20.149 1.00 88.44 699 LEU A N 1
ATOM 5244 C CA . LEU A 1 699 ? 15.457 1.056 20.799 1.00 88.44 699 LEU A CA 1
ATOM 5245 C C . LEU A 1 699 ? 15.529 2.485 20.249 1.00 88.44 699 LEU A C 1
ATOM 5247 O O . LEU A 1 699 ? 16.011 2.716 19.135 1.00 88.44 699 LEU A O 1
ATOM 5251 N N . TRP A 1 700 ? 15.048 3.450 21.033 1.00 90.12 700 TRP A N 1
ATOM 5252 C CA . TRP A 1 700 ? 14.817 4.814 20.557 1.00 90.12 700 TRP A CA 1
ATOM 5253 C C . TRP A 1 700 ? 15.606 5.870 21.322 1.00 90.12 700 TRP A C 1
ATOM 5255 O O . TRP A 1 700 ? 15.712 5.841 22.547 1.00 90.12 700 TRP A O 1
ATOM 5265 N N . GLY A 1 701 ? 16.090 6.871 20.592 1.00 88.50 701 GLY A N 1
ATOM 5266 C CA . GLY A 1 701 ? 16.652 8.090 21.160 1.00 88.50 701 GLY A CA 1
ATOM 5267 C C . GLY A 1 701 ? 15.554 9.111 21.435 1.00 88.50 701 GLY A C 1
ATOM 5268 O O . GLY A 1 701 ? 14.524 9.118 20.758 1.00 88.50 701 GLY A O 1
ATOM 5269 N N . ALA A 1 702 ? 15.795 10.014 22.386 1.00 87.38 702 ALA A N 1
ATOM 5270 C CA . ALA A 1 702 ? 14.846 11.068 22.742 1.00 87.38 702 ALA A CA 1
ATOM 5271 C C . ALA A 1 702 ? 14.379 11.894 21.518 1.00 87.38 702 ALA A C 1
ATOM 5273 O O . ALA A 1 702 ? 15.142 12.052 20.557 1.00 87.38 702 ALA A O 1
ATOM 5274 N N . PRO A 1 703 ? 13.166 12.471 21.536 1.00 86.94 703 PRO A N 1
ATOM 5275 C CA . PRO A 1 703 ? 12.687 13.357 20.477 1.00 86.94 703 PRO A CA 1
ATOM 5276 C C . PRO A 1 703 ? 13.713 14.429 20.088 1.00 86.94 703 PRO A C 1
ATOM 5278 O O . PRO A 1 703 ? 14.238 15.146 20.939 1.00 86.94 703 PRO A O 1
ATOM 5281 N N . GLY A 1 704 ? 14.019 14.535 18.794 1.00 71.38 704 GLY A N 1
ATOM 5282 C CA . GLY A 1 704 ? 14.981 15.513 18.270 1.00 71.38 704 GLY A CA 1
ATOM 5283 C C . GLY A 1 704 ? 16.463 15.166 18.488 1.00 71.38 704 GLY A C 1
ATOM 5284 O O . GLY A 1 704 ? 17.331 15.945 18.097 1.00 71.38 704 GLY A O 1
ATOM 5285 N N . SER A 1 705 ? 16.775 13.993 19.052 1.00 66.75 705 SER A N 1
ATOM 5286 C CA . SER A 1 705 ? 18.154 13.507 19.264 1.00 66.75 705 SER A CA 1
ATOM 5287 C C . SER A 1 705 ? 18.807 12.864 18.030 1.00 66.75 705 SER A C 1
ATOM 5289 O O . SER A 1 705 ? 19.907 12.320 18.124 1.00 66.75 705 SER A O 1
ATOM 5291 N N . GLY A 1 706 ? 18.143 12.907 16.869 1.00 58.25 706 GLY A N 1
ATOM 5292 C CA . GLY A 1 706 ? 18.551 12.185 15.665 1.00 58.25 706 GLY A CA 1
ATOM 5293 C C . GLY A 1 706 ? 20.002 12.443 15.234 1.00 58.25 706 GLY A C 1
ATOM 5294 O O . GLY A 1 706 ? 20.485 13.580 15.239 1.00 58.25 706 GLY A O 1
ATOM 5295 N N . LYS A 1 707 ? 20.678 11.374 14.778 1.00 52.50 707 LYS A N 1
ATOM 5296 C CA . LYS A 1 707 ? 22.075 11.381 14.290 1.00 52.50 707 LYS A CA 1
ATOM 5297 C C . LYS A 1 707 ? 22.339 12.440 13.192 1.00 52.50 707 LYS A C 1
ATOM 5299 O O . LYS A 1 707 ? 23.487 12.833 13.000 1.00 52.50 707 LYS A O 1
ATOM 5304 N N . GLY A 1 708 ? 21.305 12.931 12.499 1.00 44.50 708 GLY A N 1
ATOM 5305 C CA . GLY A 1 708 ? 21.401 13.890 11.388 1.00 44.50 708 GLY A CA 1
ATOM 5306 C C . GLY A 1 708 ? 21.381 15.386 11.744 1.00 44.50 708 GLY A C 1
ATOM 5307 O O . GLY A 1 708 ? 21.633 16.201 10.864 1.00 44.50 708 GLY A O 1
ATOM 5308 N N . GLY A 1 709 ? 21.110 15.782 12.996 1.00 37.47 709 GLY A N 1
ATOM 5309 C CA . GLY A 1 709 ? 20.864 17.199 13.326 1.00 37.47 709 GLY A CA 1
ATOM 5310 C C . GLY A 1 709 ? 22.090 18.053 13.682 1.00 37.47 709 GLY A C 1
ATOM 5311 O O . GLY A 1 709 ? 22.035 19.274 13.565 1.00 37.47 709 GLY A O 1
ATOM 5312 N N . ARG A 1 710 ? 23.199 17.457 14.150 1.00 34.44 710 ARG A N 1
ATOM 5313 C CA . ARG A 1 710 ? 24.343 18.225 14.706 1.00 34.44 710 ARG A CA 1
ATOM 5314 C C . ARG A 1 710 ? 25.742 17.654 14.437 1.00 34.44 710 ARG A C 1
ATOM 5316 O O . ARG A 1 710 ? 26.702 18.112 15.049 1.00 34.44 710 ARG A O 1
ATOM 5323 N N . ARG A 1 711 ? 25.910 16.678 13.536 1.00 31.58 711 ARG A N 1
ATOM 5324 C CA . ARG A 1 711 ? 27.197 15.958 13.394 1.00 31.58 711 ARG A CA 1
ATOM 5325 C C . ARG A 1 711 ? 27.772 15.838 11.981 1.00 31.58 711 ARG A C 1
ATOM 5327 O O . ARG A 1 711 ? 28.574 14.947 11.737 1.00 31.58 711 ARG A O 1
ATOM 5334 N N . LEU A 1 712 ? 27.435 16.754 11.072 1.00 32.50 712 LEU A N 1
ATOM 5335 C CA . LEU A 1 712 ? 28.090 16.836 9.754 1.00 32.50 712 LEU A CA 1
ATOM 5336 C C . LEU A 1 712 ? 29.247 17.850 9.669 1.00 32.50 712 LEU A C 1
ATOM 5338 O O . LEU A 1 712 ? 29.792 18.027 8.590 1.00 32.50 712 LEU A O 1
ATOM 5342 N N . LEU A 1 713 ? 29.680 18.468 10.779 1.00 32.84 713 LEU A N 1
ATOM 5343 C CA . LEU A 1 713 ? 30.857 19.362 10.783 1.00 32.84 713 LEU A CA 1
ATOM 5344 C C . LEU A 1 713 ? 31.864 19.127 11.926 1.00 32.84 713 LEU A C 1
ATOM 5346 O O . LEU A 1 713 ? 32.786 19.915 12.100 1.00 32.84 713 LEU A O 1
ATOM 5350 N N . ALA A 1 714 ? 31.744 18.045 12.699 1.00 29.62 714 ALA A N 1
ATOM 5351 C CA . ALA A 1 714 ? 32.723 17.719 13.741 1.00 29.62 714 ALA A CA 1
ATOM 5352 C C . ALA A 1 714 ? 32.737 16.208 14.006 1.00 29.62 714 ALA A C 1
ATOM 5354 O O . ALA A 1 714 ? 32.062 15.708 14.906 1.00 29.62 714 ALA A O 1
ATOM 5355 N N . GLY A 1 715 ? 33.456 15.462 13.168 1.00 29.41 715 GLY A N 1
ATOM 5356 C CA . GLY A 1 715 ? 33.489 14.001 13.251 1.00 29.41 715 GLY A CA 1
ATOM 5357 C C . GLY A 1 715 ? 34.715 13.324 12.644 1.00 29.41 715 GLY A C 1
ATOM 5358 O O . GLY A 1 715 ? 34.753 12.103 12.639 1.00 29.41 715 GLY A O 1
ATOM 5359 N N . GLU A 1 716 ? 35.728 14.070 12.197 1.00 32.47 716 GLU A N 1
ATOM 5360 C CA . GLU A 1 716 ? 37.025 13.524 11.755 1.00 32.47 716 GLU A CA 1
ATOM 5361 C C . GLU A 1 716 ? 38.113 13.644 12.841 1.00 32.47 716 GLU A C 1
ATOM 5363 O O . GLU A 1 716 ? 39.278 13.890 12.551 1.00 32.47 716 GLU A O 1
ATOM 5368 N N . ALA A 1 717 ? 37.756 13.479 14.122 1.00 30.02 717 ALA A N 1
ATOM 5369 C CA . ALA A 1 717 ? 38.744 13.540 15.212 1.00 30.02 717 ALA A CA 1
ATOM 5370 C C . ALA A 1 717 ? 38.558 12.520 16.352 1.00 30.02 717 ALA A C 1
ATOM 5372 O O . ALA A 1 717 ? 39.383 12.473 17.259 1.00 30.02 717 ALA A O 1
ATOM 5373 N N . GLN A 1 718 ? 37.525 11.668 16.335 1.00 28.64 718 GLN A N 1
ATOM 5374 C CA . GLN A 1 718 ? 37.251 10.731 17.446 1.00 28.64 718 GLN A CA 1
ATOM 5375 C C . GLN A 1 718 ? 37.066 9.264 17.027 1.00 28.64 718 GLN A C 1
ATOM 5377 O O . GLN A 1 718 ? 36.613 8.449 17.822 1.00 28.64 718 GLN A O 1
ATOM 5382 N N . ALA A 1 719 ? 37.500 8.895 15.817 1.00 28.64 719 ALA A N 1
ATOM 5383 C CA . ALA A 1 719 ? 37.596 7.499 15.369 1.00 28.64 719 ALA A CA 1
ATOM 5384 C C . ALA A 1 719 ? 39.019 6.903 15.505 1.00 28.64 719 ALA A C 1
ATOM 5386 O O . ALA A 1 719 ? 39.302 5.839 14.962 1.00 28.64 719 ALA A O 1
ATOM 5387 N N . ALA A 1 720 ? 39.926 7.563 16.239 1.00 28.80 720 ALA A N 1
ATOM 5388 C CA . ALA A 1 720 ? 41.324 7.136 16.390 1.00 28.80 720 ALA A CA 1
ATOM 5389 C C . ALA A 1 720 ? 41.664 6.461 17.739 1.00 28.80 720 ALA A C 1
ATOM 5391 O O . ALA A 1 720 ? 42.822 6.124 17.962 1.00 28.80 720 ALA A O 1
ATOM 5392 N N . ALA A 1 721 ? 40.694 6.219 18.632 1.00 29.62 721 ALA A N 1
ATOM 5393 C CA . ALA A 1 721 ? 40.964 5.676 19.976 1.00 29.62 721 ALA A CA 1
ATOM 5394 C C . ALA A 1 721 ? 40.314 4.313 20.295 1.00 29.62 721 ALA A C 1
ATOM 5396 O O . ALA A 1 721 ? 40.378 3.862 21.434 1.00 29.62 721 ALA A O 1
ATOM 5397 N N . ALA A 1 722 ? 39.740 3.614 19.312 1.00 30.53 722 ALA A N 1
ATOM 5398 C CA . ALA A 1 722 ? 39.227 2.255 19.507 1.00 30.53 722 ALA A CA 1
ATOM 5399 C C . ALA A 1 722 ? 39.476 1.380 18.268 1.00 30.53 722 ALA A C 1
ATOM 5401 O O . ALA A 1 722 ? 38.558 1.011 17.547 1.00 30.53 722 ALA A O 1
ATOM 5402 N N . SER A 1 723 ? 40.745 1.058 17.995 1.00 27.22 723 SER A N 1
ATOM 5403 C CA . SER A 1 723 ? 41.113 0.011 17.031 1.00 27.22 723 SER A CA 1
ATOM 5404 C C . SER A 1 723 ? 42.123 -0.968 17.642 1.00 27.22 723 SER A C 1
ATOM 5406 O O . SER A 1 723 ? 43.326 -0.940 17.390 1.00 27.22 723 SER A O 1
ATOM 5408 N N . GLY A 1 724 ? 41.609 -1.882 18.466 1.00 24.66 724 GLY A N 1
ATOM 5409 C CA . GLY A 1 724 ? 42.268 -3.150 18.773 1.00 24.66 724 GLY A CA 1
ATOM 5410 C C . GLY A 1 724 ? 41.934 -4.170 17.682 1.00 24.66 724 GLY A C 1
ATOM 5411 O O . GLY A 1 724 ? 40.845 -4.722 17.665 1.00 24.66 724 GLY A O 1
ATOM 5412 N N . ARG A 1 725 ? 42.869 -4.350 16.745 1.00 26.98 725 ARG A N 1
ATOM 5413 C CA . ARG A 1 725 ? 42.909 -5.306 15.617 1.00 26.98 725 ARG A CA 1
ATOM 5414 C C . ARG A 1 725 ? 42.072 -6.596 15.749 1.00 26.98 725 ARG A C 1
ATOM 5416 O O . ARG A 1 725 ? 42.352 -7.386 16.640 1.00 26.98 725 ARG A O 1
ATOM 5423 N N . VAL A 1 726 ? 41.338 -6.938 14.680 1.00 25.41 726 VAL A N 1
ATOM 5424 C CA . VAL A 1 726 ? 41.517 -8.205 13.929 1.00 25.41 726 VAL A CA 1
ATOM 5425 C C . VAL A 1 726 ? 41.376 -7.901 12.431 1.00 25.41 726 VAL A C 1
ATOM 5427 O O . VAL A 1 726 ? 40.397 -7.306 11.995 1.00 25.41 726 VAL A O 1
ATOM 5430 N N . ARG A 1 727 ? 42.398 -8.255 11.643 1.00 24.95 727 ARG A N 1
ATOM 5431 C CA . ARG A 1 727 ? 42.425 -8.130 10.178 1.00 24.95 727 ARG A CA 1
ATOM 5432 C C . ARG A 1 727 ? 41.831 -9.393 9.551 1.00 24.95 727 ARG A C 1
ATOM 5434 O O . ARG A 1 727 ? 42.324 -10.474 9.851 1.00 24.95 727 ARG A O 1
ATOM 5441 N N . HIS A 1 728 ? 40.921 -9.242 8.592 1.00 26.17 728 HIS A N 1
ATOM 5442 C CA . HIS A 1 728 ? 40.820 -10.166 7.460 1.00 26.17 728 HIS A CA 1
ATOM 5443 C C . HIS A 1 728 ? 41.166 -9.415 6.171 1.00 26.17 728 HIS A C 1
ATOM 5445 O O . HIS A 1 728 ? 40.834 -8.249 5.981 1.00 26.17 728 HIS A O 1
ATOM 5451 N N . THR A 1 729 ? 41.967 -10.082 5.356 1.00 23.08 729 THR A N 1
ATOM 5452 C CA . THR A 1 729 ? 42.749 -9.592 4.223 1.00 23.08 729 THR A CA 1
ATOM 5453 C C . THR A 1 729 ? 41.909 -9.354 2.968 1.00 23.08 729 THR A C 1
ATOM 5455 O O . THR A 1 729 ? 41.254 -10.281 2.500 1.00 23.08 729 THR A O 1
ATOM 5458 N N . SER A 1 730 ? 42.045 -8.183 2.341 1.00 26.75 730 SER A N 1
ATOM 5459 C CA . SER A 1 730 ? 41.894 -8.034 0.889 1.00 26.75 730 SER A CA 1
ATOM 5460 C C . SER A 1 730 ? 43.185 -7.455 0.295 1.00 26.75 730 SER A C 1
ATOM 5462 O O . SER A 1 730 ? 43.914 -6.701 0.942 1.00 26.75 730 SER A O 1
ATOM 5464 N N . LEU A 1 731 ? 43.523 -7.951 -0.893 1.00 26.86 731 LEU A N 1
ATOM 5465 C CA . LEU A 1 731 ? 44.789 -7.774 -1.601 1.00 26.86 731 LEU A CA 1
ATOM 5466 C C . LEU A 1 731 ? 45.016 -6.326 -2.061 1.00 26.86 731 LEU A C 1
ATOM 5468 O O . LEU A 1 731 ? 44.089 -5.610 -2.425 1.00 26.86 731 LEU A O 1
ATOM 5472 N N . ALA A 1 732 ? 46.288 -5.933 -2.036 1.00 23.47 732 ALA A N 1
ATOM 5473 C CA . ALA A 1 732 ? 46.809 -4.592 -2.268 1.00 23.47 732 ALA A CA 1
ATOM 5474 C C . ALA A 1 732 ? 47.108 -4.269 -3.744 1.00 23.47 732 ALA A C 1
ATOM 5476 O O . ALA A 1 732 ? 47.476 -5.161 -4.503 1.00 23.47 732 ALA A O 1
ATOM 5477 N N . ALA A 1 733 ? 47.079 -2.971 -4.076 1.00 26.31 733 ALA A N 1
ATOM 5478 C CA . ALA A 1 733 ? 48.059 -2.207 -4.877 1.00 26.31 733 ALA A CA 1
ATOM 5479 C C . ALA A 1 733 ? 47.559 -0.742 -4.949 1.00 26.31 733 ALA A C 1
ATOM 5481 O O . ALA A 1 733 ? 46.376 -0.533 -5.173 1.00 26.31 733 ALA A O 1
ATOM 5482 N N . GLY A 1 734 ? 48.318 0.338 -4.761 1.00 25.58 734 GLY A N 1
ATOM 5483 C CA . GLY A 1 734 ? 49.740 0.552 -4.518 1.00 25.58 734 GLY A CA 1
ATOM 5484 C C . GLY A 1 734 ? 49.953 1.968 -3.943 1.00 25.58 734 GLY A C 1
ATOM 5485 O O . GLY A 1 734 ? 49.079 2.827 -4.020 1.00 25.58 734 GLY A O 1
ATOM 5486 N N . ALA A 1 735 ? 51.103 2.157 -3.301 1.00 23.50 735 ALA A N 1
ATOM 5487 C CA . ALA A 1 735 ? 51.498 3.319 -2.505 1.00 23.50 735 ALA A CA 1
ATOM 5488 C C . ALA A 1 735 ? 52.115 4.462 -3.329 1.00 23.50 735 ALA A C 1
ATOM 5490 O O . ALA A 1 735 ? 52.749 4.164 -4.335 1.00 23.50 735 ALA A O 1
ATOM 5491 N N . VAL A 1 736 ? 52.073 5.704 -2.810 1.00 25.80 736 VAL A N 1
ATOM 5492 C CA . VAL A 1 736 ? 53.201 6.669 -2.826 1.00 25.80 736 VAL A CA 1
ATOM 5493 C C . VAL A 1 736 ? 53.162 7.563 -1.555 1.00 25.80 736 VAL A C 1
ATOM 5495 O O . VAL A 1 736 ? 52.104 7.983 -1.104 1.00 25.80 736 VAL A O 1
ATOM 5498 N N . THR A 1 737 ? 54.361 7.764 -1.005 1.00 25.53 737 THR A N 1
ATOM 5499 C CA . THR A 1 737 ? 54.950 8.423 0.195 1.00 25.53 737 THR A CA 1
ATOM 5500 C C . THR A 1 737 ? 54.681 9.938 0.397 1.00 25.53 737 THR A C 1
ATOM 5502 O O . THR A 1 737 ? 54.657 10.650 -0.599 1.00 25.53 737 THR A O 1
ATOM 5505 N N . ASP A 1 738 ? 54.386 10.464 1.608 1.00 26.19 738 ASP A N 1
ATOM 5506 C CA . ASP A 1 738 ? 55.255 10.948 2.743 1.00 26.19 738 ASP A CA 1
ATOM 5507 C C . ASP A 1 738 ? 55.546 12.497 2.693 1.00 26.19 738 ASP A C 1
ATOM 5509 O O . ASP A 1 738 ? 55.277 13.099 1.658 1.00 26.19 738 ASP A O 1
ATOM 5513 N N . PRO A 1 739 ? 56.052 13.206 3.739 1.00 34.09 739 PRO A N 1
ATOM 5514 C CA . PRO A 1 739 ? 55.317 13.880 4.836 1.00 34.09 739 PRO A CA 1
ATOM 5515 C C . PRO A 1 739 ? 55.693 15.377 5.060 1.00 34.09 739 PRO A C 1
ATOM 5517 O O . PRO A 1 739 ? 56.623 15.902 4.451 1.00 34.09 739 PRO A O 1
ATOM 5520 N N . GLY A 1 740 ? 55.070 16.066 6.040 1.00 24.25 740 GLY A N 1
ATOM 5521 C CA . GLY A 1 740 ? 55.637 17.326 6.567 1.00 24.25 740 GLY A CA 1
ATOM 5522 C C . GLY A 1 740 ? 54.841 18.144 7.605 1.00 24.25 740 GLY A C 1
ATOM 5523 O O . GLY A 1 740 ? 54.028 18.974 7.233 1.00 24.25 740 GLY A O 1
ATOM 5524 N N . ARG A 1 741 ? 55.204 17.974 8.891 1.00 25.64 741 ARG A N 1
ATOM 5525 C CA . ARG A 1 741 ? 55.298 18.956 10.014 1.00 25.64 741 ARG A CA 1
ATOM 5526 C C . ARG A 1 741 ? 54.128 19.886 10.436 1.00 25.64 741 ARG A C 1
ATOM 5528 O O . ARG A 1 741 ? 53.909 20.945 9.872 1.00 25.64 741 ARG A O 1
ATOM 5535 N N . VAL A 1 742 ? 53.553 19.539 11.597 1.00 24.42 742 VAL A N 1
ATOM 5536 C CA . VAL A 1 742 ? 53.533 20.242 12.915 1.00 24.42 742 VAL A CA 1
ATOM 5537 C C . VAL A 1 742 ? 53.745 21.771 12.973 1.00 24.42 742 VAL A C 1
ATOM 5539 O O . VAL A 1 742 ? 54.858 22.227 12.723 1.00 24.42 742 VAL A O 1
ATOM 5542 N N . GLN A 1 743 ? 52.774 22.500 13.555 1.00 25.17 743 GLN A N 1
ATOM 5543 C CA . GLN A 1 743 ? 52.989 23.439 14.681 1.00 25.17 743 GLN A CA 1
ATOM 5544 C C . GLN A 1 743 ? 51.677 23.883 15.365 1.00 25.17 743 GLN A C 1
ATOM 5546 O O . GLN A 1 743 ? 50.626 23.953 14.740 1.00 25.17 743 GLN A O 1
ATOM 5551 N N . ALA A 1 744 ? 51.774 24.135 16.674 1.00 24.80 744 ALA A N 1
ATOM 5552 C CA . ALA A 1 744 ? 50.706 24.427 17.633 1.00 24.80 744 ALA A CA 1
ATOM 5553 C C . ALA A 1 744 ? 50.677 25.911 18.059 1.00 24.80 744 ALA A C 1
ATOM 5555 O O . ALA A 1 744 ? 51.722 26.556 18.023 1.00 24.80 744 ALA A O 1
ATOM 5556 N N . ALA A 1 745 ? 49.525 26.393 18.549 1.00 25.08 745 ALA A N 1
ATOM 5557 C CA . ALA A 1 745 ? 49.348 27.523 19.488 1.00 25.08 745 ALA A CA 1
ATOM 5558 C C . ALA A 1 745 ? 47.878 27.511 19.996 1.00 25.08 745 ALA A C 1
ATOM 5560 O O . ALA A 1 745 ? 46.975 27.370 19.178 1.00 25.08 745 ALA A O 1
ATOM 5561 N N . ALA A 1 746 ? 47.619 27.320 21.301 1.00 24.88 746 ALA A N 1
ATOM 5562 C CA . ALA A 1 746 ? 47.353 28.350 22.337 1.00 24.88 746 ALA A CA 1
ATOM 5563 C C . ALA A 1 746 ? 46.046 29.140 22.066 1.00 24.88 746 ALA A C 1
ATOM 5565 O O . ALA A 1 746 ? 45.959 29.820 21.053 1.00 24.88 746 ALA A O 1
ATOM 5566 N N . ALA A 1 747 ? 44.932 28.856 22.757 1.00 25.50 747 ALA A N 1
ATOM 5567 C CA . ALA A 1 747 ? 44.534 29.262 24.122 1.00 25.50 747 ALA A CA 1
ATOM 5568 C C . ALA A 1 747 ? 44.108 30.741 24.213 1.00 25.50 747 ALA A C 1
ATOM 5570 O O . ALA A 1 747 ? 44.883 31.596 23.814 1.00 25.50 747 ALA A O 1
ATOM 5571 N N . ASP A 1 748 ? 42.872 30.972 24.681 1.00 24.67 748 ASP A N 1
ATOM 5572 C CA . ASP A 1 748 ? 42.393 32.054 25.572 1.00 24.67 748 ASP A CA 1
ATOM 5573 C C . ASP A 1 748 ? 40.846 31.954 25.614 1.00 24.67 748 ASP A C 1
ATOM 5575 O O . ASP A 1 748 ? 40.194 31.912 24.574 1.00 24.67 748 ASP A O 1
ATOM 5579 N N . ASP A 1 749 ? 40.226 31.540 26.720 1.00 23.84 749 ASP A N 1
ATOM 5580 C CA . ASP A 1 749 ? 39.917 32.274 27.961 1.00 23.84 749 ASP A CA 1
ATOM 5581 C C . ASP A 1 749 ? 38.517 32.919 27.895 1.00 23.84 749 ASP A C 1
ATOM 5583 O O . ASP A 1 749 ? 38.230 33.676 26.972 1.00 23.84 749 ASP A O 1
ATOM 5587 N N . TRP A 1 750 ? 37.635 32.543 28.832 1.00 22.03 750 TRP A N 1
ATOM 5588 C CA . TRP A 1 750 ? 36.625 33.385 29.501 1.00 22.03 750 TRP A CA 1
ATOM 5589 C C . TRP A 1 750 ? 35.789 32.538 30.480 1.00 22.03 750 TRP A C 1
ATOM 5591 O O . TRP A 1 750 ? 35.090 31.597 30.097 1.00 22.03 750 TRP A O 1
ATOM 5601 N N . GLN A 1 751 ? 35.905 32.892 31.761 1.00 23.98 751 GLN A N 1
ATOM 5602 C CA . GLN A 1 751 ? 35.273 32.282 32.930 1.00 23.98 751 GLN A CA 1
ATOM 5603 C C . GLN A 1 751 ? 33.946 32.960 33.343 1.00 23.98 751 GLN A C 1
ATOM 5605 O O . GLN A 1 751 ? 33.760 34.158 33.153 1.00 23.98 751 GLN A O 1
ATOM 5610 N N . ASP A 1 752 ? 33.131 32.143 34.025 1.00 25.72 752 ASP A N 1
ATOM 5611 C CA . ASP A 1 752 ? 32.421 32.355 35.307 1.00 25.72 752 ASP A CA 1
ATOM 5612 C C . ASP A 1 752 ? 31.061 33.064 35.502 1.00 25.72 752 ASP A C 1
ATOM 5614 O O . ASP A 1 752 ? 30.765 34.137 34.983 1.00 25.72 752 ASP A O 1
ATOM 5618 N N . GLY A 1 753 ? 30.308 32.430 36.430 1.00 24.56 753 GLY A N 1
ATOM 5619 C CA . GLY A 1 753 ? 29.165 32.905 37.239 1.00 24.56 753 GLY A CA 1
ATOM 5620 C C . GLY A 1 753 ? 27.933 31.986 37.106 1.00 24.56 753 GLY A C 1
ATOM 5621 O O . GLY A 1 753 ? 27.264 32.055 36.085 1.00 24.56 753 GLY A O 1
ATOM 5622 N N . GLY A 1 754 ? 27.599 31.018 37.985 1.00 23.47 754 GLY A N 1
ATOM 5623 C CA . GLY A 1 754 ? 27.284 31.096 39.434 1.00 23.47 754 GLY A CA 1
ATOM 5624 C C . GLY A 1 754 ? 25.832 31.597 39.635 1.00 23.47 754 GLY A C 1
ATOM 5625 O O . GLY A 1 754 ? 25.494 32.602 39.032 1.00 23.47 754 GLY A O 1
ATOM 5626 N N . SER A 1 755 ? 24.887 31.037 40.406 1.00 25.12 755 SER A N 1
ATOM 5627 C CA . SER A 1 755 ? 24.834 29.992 41.440 1.00 25.12 755 SER A CA 1
ATOM 5628 C C . SER A 1 755 ? 23.355 29.620 41.756 1.00 25.12 755 SER A C 1
ATOM 5630 O O . SER A 1 755 ? 22.467 30.439 41.556 1.00 25.12 755 SER A O 1
ATOM 5632 N N . THR A 1 756 ? 23.145 28.392 42.256 1.00 26.73 756 THR A N 1
ATOM 5633 C CA . THR A 1 756 ? 22.230 27.914 43.337 1.00 26.73 756 THR A CA 1
ATOM 5634 C C . THR A 1 756 ? 20.814 28.489 43.550 1.00 26.73 756 THR A C 1
ATOM 5636 O O . THR A 1 756 ? 20.659 29.678 43.786 1.00 26.73 756 THR A O 1
ATOM 5639 N N . ASP A 1 757 ? 19.810 27.598 43.659 1.00 27.12 757 ASP A N 1
ATOM 5640 C CA . ASP A 1 757 ? 19.071 27.360 44.923 1.00 27.12 757 ASP A CA 1
ATOM 5641 C C . ASP A 1 757 ? 18.057 26.194 44.835 1.00 27.12 757 ASP A C 1
ATOM 5643 O O . ASP A 1 757 ? 17.351 26.013 43.845 1.00 27.12 757 ASP A O 1
ATOM 5647 N N . ALA A 1 758 ? 17.989 25.413 45.917 1.00 26.72 758 ALA A N 1
ATOM 5648 C CA . ALA A 1 758 ? 16.958 24.427 46.257 1.00 26.72 758 ALA A CA 1
ATOM 5649 C C . ALA A 1 758 ? 16.607 24.594 47.749 1.00 26.72 758 ALA A C 1
ATOM 5651 O O . ALA A 1 758 ? 17.472 25.024 48.517 1.00 26.72 758 ALA A O 1
ATOM 5652 N N . PRO A 1 759 ? 15.389 24.224 48.189 1.00 34.06 759 PRO A N 1
ATOM 5653 C CA . PRO A 1 759 ? 15.309 23.294 49.326 1.00 34.06 759 PRO A CA 1
ATOM 5654 C C . PRO A 1 759 ? 14.143 22.273 49.283 1.00 34.06 759 PRO A C 1
ATOM 5656 O O . PRO A 1 759 ? 13.261 22.324 48.432 1.00 34.06 759 PRO A O 1
ATOM 5659 N N . GLN A 1 760 ? 14.234 21.318 50.219 1.00 26.70 760 GLN A N 1
ATOM 5660 C CA . GLN A 1 760 ? 13.519 20.041 50.415 1.00 26.70 760 GLN A CA 1
ATOM 5661 C C . GLN A 1 760 ? 12.160 20.126 51.164 1.00 26.70 760 GLN A C 1
ATOM 5663 O O . GLN A 1 760 ? 11.787 21.213 51.590 1.00 26.70 760 GLN A O 1
ATOM 5668 N N . ASP A 1 761 ? 11.576 18.925 51.418 1.00 27.83 761 ASP A N 1
ATOM 5669 C CA . ASP A 1 761 ? 10.479 18.506 52.345 1.00 27.83 761 ASP A CA 1
ATOM 5670 C C . ASP A 1 761 ? 9.071 18.432 51.691 1.00 27.83 761 ASP A C 1
ATOM 5672 O O . ASP A 1 761 ? 8.639 19.395 51.076 1.00 27.83 761 ASP A O 1
ATOM 5676 N N . GLY A 1 762 ? 8.270 17.350 51.689 1.00 24.12 762 GLY A N 1
ATOM 5677 C CA . GLY A 1 762 ? 8.265 16.051 52.380 1.00 24.12 762 GLY A CA 1
ATOM 5678 C C . GLY A 1 762 ? 6.820 15.680 52.793 1.00 24.12 762 GLY A C 1
ATOM 5679 O O . GLY A 1 762 ? 6.187 16.377 53.570 1.00 24.12 762 GLY A O 1
ATOM 5680 N N . SER A 1 763 ? 6.240 14.595 52.262 1.00 26.22 763 SER A N 1
ATOM 5681 C CA . SER A 1 763 ? 5.257 13.753 52.981 1.00 26.22 763 SER A CA 1
ATOM 5682 C C . SER A 1 763 ? 4.868 12.522 52.163 1.00 26.22 763 SER A C 1
ATOM 5684 O O . SER A 1 763 ? 4.635 12.564 50.958 1.00 26.22 763 SER A O 1
ATOM 5686 N N . SER A 1 764 ? 4.867 11.400 52.868 1.00 27.36 764 SER A N 1
ATOM 5687 C CA . SER A 1 764 ? 4.508 10.057 52.441 1.00 27.36 764 SER A CA 1
ATOM 5688 C C . SER A 1 764 ? 3.002 9.895 52.260 1.00 27.36 764 SER A C 1
ATOM 5690 O O . SER A 1 764 ? 2.260 10.157 53.206 1.00 27.36 764 SER A O 1
ATOM 5692 N N . ASP A 1 765 ? 2.576 9.317 51.138 1.00 26.22 765 ASP A N 1
ATOM 5693 C CA . ASP A 1 765 ? 1.391 8.463 51.143 1.00 26.22 765 ASP A CA 1
ATOM 5694 C C . ASP A 1 765 ? 1.595 7.247 50.231 1.00 26.22 765 ASP A C 1
ATOM 5696 O O . ASP A 1 765 ? 2.014 7.345 49.075 1.00 26.22 765 ASP A O 1
ATOM 5700 N N . SER A 1 766 ? 1.372 6.077 50.814 1.00 29.59 766 SER A N 1
ATOM 5701 C CA . SER A 1 766 ? 1.604 4.759 50.237 1.00 29.59 766 SER A CA 1
ATOM 5702 C C . SER A 1 766 ? 0.258 4.075 50.041 1.00 29.59 766 SER A C 1
ATOM 5704 O O . SER A 1 766 ? -0.373 3.674 51.017 1.00 29.59 766 SER A O 1
ATOM 5706 N N . GLY A 1 767 ? -0.159 3.892 48.787 1.00 24.16 767 GLY A N 1
ATOM 5707 C CA . GLY A 1 767 ? -1.418 3.228 48.448 1.00 24.16 767 GLY A CA 1
ATOM 5708 C C . GLY A 1 767 ? -1.410 2.613 47.048 1.00 24.16 767 GLY A C 1
ATOM 5709 O O . GLY A 1 767 ? -1.790 3.257 46.083 1.00 24.16 767 GLY A O 1
ATOM 5710 N N . SER A 1 768 ? -0.948 1.362 46.967 1.00 30.92 768 SER A N 1
ATOM 5711 C CA . SER A 1 768 ? -1.279 0.318 45.974 1.00 30.92 768 SER A CA 1
ATOM 5712 C C . SER A 1 768 ? -1.588 0.723 44.517 1.00 30.92 768 SER A C 1
ATOM 5714 O O . SER A 1 768 ? -2.717 1.073 44.179 1.00 30.92 768 SER A O 1
ATOM 5716 N N . GLY A 1 769 ? -0.622 0.485 43.622 1.00 27.05 769 GLY A N 1
ATOM 5717 C CA . GLY A 1 769 ? -0.844 0.497 42.171 1.00 27.05 769 GLY A CA 1
ATOM 5718 C C . GLY A 1 769 ? 0.400 0.237 41.315 1.00 27.05 769 GLY A C 1
ATOM 5719 O O . GLY A 1 769 ? 0.471 0.728 40.196 1.00 27.05 769 GLY A O 1
ATOM 5720 N N . SER A 1 770 ? 1.413 -0.480 41.812 1.00 33.75 770 SER A N 1
ATOM 5721 C CA . SER A 1 770 ? 2.667 -0.715 41.083 1.00 33.75 770 SER A CA 1
ATOM 5722 C C . SER A 1 770 ? 2.752 -2.145 40.546 1.00 33.75 770 SER A C 1
ATOM 5724 O O . SER A 1 770 ? 3.156 -3.065 41.255 1.00 33.75 770 SER A O 1
ATOM 5726 N N . ARG A 1 771 ? 2.375 -2.339 39.274 1.00 32.62 771 ARG A N 1
ATOM 5727 C CA . ARG A 1 771 ? 2.838 -3.492 38.470 1.00 32.62 771 ARG A CA 1
ATOM 5728 C C . ARG A 1 771 ? 2.769 -3.334 36.944 1.00 32.62 771 ARG A C 1
ATOM 5730 O O . ARG A 1 771 ? 2.938 -4.315 36.235 1.00 32.62 771 ARG A O 1
ATOM 5737 N N . ALA A 1 772 ? 2.589 -2.126 36.427 1.00 34.47 772 ALA A N 1
ATOM 5738 C CA . ALA A 1 772 ? 2.786 -1.831 35.009 1.00 34.47 772 ALA A CA 1
ATOM 5739 C C . ALA A 1 772 ? 3.812 -0.692 34.895 1.00 34.47 772 ALA A C 1
ATOM 5741 O O . ALA A 1 772 ? 4.055 -0.007 35.885 1.00 34.47 772 ALA A O 1
ATOM 5742 N N . TRP A 1 773 ? 4.389 -0.470 33.715 1.00 39.75 773 TRP A N 1
ATOM 5743 C CA . TRP A 1 773 ? 5.154 0.744 33.352 1.00 39.75 773 TRP A CA 1
ATOM 5744 C C . TRP A 1 773 ? 6.667 0.816 33.660 1.00 39.75 773 TRP A C 1
ATOM 5746 O O . TRP A 1 773 ? 7.203 1.916 33.694 1.00 39.75 773 TRP A O 1
ATOM 5756 N N . ALA A 1 774 ? 7.404 -0.289 33.815 1.00 38.94 774 ALA A N 1
ATOM 5757 C CA . ALA A 1 774 ? 8.865 -0.199 34.010 1.00 38.94 774 ALA A CA 1
ATOM 5758 C C . ALA A 1 774 ? 9.663 0.281 32.768 1.00 38.94 774 ALA A C 1
ATOM 5760 O O . ALA A 1 774 ? 10.768 0.785 32.941 1.00 38.94 774 ALA A O 1
ATOM 5761 N N . ASN A 1 775 ? 9.114 0.178 31.545 1.00 50.19 775 ASN A N 1
ATOM 5762 C CA . ASN A 1 775 ? 9.870 0.395 30.293 1.00 50.19 775 ASN A CA 1
ATOM 5763 C C . ASN A 1 775 ? 9.268 1.460 29.344 1.00 50.19 775 ASN A C 1
ATOM 5765 O O . ASN A 1 775 ? 9.702 1.572 28.197 1.00 50.19 775 ASN A O 1
ATOM 5769 N N . ALA A 1 776 ? 8.246 2.210 29.777 1.00 57.69 776 ALA A N 1
ATOM 5770 C CA . ALA A 1 776 ? 7.624 3.248 28.951 1.00 57.69 776 ALA A CA 1
ATOM 5771 C C . ALA A 1 776 ? 8.235 4.625 29.257 1.00 57.69 776 ALA A C 1
ATOM 5773 O O . ALA A 1 776 ? 8.130 5.109 30.385 1.00 57.69 776 ALA A O 1
ATOM 5774 N N . GLU A 1 777 ? 8.855 5.262 28.262 1.00 70.62 777 GLU A N 1
ATOM 5775 C CA . GLU A 1 777 ? 9.453 6.594 28.420 1.00 70.62 777 GLU A CA 1
ATOM 5776 C C . GLU A 1 777 ? 8.389 7.695 28.365 1.00 70.62 777 GLU A C 1
ATOM 5778 O O . GLU A 1 777 ? 7.471 7.672 27.543 1.00 70.62 777 GLU A O 1
ATOM 5783 N N . SER A 1 778 ? 8.531 8.709 29.220 1.00 78.25 778 SER A N 1
ATOM 5784 C CA . SER A 1 778 ? 7.558 9.806 29.367 1.00 78.25 778 SER A CA 1
ATOM 5785 C C . SER A 1 778 ? 7.745 10.940 28.346 1.00 78.25 778 SER A C 1
ATOM 5787 O O . SER A 1 778 ? 7.572 12.123 28.652 1.00 78.25 778 SER A O 1
ATOM 5789 N N . TRP A 1 779 ? 8.100 10.605 27.107 1.00 89.00 779 TRP A N 1
ATOM 5790 C CA . TRP A 1 779 ? 8.275 11.592 26.041 1.00 89.00 779 TRP A CA 1
ATOM 5791 C C . TRP A 1 779 ? 6.955 11.931 25.350 1.00 89.00 779 TRP A C 1
ATOM 5793 O O . TRP A 1 779 ? 6.131 11.058 25.096 1.00 89.00 779 TRP A O 1
ATOM 5803 N N . CYS A 1 780 ? 6.769 13.217 25.027 1.00 89.88 780 CYS A N 1
ATOM 5804 C CA . CYS A 1 780 ? 5.590 13.730 24.318 1.00 89.88 780 CYS A CA 1
ATOM 5805 C C . CYS A 1 780 ? 4.253 13.294 24.964 1.00 89.88 780 CYS A C 1
ATOM 5807 O O . CYS A 1 780 ? 3.296 12.911 24.286 1.00 89.88 780 CYS A O 1
ATOM 5809 N N . THR A 1 781 ? 4.183 13.331 26.302 1.00 88.50 781 THR A N 1
ATOM 5810 C CA . THR A 1 781 ? 2.996 12.934 27.087 1.00 88.50 781 THR A CA 1
ATOM 5811 C C . THR A 1 781 ? 1.775 13.793 26.784 1.00 88.50 781 THR A C 1
ATOM 5813 O O . THR A 1 781 ? 0.660 13.275 26.775 1.00 88.50 781 THR A O 1
ATOM 5816 N N . ARG A 1 782 ? 1.972 15.083 26.475 1.00 87.50 782 ARG A N 1
ATOM 5817 C CA . ARG A 1 782 ? 0.902 15.994 26.044 1.00 87.50 782 ARG A CA 1
ATOM 5818 C C . ARG A 1 782 ? 0.267 15.525 24.737 1.00 87.50 782 ARG A C 1
ATOM 5820 O O . ARG A 1 782 ? -0.952 15.472 24.643 1.00 87.50 782 ARG A O 1
ATOM 5827 N N . GLU A 1 783 ? 1.091 15.158 23.760 1.00 90.62 783 GLU A N 1
ATOM 5828 C CA . GLU A 1 783 ? 0.679 14.581 22.475 1.00 90.62 783 GLU A CA 1
ATOM 5829 C C . GLU A 1 783 ? 0.192 13.136 22.619 1.00 90.62 783 GLU A C 1
ATOM 5831 O O . GLU A 1 783 ? -0.350 12.555 21.678 1.00 90.62 783 GLU A O 1
ATOM 5836 N N . GLY A 1 784 ? 0.359 12.560 23.810 1.00 89.00 784 GLY A N 1
ATOM 5837 C CA . GLY A 1 784 ? -0.112 11.242 24.177 1.00 89.00 784 GLY A CA 1
ATOM 5838 C C . GLY A 1 784 ? 0.657 10.134 23.481 1.00 89.00 784 GLY A C 1
ATOM 5839 O O . GLY A 1 784 ? 0.040 9.127 23.149 1.00 89.00 784 GLY A O 1
ATOM 5840 N N . TRP A 1 785 ? 1.955 10.289 23.222 1.00 93.94 785 TRP A N 1
ATOM 5841 C CA . TRP A 1 785 ? 2.754 9.214 22.626 1.00 93.94 785 TRP A CA 1
ATOM 5842 C C . TRP A 1 785 ? 2.856 7.998 23.549 1.00 93.94 785 TRP A C 1
ATOM 5844 O O . TRP A 1 785 ? 2.749 8.102 24.772 1.00 93.94 785 TRP A O 1
ATOM 5854 N N . TRP A 1 786 ? 3.052 6.834 22.939 1.00 93.81 786 TRP A N 1
ATOM 5855 C CA . TRP A 1 786 ? 3.453 5.610 23.612 1.00 93.81 786 TRP A CA 1
ATOM 5856 C C . TRP A 1 786 ? 4.840 5.216 23.115 1.00 93.81 786 TRP A C 1
ATOM 5858 O O . TRP A 1 786 ? 4.998 4.900 21.938 1.00 93.81 786 TRP A O 1
ATOM 5868 N N . VAL A 1 787 ? 5.844 5.242 23.989 1.00 93.62 787 VAL A N 1
ATOM 5869 C CA . VAL A 1 787 ? 7.212 4.831 23.653 1.00 93.62 787 VAL A CA 1
ATOM 5870 C C . VAL A 1 787 ? 7.593 3.672 24.556 1.00 93.62 787 VAL A C 1
ATOM 5872 O O . VAL A 1 787 ? 7.848 3.870 25.740 1.00 93.62 787 VAL A O 1
ATOM 5875 N N . GLU A 1 788 ? 7.627 2.470 23.998 1.00 91.69 788 GLU A N 1
ATOM 5876 C CA . GLU A 1 788 ? 8.114 1.279 24.679 1.00 91.69 788 GLU A CA 1
ATOM 5877 C C . GLU A 1 788 ? 9.567 1.023 24.281 1.00 91.69 788 GLU A C 1
ATOM 5879 O O . GLU A 1 788 ? 9.861 0.630 23.147 1.00 91.69 788 GLU A O 1
ATOM 5884 N N . GLN A 1 789 ? 10.472 1.272 25.228 1.00 88.12 789 GLN A N 1
ATOM 5885 C CA . GLN A 1 789 ? 11.893 1.013 25.048 1.00 88.12 789 GLN A CA 1
ATOM 5886 C C . GLN A 1 789 ? 12.182 -0.474 25.236 1.00 88.12 789 GLN A C 1
ATOM 5888 O O . GLN A 1 789 ? 11.768 -1.089 26.227 1.00 88.12 789 GLN A O 1
ATOM 5893 N N . VAL A 1 790 ? 12.943 -1.049 24.310 1.00 83.94 790 VAL A N 1
ATOM 5894 C CA . VAL A 1 790 ? 13.593 -2.343 24.543 1.00 83.94 790 VAL A CA 1
ATOM 5895 C C . VAL A 1 790 ? 14.935 -2.130 25.223 1.00 83.94 790 VAL A C 1
ATOM 5897 O O . VAL A 1 790 ? 15.639 -1.151 24.973 1.00 83.94 790 VAL A O 1
ATOM 5900 N N . SER A 1 791 ? 15.287 -3.050 26.117 1.00 75.31 791 SER A N 1
ATOM 5901 C CA . SER A 1 791 ? 16.600 -3.030 26.764 1.00 75.31 791 SER A CA 1
ATOM 5902 C C . SER A 1 791 ? 17.718 -3.128 25.721 1.00 75.31 791 SER A C 1
ATOM 5904 O O . SER A 1 791 ? 17.575 -3.830 24.724 1.00 75.31 791 SER A O 1
ATOM 5906 N N . SER A 1 792 ? 18.851 -2.463 25.963 1.00 70.12 792 SER A N 1
ATOM 5907 C CA . SER A 1 792 ? 20.020 -2.565 25.079 1.00 70.12 792 SER A CA 1
ATOM 5908 C C . SER A 1 792 ? 20.420 -4.029 24.857 1.00 70.12 792 SER A C 1
ATOM 5910 O O . SER A 1 792 ? 20.485 -4.804 25.814 1.00 70.12 792 SER A O 1
ATOM 5912 N N . GLY A 1 793 ? 20.666 -4.401 23.600 1.00 66.31 793 GLY A N 1
ATOM 5913 C CA . GLY A 1 793 ? 20.959 -5.779 23.200 1.00 66.31 793 GLY A CA 1
ATOM 5914 C C . GLY A 1 793 ? 19.736 -6.696 23.103 1.00 66.31 793 GLY A C 1
ATOM 5915 O O . GLY A 1 793 ? 19.926 -7.878 22.838 1.00 66.31 793 GLY A O 1
ATOM 5916 N N . LYS A 1 794 ? 18.510 -6.184 23.302 1.00 72.19 794 LYS A N 1
ATOM 5917 C CA . LYS A 1 794 ? 17.264 -6.922 23.061 1.00 72.19 794 LYS A CA 1
ATOM 5918 C C . LYS A 1 794 ? 16.478 -6.384 21.862 1.00 72.19 794 LYS A C 1
ATOM 5920 O O . LYS A 1 794 ? 16.424 -5.177 21.650 1.00 72.19 794 LYS A O 1
ATOM 5925 N N . GLY A 1 795 ? 15.815 -7.274 21.128 1.00 77.81 795 GLY A N 1
ATOM 5926 C CA . GLY A 1 795 ? 14.821 -6.955 20.103 1.00 77.81 795 GLY A CA 1
ATOM 5927 C C . GLY A 1 795 ? 13.398 -6.853 20.663 1.00 77.81 795 GLY A C 1
ATOM 5928 O O . GLY A 1 795 ? 13.101 -7.337 21.758 1.00 77.81 795 GLY A O 1
ATOM 5929 N N . VAL A 1 796 ? 12.497 -6.232 19.901 1.00 86.06 796 VAL A N 1
ATOM 5930 C CA . VAL A 1 796 ? 11.058 -6.215 20.218 1.00 86.06 796 VAL A CA 1
ATOM 5931 C C . VAL A 1 796 ? 10.460 -7.578 19.883 1.00 86.06 796 VAL A C 1
ATOM 5933 O O . VAL A 1 796 ? 10.709 -8.104 18.799 1.00 86.06 796 VAL A O 1
ATOM 5936 N N . TRP A 1 797 ? 9.634 -8.123 20.777 1.00 81.75 797 TRP A N 1
ATOM 5937 C CA . TRP A 1 797 ? 8.831 -9.309 20.498 1.00 81.75 797 TRP A CA 1
ATOM 5938 C C . TRP A 1 797 ? 7.327 -8.986 20.418 1.00 81.75 797 TRP A C 1
ATOM 5940 O O . TRP A 1 797 ? 6.803 -8.296 21.304 1.00 81.75 797 TRP A O 1
ATOM 5950 N N . PRO A 1 798 ? 6.614 -9.510 19.399 1.00 83.94 798 PRO A N 1
ATOM 5951 C CA . PRO A 1 798 ? 7.122 -10.178 18.189 1.00 83.94 798 PRO A CA 1
ATOM 5952 C C . PRO A 1 798 ? 7.980 -9.239 17.330 1.00 83.94 798 PRO A C 1
ATOM 5954 O O . PRO A 1 798 ? 7.789 -8.033 17.410 1.00 83.94 798 PRO A O 1
ATOM 5957 N N . PRO A 1 799 ? 8.891 -9.734 16.479 1.00 82.56 799 PRO A N 1
ATOM 5958 C CA . PRO A 1 799 ? 9.674 -8.875 15.590 1.00 82.56 799 PRO A CA 1
ATOM 5959 C C . PRO A 1 799 ? 8.805 -8.212 14.513 1.00 82.56 799 PRO A C 1
ATOM 5961 O O . PRO A 1 799 ? 9.030 -7.051 14.179 1.00 82.56 799 PRO A O 1
ATOM 5964 N N . ASP A 1 800 ? 7.792 -8.926 14.010 1.00 89.56 800 ASP A N 1
ATOM 5965 C CA . ASP A 1 800 ? 6.809 -8.438 13.039 1.00 89.56 800 ASP A CA 1
ATOM 5966 C C . ASP A 1 800 ? 5.396 -8.527 13.635 1.00 89.56 800 ASP A C 1
ATOM 5968 O O . ASP A 1 800 ? 4.824 -9.613 13.791 1.00 89.56 800 ASP A O 1
ATOM 5972 N N . LEU A 1 801 ? 4.828 -7.369 13.979 1.00 96.06 801 LEU A N 1
ATOM 5973 C CA . LEU A 1 801 ? 3.506 -7.297 14.596 1.00 96.06 801 LEU A CA 1
ATOM 5974 C C . LEU A 1 801 ? 2.389 -7.675 13.616 1.00 96.06 801 LEU A C 1
ATOM 5976 O O . LEU A 1 801 ? 1.403 -8.282 14.030 1.00 96.06 801 LEU A O 1
ATOM 5980 N N . HIS A 1 802 ? 2.518 -7.339 12.328 1.00 96.81 802 HIS A N 1
ATOM 5981 C CA . HIS A 1 802 ? 1.492 -7.675 11.334 1.00 96.81 802 HIS A CA 1
ATOM 5982 C C . HIS A 1 802 ? 1.354 -9.185 11.212 1.00 96.81 802 HIS A C 1
ATOM 5984 O O . HIS A 1 802 ? 0.240 -9.710 11.293 1.00 96.81 802 HIS A O 1
ATOM 5990 N N . ARG A 1 803 ? 2.486 -9.887 11.102 1.00 89.56 803 ARG A N 1
ATOM 5991 C CA . ARG A 1 803 ? 2.487 -11.345 11.028 1.00 89.56 803 ARG A CA 1
ATOM 5992 C C . ARG A 1 803 ? 1.865 -11.970 12.274 1.00 89.56 803 ARG A C 1
ATOM 5994 O O . ARG A 1 803 ? 0.967 -12.803 12.145 1.00 89.56 803 ARG A O 1
ATOM 6001 N N . ALA A 1 804 ? 2.265 -11.509 13.458 1.00 86.56 804 ALA A N 1
ATOM 6002 C CA . ALA A 1 804 ? 1.707 -11.989 14.718 1.00 86.56 804 ALA A CA 1
ATOM 6003 C C . ALA A 1 804 ? 0.188 -11.753 14.815 1.00 86.56 804 ALA A C 1
ATOM 6005 O O . ALA A 1 804 ? -0.552 -12.632 15.257 1.00 86.56 804 ALA A O 1
ATOM 6006 N N . GLN A 1 805 ? -0.304 -10.605 14.340 1.00 93.62 805 GLN A N 1
ATOM 6007 C CA . GLN A 1 805 ? -1.736 -10.308 14.279 1.00 93.62 805 GLN A CA 1
ATOM 6008 C C . GLN A 1 805 ? -2.492 -11.214 13.301 1.00 93.62 805 GLN A C 1
ATOM 6010 O O . GLN A 1 805 ? -3.594 -11.673 13.614 1.00 93.62 805 GLN A O 1
ATOM 6015 N N . VAL A 1 806 ? -1.920 -11.508 12.128 1.00 86.62 806 VAL A N 1
ATOM 6016 C CA . VAL A 1 806 ? -2.495 -12.472 11.173 1.00 86.62 806 VAL A CA 1
ATOM 6017 C C . VAL A 1 806 ? -2.614 -13.854 11.816 1.00 86.62 806 VAL A C 1
ATOM 6019 O O . VAL A 1 806 ? -3.688 -14.462 11.760 1.00 86.62 806 VAL A O 1
ATOM 6022 N N . ASP A 1 807 ? -1.549 -14.333 12.459 1.00 82.69 807 ASP A N 1
ATOM 6023 C CA . ASP A 1 807 ? -1.512 -15.657 13.083 1.00 82.69 807 ASP A CA 1
ATOM 6024 C C . ASP A 1 807 ? -2.484 -15.745 14.275 1.00 82.69 807 ASP A C 1
ATOM 6026 O O . ASP A 1 807 ? -3.285 -16.681 14.358 1.00 82.69 807 ASP A O 1
ATOM 6030 N N . ALA A 1 808 ? -2.523 -14.723 15.136 1.00 82.06 808 ALA A N 1
ATOM 6031 C CA . ALA A 1 808 ? -3.480 -14.633 16.239 1.00 82.06 808 ALA A CA 1
ATOM 6032 C C . ALA A 1 808 ? -4.939 -14.582 15.755 1.00 82.06 808 ALA A C 1
ATOM 6034 O O . ALA A 1 808 ? -5.822 -15.200 16.357 1.00 82.06 808 ALA A O 1
ATOM 6035 N N . ARG A 1 809 ? -5.228 -13.885 14.647 1.00 87.88 809 ARG A N 1
ATOM 6036 C CA . ARG A 1 809 ? -6.581 -13.866 14.069 1.00 87.88 809 ARG A CA 1
ATOM 6037 C C . ARG A 1 809 ? -6.974 -15.232 13.517 1.00 87.88 809 ARG A C 1
ATOM 6039 O O . ARG A 1 809 ? -8.092 -15.683 13.775 1.00 87.88 809 ARG A O 1
ATOM 6046 N N . ARG A 1 810 ? -6.073 -15.901 12.790 1.00 83.00 810 ARG A N 1
ATOM 6047 C CA . ARG A 1 810 ? -6.303 -17.246 12.233 1.00 83.00 810 ARG A CA 1
ATOM 6048 C C . ARG A 1 810 ? -6.536 -18.287 13.326 1.00 83.00 810 ARG A C 1
ATOM 6050 O O . ARG A 1 810 ? -7.391 -19.150 13.159 1.00 83.00 810 ARG A O 1
ATOM 6057 N N . SER A 1 811 ? -5.857 -18.157 14.465 1.00 77.31 811 SER A N 1
ATOM 6058 C CA . SER A 1 811 ? -6.061 -19.019 15.634 1.00 77.31 811 SER A CA 1
ATOM 6059 C C . SER A 1 811 ? -7.251 -18.604 16.517 1.00 77.31 811 SER A C 1
ATOM 6061 O O . SER A 1 811 ? -7.458 -19.193 17.573 1.00 77.31 811 SER A O 1
ATOM 6063 N N . GLY A 1 812 ? -8.000 -17.555 16.153 1.00 76.56 812 GLY A N 1
ATOM 6064 C CA . GLY A 1 812 ? -9.141 -17.052 16.927 1.00 76.56 812 GLY A CA 1
ATOM 6065 C C . GLY A 1 812 ? -8.791 -16.310 18.224 1.00 76.56 812 GLY A C 1
ATOM 6066 O O . GLY A 1 812 ? -9.701 -16.005 18.990 1.00 76.56 812 GLY A O 1
ATOM 6067 N N . ARG A 1 813 ? -7.510 -15.995 18.463 1.00 73.19 813 ARG A N 1
ATOM 6068 C CA . ARG A 1 813 ? -7.019 -15.280 19.659 1.00 73.19 813 ARG A CA 1
ATOM 6069 C C . ARG A 1 813 ? -7.273 -13.770 19.613 1.00 73.19 813 ARG A C 1
ATOM 6071 O O . ARG A 1 813 ? -7.299 -13.133 20.655 1.00 73.19 813 ARG A O 1
ATOM 6078 N N . LEU A 1 814 ? -7.487 -13.203 18.423 1.00 71.06 814 LEU A N 1
ATOM 6079 C CA . LEU A 1 814 ? -7.661 -11.757 18.216 1.00 71.06 814 LEU A CA 1
ATOM 6080 C C . LEU A 1 814 ? -9.111 -11.246 18.403 1.00 71.06 814 LEU A C 1
ATOM 6082 O O . LEU A 1 814 ? -9.431 -10.162 17.921 1.00 71.06 814 LEU A O 1
ATOM 6086 N N . ARG A 1 815 ? -10.010 -12.040 19.005 1.00 58.91 815 ARG A N 1
ATOM 6087 C CA . ARG A 1 815 ? -11.461 -11.767 19.045 1.00 58.91 815 ARG A CA 1
ATOM 6088 C C . ARG A 1 815 ? -11.946 -11.145 20.344 1.00 58.91 815 ARG A C 1
ATOM 6090 O O . ARG A 1 815 ? -11.573 -11.671 21.413 1.00 58.91 815 ARG A O 1
#

Secondary structure (DSSP, 8-state):
-----------EEEEEEETTSEEEEE-SSTT-EEEEEEEEEEEEGGGTEE-TTHHHHHHHHHTT-SEEEEE--HHHH--SSTTS--EEEEEEEEETTEEEBTTTBTTSTT--TTSSS---TT-SGGGGSSPPP---EEEEGGGGT---EEEEE-HHHHHHHHHHHHHHHHHHSS-EEEEE-SEEEE--S-EEE-STTEEEEES-TTTEEEEE-S-HHHHH-S--GGGS--SEEEE-----TT-GGGEEEEB-S-B-TT--EEEBS--TT--TT-EEEEEEE-GGGS--------------------------PPPTT----SS-PPPPPPPHHHHHHHHTT----GGGT-HHHHHHHHHHHHHHHHHHHHHHH-TT---GGGSSS-TT-TT---HHHHHHHHHHHHHHHHHHTTTT---TT--PPP-PPPTTSHHHHHTTTTTS----TTTS-TT-EEEEEEEEEEEEETTEEEESS--SS-B-GGG--EEEE---SSBS-EEEEEEEEEPP--B-STT-----EEEEEES-BS-EEEEEEEES-SEEEEEES-BS-EEES-EEE-SS--B-HHHHHHT---SEEEEEES-BS-EEES-EE-S--SEEEEEETT-BS-EEEEEEESB--EEE-STT-BS-EEEEEE-BT-SSTT---S-GGG-SS--TT-EEEEEE-TTSPPEEP--GGG-SS-EEEESEEPTT--TTSS-SSS-SSSSSS----------------------------------------------S--SS-SSB--TTTTTT-EEEEPPTT-EEESS-HHHHHHHHHHTTTT-

Radius of gyration: 29.98 Å; chains: 1; bounding box: 93×89×94 Å

Foldseek 3Di:
DDDDDDPPDFDKDKWKFWAQDKTKDAAPDPFKFFADKADKFKFDVVVPFTFPCRCVQCCLQGHLHRMGIDHSHCVRRNCRDPPDIIMIIIITTMDPFADEDCCQGSFRLNDAQLPLADQLLQFFFPRLPDDQDDADADAELVVQPFDLAQPDASARSQQVSLVVQQVCCVVPVEAYEHEYEFHEHEHAAAHERAHARYEHAYPFAVRFEYEYADFCCRRVNFDLQLQFDARYEYFYDDDAPLNVVFFDFWFDAWDFRRAQKTFTPDCPPADFQFKKKKFLWAPLQPPDPPPDDDDDDDDDDDDDDDDDDDDDDDDPDDDDDPDDDDDDDDDPLQVVCVVVVHDPTCCSVPVVSVCLLCQLVVLSVVVSVCCVVPVPPDPPVCVDDCNRGPPPDDRRVNQSVVRSVQVVLWFSQLVPDDPVPPPDDQQAEDFPGPLCVLQVNPLFRSFYCVSLDPNHTQGIDMFGFNDDDDRMTGGPGGHNGIDHCVSRMTMTRPDQRYASYEYYRHEYAYDAAADADQSPDRHLHHYEYYRGESYEYYNYEYERRQEAYEYANYENYEYENYEYYYPDQRYHHPRVVVQARHHEHAYYEHYASHEYEHYEAAGHHPAYADYYRSYASYEYEHYEYQAHANALSASSPEHYEYFLYARRQLQHNHPYGTRSSRIASYGASYEYALYAHPVLDAREAAALSNGFSYEYHEAHHYHPPGPNPPPPPDDPPPPPPDDPDDDDDDDDDDDDDDDDDDDDDDDDDDDDDDDDDDDDDDDDDDDDDDDDDPAWDCHSVSSPYTHGHRDRSHTYPPRGPNVSSNSCVVVVNND

InterPro domains:
  IPR011050 Pectin lyase fold/virulence factor [SSF51126] (135-230)
  IPR011050 Pectin lyase fold/virulence factor [SSF51126] (149-675)
  IPR012334 Pectin lyase fold [G3DSA:2.160.20.10] (117-297)
  IPR024535 Rhamnogalacturonase A/B/Epimerase-like, pectate lyase domain [PF12708] (141-208)
  IPR043159 D-galactoside/L-rhamnose binding SUEL lectin domain superfamily [G3DSA:2.60.120.740] (21-101)